Protein AF-A0A9W7YYK2-F1 (afdb_monomer_lite)

pLDDT: mean 75.69, std 19.12, range [23.38, 97.19]

Structure (mmCIF, N/CA/C/O backbone):
data_AF-A0A9W7YYK2-F1
#
_entry.id   AF-A0A9W7YYK2-F1
#
loop_
_atom_site.group_PDB
_atom_site.id
_atom_site.type_symbol
_atom_site.label_atom_id
_atom_site.label_alt_id
_atom_site.label_comp_id
_atom_site.label_asym_id
_atom_site.label_entity_id
_atom_site.label_seq_id
_atom_site.pdbx_PDB_ins_code
_atom_site.Cartn_x
_atom_site.Cartn_y
_atom_site.Cartn_z
_atom_site.occupancy
_atom_site.B_iso_or_equiv
_atom_site.auth_seq_id
_atom_site.auth_comp_id
_atom_site.auth_asym_id
_atom_site.auth_atom_id
_atom_site.pdbx_PDB_model_num
ATOM 1 N N . MET A 1 1 ? -4.556 28.611 -15.284 1.00 26.06 1 MET A N 1
ATOM 2 C CA . MET A 1 1 ? -5.716 28.517 -16.193 1.00 26.06 1 MET A CA 1
ATOM 3 C C . MET A 1 1 ? -5.735 27.100 -16.731 1.00 26.06 1 MET A C 1
ATOM 5 O O . MET A 1 1 ? -4.754 26.700 -17.336 1.00 26.06 1 MET A O 1
ATOM 9 N N . VAL A 1 2 ? -6.756 26.318 -16.380 1.00 27.44 2 VAL A N 1
ATOM 10 C CA . VAL A 1 2 ? -6.940 24.939 -16.853 1.00 27.44 2 VAL A CA 1
ATOM 11 C C . VAL A 1 2 ? -7.871 25.021 -18.054 1.00 27.44 2 VAL A C 1
ATOM 13 O O . VAL A 1 2 ? -8.975 25.545 -17.918 1.00 27.44 2 VAL A O 1
ATOM 16 N N . ASP A 1 3 ? -7.404 24.564 -19.211 1.00 25.59 3 ASP A N 1
ATOM 17 C CA . ASP A 1 3 ? -8.193 24.521 -20.437 1.00 25.59 3 ASP A CA 1
ATOM 18 C C . ASP A 1 3 ? -9.429 23.629 -20.240 1.00 25.59 3 ASP A C 1
ATOM 20 O O . ASP A 1 3 ? -9.333 22.432 -19.956 1.00 25.59 3 ASP A O 1
ATOM 24 N N . LEU A 1 4 ? -10.609 24.228 -20.374 1.00 34.25 4 LEU A N 1
ATOM 25 C CA . LEU A 1 4 ? -11.867 23.522 -20.575 1.00 34.25 4 LEU A CA 1
ATOM 26 C C . LEU A 1 4 ? -11.972 23.221 -22.073 1.00 34.25 4 LEU A C 1
ATOM 28 O O . LEU A 1 4 ? -12.137 24.163 -22.841 1.00 34.25 4 LEU A O 1
ATOM 32 N N . THR A 1 5 ? -11.895 21.948 -22.489 1.00 34.38 5 THR A N 1
ATOM 33 C CA . THR A 1 5 ? -12.736 21.327 -23.550 1.00 34.38 5 THR A CA 1
ATOM 34 C C . THR A 1 5 ? -12.230 19.943 -24.004 1.00 34.38 5 THR A C 1
ATOM 36 O O . THR A 1 5 ? -11.817 19.769 -25.138 1.00 34.38 5 THR A O 1
ATOM 39 N N . GLU A 1 6 ? -12.380 18.908 -23.170 1.00 44.16 6 GLU A N 1
ATOM 40 C CA . GLU A 1 6 ? -12.727 17.559 -23.659 1.00 44.16 6 GLU A CA 1
ATOM 41 C C . GLU A 1 6 ? -13.695 16.916 -22.657 1.00 44.16 6 GLU A C 1
ATOM 43 O O . GLU A 1 6 ? -13.384 16.774 -21.472 1.00 44.16 6 GLU A O 1
ATOM 48 N N . ALA A 1 7 ? -14.901 16.558 -23.103 1.00 53.50 7 ALA A N 1
ATOM 49 C CA . ALA A 1 7 ? -15.838 15.808 -22.274 1.00 53.50 7 ALA A CA 1
ATOM 50 C C . ALA A 1 7 ? -15.224 14.433 -21.954 1.00 53.50 7 ALA A C 1
ATOM 52 O O . ALA A 1 7 ? -14.926 13.642 -22.856 1.00 53.50 7 ALA A O 1
ATOM 53 N N . ARG A 1 8 ? -14.996 14.163 -20.663 1.00 71.25 8 ARG A N 1
ATOM 54 C CA . ARG A 1 8 ? -14.459 12.879 -20.191 1.00 71.25 8 ARG A CA 1
ATOM 55 C C . ARG A 1 8 ? -15.369 11.740 -20.642 1.00 71.25 8 ARG A C 1
ATOM 57 O O . ARG A 1 8 ? -16.592 11.873 -20.575 1.00 71.25 8 ARG A O 1
ATOM 64 N N . LEU A 1 9 ? -14.777 10.625 -21.073 1.00 78.12 9 LEU A N 1
ATOM 65 C CA . LEU A 1 9 ? -15.552 9.422 -21.375 1.00 78.12 9 LEU A CA 1
ATOM 66 C C . LEU A 1 9 ? -16.292 8.964 -20.114 1.00 78.12 9 LEU A C 1
ATOM 68 O O . LEU A 1 9 ? -15.691 8.843 -19.045 1.00 78.12 9 LEU A O 1
ATOM 72 N N . ALA A 1 10 ? -17.593 8.704 -20.239 1.00 78.69 10 ALA A N 1
ATOM 73 C CA . ALA A 1 10 ? -18.362 8.111 -19.156 1.00 78.69 10 ALA A CA 1
ATOM 74 C C . ALA A 1 10 ? -17.862 6.683 -18.901 1.00 78.69 10 ALA A C 1
ATOM 76 O O . ALA A 1 10 ? -17.764 5.883 -19.836 1.00 78.69 10 ALA A O 1
ATOM 77 N N . THR A 1 11 ? -17.550 6.366 -17.643 1.00 81.81 11 THR A N 1
ATOM 78 C CA . THR A 1 11 ? -17.159 5.011 -17.246 1.00 81.81 11 THR A CA 1
ATOM 79 C C . THR A 1 11 ? -18.337 4.063 -17.482 1.00 81.81 11 THR A C 1
ATOM 81 O O . THR A 1 11 ? -19.414 4.300 -16.916 1.00 81.81 11 THR A O 1
ATOM 84 N N . PRO A 1 12 ? -18.167 2.991 -18.277 1.00 83.50 12 PRO A N 1
ATOM 85 C CA . PRO A 1 12 ? -19.224 2.006 -18.456 1.00 83.50 12 PRO A CA 1
ATOM 86 C C . PRO A 1 12 ? -19.611 1.357 -17.119 1.00 83.50 12 PRO A C 1
ATOM 88 O O . PRO A 1 12 ? -18.753 1.044 -16.290 1.00 83.50 12 PRO A O 1
ATOM 91 N N . GLN A 1 13 ? -20.913 1.193 -16.884 1.00 75.88 13 GLN A N 1
ATOM 92 C CA . GLN A 1 13 ? -21.444 0.789 -15.576 1.00 75.88 13 GLN A CA 1
ATOM 93 C C . GLN A 1 13 ? -21.675 -0.720 -15.470 1.00 75.88 13 GLN A C 1
ATOM 95 O O . GLN A 1 13 ? -21.677 -1.256 -14.363 1.00 75.88 13 GLN A O 1
ATOM 100 N N . THR A 1 14 ? -21.849 -1.424 -16.592 1.00 72.00 14 THR A N 1
ATOM 101 C CA . THR A 1 14 ? -22.200 -2.848 -16.581 1.00 72.00 14 THR A CA 1
ATOM 102 C C . THR A 1 14 ? -21.085 -3.727 -17.133 1.00 72.00 14 THR A C 1
ATOM 104 O O . THR A 1 14 ? -20.266 -3.317 -17.952 1.00 72.00 14 THR A O 1
ATOM 107 N N . ALA A 1 15 ? -21.066 -4.991 -16.708 1.00 67.62 15 ALA A N 1
ATOM 108 C CA . ALA A 1 15 ? -20.116 -5.979 -17.213 1.00 67.62 15 ALA A CA 1
ATOM 109 C C . ALA A 1 15 ? -20.260 -6.252 -18.723 1.00 67.62 15 ALA A C 1
ATOM 111 O O . ALA A 1 15 ? -19.276 -6.591 -19.381 1.00 67.62 15 ALA A O 1
ATOM 112 N N . ALA A 1 16 ? -21.473 -6.101 -19.268 1.00 70.00 16 ALA A N 1
ATOM 113 C CA . ALA A 1 16 ? -21.756 -6.310 -20.686 1.00 70.00 16 ALA A CA 1
ATOM 114 C C . ALA A 1 16 ? -20.995 -5.309 -21.572 1.00 70.00 16 ALA A C 1
ATOM 116 O O . ALA A 1 16 ? -20.537 -5.667 -22.658 1.00 70.00 16 ALA A O 1
ATOM 117 N N . ASP A 1 17 ? -20.770 -4.095 -21.066 1.00 76.00 17 ASP A N 1
ATOM 118 C CA . ASP A 1 17 ? -20.096 -3.024 -21.800 1.00 76.00 17 ASP A CA 1
ATOM 119 C C . ASP A 1 17 ? -18.599 -3.319 -22.022 1.00 76.00 17 ASP A C 1
ATOM 121 O O . ASP A 1 17 ? -18.019 -2.931 -23.035 1.00 76.00 17 ASP A O 1
ATOM 125 N N . PHE A 1 18 ? -17.973 -4.082 -21.119 1.00 80.00 18 PHE A N 1
ATOM 126 C CA . PHE A 1 18 ? -16.536 -4.388 -21.151 1.00 80.00 18 PHE A CA 1
ATOM 127 C C . PHE A 1 18 ? -16.170 -5.666 -21.914 1.00 80.00 18 PHE A C 1
ATOM 129 O O . PHE A 1 18 ? -14.996 -6.020 -22.002 1.00 80.00 18 PHE A O 1
ATOM 136 N N . SER A 1 19 ? -17.150 -6.339 -22.527 1.00 80.00 19 SER A N 1
ATOM 137 C CA . SER A 1 19 ? -16.910 -7.450 -23.468 1.00 80.00 19 SER A CA 1
ATOM 138 C C . SER A 1 19 ? -16.126 -8.628 -22.887 1.00 80.00 19 SER A C 1
ATOM 140 O O . SER A 1 19 ? -15.268 -9.216 -23.553 1.00 80.00 19 SER A O 1
ATOM 142 N N . PHE A 1 20 ? -16.440 -8.989 -21.643 1.00 84.31 20 PHE A N 1
ATOM 143 C CA . PHE A 1 20 ? -15.903 -10.195 -21.027 1.00 84.31 20 PHE A CA 1
ATOM 144 C C . PHE A 1 20 ? -16.305 -11.450 -21.833 1.00 84.31 20 PHE A C 1
ATOM 146 O O . PHE A 1 20 ? -17.466 -11.589 -22.214 1.00 84.31 20 PHE A O 1
ATOM 153 N N . PRO A 1 21 ? -15.391 -12.417 -22.042 1.00 79.25 21 PRO A N 1
ATOM 154 C CA . PRO A 1 21 ? -15.682 -13.688 -22.714 1.00 79.25 21 PRO A CA 1
ATOM 155 C C . PRO A 1 21 ? -16.445 -14.687 -21.823 1.00 79.25 21 PRO A C 1
ATOM 157 O O . PRO A 1 21 ? -16.658 -15.833 -22.212 1.00 79.25 21 PRO A O 1
ATOM 160 N N . ILE A 1 22 ? -16.814 -14.283 -20.604 1.00 77.12 22 ILE A N 1
ATOM 161 C CA . ILE A 1 22 ? -17.508 -15.097 -19.602 1.00 77.12 22 ILE A CA 1
ATOM 162 C C . ILE A 1 22 ? -18.890 -14.479 -19.384 1.00 77.12 22 ILE A C 1
ATOM 164 O O . ILE A 1 22 ? -18.989 -13.268 -19.208 1.00 77.12 22 ILE A O 1
ATOM 168 N N . ALA A 1 23 ? -19.940 -15.307 -19.348 1.00 67.44 23 ALA A N 1
ATOM 169 C CA . ALA A 1 23 ? -21.328 -14.849 -19.225 1.00 67.44 23 ALA A CA 1
ATOM 170 C C . ALA A 1 23 ? -21.598 -14.018 -17.953 1.00 67.44 23 ALA A C 1
ATOM 172 O O . ALA A 1 23 ? -22.390 -13.083 -17.983 1.00 67.44 23 ALA A O 1
ATOM 173 N N . THR A 1 24 ? -20.925 -14.341 -16.844 1.00 78.00 24 THR A N 1
ATOM 174 C CA . THR A 1 24 ? -21.038 -13.624 -15.565 1.00 78.00 24 THR A CA 1
ATOM 175 C C . THR A 1 24 ? -19.651 -13.441 -14.934 1.00 78.00 24 THR A C 1
ATOM 177 O O . THR A 1 24 ? -19.160 -14.377 -14.290 1.00 78.00 24 THR A O 1
ATOM 180 N N . PRO A 1 25 ? -18.985 -12.287 -15.121 1.00 83.75 25 PRO A N 1
ATOM 181 C CA . PRO A 1 25 ? -17.731 -11.984 -14.434 1.00 83.75 25 PRO A CA 1
ATOM 182 C C . PRO A 1 25 ? -17.961 -11.744 -12.935 1.00 83.75 25 PRO A C 1
ATOM 184 O O . PRO A 1 25 ? -19.073 -11.445 -12.497 1.00 83.75 25 PRO A O 1
ATOM 187 N N . TYR A 1 26 ? -16.907 -11.875 -12.130 1.00 83.62 26 TYR A N 1
ATOM 188 C CA . TYR A 1 26 ? -16.983 -11.605 -10.693 1.00 83.62 26 TYR A CA 1
ATOM 189 C C . TYR A 1 26 ? -17.202 -10.113 -10.420 1.00 83.62 26 TYR A C 1
ATOM 191 O O . TYR A 1 26 ? -16.677 -9.269 -11.144 1.00 83.62 26 TYR A O 1
ATOM 199 N N . ALA A 1 27 ? -17.886 -9.778 -9.322 1.00 81.56 27 ALA A N 1
ATOM 200 C CA . ALA A 1 27 ? -18.092 -8.386 -8.907 1.00 81.56 27 ALA A CA 1
ATOM 201 C C . ALA A 1 27 ? -16.766 -7.605 -8.814 1.00 81.56 27 ALA A C 1
ATOM 203 O O . ALA A 1 27 ? -16.656 -6.499 -9.337 1.00 81.56 27 ALA A O 1
ATOM 204 N N . ILE A 1 28 ? -15.719 -8.237 -8.270 1.00 83.50 28 ILE A N 1
ATOM 205 C CA . ILE A 1 28 ? -14.381 -7.636 -8.195 1.00 83.50 28 ILE A CA 1
ATOM 206 C C . ILE A 1 28 ? -13.750 -7.376 -9.573 1.00 83.50 28 ILE A C 1
ATOM 208 O O . ILE A 1 28 ? -12.941 -6.468 -9.709 1.00 83.50 28 ILE A O 1
ATOM 212 N N . GLN A 1 29 ? -14.092 -8.159 -10.606 1.00 86.25 29 GLN A N 1
ATOM 213 C CA . GLN A 1 29 ? -13.575 -7.948 -11.961 1.00 86.25 29 GLN A CA 1
ATOM 214 C C . GLN A 1 29 ? -14.244 -6.736 -12.602 1.00 86.25 29 GLN A C 1
ATOM 216 O O . GLN A 1 29 ? -13.574 -5.977 -13.295 1.00 86.25 29 GLN A O 1
ATOM 221 N N . VAL A 1 30 ? -15.541 -6.540 -12.348 1.00 86.69 30 VAL A N 1
ATOM 222 C CA . VAL A 1 30 ? -16.280 -5.357 -12.807 1.00 86.69 30 VAL A CA 1
ATOM 223 C C . VAL A 1 30 ? -15.704 -4.101 -12.162 1.00 86.69 30 VAL A C 1
ATOM 225 O O . VAL A 1 30 ? -15.347 -3.166 -12.875 1.00 86.69 30 VAL A O 1
ATOM 228 N N . GLU A 1 31 ? -15.510 -4.114 -10.841 1.00 85.38 31 GLU A N 1
ATOM 229 C CA . GLU A 1 31 ? -14.903 -2.986 -10.129 1.00 85.38 31 GLU A CA 1
ATOM 230 C C . GLU A 1 31 ? -13.470 -2.713 -10.614 1.00 85.38 31 GLU A C 1
ATOM 232 O O . GLU A 1 31 ? -13.129 -1.569 -10.916 1.00 85.38 31 GLU A O 1
ATOM 237 N N . PHE A 1 32 ? -12.641 -3.755 -10.768 1.00 89.00 32 PHE A N 1
ATOM 238 C CA . PHE A 1 32 ? -11.283 -3.629 -11.310 1.00 89.00 32 PHE A CA 1
ATOM 239 C C . PHE A 1 32 ? -11.280 -2.912 -12.657 1.00 89.00 32 PHE A C 1
ATOM 241 O O . PHE A 1 32 ? -10.492 -1.992 -12.881 1.00 89.00 32 PHE A O 1
ATOM 248 N N . VAL A 1 33 ? -12.161 -3.333 -13.563 1.00 91.00 33 VAL A N 1
ATOM 249 C CA . VAL A 1 33 ? -12.232 -2.794 -14.917 1.00 91.00 33 VAL A CA 1
ATOM 250 C C . VAL A 1 33 ? -12.726 -1.347 -14.938 1.00 91.00 33 VAL A C 1
ATOM 252 O O . VAL A 1 33 ? -12.162 -0.536 -15.673 1.00 91.00 33 VAL A O 1
ATOM 255 N N . GLN A 1 34 ? -13.701 -0.997 -14.101 1.00 89.31 34 GLN A N 1
ATOM 256 C CA . GLN A 1 34 ? -14.177 0.382 -13.954 1.00 89.31 34 GLN A CA 1
ATOM 257 C C . GLN A 1 34 ? -13.069 1.307 -13.445 1.00 89.31 34 GLN A C 1
ATOM 259 O O . GLN A 1 34 ? -12.807 2.347 -14.051 1.00 89.31 34 GLN A O 1
ATOM 264 N N . ARG A 1 35 ? -12.359 0.902 -12.383 1.00 90.69 35 ARG A N 1
ATOM 265 C CA . ARG A 1 35 ? -11.231 1.676 -11.842 1.00 90.69 35 ARG A CA 1
ATOM 266 C C . ARG A 1 35 ? -10.102 1.810 -12.853 1.00 90.69 35 ARG A C 1
ATOM 268 O O . ARG A 1 35 ? -9.553 2.897 -13.003 1.00 90.69 35 ARG A O 1
ATOM 275 N N . LEU A 1 36 ? -9.790 0.736 -13.581 1.00 92.88 36 LEU A N 1
ATOM 276 C CA . LEU A 1 36 ? -8.788 0.775 -14.641 1.00 92.88 36 LEU A CA 1
ATOM 277 C C . LEU A 1 36 ? -9.187 1.781 -15.722 1.00 92.88 36 LEU A C 1
ATOM 279 O O . LEU A 1 36 ? -8.383 2.645 -16.054 1.00 92.88 36 LEU A O 1
ATOM 283 N N . PHE A 1 37 ? -10.420 1.719 -16.226 1.00 93.19 37 PHE A N 1
ATOM 284 C CA . PHE A 1 37 ? -10.925 2.653 -17.234 1.00 93.19 37 PHE A CA 1
ATOM 285 C C . PHE A 1 37 ? -10.804 4.112 -16.768 1.00 93.19 37 PHE A C 1
ATOM 287 O O . PHE A 1 37 ? -10.329 4.958 -17.522 1.00 93.19 37 PHE A O 1
ATOM 294 N N . GLU A 1 38 ? -11.165 4.410 -15.518 1.00 89.88 38 GLU A N 1
ATOM 295 C CA . GLU A 1 38 ? -11.048 5.754 -14.937 1.00 89.88 38 GLU A CA 1
ATOM 296 C C . GLU A 1 38 ? -9.599 6.234 -14.825 1.00 89.88 38 GLU A C 1
ATOM 298 O O . GLU A 1 38 ? -9.300 7.371 -15.196 1.00 89.88 38 GLU A O 1
ATOM 303 N N . THR A 1 39 ? -8.691 5.383 -14.338 1.00 90.12 39 THR A N 1
ATOM 304 C CA . THR A 1 39 ? -7.256 5.697 -14.250 1.00 90.12 39 THR A CA 1
ATOM 305 C C . THR A 1 39 ? -6.675 5.965 -15.634 1.00 90.12 39 THR A C 1
ATOM 307 O O . THR A 1 39 ? -5.937 6.940 -15.820 1.00 90.12 39 THR A O 1
ATOM 310 N N . LEU A 1 40 ? -7.031 5.123 -16.611 1.00 92.75 40 LEU A N 1
ATOM 311 C CA . LEU A 1 40 ? -6.625 5.305 -17.995 1.00 92.75 40 LEU A CA 1
ATOM 312 C C . LEU A 1 40 ? -7.179 6.607 -18.543 1.00 92.75 40 LEU A C 1
ATOM 314 O O . LEU A 1 40 ? -6.397 7.378 -19.067 1.00 92.75 40 LEU A O 1
ATOM 318 N N . GLU A 1 41 ? -8.455 6.926 -18.353 1.00 90.56 41 GLU A N 1
ATOM 319 C CA . GLU A 1 41 ? -9.057 8.158 -18.864 1.00 90.56 41 GLU A CA 1
ATOM 320 C C . GLU A 1 41 ? -8.456 9.422 -18.239 1.00 90.56 41 GLU A C 1
ATOM 322 O O . GLU A 1 41 ? -8.232 10.409 -18.939 1.00 90.56 41 GLU A O 1
ATOM 327 N N . ARG A 1 42 ? -8.105 9.392 -16.952 1.00 86.31 42 ARG A N 1
ATOM 328 C CA . ARG A 1 42 ? -7.522 10.544 -16.245 1.00 86.31 42 ARG A CA 1
ATOM 329 C C . ARG A 1 42 ? -6.025 10.752 -16.485 1.00 86.31 42 ARG A C 1
ATOM 331 O O . ARG A 1 42 ? -5.512 11.805 -16.124 1.00 86.31 42 ARG A O 1
ATOM 338 N N . GLY A 1 43 ? -5.320 9.784 -17.076 1.00 86.94 43 GLY A N 1
ATOM 339 C CA . GLY A 1 43 ? -3.865 9.888 -17.267 1.00 86.94 43 GLY A CA 1
ATOM 340 C C . GLY A 1 43 ? -3.072 9.694 -15.967 1.00 86.94 43 GLY A C 1
ATOM 341 O O . GLY A 1 43 ? -1.966 10.211 -15.788 1.00 86.94 43 GLY A O 1
ATOM 342 N N . GLU A 1 44 ? -3.649 8.972 -15.010 1.00 87.62 44 GLU A N 1
ATOM 343 C CA . GLU A 1 44 ? -3.085 8.821 -13.669 1.00 87.62 44 GLU A CA 1
ATOM 344 C C . GLU A 1 44 ? -1.969 7.760 -13.626 1.00 87.62 44 GLU A C 1
ATOM 346 O O . GLU A 1 44 ? -1.673 7.070 -14.612 1.00 87.62 44 GLU A O 1
ATOM 351 N N . PHE A 1 45 ? -1.285 7.682 -12.483 1.00 90.62 45 PHE A N 1
ATOM 352 C CA . PHE A 1 45 ? -0.415 6.565 -12.134 1.00 90.62 45 PHE A CA 1
ATOM 353 C C . PHE A 1 45 ? -1.188 5.646 -11.190 1.00 90.62 45 PHE A C 1
ATOM 355 O O . PHE A 1 45 ? -1.545 6.055 -10.087 1.00 90.62 45 PHE A O 1
ATOM 362 N N . GLY A 1 46 ? -1.498 4.431 -11.635 1.00 89.12 46 GLY A N 1
ATOM 363 C CA . GLY A 1 46 ? -2.330 3.498 -10.879 1.00 89.12 46 GLY A CA 1
ATOM 364 C C . GLY A 1 46 ? -1.587 2.226 -10.501 1.00 89.12 46 GLY A C 1
ATOM 365 O O . GLY A 1 46 ? -0.889 1.643 -11.328 1.00 89.12 46 GLY A O 1
ATOM 366 N N . ILE A 1 47 ? -1.773 1.761 -9.272 1.00 90.06 47 ILE A N 1
ATOM 367 C CA . ILE A 1 47 ? -1.246 0.493 -8.771 1.00 90.06 47 ILE A CA 1
ATOM 368 C C . ILE A 1 47 ? -2.429 -0.403 -8.426 1.00 90.06 47 ILE A C 1
ATOM 370 O O . ILE A 1 47 ? -3.238 -0.072 -7.566 1.00 90.06 47 ILE A O 1
ATOM 374 N N . PHE A 1 48 ? -2.525 -1.526 -9.124 1.00 90.00 48 PHE A N 1
ATOM 375 C CA . PHE A 1 48 ? -3.644 -2.453 -9.092 1.00 90.00 48 PHE A CA 1
ATOM 376 C C . PHE A 1 48 ? -3.180 -3.782 -8.500 1.00 90.00 48 PHE A C 1
ATOM 378 O O . PHE A 1 48 ? -2.501 -4.583 -9.150 1.00 90.00 48 PHE A O 1
ATOM 385 N N . GLU A 1 49 ? -3.567 -4.026 -7.256 1.00 84.94 49 GLU A N 1
ATOM 386 C CA . GLU A 1 49 ? -3.334 -5.281 -6.561 1.00 84.94 49 GLU A CA 1
ATOM 387 C C . GLU A 1 49 ? -4.577 -6.169 -6.657 1.00 84.94 49 GLU A C 1
ATOM 389 O O . GLU A 1 49 ? -5.609 -5.887 -6.056 1.00 84.94 49 GLU A O 1
ATOM 394 N N . SER A 1 50 ? -4.482 -7.273 -7.394 1.00 83.50 50 SER A N 1
ATOM 395 C CA . SER A 1 50 ? -5.565 -8.256 -7.475 1.00 83.50 50 SER A CA 1
ATOM 396 C C . SER A 1 50 ? -5.013 -9.657 -7.238 1.00 83.50 50 SER A C 1
ATOM 398 O O . SER A 1 50 ? -4.125 -10.052 -8.000 1.00 83.50 50 SER A O 1
ATOM 400 N N . PRO A 1 51 ? -5.521 -10.411 -6.240 1.00 76.56 51 PRO A N 1
ATOM 401 C CA . PRO A 1 51 ? -5.028 -11.745 -5.912 1.00 76.56 51 PRO A CA 1
ATOM 402 C C . PRO A 1 51 ? -4.957 -12.684 -7.120 1.00 76.56 51 PRO A C 1
ATOM 404 O O . PRO A 1 51 ? -5.589 -12.488 -8.159 1.00 76.56 51 PRO A O 1
ATOM 407 N N . THR A 1 52 ? -4.173 -13.745 -7.002 1.00 76.00 52 THR A N 1
ATOM 408 C CA . THR A 1 52 ? -4.118 -14.783 -8.034 1.00 76.00 52 THR A CA 1
ATOM 409 C C . THR A 1 52 ? -5.483 -15.470 -8.186 1.00 76.00 52 THR A C 1
ATOM 411 O O . THR A 1 52 ? -6.274 -15.566 -7.256 1.00 76.00 52 THR A O 1
ATOM 414 N N . GLY A 1 53 ? -5.817 -15.900 -9.407 1.00 71.38 53 GLY A N 1
ATOM 415 C CA . GLY A 1 53 ? -7.076 -16.614 -9.669 1.00 71.38 53 GLY A CA 1
ATOM 416 C C . GLY A 1 53 ? -8.345 -15.755 -9.784 1.00 71.38 53 GLY A C 1
ATOM 417 O O . GLY A 1 53 ? -9.417 -16.285 -10.067 1.00 71.38 53 GLY A O 1
ATOM 418 N N . THR A 1 54 ? -8.245 -14.431 -9.639 1.00 74.19 54 THR A N 1
ATOM 419 C CA . THR A 1 54 ? -9.369 -13.480 -9.786 1.00 74.19 54 THR A CA 1
ATOM 420 C C . THR A 1 54 ? -9.689 -13.099 -11.235 1.00 74.19 54 THR A C 1
ATOM 422 O O . THR A 1 54 ? -10.681 -12.421 -11.494 1.00 74.19 54 THR A O 1
ATOM 425 N N . GLY A 1 55 ? -8.848 -13.514 -12.188 1.00 79.56 55 GLY A N 1
ATOM 426 C CA . GLY A 1 55 ? -8.951 -13.128 -13.597 1.00 79.56 55 GLY A CA 1
ATOM 427 C C . GLY A 1 55 ? -8.335 -11.763 -13.928 1.00 79.56 55 GLY A C 1
ATOM 428 O O . GLY A 1 55 ? -8.766 -11.133 -14.888 1.00 79.56 55 GLY A O 1
ATOM 429 N N . LYS A 1 56 ? -7.319 -11.321 -13.168 1.00 87.50 56 LYS A N 1
ATOM 430 C CA . LYS A 1 56 ? -6.568 -10.062 -13.362 1.00 87.50 56 LYS A CA 1
ATOM 431 C C . LYS A 1 56 ? -6.217 -9.755 -14.822 1.00 87.50 56 LYS A C 1
ATOM 433 O O . LYS A 1 56 ? -6.575 -8.691 -15.312 1.00 87.50 56 LYS A O 1
ATOM 438 N N . SER A 1 57 ? -5.552 -10.672 -15.529 1.00 88.12 57 SER A N 1
ATOM 439 C CA . SER A 1 57 ? -5.124 -10.436 -16.917 1.00 88.12 57 SER A CA 1
ATOM 440 C C . SER A 1 57 ? -6.316 -10.183 -17.844 1.00 88.12 57 SER A C 1
ATOM 442 O O . SER A 1 57 ? -6.267 -9.283 -18.675 1.00 88.12 57 SER A O 1
ATOM 444 N N . LEU A 1 58 ? -7.423 -10.906 -17.644 1.00 89.00 58 LEU A N 1
ATOM 445 C CA . LEU A 1 58 ? -8.647 -10.706 -18.413 1.00 89.00 58 LEU A CA 1
ATOM 446 C C . LEU A 1 58 ? -9.302 -9.354 -18.104 1.00 89.00 58 LEU A C 1
ATOM 448 O O . LEU A 1 58 ? -9.739 -8.670 -19.025 1.00 89.00 58 LEU A O 1
ATOM 452 N N . SER A 1 59 ? -9.324 -8.944 -16.833 1.00 91.50 59 SER A N 1
ATOM 453 C CA . SER A 1 59 ? -9.796 -7.617 -16.429 1.00 91.50 59 SER A CA 1
ATOM 454 C C . SER A 1 59 ? -8.942 -6.506 -17.053 1.00 91.50 59 SER A C 1
ATOM 456 O O . SER A 1 59 ? -9.479 -5.560 -17.621 1.00 91.50 59 SER A O 1
ATOM 458 N N . ILE A 1 60 ? -7.612 -6.642 -17.042 1.00 92.88 60 ILE A N 1
ATOM 459 C CA . ILE A 1 60 ? -6.706 -5.687 -17.699 1.00 92.88 60 ILE A CA 1
ATOM 460 C C . ILE A 1 60 ? -7.028 -5.570 -19.192 1.00 92.88 60 ILE A C 1
ATOM 462 O O . ILE A 1 60 ? -7.175 -4.457 -19.695 1.00 92.88 60 ILE A O 1
ATOM 466 N N . ILE A 1 61 ? -7.179 -6.699 -19.891 1.00 92.44 61 ILE A N 1
ATOM 467 C CA . ILE A 1 61 ? -7.514 -6.736 -21.322 1.00 92.44 61 ILE A CA 1
ATOM 468 C C . ILE A 1 61 ? -8.854 -6.042 -21.577 1.00 92.44 61 ILE A C 1
ATOM 470 O O . ILE A 1 61 ? -8.918 -5.102 -22.366 1.00 92.44 61 ILE A O 1
ATOM 474 N N . CYS A 1 62 ? -9.915 -6.463 -20.887 1.00 91.62 62 CYS A N 1
ATOM 475 C CA . CYS A 1 62 ? -11.266 -5.955 -21.117 1.00 91.62 62 CYS A CA 1
ATOM 476 C C . CYS A 1 62 ? -11.364 -4.454 -20.819 1.00 91.62 62 CYS A C 1
ATOM 478 O O . CYS A 1 62 ? -11.894 -3.701 -21.635 1.00 91.62 62 CYS A O 1
ATOM 480 N N . GLY A 1 63 ? -10.803 -3.989 -19.700 1.00 91.38 63 GLY A N 1
ATOM 481 C CA . GLY A 1 63 ? -10.848 -2.573 -19.335 1.00 91.38 63 GLY A CA 1
ATOM 482 C C . GLY A 1 63 ? -10.005 -1.682 -20.236 1.00 91.38 63 GLY A C 1
ATOM 483 O O . GLY A 1 63 ? -10.492 -0.656 -20.711 1.00 91.38 63 GLY A O 1
ATOM 484 N N . SER A 1 64 ? -8.767 -2.087 -20.526 1.00 93.88 64 SER A N 1
ATOM 485 C CA . SER A 1 64 ? -7.858 -1.274 -21.338 1.00 93.88 64 SER A CA 1
ATOM 486 C C . SER A 1 64 ? -8.271 -1.211 -22.810 1.00 93.88 64 SER A C 1
ATOM 488 O O . SER A 1 64 ? -8.269 -0.128 -23.392 1.00 93.88 64 SER A O 1
ATOM 490 N N . LEU A 1 65 ? -8.711 -2.324 -23.407 1.00 92.56 65 LEU A N 1
ATOM 491 C CA . LEU A 1 65 ? -9.149 -2.350 -24.807 1.00 92.56 65 LEU A CA 1
ATOM 492 C C . LEU A 1 65 ? -10.509 -1.679 -25.016 1.00 92.56 65 LEU A C 1
ATOM 494 O O . LEU A 1 65 ? -10.716 -1.042 -26.050 1.00 92.56 65 LEU A O 1
ATOM 498 N N . THR A 1 66 ? -11.417 -1.761 -24.037 1.00 91.50 66 THR A N 1
ATOM 499 C CA . THR A 1 66 ? -12.677 -0.999 -24.074 1.00 91.50 66 THR A CA 1
ATOM 500 C C . THR A 1 66 ? -12.395 0.499 -24.012 1.00 91.50 66 THR A C 1
ATOM 502 O O . THR A 1 66 ? -12.917 1.246 -24.839 1.00 91.50 66 THR A O 1
ATOM 505 N N . TRP A 1 67 ? -11.509 0.934 -23.106 1.00 92.50 67 TRP A N 1
ATOM 506 C CA . TRP A 1 67 ? -11.052 2.326 -23.064 1.00 92.50 67 TRP A CA 1
ATOM 507 C C . TRP A 1 67 ? -10.434 2.757 -24.392 1.00 92.50 67 TRP A C 1
ATOM 509 O O . TRP A 1 67 ? -10.841 3.778 -24.934 1.00 92.50 67 TRP A O 1
ATOM 519 N N . LEU A 1 68 ? -9.524 1.960 -24.962 1.00 90.62 68 LEU A N 1
ATOM 520 C CA . LEU A 1 68 ? -8.874 2.295 -26.229 1.00 90.62 68 LEU A CA 1
ATOM 521 C C . LEU A 1 68 ? -9.890 2.455 -27.365 1.00 90.62 68 LEU A C 1
ATOM 523 O O . LEU A 1 68 ? -9.825 3.423 -28.117 1.00 90.62 68 LEU A O 1
ATOM 527 N N . THR A 1 69 ? -10.864 1.546 -27.442 1.00 88.06 69 THR A N 1
ATOM 528 C CA . THR A 1 69 ? -11.938 1.590 -28.444 1.00 88.06 69 THR A CA 1
ATOM 529 C C . THR A 1 69 ? -12.785 2.854 -28.288 1.00 88.06 69 THR A C 1
ATOM 531 O O . THR A 1 69 ? -13.039 3.547 -29.270 1.00 88.06 69 THR A O 1
ATOM 534 N N . HIS A 1 70 ? -13.187 3.199 -27.059 1.00 87.56 70 HIS A N 1
ATOM 535 C CA . HIS A 1 70 ? -13.968 4.412 -26.786 1.00 87.56 70 HIS A CA 1
ATOM 536 C C . HIS A 1 70 ? -13.155 5.688 -27.041 1.00 87.56 70 HIS A C 1
ATOM 538 O O . HIS A 1 70 ? -13.678 6.662 -27.574 1.00 87.56 70 HIS A O 1
ATOM 544 N N . HIS A 1 71 ? -11.869 5.682 -26.694 1.00 85.50 71 HIS A N 1
ATOM 545 C CA . HIS A 1 71 ? -10.961 6.805 -26.896 1.00 85.50 71 HIS A CA 1
ATOM 546 C C . HIS A 1 71 ? -10.726 7.072 -28.387 1.00 85.50 71 HIS A C 1
ATOM 548 O O . HIS A 1 71 ? -10.815 8.216 -28.833 1.00 85.50 71 HIS A O 1
ATOM 554 N N . HIS A 1 72 ? -10.508 6.022 -29.184 1.00 84.00 72 HIS A N 1
ATOM 555 C CA . HIS A 1 72 ? -10.428 6.128 -30.645 1.00 84.00 72 HIS A CA 1
ATOM 556 C C . HIS A 1 72 ? -11.766 6.561 -31.262 1.00 84.00 72 HIS A C 1
ATOM 558 O O . HIS A 1 72 ? -11.763 7.365 -32.188 1.00 84.00 72 HIS A O 1
ATOM 564 N N . ALA A 1 73 ? -12.902 6.107 -30.719 1.00 78.06 73 ALA A N 1
ATOM 565 C CA . ALA A 1 73 ? -14.236 6.526 -31.160 1.00 78.06 73 ALA A CA 1
ATOM 566 C C . ALA A 1 73 ? -14.605 7.971 -30.767 1.00 78.06 73 ALA A C 1
ATOM 568 O O . ALA A 1 73 ? -15.470 8.562 -31.409 1.00 78.06 73 ALA A O 1
ATOM 569 N N . ARG A 1 74 ? -13.954 8.566 -29.751 1.00 70.81 74 ARG A N 1
ATOM 570 C CA . ARG A 1 74 ? -14.133 9.979 -29.349 1.00 70.81 74 ARG A CA 1
ATOM 571 C C . ARG A 1 74 ? -13.325 10.957 -30.201 1.00 70.81 74 ARG A C 1
ATOM 573 O O . ARG A 1 74 ? -13.817 12.038 -30.519 1.00 70.81 74 ARG A O 1
ATOM 580 N N . ALA A 1 75 ? -12.106 10.577 -30.576 1.00 53.31 75 ALA A N 1
ATOM 581 C CA . ALA A 1 75 ? -11.218 11.377 -31.419 1.00 53.31 75 ALA A CA 1
ATOM 582 C C . ALA A 1 75 ? -11.838 11.957 -32.724 1.00 53.31 75 ALA A C 1
ATOM 584 O O . ALA A 1 75 ? -11.362 13.006 -33.156 1.00 53.31 75 ALA A O 1
ATOM 585 N N . PRO A 1 76 ? -12.890 11.389 -33.358 1.00 44.31 76 PRO A N 1
ATOM 586 C CA . PRO A 1 76 ? -13.534 12.016 -34.519 1.00 44.31 76 PRO A CA 1
ATOM 587 C C . PRO A 1 76 ? -14.366 13.288 -34.248 1.00 44.31 76 PRO A C 1
ATOM 589 O O . PRO A 1 76 ? -14.737 13.943 -35.218 1.00 44.31 76 PRO A O 1
ATOM 592 N N . ALA A 1 77 ? -14.676 13.668 -32.999 1.00 39.91 77 ALA A N 1
ATOM 593 C CA . ALA A 1 77 ? -15.641 14.748 -32.715 1.00 39.91 77 ALA A CA 1
ATOM 594 C C . ALA A 1 77 ? -15.042 16.156 -32.482 1.00 39.91 77 ALA A C 1
ATOM 596 O O . ALA A 1 77 ? -15.788 17.132 -32.427 1.00 39.91 77 ALA A O 1
ATOM 597 N N . THR A 1 78 ? -13.722 16.301 -32.326 1.00 39.75 78 THR A N 1
ATOM 598 C CA . THR A 1 78 ? -13.088 17.567 -31.889 1.00 39.75 78 THR A CA 1
ATOM 599 C C . THR A 1 78 ? -12.498 18.436 -33.011 1.00 39.75 78 THR A C 1
ATOM 601 O O . THR A 1 78 ? -12.053 19.546 -32.728 1.00 39.75 78 THR A O 1
ATOM 604 N N . ILE A 1 79 ? -12.544 18.005 -34.280 1.00 42.41 79 ILE A N 1
ATOM 605 C CA . ILE A 1 79 ? -11.924 18.708 -35.434 1.00 42.41 79 ILE A CA 1
ATOM 606 C C . ILE A 1 79 ? -12.964 19.435 -36.318 1.00 42.41 79 ILE A C 1
ATOM 608 O O . ILE A 1 79 ? -12.708 19.722 -37.479 1.00 42.41 79 ILE A O 1
ATOM 612 N N . ASP A 1 80 ? -14.157 19.739 -35.799 1.00 39.72 80 ASP A N 1
ATOM 613 C CA . ASP A 1 80 ? -15.164 20.535 -36.533 1.00 39.72 80 ASP A CA 1
ATOM 614 C C . ASP A 1 80 ? -15.221 22.004 -36.071 1.00 39.72 80 ASP A C 1
ATOM 616 O O . ASP A 1 80 ? -16.193 22.719 -36.312 1.00 39.72 80 ASP A O 1
ATOM 620 N N . LYS A 1 81 ? -14.161 22.483 -35.405 1.00 43.62 81 LYS A N 1
ATOM 621 C CA . LYS A 1 81 ? -13.938 23.920 -35.204 1.00 43.62 81 LYS A CA 1
ATOM 622 C C . LYS A 1 81 ? -13.247 24.485 -36.442 1.00 43.62 81 LYS A C 1
ATOM 624 O O . LYS A 1 81 ? -12.242 23.946 -36.886 1.00 43.62 81 LYS A O 1
ATOM 629 N N . ASP A 1 82 ? -13.822 25.551 -36.986 1.00 44.00 82 ASP A N 1
ATOM 630 C CA . ASP A 1 82 ? -13.365 26.225 -38.199 1.00 44.00 82 ASP A CA 1
ATOM 631 C C . ASP A 1 82 ? -11.931 26.754 -38.025 1.00 44.00 82 ASP A C 1
ATOM 633 O O . ASP A 1 82 ? -11.688 27.714 -37.297 1.00 44.00 82 ASP A O 1
ATOM 637 N N . ASP A 1 83 ? -10.970 26.078 -38.649 1.00 49.81 83 ASP A N 1
ATOM 638 C CA . ASP A 1 83 ? -9.526 26.291 -38.515 1.00 49.81 83 ASP A CA 1
ATOM 639 C C . ASP A 1 83 ? -8.908 26.969 -39.755 1.00 49.81 83 ASP A C 1
ATOM 641 O O . ASP A 1 83 ? -7.696 26.939 -39.964 1.00 49.81 83 ASP A O 1
ATOM 645 N N . GLY A 1 84 ? -9.744 27.599 -40.590 1.00 48.09 84 GLY A N 1
ATOM 646 C CA . GLY A 1 84 ? -9.319 28.405 -41.740 1.00 48.09 84 GLY A CA 1
ATOM 647 C C . GLY A 1 84 ? -8.842 27.608 -42.960 1.00 48.09 84 GLY A C 1
ATOM 648 O O . GLY A 1 84 ? -8.368 28.205 -43.929 1.00 48.09 84 GLY A O 1
ATOM 649 N N . ARG A 1 85 ? -8.960 26.272 -42.956 1.00 55.00 85 ARG A N 1
ATOM 650 C CA . ARG A 1 85 ? -8.538 25.418 -44.080 1.00 55.00 85 ARG A CA 1
ATOM 651 C C . ARG A 1 85 ? -9.601 25.319 -45.195 1.00 55.00 85 ARG A C 1
ATOM 653 O O . ARG A 1 85 ? -10.797 25.325 -44.899 1.00 55.00 85 ARG A O 1
ATOM 660 N N . PRO A 1 86 ? -9.203 25.182 -46.483 1.00 56.62 86 PRO A N 1
ATOM 661 C CA . PRO A 1 86 ? -10.138 25.134 -47.613 1.00 56.62 86 PRO A CA 1
ATOM 662 C C . PRO A 1 86 ? -11.132 23.963 -47.549 1.00 56.62 86 PRO A C 1
ATOM 664 O O . PRO A 1 86 ? -10.759 22.827 -47.254 1.00 56.62 86 PRO A O 1
ATOM 667 N N . VAL A 1 87 ? -12.389 24.228 -47.924 1.00 46.50 87 VAL A N 1
ATOM 668 C CA . VAL A 1 87 ? -13.528 23.288 -47.841 1.00 46.50 87 VAL A CA 1
ATOM 669 C C . VAL A 1 87 ? -13.256 21.943 -48.529 1.00 46.50 87 VAL A C 1
ATOM 671 O O . VAL A 1 87 ? -13.629 20.899 -48.005 1.00 46.50 87 VAL A O 1
ATOM 674 N N . TRP A 1 88 ? -12.523 21.929 -49.646 1.00 48.47 88 TRP A N 1
ATOM 675 C CA . TRP A 1 88 ? -12.222 20.694 -50.380 1.00 48.47 88 TRP A CA 1
ATOM 676 C C . TRP A 1 88 ? -11.268 19.741 -49.632 1.00 48.47 88 TRP A C 1
ATOM 678 O O . TRP A 1 88 ? -11.367 18.528 -49.812 1.00 48.47 88 TRP A O 1
ATOM 688 N N . VAL A 1 89 ? -10.384 20.260 -48.768 1.00 52.16 89 VAL A N 1
ATOM 689 C CA . VAL A 1 89 ? -9.493 19.450 -47.913 1.00 52.16 89 VAL A CA 1
ATOM 690 C C . VAL A 1 89 ? -10.308 18.799 -46.797 1.00 52.16 89 VAL A C 1
ATOM 692 O O . VAL A 1 89 ? -10.188 17.600 -46.554 1.00 52.16 89 VAL A O 1
ATOM 695 N N . ARG A 1 90 ? -11.222 19.569 -46.195 1.00 51.16 90 ARG A N 1
ATOM 696 C CA . ARG A 1 90 ? -12.163 19.076 -45.178 1.00 51.16 90 ARG A CA 1
ATOM 697 C C . ARG A 1 90 ? -13.107 18.026 -45.756 1.00 51.16 90 ARG A C 1
ATOM 699 O O . ARG A 1 90 ? -13.363 17.024 -45.100 1.00 51.16 90 ARG A O 1
ATOM 706 N N . ASP A 1 91 ? -13.566 18.199 -46.993 1.00 44.72 91 ASP A N 1
ATOM 707 C CA . ASP A 1 91 ? -14.438 17.234 -47.672 1.00 44.72 91 ASP A CA 1
ATOM 708 C C . ASP A 1 91 ? -13.705 15.967 -48.132 1.00 44.72 91 ASP A C 1
ATOM 710 O O . ASP A 1 91 ? -14.291 14.881 -48.130 1.00 44.72 91 ASP A O 1
ATOM 714 N N . TYR A 1 92 ? -12.420 16.065 -48.484 1.00 50.41 92 TYR A N 1
ATOM 715 C CA . TYR A 1 92 ? -11.581 14.902 -48.781 1.00 50.41 92 TYR A CA 1
ATOM 716 C C . TYR A 1 92 ? -11.299 14.071 -47.516 1.00 50.41 92 TYR A C 1
ATOM 718 O O . TYR A 1 92 ? -11.460 12.847 -47.531 1.00 50.41 92 TYR A O 1
ATOM 726 N N . GLU A 1 93 ? -10.976 14.724 -46.395 1.00 46.59 93 GLU A N 1
ATOM 727 C CA . GLU A 1 93 ? -10.804 14.064 -45.093 1.00 46.59 93 GLU A CA 1
ATOM 728 C C . GLU A 1 93 ? -12.124 13.504 -44.543 1.00 46.59 93 GLU A C 1
ATOM 730 O O . GLU A 1 93 ? -12.143 12.397 -44.002 1.00 46.59 93 GLU A O 1
ATOM 735 N N . ARG A 1 94 ? -13.245 14.213 -44.739 1.00 45.22 94 ARG A N 1
ATOM 736 C CA . ARG A 1 94 ? -14.602 13.746 -44.407 1.00 45.22 94 ARG A CA 1
ATOM 737 C C . ARG A 1 94 ? -14.953 12.476 -45.184 1.00 45.22 94 ARG A C 1
ATOM 739 O O . ARG A 1 94 ? -15.385 11.507 -44.569 1.00 45.22 94 ARG A O 1
ATOM 746 N N . LYS A 1 95 ? -14.682 12.422 -46.495 1.00 44.50 95 LYS A N 1
ATOM 747 C CA . LYS A 1 95 ? -14.918 11.228 -47.333 1.00 44.50 95 LYS A CA 1
ATOM 748 C C . LYS A 1 95 ? -14.037 10.034 -46.957 1.00 44.50 95 LYS A C 1
ATOM 750 O O . LYS A 1 95 ? -14.499 8.897 -47.030 1.00 44.50 95 LYS A O 1
ATOM 755 N N . GLN A 1 96 ? -12.795 10.259 -46.525 1.00 46.19 96 GLN A N 1
ATOM 756 C CA . GLN A 1 96 ? -11.972 9.183 -45.959 1.00 46.19 96 GLN A CA 1
ATOM 757 C C . GLN A 1 96 ? -12.492 8.724 -44.585 1.00 46.19 96 GLN A C 1
ATOM 759 O O . GLN A 1 96 ? -12.521 7.522 -44.317 1.00 46.19 96 GLN A O 1
ATOM 764 N N . ARG A 1 97 ? -12.980 9.642 -43.741 1.00 43.31 97 ARG A N 1
ATOM 765 C CA . ARG A 1 97 ? -13.509 9.348 -42.395 1.00 43.31 97 ARG A CA 1
ATOM 766 C C . ARG A 1 97 ? -14.892 8.688 -42.402 1.00 43.31 97 ARG A C 1
ATOM 768 O O . ARG A 1 97 ? -15.109 7.779 -41.606 1.00 43.31 97 ARG A O 1
ATOM 775 N N . GLU A 1 98 ? -15.792 9.023 -43.324 1.00 37.94 98 GLU A N 1
ATOM 776 C CA . GLU A 1 98 ? -17.100 8.353 -43.482 1.00 37.94 98 GLU A CA 1
ATOM 777 C C . GLU A 1 98 ? -16.954 6.848 -43.774 1.00 37.94 98 GLU A C 1
ATOM 779 O O . GLU A 1 98 ? -17.780 6.044 -43.345 1.00 37.94 98 GLU A O 1
ATOM 784 N N . SER A 1 99 ? -15.838 6.432 -44.382 1.00 38.88 99 SER A N 1
ATOM 785 C CA . SER A 1 99 ? -15.509 5.016 -44.594 1.00 38.88 99 SER A CA 1
ATOM 786 C C . SER A 1 99 ? -15.037 4.261 -43.331 1.00 38.88 99 SER A C 1
ATOM 788 O O . SER A 1 99 ? -14.838 3.047 -43.386 1.00 38.88 99 SER A O 1
ATOM 790 N N . SER A 1 100 ? -14.878 4.950 -42.190 1.00 39.47 100 SER A N 1
ATOM 791 C CA . SER A 1 100 ? -14.350 4.406 -40.922 1.00 39.47 100 SER A CA 1
ATOM 792 C C . SER A 1 100 ? -15.360 4.346 -39.761 1.00 39.47 100 SER A C 1
ATOM 794 O O . SER A 1 100 ? -15.083 3.705 -38.750 1.00 39.47 100 SER A O 1
ATOM 796 N N . VAL A 1 101 ? -16.554 4.940 -39.907 1.00 38.53 101 VAL A N 1
ATOM 797 C CA . VAL A 1 101 ? -17.553 5.097 -38.820 1.00 38.53 101 VAL A CA 1
ATOM 798 C C . VAL A 1 101 ? -18.482 3.876 -38.646 1.00 38.53 101 VAL A C 1
ATOM 800 O O . VAL A 1 101 ? -19.181 3.770 -37.643 1.00 38.53 101 VAL A O 1
ATOM 803 N N . ASN A 1 102 ? -18.451 2.890 -39.551 1.00 38.28 102 ASN A N 1
ATOM 804 C CA . ASN A 1 102 ? -19.163 1.618 -39.367 1.00 38.28 102 ASN A CA 1
ATOM 805 C C . ASN A 1 102 ? -18.284 0.414 -39.771 1.00 38.28 102 ASN A C 1
ATOM 807 O O . ASN A 1 102 ? -18.364 -0.049 -40.916 1.00 38.28 102 ASN A O 1
ATOM 811 N N . PRO A 1 103 ? -17.426 -0.094 -38.859 1.00 44.00 103 PRO A N 1
ATOM 812 C CA . PRO A 1 103 ? -16.486 -1.166 -39.172 1.00 44.00 103 PRO A CA 1
ATOM 813 C C . PRO A 1 103 ? -17.190 -2.446 -39.623 1.00 44.00 103 PRO A C 1
ATOM 815 O O . PRO A 1 103 ? -16.687 -3.107 -40.516 1.00 44.00 103 PRO A O 1
ATOM 818 N N . ASP A 1 104 ? -18.371 -2.775 -39.093 1.00 39.38 104 ASP A N 1
ATOM 819 C CA . ASP A 1 104 ? -19.043 -4.048 -39.393 1.00 39.38 104 ASP A CA 1
ATOM 820 C C . ASP A 1 104 ? -19.725 -4.073 -40.769 1.00 39.38 104 ASP A C 1
ATOM 822 O O . ASP A 1 104 ? -19.770 -5.121 -41.420 1.00 39.38 104 ASP A O 1
ATOM 826 N N . ALA A 1 105 ? -20.225 -2.929 -41.248 1.00 38.38 105 ALA A N 1
ATOM 827 C CA . ALA A 1 105 ? -20.803 -2.809 -42.588 1.00 38.38 105 ALA A CA 1
ATOM 828 C C . ALA A 1 105 ? -19.708 -2.674 -43.659 1.00 38.38 105 ALA A C 1
ATOM 830 O O . ALA A 1 105 ? -19.737 -3.381 -44.668 1.00 38.38 105 ALA A O 1
ATOM 831 N N . VAL A 1 106 ? -18.690 -1.844 -43.401 1.00 43.50 106 VAL A N 1
ATOM 832 C CA . VAL A 1 106 ? -17.574 -1.616 -44.331 1.00 43.50 106 VAL A CA 1
ATOM 833 C C . VAL A 1 106 ? -16.603 -2.798 -44.349 1.00 43.50 106 VAL A C 1
ATOM 835 O O . VAL A 1 106 ? -16.065 -3.102 -45.407 1.00 43.50 106 VAL A O 1
ATOM 838 N N . ALA A 1 107 ? -16.387 -3.518 -43.242 1.00 42.66 107 ALA A N 1
ATOM 839 C CA . ALA A 1 107 ? -15.595 -4.751 -43.246 1.00 42.66 107 ALA A CA 1
ATOM 840 C C . ALA A 1 107 ? -16.339 -5.902 -43.924 1.00 42.66 107 ALA A C 1
ATOM 842 O O . ALA A 1 107 ? -15.687 -6.668 -44.624 1.00 42.66 107 ALA A O 1
ATOM 843 N N . ARG A 1 108 ? -17.675 -6.011 -43.812 1.00 44.00 108 ARG A N 1
ATOM 844 C CA . ARG A 1 108 ? -18.459 -6.958 -44.631 1.00 44.00 108 ARG A CA 1
ATOM 845 C C . ARG A 1 108 ? -18.354 -6.632 -46.115 1.00 44.00 108 ARG A C 1
ATOM 847 O O . ARG A 1 108 ? -18.080 -7.526 -46.907 1.00 44.00 108 ARG A O 1
ATOM 854 N N . GLU A 1 109 ? -18.493 -5.364 -46.486 1.00 42.41 109 GLU A N 1
ATOM 855 C CA . GLU A 1 109 ? -18.399 -4.930 -47.880 1.00 42.41 109 GLU A CA 1
ATOM 856 C C . GLU A 1 109 ? -16.966 -5.054 -48.429 1.00 42.41 109 GLU A C 1
ATOM 858 O O . GLU A 1 109 ? -16.765 -5.562 -49.531 1.00 42.41 109 GLU A O 1
ATOM 863 N N . LYS A 1 110 ? -15.940 -4.689 -47.646 1.00 45.78 110 LYS A N 1
ATOM 864 C CA . LYS A 1 110 ? -14.522 -4.906 -47.983 1.00 45.78 110 LYS A CA 1
ATOM 865 C C . LYS A 1 110 ? -14.174 -6.390 -48.021 1.00 45.78 110 LYS A C 1
ATOM 867 O O . LYS A 1 110 ? -13.426 -6.773 -48.909 1.00 45.78 110 LYS A O 1
ATOM 872 N N . TYR A 1 111 ? -14.721 -7.227 -47.138 1.00 43.12 111 TYR A N 1
ATOM 873 C CA . TYR A 1 111 ? -14.532 -8.681 -47.153 1.00 43.12 111 TYR A CA 1
ATOM 874 C C . TYR A 1 111 ? -15.209 -9.318 -48.367 1.00 43.12 111 TYR A C 1
ATOM 876 O O . TYR A 1 111 ? -14.600 -10.151 -49.028 1.00 43.12 111 TYR A O 1
ATOM 884 N N . GLU A 1 112 ? -16.420 -8.898 -48.732 1.00 47.78 112 GLU A N 1
ATOM 885 C CA . GLU A 1 112 ? -17.096 -9.366 -49.944 1.00 47.78 112 GLU A CA 1
ATOM 886 C C . GLU A 1 112 ? -16.399 -8.883 -51.218 1.00 47.78 112 GLU A C 1
ATOM 888 O O . GLU A 1 112 ? -16.243 -9.656 -52.165 1.00 47.78 112 GLU A O 1
ATOM 893 N N . ASN A 1 113 ? -15.934 -7.634 -51.252 1.00 50.22 113 ASN A N 1
ATOM 894 C CA . ASN A 1 113 ? -15.205 -7.075 -52.389 1.00 50.22 113 ASN A CA 1
ATOM 895 C C . ASN A 1 113 ? -13.790 -7.658 -52.503 1.00 50.22 113 ASN A C 1
ATOM 897 O O . ASN A 1 113 ? -13.338 -7.948 -53.612 1.00 50.22 113 ASN A O 1
ATOM 901 N N . TRP A 1 114 ? -13.118 -7.926 -51.381 1.00 47.53 114 TRP A N 1
ATOM 902 C CA . TRP A 1 114 ? -11.855 -8.660 -51.325 1.00 47.53 114 TRP A CA 1
ATOM 903 C C . TRP A 1 114 ? -12.051 -10.124 -51.720 1.00 47.53 114 TRP A C 1
ATOM 905 O O . TRP A 1 114 ? -11.336 -10.593 -52.594 1.00 47.53 114 TRP A O 1
ATOM 915 N N . ALA A 1 115 ? -13.073 -10.826 -51.222 1.00 47.28 115 ALA A N 1
ATOM 916 C CA . ALA A 1 115 ? -13.390 -12.198 -51.627 1.00 47.28 115 ALA A CA 1
ATOM 917 C C . ALA A 1 115 ? -13.743 -12.289 -53.123 1.00 47.28 115 ALA A C 1
ATOM 919 O O . ALA A 1 115 ? -13.327 -13.228 -53.803 1.00 47.28 115 ALA A O 1
ATOM 920 N N . LYS A 1 116 ? -14.452 -11.294 -53.675 1.00 53.66 116 LYS A N 1
ATOM 921 C CA . LYS A 1 116 ? -14.701 -11.168 -55.123 1.00 53.66 116 LYS A CA 1
ATOM 922 C C . LYS A 1 116 ? -13.408 -10.886 -55.896 1.00 53.66 116 LYS A C 1
ATOM 924 O O . LYS A 1 116 ? -13.209 -11.489 -56.947 1.00 53.66 116 LYS A O 1
ATOM 929 N N . SER A 1 117 ? -12.524 -10.027 -55.383 1.00 53.47 117 SER A N 1
ATOM 930 C CA . SER A 1 117 ? -11.220 -9.686 -55.978 1.00 53.47 117 SER A CA 1
ATOM 931 C C . SER A 1 117 ? -10.235 -10.859 -55.956 1.00 53.47 117 SER A C 1
ATOM 933 O O . SER A 1 117 ? -9.617 -11.151 -56.977 1.00 53.47 117 SER A O 1
ATOM 935 N N . VAL A 1 118 ? -10.159 -11.598 -54.846 1.00 52.72 118 VAL A N 1
ATOM 936 C CA . VAL A 1 118 ? -9.362 -12.820 -54.676 1.00 52.72 118 VAL A CA 1
ATOM 937 C C . VAL A 1 118 ? -9.876 -13.914 -55.603 1.00 52.72 118 VAL A C 1
ATOM 939 O O . VAL A 1 118 ? -9.085 -14.448 -56.367 1.00 52.72 118 VAL A O 1
ATOM 942 N N . ARG A 1 119 ? -11.193 -14.159 -55.684 1.00 57.69 119 ARG A N 1
ATOM 943 C CA . ARG A 1 119 ? -11.759 -15.096 -56.678 1.00 57.69 119 ARG A CA 1
ATOM 944 C C . ARG A 1 119 ? -11.458 -14.669 -58.118 1.00 57.69 119 ARG A C 1
ATOM 946 O O . ARG A 1 119 ? -11.249 -15.523 -58.979 1.00 57.69 119 ARG A O 1
ATOM 953 N N . ARG A 1 120 ? -11.411 -13.359 -58.399 1.00 59.19 120 ARG A N 1
ATOM 954 C CA . ARG A 1 120 ? -11.030 -12.805 -59.711 1.00 59.19 120 ARG A CA 1
ATOM 955 C C . ARG A 1 120 ? -9.544 -13.007 -60.007 1.00 59.19 120 ARG A C 1
ATOM 957 O O . ARG A 1 120 ? -9.229 -13.402 -61.126 1.00 59.19 120 ARG A O 1
ATOM 964 N N . LYS A 1 121 ? -8.663 -12.780 -59.026 1.00 56.84 121 LYS A N 1
ATOM 965 C CA . LYS A 1 121 ? -7.215 -13.020 -59.114 1.00 56.84 121 LYS A CA 1
ATOM 966 C C . LYS A 1 121 ? -6.901 -14.506 -59.230 1.00 56.84 121 LYS A C 1
ATOM 968 O O . LYS A 1 121 ? -6.187 -14.865 -60.147 1.00 56.84 121 LYS A O 1
ATOM 973 N N . GLU A 1 122 ? -7.520 -15.376 -58.438 1.00 51.12 122 GLU A N 1
ATOM 974 C CA . GLU A 1 122 ? -7.370 -16.833 -58.554 1.00 51.12 122 GLU A CA 1
ATOM 975 C C . GLU A 1 122 ? -7.881 -17.350 -59.906 1.00 51.12 122 GLU A C 1
ATOM 977 O O . GLU A 1 122 ? -7.241 -18.188 -60.537 1.00 51.12 122 GLU A O 1
ATOM 982 N N . SER A 1 123 ? -8.999 -16.816 -60.412 1.00 54.81 123 SER A N 1
ATOM 983 C CA . SER A 1 123 ? -9.512 -17.163 -61.747 1.00 54.81 123 SER A CA 1
ATOM 984 C C . SER A 1 123 ? -8.623 -16.626 -62.876 1.00 54.81 123 SER A C 1
ATOM 986 O O . SER A 1 123 ? -8.485 -17.280 -63.914 1.00 54.81 123 SER A O 1
ATOM 988 N N . ALA A 1 124 ? -8.018 -15.447 -62.697 1.00 59.09 124 ALA A N 1
ATOM 989 C CA . ALA A 1 124 ? -7.067 -14.854 -63.634 1.00 59.09 124 ALA A CA 1
ATOM 990 C C . ALA A 1 124 ? -5.732 -15.608 -63.622 1.00 59.09 124 ALA A C 1
ATOM 992 O O . ALA A 1 124 ? -5.270 -15.997 -64.686 1.00 59.09 124 ALA A O 1
ATOM 993 N N . GLU A 1 125 ? -5.189 -15.941 -62.453 1.00 56.97 125 GLU A N 1
ATOM 994 C CA . GLU A 1 125 ? -3.983 -16.753 -62.271 1.00 56.97 125 GLU A CA 1
ATOM 995 C C . GLU A 1 125 ? -4.190 -18.197 -62.737 1.00 56.97 125 GLU A C 1
ATOM 997 O O . GLU A 1 125 ? -3.276 -18.791 -63.301 1.00 56.97 125 GLU A O 1
ATOM 1002 N N . GLN A 1 126 ? -5.387 -18.782 -62.597 1.00 55.12 126 GLN A N 1
ATOM 1003 C CA . GLN A 1 126 ? -5.705 -20.080 -63.208 1.00 55.12 126 GLN A CA 1
ATOM 1004 C C . GLN A 1 126 ? -5.787 -19.993 -64.738 1.00 55.12 126 GLN A C 1
ATOM 1006 O O . GLN A 1 126 ? -5.360 -20.923 -65.429 1.00 55.12 126 GLN A O 1
ATOM 1011 N N . ARG A 1 127 ? -6.314 -18.894 -65.295 1.00 56.91 127 ARG A N 1
ATOM 1012 C CA . ARG A 1 127 ? -6.318 -18.640 -66.749 1.00 56.91 127 ARG A CA 1
ATOM 1013 C C . ARG A 1 127 ? -4.907 -18.382 -67.276 1.00 56.91 127 ARG A C 1
ATOM 1015 O O . ARG A 1 127 ? -4.559 -18.903 -68.335 1.00 56.91 127 ARG A O 1
ATOM 1022 N N . GLU A 1 128 ? -4.086 -17.675 -66.515 1.00 56.12 128 GLU A N 1
ATOM 1023 C CA . GLU A 1 128 ? -2.703 -17.348 -66.843 1.00 56.12 128 GLU A CA 1
ATOM 1024 C C . GLU A 1 128 ? -1.786 -18.564 -66.668 1.00 56.12 128 GLU A C 1
ATOM 1026 O O . GLU A 1 128 ? -0.966 -18.826 -67.539 1.00 56.12 128 GLU A O 1
ATOM 1031 N N . ARG A 1 129 ? -2.004 -19.421 -65.659 1.00 56.53 129 ARG A N 1
ATOM 1032 C CA . ARG A 1 129 ? -1.365 -20.747 -65.542 1.00 56.53 129 ARG A CA 1
ATOM 1033 C C . ARG A 1 129 ? -1.760 -21.672 -66.691 1.00 56.53 129 ARG A C 1
ATOM 1035 O O . ARG A 1 129 ? -0.898 -22.371 -67.213 1.00 56.53 129 ARG A O 1
ATOM 1042 N N . LYS A 1 130 ? -3.018 -21.647 -67.153 1.00 56.81 130 LYS A N 1
ATOM 1043 C CA . LYS A 1 130 ? -3.453 -22.395 -68.353 1.00 56.81 130 LYS A CA 1
ATOM 1044 C C . LYS A 1 130 ? -2.842 -21.832 -69.645 1.00 56.81 130 LYS A C 1
ATOM 1046 O O . LYS A 1 130 ? -2.490 -22.611 -70.531 1.00 56.81 130 LYS A O 1
ATOM 1051 N N . GLN A 1 131 ? -2.666 -20.513 -69.762 1.00 54.38 131 GLN A N 1
ATOM 1052 C CA . GLN A 1 131 ? -1.984 -19.880 -70.902 1.00 54.38 131 GLN A CA 1
ATOM 1053 C C . GLN A 1 131 ? -0.463 -20.085 -70.875 1.00 54.38 131 GLN A C 1
ATOM 1055 O O . GLN A 1 131 ? 0.120 -20.381 -71.918 1.00 54.38 131 GLN A O 1
ATOM 1060 N N . ASN A 1 132 ? 0.178 -20.015 -69.708 1.00 52.22 132 ASN A N 1
ATOM 1061 C CA . ASN A 1 132 ? 1.603 -20.288 -69.542 1.00 52.22 132 ASN A CA 1
ATOM 1062 C C . ASN A 1 132 ? 1.918 -21.776 -69.701 1.00 52.22 132 ASN A C 1
ATOM 1064 O O . ASN A 1 132 ? 2.916 -22.094 -70.334 1.00 52.22 132 ASN A O 1
ATOM 1068 N N . ALA A 1 133 ? 1.047 -22.698 -69.277 1.00 52.09 133 ALA A N 1
ATOM 1069 C CA . ALA A 1 133 ? 1.195 -24.123 -69.594 1.00 52.09 133 ALA A CA 1
ATOM 1070 C C . ALA A 1 133 ? 1.136 -24.388 -71.113 1.00 52.09 133 ALA A C 1
ATOM 1072 O O . ALA A 1 133 ? 1.908 -25.194 -71.634 1.00 52.09 133 ALA A O 1
ATOM 1073 N N . ARG A 1 134 ? 0.290 -23.650 -71.853 1.00 52.81 134 ARG A N 1
ATOM 1074 C CA . ARG A 1 134 ? 0.238 -23.697 -73.328 1.00 52.81 134 ARG A CA 1
ATOM 1075 C C . ARG A 1 134 ? 1.462 -23.044 -73.990 1.00 52.81 134 ARG A C 1
ATOM 1077 O O . ARG A 1 134 ? 1.961 -23.573 -74.980 1.00 52.81 134 ARG A O 1
ATOM 1084 N N . ARG A 1 135 ? 1.994 -21.944 -73.436 1.00 52.22 135 ARG A N 1
ATOM 1085 C CA . ARG A 1 135 ? 3.224 -21.280 -73.922 1.00 52.22 135 ARG A CA 1
ATOM 1086 C C . ARG A 1 135 ? 4.487 -22.098 -73.645 1.00 52.22 135 ARG A C 1
ATOM 1088 O O . ARG A 1 135 ? 5.322 -22.224 -74.532 1.00 52.22 135 ARG A O 1
ATOM 1095 N N . VAL A 1 136 ? 4.608 -22.711 -72.470 1.00 51.81 136 VAL A N 1
ATOM 1096 C CA . VAL A 1 136 ? 5.745 -23.575 -72.107 1.00 51.81 136 VAL A CA 1
ATOM 1097 C C . VAL A 1 136 ? 5.747 -24.856 -72.951 1.00 51.81 136 VAL A C 1
ATOM 1099 O O . VAL A 1 136 ? 6.814 -25.288 -73.383 1.00 51.81 136 VAL A O 1
ATOM 1102 N N . GLY A 1 137 ? 4.572 -25.397 -73.306 1.00 49.53 137 GLY A N 1
ATOM 1103 C CA . GLY A 1 137 ? 4.448 -26.482 -74.291 1.00 49.53 137 GLY A CA 1
ATOM 1104 C C . GLY A 1 137 ? 4.940 -26.104 -75.698 1.00 49.53 137 GLY A C 1
ATOM 1105 O O . GLY A 1 137 ? 5.598 -26.908 -76.353 1.00 49.53 137 GLY A O 1
ATOM 1106 N N . ALA A 1 138 ? 4.707 -24.863 -76.139 1.00 44.88 138 ALA A N 1
ATOM 1107 C CA . ALA A 1 138 ? 5.159 -24.364 -77.444 1.00 44.88 138 ALA A CA 1
ATOM 1108 C C . ALA A 1 138 ? 6.656 -23.983 -77.482 1.00 44.88 138 ALA A C 1
ATOM 1110 O O . ALA A 1 138 ? 7.293 -24.081 -78.531 1.00 44.88 138 ALA A O 1
ATOM 1111 N N . VAL A 1 139 ? 7.239 -23.576 -76.347 1.00 48.38 139 VAL A N 1
ATOM 1112 C CA . VAL A 1 139 ? 8.669 -23.218 -76.231 1.00 48.38 139 VAL A CA 1
ATOM 1113 C C . VAL A 1 139 ? 9.555 -24.464 -76.107 1.00 48.38 139 VAL A C 1
ATOM 1115 O O . VAL A 1 139 ? 10.642 -24.502 -76.685 1.00 48.38 139 VAL A O 1
ATOM 1118 N N . ARG A 1 140 ? 9.069 -25.540 -75.470 1.00 43.16 140 ARG A N 1
ATOM 1119 C CA . ARG A 1 140 ? 9.805 -26.816 -75.365 1.00 43.16 140 ARG A CA 1
ATOM 1120 C C . ARG A 1 140 ? 9.970 -27.530 -76.717 1.00 43.16 140 ARG A C 1
ATOM 1122 O O . ARG A 1 140 ? 10.948 -28.243 -76.901 1.00 43.16 140 ARG A O 1
ATOM 1129 N N . ALA A 1 141 ? 9.093 -27.258 -77.689 1.00 42.19 141 ALA A N 1
ATOM 1130 C CA . ALA A 1 141 ? 9.219 -27.738 -79.070 1.00 42.19 141 ALA A CA 1
ATOM 1131 C C . ALA A 1 141 ? 10.262 -26.965 -79.913 1.00 42.19 141 ALA A C 1
ATOM 1133 O O . ALA A 1 141 ? 10.682 -27.450 -80.961 1.00 42.19 141 ALA A O 1
ATOM 1134 N N . LYS A 1 142 ? 10.714 -25.779 -79.466 1.00 41.97 142 LYS A N 1
ATOM 1135 C CA . LYS A 1 142 ? 11.682 -24.928 -80.192 1.00 41.97 142 LYS A CA 1
ATOM 1136 C C . LYS A 1 142 ? 13.107 -24.943 -79.621 1.00 41.97 142 LYS A C 1
ATOM 1138 O O . LYS A 1 142 ? 14.018 -24.489 -80.303 1.00 41.97 142 LYS A O 1
ATOM 1143 N N . ALA A 1 143 ? 13.328 -25.514 -78.435 1.00 37.81 143 ALA A N 1
ATOM 1144 C CA . ALA A 1 143 ? 14.641 -25.567 -77.775 1.00 37.81 143 ALA A CA 1
ATOM 1145 C C . ALA A 1 143 ? 15.509 -26.799 -78.136 1.00 37.81 143 ALA A C 1
ATOM 1147 O O . ALA A 1 143 ? 16.623 -26.927 -77.646 1.00 37.81 143 ALA A O 1
ATOM 1148 N N . SER A 1 144 ? 15.047 -27.690 -79.024 1.00 36.84 144 SER A N 1
ATOM 1149 C CA . SER A 1 144 ? 15.803 -28.881 -79.469 1.00 36.84 144 SER A CA 1
ATOM 1150 C C . SER A 1 144 ? 16.827 -28.610 -80.592 1.00 36.84 144 SER A C 1
ATOM 1152 O O . SER A 1 144 ? 17.423 -29.549 -81.118 1.00 36.84 144 SER A O 1
ATOM 1154 N N . LYS A 1 145 ? 17.046 -27.356 -81.007 1.00 39.09 145 LYS A N 1
ATOM 1155 C CA . LYS A 1 145 ? 17.996 -27.008 -82.079 1.00 39.09 145 LYS A CA 1
ATOM 1156 C C . LYS A 1 145 ? 18.885 -25.835 -81.666 1.00 39.09 145 LYS A C 1
ATOM 1158 O O . LYS A 1 145 ? 18.531 -24.694 -81.942 1.00 39.09 145 LYS A O 1
ATOM 1163 N N . ARG A 1 146 ? 20.027 -26.157 -81.044 1.00 32.88 146 ARG A N 1
ATOM 1164 C CA . ARG A 1 146 ? 21.373 -25.545 -81.194 1.00 32.88 146 ARG A CA 1
ATOM 1165 C C . ARG A 1 146 ? 22.183 -25.704 -79.893 1.00 32.88 146 ARG A C 1
ATOM 1167 O O . ARG A 1 146 ? 21.949 -24.984 -78.931 1.00 32.88 146 ARG A O 1
ATOM 1174 N N . GLY A 1 147 ? 23.125 -26.657 -79.893 1.00 27.88 147 GLY A N 1
ATOM 1175 C CA . GLY A 1 147 ? 24.383 -26.547 -79.130 1.00 27.88 147 GLY A CA 1
ATOM 1176 C C . GLY A 1 147 ? 25.296 -25.514 -79.808 1.00 27.88 147 GLY A C 1
ATOM 1177 O O . GLY A 1 147 ? 24.895 -24.938 -80.816 1.00 27.88 147 GLY A O 1
ATOM 1178 N N . SER A 1 148 ? 26.514 -25.203 -79.388 1.00 27.28 148 SER A N 1
ATOM 1179 C CA . SER A 1 148 ? 27.470 -25.652 -78.364 1.00 27.28 148 SER A CA 1
ATOM 1180 C C . SER A 1 148 ? 28.635 -24.645 -78.454 1.00 27.28 148 SER A C 1
ATOM 1182 O O . SER A 1 148 ? 28.894 -24.237 -79.580 1.00 27.28 148 SER A O 1
ATOM 1184 N N . GLU A 1 149 ? 29.327 -24.271 -77.364 1.00 27.58 149 GLU A N 1
ATOM 1185 C CA . GLU A 1 149 ? 30.800 -24.029 -77.300 1.00 27.58 149 GLU A CA 1
ATOM 1186 C C . GLU A 1 149 ? 31.267 -23.357 -75.984 1.00 27.58 149 GLU A C 1
ATOM 1188 O O . GLU A 1 149 ? 30.477 -22.782 -75.239 1.00 27.58 149 GLU A O 1
ATOM 1193 N N . GLN A 1 150 ? 32.558 -23.552 -75.682 1.00 26.66 150 GLN A N 1
ATOM 1194 C CA . GLN A 1 150 ? 33.274 -23.569 -74.389 1.00 26.66 150 GLN A CA 1
ATOM 1195 C C . GLN A 1 150 ? 34.009 -22.237 -74.045 1.00 26.66 150 GLN A C 1
ATOM 1197 O O . GLN A 1 150 ? 34.536 -21.624 -74.959 1.00 26.66 150 GLN A O 1
ATOM 1202 N N . SER A 1 151 ? 34.035 -21.804 -72.758 1.00 24.62 151 SER A N 1
ATOM 1203 C CA . SER A 1 151 ? 35.188 -21.592 -71.803 1.00 24.62 151 SER A CA 1
ATOM 1204 C C . SER A 1 151 ? 36.209 -20.450 -72.116 1.00 24.62 151 SER A C 1
ATOM 1206 O O . SER A 1 151 ? 36.266 -20.087 -73.284 1.00 24.62 151 SER A O 1
ATOM 1208 N N . PRO A 1 152 ? 37.063 -19.877 -71.202 1.00 38.78 152 PRO A N 1
ATOM 1209 C CA . PRO A 1 152 ? 37.382 -20.185 -69.784 1.00 38.78 152 PRO A CA 1
ATOM 1210 C C . PRO A 1 152 ? 37.561 -18.984 -68.786 1.00 38.78 152 PRO A C 1
ATOM 1212 O O . PRO A 1 152 ? 37.450 -17.812 -69.127 1.00 38.78 152 PRO A O 1
ATOM 1215 N N . HIS A 1 153 ? 37.861 -19.359 -67.530 1.00 25.56 153 HIS A N 1
ATOM 1216 C CA . HIS A 1 153 ? 38.343 -18.638 -66.328 1.00 25.56 153 HIS A CA 1
ATOM 1217 C C . HIS A 1 153 ? 39.207 -17.358 -66.465 1.00 25.56 153 HIS A C 1
ATOM 1219 O O . HIS A 1 153 ? 40.145 -17.342 -67.255 1.00 25.56 153 HIS A O 1
ATOM 1225 N N . ASN A 1 154 ? 39.046 -16.407 -65.518 1.00 25.47 154 ASN A N 1
ATOM 1226 C CA . ASN A 1 154 ? 40.137 -15.989 -64.609 1.00 25.47 154 ASN A CA 1
ATOM 1227 C C . ASN A 1 154 ? 39.670 -15.211 -63.351 1.00 25.47 154 ASN A C 1
ATOM 1229 O O . ASN A 1 154 ? 38.522 -14.787 -63.257 1.00 25.47 154 ASN A O 1
ATOM 1233 N N . SER A 1 155 ? 40.594 -15.136 -62.393 1.00 25.25 155 SER A N 1
ATOM 1234 C CA . SER A 1 155 ? 40.539 -14.899 -60.942 1.00 25.25 155 SER A CA 1
ATOM 1235 C C . SER A 1 155 ? 40.309 -13.469 -60.423 1.00 25.25 155 SER A C 1
ATOM 1237 O O . SER A 1 155 ? 40.693 -12.502 -61.070 1.00 25.25 155 SER A O 1
ATOM 1239 N N . ASP A 1 156 ? 39.753 -13.420 -59.204 1.00 26.91 156 ASP A N 1
ATOM 1240 C CA . ASP A 1 156 ? 39.968 -12.518 -58.056 1.00 26.91 156 ASP A CA 1
ATOM 1241 C C . ASP A 1 156 ? 40.613 -11.136 -58.269 1.00 26.91 156 ASP A C 1
ATOM 1243 O O . ASP A 1 156 ? 41.799 -11.042 -58.558 1.00 26.91 156 ASP A O 1
ATOM 1247 N N . ASP A 1 157 ? 39.840 -10.084 -57.962 1.00 27.27 157 ASP A N 1
ATOM 1248 C CA . ASP A 1 157 ? 40.304 -8.854 -57.297 1.00 27.27 157 ASP A CA 1
ATOM 1249 C C . ASP A 1 157 ? 39.084 -8.060 -56.771 1.00 27.27 157 ASP A C 1
ATOM 1251 O O . ASP A 1 157 ? 38.369 -7.391 -57.519 1.00 27.27 157 ASP A O 1
ATOM 1255 N N . GLU A 1 158 ? 38.801 -8.154 -55.464 1.00 28.94 158 GLU A N 1
ATOM 1256 C CA . GLU A 1 158 ? 37.735 -7.395 -54.787 1.00 28.94 158 GLU A CA 1
ATOM 1257 C C . GLU A 1 158 ? 38.327 -6.141 -54.114 1.00 28.94 158 GLU A C 1
ATOM 1259 O O . GLU A 1 158 ? 38.918 -6.190 -53.033 1.00 28.94 158 GLU A O 1
ATOM 1264 N N . VAL A 1 159 ? 38.168 -4.990 -54.774 1.00 27.98 159 VAL A N 1
ATOM 1265 C CA . VAL A 1 159 ? 38.553 -3.664 -54.268 1.00 27.98 159 VAL A CA 1
ATOM 1266 C C . VAL A 1 159 ? 37.450 -3.117 -53.355 1.00 27.98 159 VAL A C 1
ATOM 1268 O O . VAL A 1 159 ? 36.321 -2.879 -53.782 1.00 27.98 159 VAL A O 1
ATOM 1271 N N . VAL A 1 160 ? 37.790 -2.889 -52.085 1.00 26.95 160 VAL A N 1
ATOM 1272 C CA . VAL A 1 160 ? 36.943 -2.231 -51.077 1.00 26.95 160 VAL A CA 1
ATOM 1273 C C . VAL A 1 160 ? 37.110 -0.712 -51.201 1.00 26.95 160 VAL A C 1
ATOM 1275 O O . VAL A 1 160 ? 38.197 -0.198 -50.953 1.00 26.95 160 VAL A O 1
ATOM 1278 N N . ALA A 1 161 ? 36.045 0.005 -51.572 1.00 28.16 161 ALA A N 1
ATOM 1279 C CA . ALA A 1 161 ? 36.040 1.464 -51.699 1.00 28.16 161 ALA A CA 1
ATOM 1280 C C . ALA A 1 161 ? 35.613 2.161 -50.388 1.00 28.16 161 ALA A C 1
ATOM 1282 O O . ALA A 1 161 ? 34.538 1.893 -49.850 1.00 28.16 161 ALA A O 1
ATOM 1283 N N . GLU A 1 162 ? 36.470 3.060 -49.892 1.00 25.41 162 GLU A N 1
ATOM 1284 C CA . GLU A 1 162 ? 36.228 4.015 -48.800 1.00 25.41 162 GLU A CA 1
ATOM 1285 C C . GLU A 1 162 ? 35.428 5.232 -49.311 1.00 25.41 162 GLU A C 1
ATOM 1287 O O . GLU A 1 162 ? 35.753 5.804 -50.348 1.00 25.41 162 GLU A O 1
ATOM 1292 N N . TYR A 1 163 ? 34.397 5.647 -48.565 1.00 27.16 163 TYR A N 1
ATOM 1293 C CA . TYR A 1 163 ? 33.647 6.889 -48.790 1.00 27.16 163 TYR A CA 1
ATOM 1294 C C . TYR A 1 163 ? 34.245 8.025 -47.942 1.00 27.16 163 TYR A C 1
ATOM 1296 O O . TYR A 1 163 ? 34.261 7.947 -46.711 1.00 27.16 163 TYR A O 1
ATOM 1304 N N . HIS A 1 164 ? 34.692 9.094 -48.603 1.00 28.22 164 HIS A N 1
ATOM 1305 C CA . HIS A 1 164 ? 35.015 10.387 -47.999 1.00 28.22 164 HIS A CA 1
ATOM 1306 C C . HIS A 1 164 ? 33.937 11.414 -48.365 1.00 28.22 164 HIS A C 1
ATOM 1308 O O . HIS A 1 164 ? 33.541 11.526 -49.520 1.00 28.22 164 HIS A O 1
ATOM 1314 N N . SER A 1 165 ? 33.481 12.158 -47.356 1.00 23.38 165 SER A N 1
ATOM 1315 C CA . SER A 1 165 ? 32.618 13.334 -47.467 1.00 23.38 165 SER A CA 1
ATOM 1316 C C . SER A 1 165 ? 33.465 14.601 -47.604 1.00 23.38 165 SER A C 1
ATOM 1318 O O . SER A 1 165 ? 34.285 14.845 -46.716 1.00 23.38 165 SER A O 1
ATOM 1320 N N . SER A 1 166 ? 33.218 15.402 -48.639 1.00 26.38 166 SER A N 1
ATO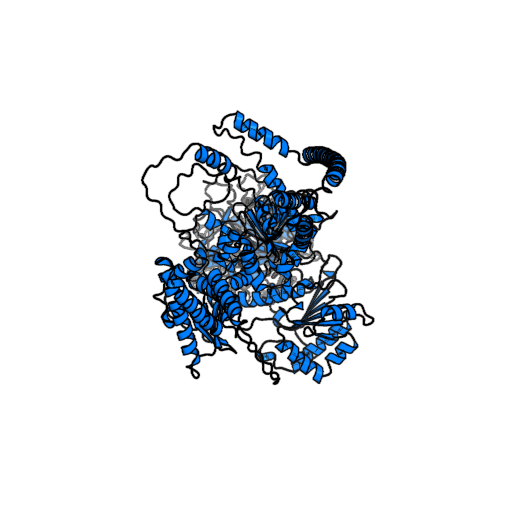M 1321 C CA . SER A 1 166 ? 33.254 16.878 -48.628 1.00 26.38 166 SER A CA 1
ATOM 1322 C C . SER A 1 166 ? 33.094 17.390 -50.061 1.00 26.38 166 SER A C 1
ATOM 1324 O O . SER A 1 166 ? 33.896 17.041 -50.927 1.00 26.38 166 SER A O 1
ATOM 1326 N N . GLU A 1 167 ? 32.067 18.203 -50.299 1.00 25.72 167 GLU A N 1
ATOM 1327 C CA . GLU A 1 167 ? 31.904 18.992 -51.520 1.00 25.72 167 GLU A CA 1
ATOM 1328 C C . GLU A 1 167 ? 32.818 20.221 -51.485 1.00 25.72 167 GLU A C 1
ATOM 1330 O O . GLU A 1 167 ? 32.880 20.911 -50.473 1.00 25.72 167 GLU A O 1
ATOM 1335 N N . GLU A 1 168 ? 33.466 20.520 -52.612 1.00 25.31 168 GLU A N 1
ATOM 1336 C CA . GLU A 1 168 ? 33.752 21.887 -53.051 1.00 25.31 168 GLU A CA 1
ATOM 1337 C C . GLU A 1 168 ? 33.812 21.930 -54.591 1.00 25.31 168 GLU A C 1
ATOM 1339 O O . GLU A 1 168 ? 34.240 20.996 -55.270 1.00 25.31 168 GLU A O 1
ATOM 1344 N N . THR A 1 169 ? 33.300 23.034 -55.125 1.00 28.11 169 THR A N 1
ATOM 1345 C CA . THR A 1 169 ? 32.963 23.363 -56.518 1.00 28.11 169 THR A CA 1
ATOM 1346 C C . THR A 1 169 ? 34.143 23.532 -57.489 1.00 28.11 169 THR A C 1
ATOM 1348 O O . THR A 1 169 ? 35.123 24.181 -57.125 1.00 28.11 169 THR A O 1
ATOM 1351 N N . LYS A 1 170 ? 33.963 23.125 -58.765 1.00 25.23 170 LYS A N 1
ATOM 1352 C CA . LYS A 1 170 ? 34.102 23.936 -60.015 1.00 25.23 170 LYS A CA 1
ATOM 1353 C C . LYS A 1 170 ? 34.297 23.065 -61.275 1.00 25.23 170 LYS A C 1
ATOM 1355 O O . LYS A 1 170 ? 35.135 22.174 -61.273 1.00 25.23 170 LYS A O 1
ATOM 1360 N N . GLY A 1 171 ? 33.655 23.464 -62.381 1.00 25.69 171 GLY A N 1
ATOM 1361 C CA . GLY A 1 171 ? 34.260 23.404 -63.724 1.00 25.69 171 GLY A CA 1
ATOM 1362 C C . GLY A 1 171 ? 33.613 22.478 -64.761 1.00 25.69 171 GLY A C 1
ATOM 1363 O O . GLY A 1 171 ? 33.642 21.263 -64.621 1.00 25.69 171 GLY A O 1
ATOM 1364 N N . ASP A 1 172 ? 33.096 23.104 -65.818 1.00 28.64 172 ASP A N 1
ATOM 1365 C CA . ASP A 1 172 ? 32.388 22.582 -66.994 1.00 28.64 172 ASP A CA 1
ATOM 1366 C C . ASP A 1 172 ? 33.087 21.491 -67.835 1.00 28.64 172 ASP A C 1
ATOM 1368 O O . ASP A 1 172 ? 34.304 21.488 -68.020 1.00 28.64 172 ASP A O 1
ATOM 1372 N N . GLY A 1 173 ? 32.264 20.639 -68.465 1.00 30.48 173 GLY A N 1
ATOM 1373 C CA . GLY A 1 173 ? 32.640 19.777 -69.591 1.00 30.48 173 GLY A CA 1
ATOM 1374 C C . GLY A 1 173 ? 31.440 19.019 -70.184 1.00 30.48 173 GLY A C 1
ATOM 1375 O O . GLY A 1 173 ? 30.840 18.173 -69.522 1.00 30.48 173 GLY A O 1
ATOM 1376 N N . GLU A 1 174 ? 31.072 19.331 -71.431 1.00 33.88 174 GLU A N 1
ATOM 1377 C CA . GLU A 1 174 ? 29.948 18.744 -72.179 1.00 33.88 174 GLU A CA 1
ATOM 1378 C C . GLU A 1 174 ? 30.150 17.256 -72.528 1.00 33.88 174 GLU A C 1
ATOM 1380 O O . GLU A 1 174 ? 31.136 16.871 -73.156 1.00 33.88 174 GLU A O 1
ATOM 1385 N N . TYR A 1 175 ? 29.156 16.418 -72.208 1.00 39.62 175 TYR A N 1
ATOM 1386 C CA . TYR A 1 175 ? 29.057 15.032 -72.683 1.00 39.62 175 TYR A CA 1
ATOM 1387 C C . TYR A 1 175 ? 28.125 14.903 -73.900 1.00 39.62 175 TYR A C 1
ATOM 1389 O O . TYR A 1 175 ? 27.086 15.564 -73.982 1.00 39.62 175 TYR A O 1
ATOM 1397 N N . SER A 1 176 ? 28.469 13.983 -74.811 1.00 42.66 176 SER A N 1
ATOM 1398 C CA . SER A 1 176 ? 27.760 13.723 -76.073 1.00 42.66 176 SER A CA 1
ATOM 1399 C C . SER A 1 176 ? 26.365 13.090 -75.914 1.00 42.66 176 SER A C 1
ATOM 1401 O O . SER A 1 176 ? 26.026 12.461 -74.907 1.00 42.66 176 SER A O 1
ATOM 1403 N N . GLU A 1 177 ? 25.534 13.215 -76.952 1.00 38.41 177 GLU A N 1
ATOM 1404 C CA . GLU A 1 177 ? 24.105 12.863 -76.937 1.00 38.41 177 GLU A CA 1
ATOM 1405 C C . GLU A 1 177 ? 23.802 11.359 -76.761 1.00 38.41 177 GLU A C 1
ATOM 1407 O O . GLU A 1 177 ? 22.781 10.973 -76.181 1.00 38.41 177 GLU A O 1
ATOM 1412 N N . SER A 1 178 ? 24.728 10.484 -77.152 1.00 40.00 178 SER A N 1
ATOM 1413 C CA . SER A 1 178 ? 24.666 9.044 -76.860 1.00 40.00 178 SER A CA 1
ATOM 1414 C C . SER A 1 178 ? 24.871 8.732 -75.371 1.00 40.00 178 SER A C 1
ATOM 1416 O O . SER A 1 178 ? 24.275 7.785 -74.854 1.00 40.00 178 SER A O 1
ATOM 1418 N N . VAL A 1 179 ? 25.642 9.558 -74.654 1.00 46.25 179 VAL A N 1
ATOM 1419 C CA . VAL A 1 179 ? 25.847 9.448 -73.200 1.00 46.25 179 VAL A CA 1
ATOM 1420 C C . VAL A 1 179 ? 24.639 10.021 -72.443 1.00 46.25 179 VAL A C 1
ATOM 1422 O O . VAL A 1 179 ? 24.203 9.428 -71.456 1.00 46.25 179 VAL A O 1
ATOM 1425 N N . ARG A 1 180 ? 23.990 11.076 -72.966 1.00 43.25 180 ARG A N 1
ATOM 1426 C CA . ARG A 1 180 ? 22.714 11.606 -72.434 1.00 43.25 180 ARG A CA 1
ATOM 1427 C C . ARG A 1 180 ? 21.570 10.590 -72.476 1.00 43.25 180 ARG A C 1
ATOM 1429 O O . ARG A 1 180 ? 20.832 10.478 -71.499 1.00 43.25 180 ARG A O 1
ATOM 1436 N N . LYS A 1 181 ? 21.431 9.808 -73.553 1.00 39.25 181 LYS A N 1
ATOM 1437 C CA . LYS A 1 181 ? 20.378 8.772 -73.644 1.00 39.25 181 LYS A CA 1
ATOM 1438 C C . LYS A 1 181 ? 20.605 7.601 -72.682 1.00 39.25 181 LYS A C 1
ATOM 1440 O O . LYS A 1 181 ? 19.639 7.074 -72.134 1.00 39.25 181 LYS A O 1
ATOM 1445 N N . LEU A 1 182 ? 21.862 7.237 -72.416 1.00 42.22 182 LEU A N 1
ATOM 1446 C CA . LEU A 1 182 ? 22.196 6.182 -71.452 1.00 42.22 182 LEU A CA 1
ATOM 1447 C C . LEU A 1 182 ? 22.025 6.650 -69.993 1.00 42.22 182 LEU A C 1
ATOM 1449 O O . LEU A 1 182 ? 21.618 5.864 -69.136 1.00 42.22 182 LEU A O 1
ATOM 1453 N N . LEU A 1 183 ? 22.264 7.940 -69.724 1.00 38.78 183 LEU A N 1
ATOM 1454 C CA . LEU A 1 183 ? 22.000 8.583 -68.431 1.00 38.78 183 LEU A CA 1
ATOM 1455 C C . LEU A 1 183 ? 20.495 8.738 -68.157 1.00 38.78 183 LEU A C 1
ATOM 1457 O O . LEU A 1 183 ? 20.057 8.454 -67.043 1.00 38.78 183 LEU A O 1
ATOM 1461 N N . HIS A 1 184 ? 19.679 9.065 -69.165 1.00 37.25 184 HIS A N 1
ATOM 1462 C CA . HIS A 1 184 ? 18.220 9.160 -69.007 1.00 37.25 184 HIS A CA 1
ATOM 1463 C C . HIS A 1 184 ? 17.554 7.805 -68.711 1.00 37.25 184 HIS A C 1
ATOM 1465 O O . HIS A 1 184 ? 16.623 7.739 -67.910 1.00 37.25 184 HIS A O 1
ATOM 1471 N N . ALA A 1 185 ? 18.057 6.713 -69.299 1.00 35.94 185 ALA A N 1
ATOM 1472 C CA . ALA A 1 185 ? 17.550 5.364 -69.034 1.00 35.94 185 ALA A CA 1
ATOM 1473 C C . ALA A 1 185 ? 17.960 4.827 -67.646 1.00 35.94 185 ALA A C 1
ATOM 1475 O O . ALA A 1 185 ? 17.267 3.985 -67.078 1.00 35.94 185 ALA A O 1
ATOM 1476 N N . ARG A 1 186 ? 19.070 5.319 -67.075 1.00 32.12 186 ARG A N 1
ATOM 1477 C CA . ARG A 1 186 ? 19.577 4.901 -65.755 1.00 32.12 186 ARG A CA 1
ATOM 1478 C C . ARG A 1 186 ? 19.055 5.773 -64.601 1.00 32.12 186 ARG A C 1
ATOM 1480 O O . ARG A 1 186 ? 19.023 5.299 -63.467 1.00 32.12 186 ARG A O 1
ATOM 1487 N N . ALA A 1 187 ? 18.589 6.991 -64.891 1.00 31.97 187 ALA A N 1
ATOM 1488 C CA . ALA A 1 187 ? 18.007 7.923 -63.920 1.00 31.97 187 ALA A CA 1
ATOM 1489 C C . ALA A 1 187 ? 16.588 7.541 -63.444 1.00 31.97 187 ALA A C 1
ATOM 1491 O O . ALA A 1 187 ? 16.185 7.937 -62.357 1.00 31.97 187 ALA A O 1
ATOM 1492 N N . GLN A 1 188 ? 15.841 6.716 -64.188 1.00 28.72 188 GLN A N 1
ATOM 1493 C CA . GLN A 1 188 ? 14.471 6.316 -63.816 1.00 28.72 188 GLN A CA 1
ATOM 1494 C C . GLN A 1 188 ? 14.383 5.076 -62.898 1.00 28.72 188 GLN A C 1
ATOM 1496 O O . GLN A 1 188 ? 13.288 4.609 -62.605 1.00 28.72 188 GLN A O 1
ATOM 1501 N N . SER A 1 189 ? 15.504 4.510 -62.431 1.00 28.33 189 SER A N 1
ATOM 1502 C CA . SER A 1 189 ? 15.511 3.295 -61.583 1.00 28.33 189 SER A CA 1
ATOM 1503 C C . SER A 1 189 ? 16.305 3.421 -60.273 1.00 28.33 189 SER A C 1
ATOM 1505 O O . SER A 1 189 ? 16.604 2.407 -59.645 1.00 28.33 189 SER A O 1
ATOM 1507 N N . ARG A 1 190 ? 16.667 4.639 -59.844 1.00 26.14 190 ARG A N 1
ATOM 1508 C CA . ARG A 1 190 ? 17.469 4.882 -58.625 1.00 26.14 190 ARG A CA 1
ATOM 1509 C C . ARG A 1 190 ? 17.011 6.101 -57.808 1.00 26.14 190 ARG A C 1
ATOM 1511 O O . ARG A 1 190 ? 17.829 6.908 -57.389 1.00 26.14 190 ARG A O 1
ATOM 1518 N N . VAL A 1 191 ? 15.714 6.218 -57.546 1.00 27.39 191 VAL A N 1
ATOM 1519 C CA . VAL A 1 191 ? 15.207 7.139 -56.514 1.00 27.39 191 VAL A CA 1
ATOM 1520 C C . VAL A 1 191 ? 14.477 6.303 -55.464 1.00 27.39 191 VAL A C 1
ATOM 1522 O O . VAL A 1 191 ? 13.713 5.416 -55.836 1.00 27.39 191 VAL A O 1
ATOM 1525 N N . TYR A 1 192 ? 14.758 6.598 -54.191 1.00 26.53 192 TYR A N 1
ATOM 1526 C CA . TYR A 1 192 ? 14.380 5.919 -52.938 1.00 26.53 192 TYR A CA 1
ATOM 1527 C C . TYR A 1 192 ? 15.347 4.843 -52.421 1.00 26.53 192 TYR A C 1
ATOM 1529 O O . TYR A 1 192 ? 15.069 3.653 -52.523 1.00 26.53 192 TYR A O 1
ATOM 1537 N N . GLU A 1 193 ? 16.471 5.290 -51.847 1.00 26.94 193 GLU A N 1
ATOM 1538 C CA . GLU A 1 193 ? 16.995 4.896 -50.516 1.00 26.94 193 GLU A CA 1
ATOM 1539 C C . GLU A 1 193 ? 18.413 5.492 -50.340 1.00 26.94 193 GLU A C 1
ATOM 1541 O O . GLU A 1 193 ? 19.353 4.969 -50.929 1.00 26.94 193 GLU A O 1
ATOM 1546 N N . ASP A 1 194 ? 18.518 6.630 -49.630 1.00 25.70 194 ASP A N 1
ATOM 1547 C CA . ASP A 1 194 ? 19.577 7.044 -48.670 1.00 25.70 194 ASP A CA 1
ATOM 1548 C C . ASP A 1 194 ? 19.709 8.579 -48.593 1.00 25.70 194 ASP A C 1
ATOM 1550 O O . ASP A 1 194 ? 20.219 9.216 -49.514 1.00 25.70 194 ASP A O 1
ATOM 1554 N N . SER A 1 195 ? 19.320 9.156 -47.453 1.00 24.73 195 SER A N 1
ATOM 1555 C CA . SER A 1 195 ? 19.947 10.364 -46.901 1.00 24.73 195 SER A CA 1
ATOM 1556 C C . SER A 1 195 ? 19.692 10.410 -45.392 1.00 24.73 195 SER A C 1
ATOM 1558 O O . SER A 1 195 ? 18.591 10.735 -44.948 1.00 24.73 195 SER A O 1
ATOM 1560 N N . ASP A 1 196 ? 20.718 10.028 -44.630 1.00 27.48 196 ASP A N 1
ATOM 1561 C CA . ASP A 1 196 ? 20.838 10.265 -43.192 1.00 27.48 196 ASP A CA 1
ATOM 1562 C C . ASP A 1 196 ? 20.974 11.774 -42.907 1.00 27.48 196 ASP A C 1
ATOM 1564 O O . ASP A 1 196 ? 21.642 12.504 -43.642 1.00 27.48 196 ASP A O 1
ATOM 1568 N N . ILE A 1 197 ? 20.347 12.205 -41.812 1.00 25.14 197 ILE A N 1
ATOM 1569 C CA . ILE A 1 197 ? 20.416 13.537 -41.203 1.00 25.14 197 ILE A CA 1
ATOM 1570 C C . ILE A 1 197 ? 21.610 13.576 -40.239 1.00 25.14 197 ILE A C 1
ATOM 1572 O O . ILE A 1 197 ? 21.726 12.690 -39.394 1.00 25.14 197 ILE A O 1
ATOM 1576 N N . ASP A 1 198 ? 22.451 14.611 -40.339 1.00 24.64 198 ASP A N 1
ATOM 1577 C CA . ASP A 1 198 ? 23.041 15.277 -39.166 1.00 24.64 198 ASP A CA 1
ATOM 1578 C C . ASP A 1 198 ? 23.581 16.674 -39.547 1.00 24.64 198 ASP A C 1
ATOM 1580 O O . ASP A 1 198 ? 24.655 16.788 -40.138 1.00 24.64 198 ASP A O 1
ATOM 1584 N N . SER A 1 199 ? 22.822 17.727 -39.213 1.00 23.59 199 SER A N 1
ATOM 1585 C CA . SER A 1 199 ? 23.314 19.021 -38.695 1.00 23.59 199 SER A CA 1
ATOM 1586 C C . SER A 1 199 ? 22.150 19.987 -38.440 1.00 23.59 199 SER A C 1
ATOM 1588 O O . SER A 1 199 ? 21.366 20.261 -39.347 1.00 23.59 199 SER A O 1
ATOM 1590 N N . ASP A 1 200 ? 22.093 20.503 -37.212 1.00 28.95 200 ASP A N 1
ATOM 1591 C CA . ASP A 1 200 ? 21.181 21.534 -36.710 1.00 28.95 200 ASP A CA 1
ATOM 1592 C C . ASP A 1 200 ? 21.151 22.804 -37.593 1.00 28.95 200 ASP A C 1
ATOM 1594 O O . ASP A 1 200 ? 22.191 23.422 -37.809 1.00 28.95 200 ASP A O 1
ATOM 1598 N N . GLU A 1 201 ? 19.960 23.170 -38.084 1.00 25.14 201 GLU A N 1
ATOM 1599 C CA . GLU A 1 201 ? 19.323 24.507 -38.094 1.00 25.14 201 GLU A CA 1
ATOM 1600 C C . GLU A 1 201 ? 18.096 24.466 -39.038 1.00 25.14 201 GLU A C 1
ATOM 1602 O O . GLU A 1 201 ? 18.201 24.379 -40.262 1.00 25.14 201 GLU A O 1
ATOM 1607 N N . ASP A 1 202 ? 16.911 24.459 -38.424 1.00 26.41 202 ASP A N 1
ATOM 1608 C CA . ASP A 1 202 ? 15.606 24.131 -39.005 1.00 26.41 202 ASP A CA 1
ATOM 1609 C C . ASP A 1 202 ? 15.042 25.184 -39.977 1.00 26.41 202 ASP A C 1
ATOM 1611 O O . ASP A 1 202 ? 14.678 26.269 -39.532 1.00 26.41 202 ASP A O 1
ATOM 1615 N N . ILE A 1 203 ? 14.821 24.810 -41.250 1.00 29.64 203 ILE A N 1
ATOM 1616 C CA . ILE A 1 203 ? 13.542 24.991 -41.982 1.00 29.64 203 ILE A CA 1
ATOM 1617 C C . ILE A 1 203 ? 13.416 23.837 -43.004 1.00 29.64 203 ILE A C 1
ATOM 1619 O O . ILE A 1 203 ? 13.845 23.957 -44.151 1.00 29.64 203 ILE A O 1
ATOM 1623 N N . ASP A 1 204 ? 12.833 22.707 -42.595 1.00 25.91 204 ASP A N 1
ATOM 1624 C CA . ASP A 1 204 ? 12.583 21.549 -43.469 1.00 25.91 204 ASP A CA 1
ATOM 1625 C C . ASP A 1 204 ? 11.265 21.713 -44.257 1.00 25.91 204 ASP A C 1
ATOM 1627 O O . ASP A 1 204 ? 10.176 21.770 -43.685 1.00 25.91 204 ASP A O 1
ATOM 1631 N N . GLN A 1 205 ? 11.363 21.803 -45.589 1.00 26.16 205 GLN A N 1
ATOM 1632 C CA . GLN A 1 205 ? 10.227 21.829 -46.525 1.00 26.16 205 GLN A CA 1
ATOM 1633 C C . GLN A 1 205 ? 9.938 20.458 -47.172 1.00 26.16 205 GLN A C 1
ATOM 1635 O O . GLN A 1 205 ? 9.159 20.402 -48.121 1.00 26.16 205 GLN A O 1
ATOM 1640 N N . ASN A 1 206 ? 10.509 19.352 -46.678 1.00 26.69 206 ASN A N 1
ATOM 1641 C CA . ASN A 1 206 ? 10.274 18.000 -47.205 1.00 26.69 206 ASN A CA 1
ATOM 1642 C C . ASN A 1 206 ? 10.034 16.932 -46.116 1.00 26.69 206 ASN A C 1
ATOM 1644 O O . ASN A 1 206 ? 10.343 15.757 -46.323 1.00 26.69 206 ASN A O 1
ATOM 1648 N N . ALA A 1 207 ? 9.411 17.296 -44.994 1.00 25.14 207 ALA A N 1
ATOM 1649 C CA . ALA A 1 207 ? 8.849 16.306 -44.081 1.00 25.14 207 ALA A CA 1
ATOM 1650 C C . ALA A 1 207 ? 7.695 15.553 -44.776 1.00 25.14 207 ALA A C 1
ATOM 1652 O O . ALA A 1 207 ? 6.685 16.158 -45.153 1.00 25.14 207 ALA A O 1
ATOM 1653 N N . GLU A 1 208 ? 7.811 14.225 -44.932 1.00 27.09 208 GLU A N 1
ATOM 1654 C CA . GLU A 1 208 ? 6.609 13.388 -45.046 1.00 27.09 208 GLU A CA 1
ATOM 1655 C C . GLU A 1 208 ? 5.695 13.782 -43.874 1.00 27.09 208 GLU A C 1
ATOM 1657 O O . GLU A 1 208 ? 6.193 13.882 -42.749 1.00 27.09 208 GLU A O 1
ATOM 1662 N N . PRO A 1 209 ? 4.403 14.077 -44.103 1.00 27.22 209 PRO A N 1
ATOM 1663 C CA . PRO A 1 209 ? 3.542 14.552 -43.030 1.00 27.22 209 PRO A CA 1
ATOM 1664 C C . PRO A 1 209 ? 3.569 13.516 -41.906 1.00 27.22 209 PRO A C 1
ATOM 1666 O O . PRO A 1 209 ? 3.198 12.367 -42.140 1.00 27.22 209 PRO A O 1
ATOM 1669 N N . GLU A 1 210 ? 4.046 13.905 -40.716 1.00 33.53 210 GLU A N 1
ATOM 1670 C CA . GLU A 1 210 ? 4.000 13.055 -39.526 1.00 33.53 210 GLU A CA 1
ATOM 1671 C C . GLU A 1 210 ? 2.555 12.570 -39.364 1.00 33.53 210 GLU A C 1
ATOM 1673 O O . GLU A 1 210 ? 1.661 13.342 -39.006 1.00 33.53 210 GLU A O 1
ATOM 1678 N N . GLU A 1 211 ? 2.295 11.297 -39.687 1.00 38.00 211 GLU A N 1
ATOM 1679 C CA . GLU A 1 211 ? 0.986 10.702 -39.444 1.00 38.00 211 GLU A CA 1
ATOM 1680 C C . GLU A 1 211 ? 0.688 10.862 -37.943 1.00 38.00 211 GLU A C 1
ATOM 1682 O O . GLU A 1 211 ? 1.526 10.494 -37.110 1.00 38.00 211 GLU A O 1
ATOM 1687 N N . PRO A 1 212 ? -0.471 11.428 -37.561 1.00 45.00 212 PRO A N 1
ATOM 1688 C CA . PRO A 1 212 ? -0.759 11.733 -36.167 1.00 45.00 212 PRO A CA 1
ATOM 1689 C C . PRO A 1 212 ? -0.650 10.461 -35.325 1.00 45.00 212 PRO A C 1
ATOM 1691 O O . PRO A 1 212 ? -1.334 9.469 -35.586 1.00 45.00 212 PRO A O 1
ATOM 1694 N N . SER A 1 213 ? 0.226 10.476 -34.312 1.00 55.31 213 SER A N 1
ATOM 1695 C CA . SER A 1 213 ? 0.490 9.301 -33.480 1.00 55.31 213 SER A CA 1
ATOM 1696 C C . SER A 1 213 ? -0.786 8.880 -32.745 1.00 55.31 213 SER A C 1
ATOM 1698 O O . SER A 1 213 ? -1.203 9.514 -31.772 1.00 55.31 213 SER A O 1
ATOM 1700 N N . ILE A 1 214 ? -1.419 7.808 -33.217 1.00 71.69 214 ILE A N 1
ATOM 1701 C CA . ILE A 1 214 ? -2.597 7.212 -32.584 1.00 71.69 214 ILE A CA 1
ATOM 1702 C C . ILE A 1 214 ? -2.198 6.730 -31.182 1.00 71.69 214 ILE A C 1
ATOM 1704 O O . ILE A 1 214 ? -1.144 6.116 -31.025 1.00 71.69 214 ILE A O 1
ATOM 1708 N N . SER A 1 215 ? -3.024 6.987 -30.162 1.00 84.06 215 SER A N 1
ATOM 1709 C CA . SER A 1 215 ? -2.791 6.480 -28.800 1.00 84.06 215 SER A CA 1
ATOM 1710 C C . SER A 1 215 ? -2.725 4.950 -28.784 1.00 84.06 215 SER A C 1
ATOM 1712 O O . SER A 1 215 ? -3.613 4.299 -29.340 1.00 84.06 215 SER A O 1
ATOM 1714 N N . LYS A 1 216 ? -1.710 4.382 -28.118 1.00 91.31 216 LYS A N 1
ATOM 1715 C CA . LYS A 1 216 ? -1.450 2.929 -28.050 1.00 91.31 216 LYS A CA 1
ATOM 1716 C C . LYS A 1 216 ? -1.451 2.414 -26.618 1.00 91.31 216 LYS A C 1
ATOM 1718 O O . LYS A 1 216 ? -1.252 3.181 -25.674 1.00 91.31 216 LYS A O 1
ATOM 1723 N N . ILE A 1 217 ? -1.613 1.102 -26.467 1.00 95.00 217 ILE A N 1
ATOM 1724 C CA . ILE A 1 217 ? -1.366 0.389 -25.209 1.00 95.00 217 ILE A CA 1
ATOM 1725 C C . ILE A 1 217 ? -0.077 -0.420 -25.336 1.00 95.00 217 ILE A C 1
ATOM 1727 O O . ILE A 1 217 ? 0.021 -1.336 -26.152 1.00 95.00 217 ILE A O 1
ATOM 1731 N N . PHE A 1 218 ? 0.894 -0.121 -24.483 1.00 95.50 218 PHE A N 1
ATOM 1732 C CA . PHE A 1 218 ? 2.082 -0.937 -24.272 1.00 95.50 218 PHE A CA 1
ATOM 1733 C C . PHE A 1 218 ? 1.834 -1.867 -23.091 1.00 95.50 218 PHE A C 1
ATOM 1735 O O . PHE A 1 218 ? 1.750 -1.413 -21.950 1.00 95.50 218 PHE A O 1
ATOM 1742 N N . TYR A 1 219 ? 1.703 -3.163 -23.360 1.00 95.69 219 TYR A N 1
ATOM 1743 C CA . TYR A 1 219 ? 1.569 -4.183 -22.328 1.00 95.69 219 TYR A CA 1
ATOM 1744 C C . TYR A 1 219 ? 2.917 -4.861 -22.112 1.00 95.69 219 TYR A C 1
ATOM 1746 O O . TYR A 1 219 ? 3.470 -5.486 -23.020 1.00 95.69 219 TYR A O 1
ATOM 1754 N N . ALA A 1 220 ? 3.449 -4.736 -20.903 1.00 94.19 220 ALA A N 1
ATOM 1755 C CA . ALA A 1 220 ? 4.725 -5.302 -20.532 1.00 94.19 220 ALA A CA 1
ATOM 1756 C C . ALA A 1 220 ? 4.561 -6.404 -19.490 1.00 94.19 220 ALA A C 1
ATOM 1758 O O . ALA A 1 220 ? 3.782 -6.273 -18.545 1.00 94.19 220 ALA A O 1
ATOM 1759 N N . SER A 1 221 ? 5.332 -7.481 -19.646 1.00 90.44 221 SER A N 1
ATOM 1760 C CA . SER A 1 221 ? 5.396 -8.581 -18.678 1.00 90.44 221 SER A CA 1
ATOM 1761 C C . SER A 1 221 ? 6.827 -9.094 -18.491 1.00 90.44 221 SER A C 1
ATOM 1763 O O . SER A 1 221 ? 7.717 -8.811 -19.302 1.00 90.44 221 SER A O 1
ATOM 1765 N N . ARG A 1 222 ? 7.067 -9.837 -17.404 1.00 82.56 222 ARG A N 1
ATOM 1766 C CA . ARG A 1 222 ? 8.403 -10.326 -17.024 1.00 82.56 222 ARG A CA 1
ATOM 1767 C C . ARG A 1 222 ? 8.888 -11.454 -17.934 1.00 82.56 222 ARG A C 1
ATOM 176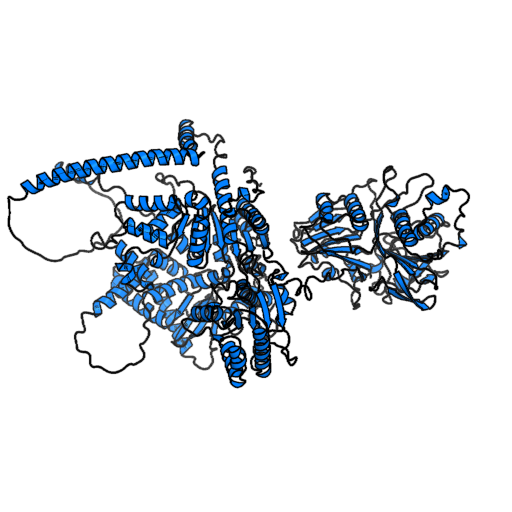9 O O . ARG A 1 222 ? 10.072 -11.504 -18.257 1.00 82.56 222 ARG A O 1
ATOM 1776 N N . THR A 1 223 ? 8.000 -12.368 -18.328 1.00 81.25 223 THR A N 1
ATOM 1777 C CA . THR A 1 223 ? 8.365 -13.588 -19.067 1.00 81.25 223 THR A CA 1
ATOM 1778 C C . THR A 1 223 ? 7.632 -13.717 -20.397 1.00 81.25 223 THR A C 1
ATOM 1780 O O . THR A 1 223 ? 6.502 -13.262 -20.563 1.00 81.25 223 THR A O 1
ATOM 1783 N N . HIS A 1 224 ? 8.265 -14.416 -21.341 1.00 79.25 224 HIS A N 1
ATOM 1784 C CA . HIS A 1 224 ? 7.666 -14.740 -22.635 1.00 79.25 224 HIS A CA 1
ATOM 1785 C C . HIS A 1 224 ? 6.355 -15.530 -22.495 1.00 79.25 224 HIS A C 1
ATOM 1787 O O . HIS A 1 224 ? 5.375 -15.232 -23.169 1.00 79.25 224 HIS A O 1
ATOM 1793 N N . SER A 1 225 ? 6.310 -16.496 -21.573 1.00 80.06 225 SER A N 1
ATOM 1794 C CA . SER A 1 225 ? 5.114 -17.300 -21.300 1.00 80.06 225 SER A CA 1
ATOM 1795 C C . SER A 1 225 ? 3.922 -16.456 -20.839 1.00 80.06 225 SER A C 1
ATOM 1797 O O . SER A 1 225 ? 2.789 -16.755 -21.198 1.00 80.06 225 SER A O 1
ATOM 1799 N N . GLN A 1 226 ? 4.159 -15.376 -20.087 1.00 84.50 226 GLN A N 1
ATOM 1800 C CA . GLN A 1 226 ? 3.093 -14.457 -19.672 1.00 84.50 226 GLN A CA 1
ATOM 1801 C C . GLN A 1 226 ? 2.575 -13.611 -20.838 1.00 84.50 226 GLN A C 1
ATOM 1803 O O . GLN A 1 226 ? 1.370 -13.401 -20.945 1.00 84.50 226 GLN A O 1
ATOM 1808 N N . LEU A 1 227 ? 3.456 -13.167 -21.741 1.00 87.94 227 LEU A N 1
ATOM 1809 C CA . LEU A 1 227 ? 3.037 -12.470 -22.963 1.00 87.94 227 LEU A CA 1
ATOM 1810 C C . LEU A 1 227 ? 2.211 -13.393 -23.866 1.00 87.94 227 LEU A C 1
ATOM 1812 O O . LEU A 1 227 ? 1.165 -12.989 -24.367 1.00 87.94 227 LEU A O 1
ATOM 1816 N N . GLN A 1 228 ? 2.626 -14.651 -24.016 1.00 87.25 228 GLN A N 1
ATOM 1817 C CA . GLN A 1 228 ? 1.858 -15.652 -24.753 1.00 87.25 228 GLN A CA 1
ATOM 1818 C C . GLN A 1 228 ? 0.477 -15.879 -24.117 1.00 87.25 228 GLN A C 1
ATOM 1820 O O . GLN A 1 228 ? -0.533 -15.895 -24.822 1.00 87.25 228 GLN A O 1
ATOM 1825 N N . GLN A 1 229 ? 0.413 -15.976 -22.783 1.00 86.81 229 GLN A N 1
ATOM 1826 C CA . GLN A 1 229 ? -0.851 -16.072 -22.055 1.00 86.81 229 GLN A CA 1
ATOM 1827 C C . GLN A 1 229 ? -1.742 -14.848 -22.319 1.00 86.81 229 GLN A C 1
ATOM 1829 O O . GLN A 1 229 ? -2.916 -15.012 -22.647 1.00 86.81 229 GLN A O 1
ATOM 1834 N N . PHE A 1 230 ? -1.195 -13.635 -22.256 1.00 90.06 230 PHE A N 1
ATOM 1835 C CA . PHE A 1 230 ? -1.922 -12.400 -22.553 1.00 90.06 230 PHE A CA 1
ATOM 1836 C C . PHE A 1 230 ? -2.523 -12.397 -23.967 1.00 90.06 230 PHE A C 1
ATOM 1838 O O . PHE A 1 230 ? -3.715 -12.136 -24.129 1.00 90.06 230 PHE A O 1
ATOM 1845 N N . ILE A 1 231 ? -1.741 -12.768 -24.985 1.00 90.56 231 ILE A N 1
ATOM 1846 C CA . ILE A 1 231 ? -2.230 -12.862 -26.368 1.00 90.56 231 ILE A CA 1
ATOM 1847 C C . ILE A 1 231 ? -3.315 -13.938 -26.506 1.00 90.56 231 ILE A C 1
ATOM 1849 O O . ILE A 1 231 ? -4.320 -13.718 -27.185 1.00 90.56 231 ILE A O 1
ATOM 1853 N N . SER A 1 232 ? -3.155 -15.085 -25.840 1.00 88.38 232 SER A N 1
ATOM 1854 C CA . SER A 1 232 ? -4.168 -16.146 -25.844 1.00 88.38 232 SER A CA 1
ATOM 1855 C C . SER A 1 232 ? -5.497 -15.692 -25.230 1.00 88.38 232 SER A C 1
ATOM 1857 O O . SER A 1 232 ? -6.558 -16.034 -25.748 1.00 88.38 232 SER A O 1
ATOM 1859 N N . GLU A 1 233 ? -5.456 -14.856 -24.189 1.00 89.12 233 GLU A N 1
ATOM 1860 C CA . GLU A 1 233 ? -6.652 -14.281 -23.572 1.00 89.12 233 GLU A CA 1
ATOM 1861 C C . GLU A 1 233 ? -7.290 -13.206 -24.463 1.00 89.12 233 GLU A C 1
ATOM 1863 O O . GLU A 1 233 ? -8.511 -13.194 -24.608 1.00 89.12 233 GLU A O 1
ATOM 1868 N N . ILE A 1 234 ? -6.502 -12.369 -25.153 1.00 90.19 234 ILE A N 1
ATOM 1869 C CA . ILE A 1 234 ? -7.031 -11.416 -26.149 1.00 90.19 234 ILE A CA 1
ATOM 1870 C C . ILE A 1 234 ? -7.817 -12.150 -27.238 1.00 90.19 234 ILE A C 1
ATOM 1872 O O . ILE A 1 234 ? -8.935 -11.742 -27.559 1.00 90.19 234 ILE A O 1
ATOM 1876 N N . LYS A 1 235 ? -7.269 -13.254 -27.768 1.00 89.00 235 LYS A N 1
ATOM 1877 C CA . LYS A 1 235 ? -7.912 -14.079 -28.809 1.00 89.00 235 LYS A CA 1
ATOM 1878 C C . LYS A 1 235 ? -9.288 -14.616 -28.385 1.00 89.00 235 LYS A C 1
ATOM 1880 O O . LYS A 1 235 ? -10.115 -14.885 -29.249 1.00 89.00 235 LYS A O 1
ATOM 1885 N N . ARG A 1 236 ? -9.553 -14.762 -27.081 1.00 87.12 236 ARG A N 1
ATOM 1886 C CA . ARG A 1 236 ? -10.852 -15.219 -26.546 1.00 87.12 236 ARG A CA 1
ATOM 1887 C C . ARG A 1 236 ? -11.909 -14.117 -26.492 1.00 87.12 236 ARG A C 1
ATOM 1889 O O . ARG A 1 236 ? -13.087 -14.422 -26.332 1.00 87.12 236 ARG A O 1
ATOM 1896 N N . THR A 1 237 ? -11.506 -12.853 -26.583 1.00 85.81 237 THR A N 1
ATOM 1897 C CA . THR A 1 237 ? -12.403 -11.690 -26.542 1.00 85.81 237 THR A CA 1
ATOM 1898 C C . THR A 1 237 ? -12.787 -11.227 -27.949 1.00 85.81 237 THR A C 1
ATOM 1900 O O . THR A 1 237 ? -12.131 -11.578 -28.931 1.00 85.81 237 THR A O 1
ATOM 1903 N N . LYS A 1 238 ? -13.789 -10.341 -28.061 1.00 82.94 238 LYS A N 1
ATOM 1904 C CA . LYS A 1 238 ? -14.139 -9.692 -29.342 1.00 82.94 238 LYS A CA 1
ATOM 1905 C C . LYS A 1 238 ? -12.976 -8.902 -29.966 1.00 82.94 238 LYS A C 1
ATOM 1907 O O . LYS A 1 238 ? -12.965 -8.657 -31.167 1.00 82.94 238 LYS A O 1
ATOM 1912 N N . PHE A 1 239 ? -11.988 -8.517 -29.155 1.00 84.25 239 PHE A N 1
ATOM 1913 C CA . PHE A 1 239 ? -10.845 -7.718 -29.583 1.00 84.25 239 PHE A CA 1
ATOM 1914 C C . PHE A 1 239 ? -9.807 -8.516 -30.383 1.00 84.25 239 PHE A C 1
ATOM 1916 O O . PHE A 1 239 ? -9.005 -7.911 -31.088 1.00 84.25 239 PHE A O 1
ATOM 1923 N N . GLY A 1 240 ? -9.838 -9.855 -30.341 1.00 77.19 240 GLY A N 1
ATOM 1924 C CA . GLY A 1 240 ? -8.855 -10.704 -31.028 1.00 77.19 240 GLY A CA 1
ATOM 1925 C C . GLY A 1 240 ? -8.772 -10.504 -32.547 1.00 77.19 240 GLY A C 1
ATOM 1926 O O . GLY A 1 240 ? -7.702 -10.701 -33.125 1.00 77.19 240 GLY A O 1
ATOM 1927 N N . HIS A 1 241 ? -9.876 -10.078 -33.169 1.00 75.44 241 HIS A N 1
ATOM 1928 C CA . HIS A 1 241 ? -9.976 -9.769 -34.603 1.00 75.44 241 HIS A CA 1
ATOM 1929 C C . HIS A 1 241 ? -10.229 -8.283 -34.901 1.00 75.44 241 HIS A C 1
ATOM 1931 O O . HIS A 1 241 ? -10.160 -7.875 -36.055 1.00 75.44 241 HIS A O 1
ATOM 1937 N N . ALA A 1 242 ? -10.539 -7.483 -33.876 1.00 71.25 242 ALA A N 1
ATOM 1938 C CA . ALA A 1 242 ? -10.887 -6.069 -34.024 1.00 71.25 242 ALA A CA 1
ATOM 1939 C C . ALA A 1 242 ? -9.721 -5.120 -33.701 1.00 71.25 242 ALA A C 1
ATOM 1941 O O . ALA A 1 242 ? -9.741 -3.967 -34.126 1.00 71.25 242 ALA A O 1
ATOM 1942 N N . THR A 1 243 ? -8.710 -5.588 -32.959 1.00 81.31 243 THR A N 1
ATOM 1943 C CA . THR A 1 243 ? -7.621 -4.742 -32.461 1.00 81.31 243 THR A CA 1
ATOM 1944 C C . THR A 1 243 ? -6.260 -5.226 -32.974 1.00 81.31 243 THR A C 1
ATOM 1946 O O . THR A 1 243 ? -5.810 -6.302 -32.570 1.00 81.31 243 THR A O 1
ATOM 1949 N N . PRO A 1 244 ? -5.553 -4.423 -33.793 1.00 87.31 244 PRO A N 1
ATOM 1950 C CA . PRO A 1 244 ? -4.183 -4.704 -34.209 1.00 87.31 244 PRO A CA 1
ATOM 1951 C C . PRO A 1 244 ? -3.233 -4.880 -33.023 1.00 87.31 244 PRO A C 1
ATOM 1953 O O . PRO A 1 244 ? -3.021 -3.951 -32.234 1.00 87.31 244 PRO A O 1
ATOM 1956 N N . CYS A 1 245 ? -2.636 -6.066 -32.906 1.00 90.25 245 CYS A N 1
ATOM 1957 C CA . CYS A 1 245 ? -1.767 -6.418 -31.790 1.00 90.25 245 CYS A CA 1
ATOM 1958 C C . CYS A 1 245 ? -0.445 -7.012 -32.281 1.00 90.25 245 CYS A C 1
ATOM 1960 O O . CYS A 1 245 ? -0.427 -7.950 -33.079 1.00 90.25 245 CYS A O 1
ATOM 1962 N N . VAL A 1 246 ? 0.667 -6.472 -31.779 1.00 90.88 246 VAL A N 1
ATOM 1963 C CA . VAL A 1 246 ? 2.025 -6.889 -32.140 1.00 90.88 246 VAL A CA 1
ATOM 1964 C C . VAL A 1 246 ? 2.779 -7.339 -30.899 1.00 90.88 246 VAL A C 1
ATOM 1966 O O . VAL A 1 246 ? 2.894 -6.590 -29.931 1.00 90.88 246 VAL A O 1
ATOM 1969 N N . THR A 1 247 ? 3.352 -8.540 -30.959 1.00 91.75 247 THR A N 1
ATOM 1970 C CA . THR A 1 247 ? 4.255 -9.047 -29.922 1.00 91.75 247 THR A CA 1
ATOM 1971 C C . THR A 1 247 ? 5.708 -8.815 -30.337 1.00 91.75 247 THR A C 1
ATOM 1973 O O . THR A 1 247 ? 6.132 -9.248 -31.410 1.00 91.75 247 THR A O 1
ATOM 1976 N N . LEU A 1 248 ? 6.478 -8.126 -29.494 1.00 90.81 248 LEU A N 1
ATOM 1977 C CA . LEU A 1 248 ? 7.908 -7.888 -29.680 1.00 90.81 248 LEU A CA 1
ATOM 1978 C C . LEU A 1 248 ? 8.729 -8.924 -28.911 1.00 90.81 248 LEU A C 1
ATOM 1980 O O . LEU A 1 248 ? 8.399 -9.310 -27.791 1.00 90.81 248 LEU A O 1
ATOM 1984 N N . GLY A 1 249 ? 9.833 -9.356 -29.514 1.00 86.56 249 GLY A N 1
ATOM 1985 C CA . GLY A 1 249 ? 10.720 -10.372 -28.961 1.00 86.56 249 GLY A CA 1
ATOM 1986 C C . GLY A 1 249 ? 12.162 -10.173 -29.408 1.00 86.56 249 GLY A C 1
ATOM 1987 O O . GLY A 1 249 ? 12.474 -9.342 -30.264 1.00 86.56 249 GLY A O 1
ATOM 1988 N N . SER A 1 250 ? 13.071 -10.940 -28.811 1.00 85.69 250 SER A N 1
ATOM 1989 C CA . SER A 1 250 ? 14.485 -10.909 -29.196 1.00 85.69 250 SER A CA 1
ATOM 1990 C C . SER A 1 250 ? 14.704 -11.559 -30.567 1.00 85.69 250 SER A C 1
ATOM 1992 O O . SER A 1 250 ? 13.904 -12.382 -31.021 1.00 85.69 250 SER A O 1
ATOM 1994 N N . ARG A 1 251 ? 15.839 -11.266 -31.219 1.00 84.12 251 ARG A N 1
ATOM 1995 C CA . ARG A 1 251 ? 16.223 -11.961 -32.462 1.00 84.12 251 ARG A CA 1
ATOM 1996 C C . ARG A 1 251 ? 16.345 -13.473 -32.268 1.00 84.12 251 ARG A C 1
ATOM 1998 O O . ARG A 1 251 ? 16.060 -14.215 -33.195 1.00 84.12 251 ARG A O 1
ATOM 2005 N N . VAL A 1 252 ? 16.715 -13.929 -31.070 1.00 82.75 252 VAL A N 1
ATOM 2006 C CA . VAL A 1 252 ? 16.810 -15.361 -30.741 1.00 82.75 252 VAL A CA 1
ATOM 2007 C C . VAL A 1 252 ? 15.450 -16.052 -30.876 1.00 82.75 252 VAL A C 1
ATOM 2009 O O . VAL A 1 252 ? 15.382 -17.183 -31.344 1.00 82.75 252 VAL A O 1
ATOM 2012 N N . GLN A 1 253 ? 14.369 -15.357 -30.517 1.00 85.06 253 GLN A N 1
ATOM 2013 C CA . GLN A 1 253 ? 13.005 -15.888 -30.566 1.00 85.06 253 GLN A CA 1
ATOM 2014 C C . GLN A 1 253 ? 12.354 -15.713 -31.945 1.00 85.06 253 GLN A C 1
ATOM 2016 O O . GLN A 1 253 ? 11.642 -16.598 -32.402 1.00 85.06 253 GLN A O 1
ATOM 2021 N N . LEU A 1 254 ? 12.611 -14.585 -32.617 1.00 88.12 254 LEU A N 1
ATOM 2022 C CA . LEU A 1 254 ? 11.943 -14.200 -33.868 1.00 88.12 254 LEU A CA 1
ATOM 2023 C C . LEU A 1 254 ? 12.742 -14.516 -35.147 1.00 88.12 254 LEU A C 1
ATOM 2025 O O . LEU A 1 254 ? 12.300 -14.176 -36.246 1.00 88.12 254 LEU A O 1
ATOM 2029 N N . CYS A 1 255 ? 13.929 -15.121 -35.057 1.00 89.06 255 CYS A N 1
ATOM 2030 C CA . CYS A 1 255 ? 14.697 -15.466 -36.254 1.00 89.06 255 CYS A CA 1
ATOM 2031 C C . CYS A 1 255 ? 14.016 -16.601 -37.032 1.00 89.06 255 CYS A C 1
ATOM 2033 O O . CYS A 1 255 ? 13.890 -17.723 -36.542 1.00 89.06 255 CYS A O 1
ATOM 2035 N N . THR A 1 256 ? 13.625 -16.319 -38.276 1.00 88.81 256 THR A N 1
ATOM 2036 C CA . THR A 1 256 ? 13.059 -17.310 -39.203 1.00 88.81 256 THR A CA 1
ATOM 2037 C C . THR A 1 256 ? 14.120 -18.046 -40.019 1.00 88.81 256 THR A C 1
ATOM 2039 O O . THR A 1 256 ? 13.818 -19.092 -40.584 1.00 88.81 256 THR A O 1
ATOM 2042 N N . ASN A 1 257 ? 15.360 -17.544 -40.044 1.00 86.62 257 ASN A N 1
ATOM 2043 C CA . ASN A 1 257 ? 16.470 -18.166 -40.755 1.00 86.62 257 ASN A CA 1
ATOM 2044 C C . ASN A 1 257 ? 17.119 -19.274 -39.904 1.00 86.62 257 ASN A C 1
ATOM 2046 O O . ASN A 1 257 ? 17.831 -18.994 -38.934 1.00 86.62 257 ASN A O 1
ATOM 2050 N N . ASP A 1 258 ? 16.894 -20.533 -40.286 1.00 81.62 258 ASP A N 1
ATOM 2051 C CA . ASP A 1 258 ? 17.408 -21.694 -39.555 1.00 81.62 258 ASP A CA 1
ATOM 2052 C C . ASP A 1 258 ? 18.940 -21.831 -39.608 1.00 81.62 258 ASP A C 1
ATOM 2054 O O . ASP A 1 258 ? 19.515 -22.319 -38.636 1.00 81.62 258 ASP A O 1
ATOM 2058 N N . GLU A 1 259 ? 19.623 -2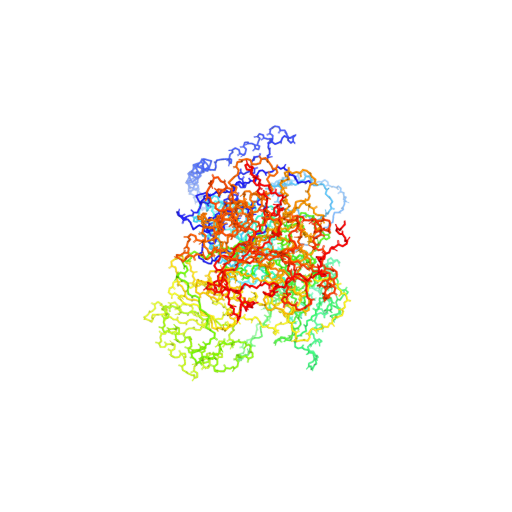1.325 -40.642 1.00 73.88 259 GLU A N 1
ATOM 2059 C CA . GLU A 1 259 ? 21.098 -21.318 -40.710 1.00 73.88 259 GLU A CA 1
ATOM 2060 C C . GLU A 1 259 ? 21.706 -20.444 -39.605 1.00 73.88 259 GLU A C 1
ATOM 2062 O O . GLU A 1 259 ? 22.677 -20.818 -38.950 1.00 73.88 259 GLU A O 1
ATOM 2067 N N . VAL A 1 260 ? 21.092 -19.286 -39.348 1.00 75.94 260 VAL A N 1
ATOM 2068 C CA . VAL A 1 260 ? 21.521 -18.353 -38.293 1.00 75.94 260 VAL A CA 1
ATOM 2069 C C . VAL A 1 260 ? 21.166 -18.889 -36.906 1.00 75.94 260 VAL A C 1
ATOM 2071 O O . VAL A 1 260 ? 21.909 -18.682 -35.949 1.00 75.94 260 VAL A O 1
ATOM 2074 N N . ARG A 1 261 ? 20.028 -19.581 -36.789 1.00 75.81 261 ARG A N 1
ATOM 2075 C CA . ARG A 1 261 ? 19.517 -20.113 -35.519 1.00 75.81 261 ARG A CA 1
ATOM 2076 C C . ARG A 1 261 ? 20.276 -21.354 -35.042 1.00 75.81 261 ARG A C 1
ATOM 2078 O O . ARG A 1 261 ? 20.441 -21.523 -33.840 1.00 75.81 261 ARG A O 1
ATOM 2085 N N . THR A 1 262 ? 20.706 -22.220 -35.960 1.00 69.12 262 THR A N 1
ATOM 2086 C CA . THR A 1 262 ? 21.402 -23.480 -35.637 1.00 69.12 262 THR A CA 1
ATOM 2087 C C . THR A 1 262 ? 22.927 -23.354 -35.657 1.00 69.12 262 THR A C 1
ATOM 2089 O O . THR A 1 262 ? 23.600 -24.116 -34.968 1.00 69.12 262 THR A O 1
ATOM 2092 N N . GLY A 1 263 ? 23.478 -22.385 -36.398 1.00 57.81 263 GLY A N 1
ATOM 2093 C CA . GLY A 1 263 ? 24.922 -22.223 -36.596 1.00 57.81 263 GLY A CA 1
ATOM 2094 C C . GLY A 1 263 ? 25.672 -21.369 -35.563 1.00 57.81 263 GLY A C 1
ATOM 2095 O O . GLY A 1 263 ? 26.897 -21.297 -35.640 1.00 57.81 263 GLY A O 1
ATOM 2096 N N . CYS A 1 264 ? 24.997 -20.710 -34.609 1.00 56.88 264 CYS A N 1
ATOM 2097 C CA . CYS A 1 264 ? 25.642 -19.809 -33.641 1.00 56.88 264 CYS A CA 1
ATOM 2098 C C . CYS A 1 264 ? 25.097 -19.956 -32.212 1.00 56.88 264 CYS A C 1
ATOM 2100 O O . CYS A 1 264 ? 23.907 -20.182 -32.001 1.00 56.88 264 CYS A O 1
ATOM 2102 N N . ALA A 1 265 ? 25.968 -19.737 -31.218 1.00 58.53 265 ALA A N 1
ATOM 2103 C CA . ALA A 1 265 ? 25.553 -19.542 -29.829 1.00 58.53 265 ALA A CA 1
ATOM 2104 C C . ALA A 1 265 ? 24.620 -18.320 -29.711 1.00 58.53 265 ALA A C 1
ATOM 2106 O O . ALA A 1 265 ? 24.790 -17.329 -30.426 1.00 58.53 265 ALA A O 1
ATOM 2107 N N . SER A 1 266 ? 23.658 -18.366 -28.784 1.00 59.22 266 SER A N 1
ATOM 2108 C CA . SER A 1 266 ? 22.605 -17.345 -28.620 1.00 59.22 266 SER A CA 1
ATOM 2109 C C . SER A 1 266 ? 23.134 -15.909 -28.484 1.00 59.22 266 SER A C 1
ATOM 2111 O O . SER A 1 266 ? 22.499 -14.980 -28.981 1.00 59.22 266 SER A O 1
ATOM 2113 N N . ALA A 1 267 ? 24.312 -15.728 -27.879 1.00 56.09 267 ALA A N 1
ATOM 2114 C CA . ALA A 1 267 ? 24.972 -14.430 -27.725 1.00 56.09 267 ALA A CA 1
ATOM 2115 C C . ALA A 1 267 ? 25.441 -13.812 -29.060 1.00 56.09 267 ALA A C 1
ATOM 2117 O O . ALA A 1 267 ? 25.403 -12.594 -29.211 1.00 56.09 267 ALA A O 1
ATOM 2118 N N . MET A 1 268 ? 25.815 -14.633 -30.049 1.00 61.41 268 MET A N 1
ATOM 2119 C CA . MET A 1 268 ? 26.381 -14.176 -31.333 1.00 61.41 268 MET A CA 1
ATOM 2120 C C . MET A 1 268 ? 25.331 -14.013 -32.442 1.00 61.41 268 MET A C 1
ATOM 2122 O O . MET A 1 268 ? 25.615 -13.497 -33.523 1.00 61.41 268 MET A O 1
ATOM 2126 N N . LEU A 1 269 ? 24.081 -14.407 -32.180 1.00 74.12 269 LEU A N 1
ATOM 2127 C CA . LEU A 1 269 ? 22.991 -14.333 -33.156 1.00 74.12 269 LEU A CA 1
ATOM 2128 C C . LEU A 1 269 ? 22.698 -12.888 -33.594 1.00 74.12 269 LEU A C 1
ATOM 2130 O O . LEU A 1 269 ? 22.415 -12.632 -34.765 1.00 74.12 269 LEU A O 1
ATOM 2134 N N . ASN A 1 270 ? 22.789 -11.931 -32.665 1.00 73.50 270 ASN A N 1
ATOM 2135 C CA . ASN A 1 270 ? 22.589 -10.512 -32.964 1.00 73.50 270 ASN A CA 1
ATOM 2136 C C . ASN A 1 270 ? 23.615 -9.984 -33.971 1.00 73.50 270 ASN A C 1
ATOM 2138 O O . ASN A 1 270 ? 23.246 -9.261 -34.895 1.00 73.50 270 ASN A O 1
ATOM 2142 N N . GLU A 1 271 ? 24.879 -10.358 -33.798 1.00 69.81 271 GLU A N 1
ATOM 2143 C CA . GLU A 1 271 ? 25.989 -9.902 -34.634 1.00 69.81 271 GLU A CA 1
ATOM 2144 C C . GLU A 1 271 ? 25.906 -10.536 -36.013 1.00 69.81 271 GLU A C 1
ATOM 2146 O O . GLU A 1 271 ? 25.860 -9.820 -37.012 1.00 69.81 271 GLU A O 1
ATOM 2151 N N . ARG A 1 272 ? 25.709 -11.857 -36.073 1.00 72.06 272 ARG A N 1
ATOM 2152 C CA . ARG A 1 272 ? 25.533 -12.573 -37.339 1.00 72.06 272 ARG A CA 1
ATOM 2153 C C . ARG A 1 272 ? 24.354 -12.046 -38.159 1.00 72.06 272 ARG A C 1
ATOM 2155 O O . ARG A 1 272 ? 24.443 -11.925 -39.381 1.00 72.06 272 ARG A O 1
ATOM 2162 N N . CYS A 1 273 ? 23.251 -11.694 -37.494 1.00 77.50 273 CYS A N 1
ATOM 2163 C CA . CYS A 1 273 ? 22.101 -11.076 -38.148 1.00 77.50 273 CYS A CA 1
ATOM 2164 C C . CYS A 1 273 ? 22.452 -9.714 -38.767 1.00 77.50 273 CYS A C 1
ATOM 2166 O O . CYS A 1 273 ? 21.961 -9.413 -39.853 1.00 77.50 273 CYS A O 1
ATOM 2168 N N . LEU A 1 274 ? 23.263 -8.892 -38.094 1.00 74.62 274 LEU A N 1
ATOM 2169 C CA . LEU A 1 274 ? 23.698 -7.586 -38.601 1.00 74.62 274 LEU A CA 1
ATOM 2170 C C . LEU A 1 274 ? 24.717 -7.732 -39.744 1.00 74.62 274 LEU A C 1
ATOM 2172 O O . LEU A 1 274 ? 24.633 -6.995 -40.724 1.00 74.62 274 LEU A O 1
ATOM 2176 N N . GLU A 1 275 ? 25.621 -8.712 -39.682 1.00 70.75 275 GLU A N 1
ATOM 2177 C CA . GLU A 1 275 ? 26.569 -9.013 -40.769 1.00 70.75 275 GLU A CA 1
ATOM 2178 C C . GLU A 1 275 ? 25.855 -9.356 -42.082 1.00 70.75 275 GLU A C 1
ATOM 2180 O O . GLU A 1 275 ? 26.202 -8.846 -43.150 1.00 70.75 275 GLU A O 1
ATOM 2185 N N . MET A 1 276 ? 24.811 -10.186 -42.005 1.00 75.44 276 MET A N 1
ATOM 2186 C CA . MET A 1 276 ? 23.981 -10.560 -43.156 1.00 75.44 276 MET A CA 1
ATOM 2187 C C . MET A 1 276 ? 23.146 -9.398 -43.719 1.00 75.44 276 MET A C 1
ATOM 2189 O O . MET A 1 276 ? 22.488 -9.566 -44.746 1.00 75.44 276 MET A O 1
ATOM 2193 N N . GLN A 1 277 ? 23.126 -8.233 -43.064 1.00 72.12 277 GLN A N 1
ATOM 2194 C CA . GLN A 1 277 ? 22.533 -7.012 -43.619 1.00 72.12 277 GLN A CA 1
ATOM 2195 C C . GLN A 1 277 ? 23.543 -6.154 -44.381 1.00 72.12 277 GLN A C 1
ATOM 2197 O O . GLN A 1 277 ? 23.135 -5.429 -45.282 1.00 72.12 277 GLN A O 1
ATOM 2202 N N . GLN A 1 278 ? 24.829 -6.228 -44.028 1.00 61.94 278 GLN A N 1
ATOM 2203 C CA . GLN A 1 278 ? 25.872 -5.344 -44.558 1.00 61.94 278 GLN A CA 1
ATOM 2204 C C . GLN A 1 278 ? 26.579 -5.905 -45.796 1.00 61.94 278 GLN A C 1
ATOM 2206 O O . GLN A 1 278 ? 27.054 -5.138 -46.629 1.00 61.94 278 GLN A O 1
ATOM 2211 N N . ASN A 1 279 ? 26.648 -7.230 -45.948 1.00 55.97 279 ASN A N 1
ATOM 2212 C CA . ASN A 1 279 ? 27.285 -7.831 -47.118 1.00 55.97 279 ASN A CA 1
ATOM 2213 C C . ASN A 1 279 ? 26.374 -7.707 -48.353 1.00 55.97 279 ASN A C 1
ATOM 2215 O O . ASN A 1 279 ? 25.189 -8.040 -48.296 1.00 55.97 279 ASN A O 1
ATOM 2219 N N . GLY A 1 280 ? 26.939 -7.237 -49.473 1.00 55.09 280 GLY A N 1
ATOM 2220 C CA . GLY A 1 280 ? 26.250 -7.085 -50.760 1.00 55.09 280 GLY A CA 1
ATOM 2221 C C . GLY A 1 280 ? 25.567 -8.369 -51.257 1.00 55.09 280 GLY A C 1
ATOM 2222 O O . GLY A 1 280 ? 25.724 -9.440 -50.676 1.00 55.09 280 GLY A O 1
ATOM 2223 N N . ARG A 1 281 ? 24.794 -8.246 -52.350 1.00 53.56 281 ARG A N 1
ATOM 2224 C CA . ARG A 1 281 ? 23.785 -9.194 -52.897 1.00 53.56 281 ARG A CA 1
ATOM 2225 C C . ARG A 1 281 ? 24.042 -10.717 -52.771 1.00 53.56 281 ARG A C 1
ATOM 2227 O O . ARG A 1 281 ? 23.063 -11.450 -52.827 1.00 53.56 281 ARG A O 1
ATOM 2234 N N . SER A 1 282 ? 25.273 -11.206 -52.600 1.00 53.31 282 SER A N 1
ATOM 2235 C CA . SER A 1 282 ? 25.607 -12.636 -52.471 1.00 53.31 282 SER A CA 1
ATOM 2236 C C . SER A 1 282 ? 25.483 -13.237 -51.056 1.00 53.31 282 SER A C 1
ATOM 2238 O O . SER A 1 282 ? 25.427 -14.458 -50.948 1.00 53.31 282 SER A O 1
ATOM 2240 N N . LYS A 1 283 ? 25.411 -12.437 -49.973 1.00 64.88 283 LYS A N 1
ATOM 2241 C CA . LYS A 1 283 ? 25.313 -12.936 -48.571 1.00 64.88 283 LYS A CA 1
ATOM 2242 C C . LYS A 1 283 ? 24.197 -12.284 -47.733 1.00 64.88 283 LYS A C 1
ATOM 2244 O O . LYS A 1 283 ? 24.262 -12.287 -46.501 1.00 64.88 283 LYS A O 1
ATOM 2249 N N . ARG A 1 284 ? 23.177 -11.706 -48.380 1.00 73.06 284 ARG A N 1
ATOM 2250 C CA . ARG A 1 284 ? 22.030 -11.097 -47.685 1.00 73.06 284 ARG A CA 1
ATOM 2251 C C . ARG A 1 284 ? 21.117 -12.180 -47.109 1.00 73.06 284 ARG A C 1
ATOM 2253 O O . ARG A 1 284 ? 20.912 -13.215 -47.737 1.00 73.06 284 ARG A O 1
ATOM 2260 N N . CYS A 1 285 ? 20.536 -11.938 -45.936 1.00 79.56 285 CYS A N 1
ATOM 2261 C CA . CYS A 1 285 ? 19.555 -12.861 -45.360 1.00 79.56 285 CYS A CA 1
ATOM 2262 C C . CYS A 1 285 ? 18.376 -13.074 -46.328 1.00 79.56 285 CYS A C 1
ATOM 2264 O O . CYS A 1 285 ? 17.649 -12.126 -46.624 1.00 79.56 285 CYS A O 1
ATOM 2266 N N . GLY A 1 286 ? 18.154 -14.317 -46.775 1.00 76.81 286 GLY A N 1
ATOM 2267 C CA . GLY A 1 286 ? 17.082 -14.660 -47.724 1.00 76.81 286 GLY A CA 1
ATOM 2268 C C . GLY A 1 286 ? 15.663 -14.390 -47.210 1.00 76.81 286 GLY A C 1
ATOM 2269 O O . GLY A 1 286 ? 14.739 -14.260 -48.000 1.00 76.81 286 GLY A O 1
ATOM 2270 N N . HIS A 1 287 ? 15.508 -14.234 -45.893 1.00 81.62 287 HIS A N 1
ATOM 2271 C CA . HIS A 1 287 ? 14.245 -13.883 -45.242 1.00 81.62 287 HIS A CA 1
ATOM 2272 C C . HIS A 1 287 ? 14.038 -12.363 -45.119 1.00 81.62 287 HIS A C 1
ATOM 2274 O O . HIS A 1 287 ? 13.012 -11.923 -44.617 1.00 81.62 287 HIS A O 1
ATOM 2280 N N . LEU A 1 288 ? 14.991 -11.524 -45.534 1.00 80.38 288 LEU A N 1
ATOM 2281 C CA . LEU A 1 288 ? 14.809 -10.072 -45.598 1.00 80.38 288 LEU A CA 1
ATOM 2282 C C . LEU A 1 288 ? 14.659 -9.665 -47.074 1.00 80.38 288 LEU A C 1
ATOM 2284 O O . LEU A 1 288 ? 15.666 -9.348 -47.716 1.00 80.38 288 LEU A O 1
ATOM 2288 N N . PRO A 1 289 ? 13.436 -9.725 -47.640 1.00 68.62 289 PRO A N 1
ATOM 2289 C CA . PRO A 1 289 ? 13.233 -9.525 -49.068 1.00 68.62 289 PRO A CA 1
ATOM 2290 C C . PRO A 1 289 ? 13.580 -8.092 -49.485 1.00 68.62 289 PRO A C 1
ATOM 2292 O O . PRO A 1 289 ? 13.366 -7.135 -48.744 1.00 68.62 289 PRO A O 1
ATOM 2295 N N . VAL A 1 290 ? 14.102 -7.948 -50.706 1.00 62.31 290 VAL A N 1
ATOM 2296 C CA . VAL A 1 290 ? 14.385 -6.637 -51.320 1.00 62.31 290 VAL A CA 1
ATOM 2297 C C . VAL A 1 290 ? 13.085 -5.928 -51.720 1.00 62.31 290 VAL A C 1
ATOM 2299 O O . VAL A 1 290 ? 13.002 -4.707 -51.677 1.00 62.31 290 VAL A O 1
ATOM 2302 N N . GLN A 1 291 ? 12.055 -6.693 -52.093 1.00 62.19 291 GLN A N 1
ATOM 2303 C CA . GLN A 1 291 ? 10.717 -6.176 -52.381 1.00 62.19 291 GLN A CA 1
ATOM 2304 C C . GLN A 1 291 ? 9.907 -6.071 -51.083 1.00 62.19 291 GLN A C 1
ATOM 2306 O O . GLN A 1 291 ? 9.874 -7.018 -50.299 1.00 62.19 291 GLN A O 1
ATOM 2311 N N . ARG A 1 292 ? 9.229 -4.936 -50.861 1.00 65.44 292 ARG A N 1
ATOM 2312 C CA . ARG A 1 292 ? 8.441 -4.682 -49.638 1.00 65.44 292 ARG A CA 1
ATOM 2313 C C . ARG A 1 292 ? 7.131 -5.487 -49.571 1.00 65.44 292 ARG A C 1
ATOM 2315 O O . ARG A 1 292 ? 6.608 -5.677 -48.481 1.00 65.44 292 ARG A O 1
ATOM 2322 N N . THR A 1 293 ? 6.632 -6.006 -50.694 1.00 68.88 293 THR A N 1
ATOM 2323 C CA . THR A 1 293 ? 5.320 -6.675 -50.815 1.00 68.88 293 THR A CA 1
ATOM 2324 C C . THR A 1 293 ? 5.110 -7.845 -49.839 1.00 68.88 293 THR A C 1
ATOM 2326 O O . THR A 1 293 ? 4.133 -7.807 -49.102 1.00 68.88 293 THR A O 1
ATOM 2329 N N . PRO A 1 294 ? 6.033 -8.820 -49.706 1.00 72.19 294 PRO A N 1
ATOM 2330 C CA . PRO A 1 294 ? 5.850 -9.937 -48.770 1.00 72.19 294 PRO A CA 1
ATOM 2331 C C . PRO A 1 294 ? 5.893 -9.508 -47.293 1.00 72.19 294 PRO A C 1
ATOM 2333 O O . PRO A 1 294 ? 5.324 -10.168 -46.425 1.00 72.19 294 PRO A O 1
ATOM 2336 N N . MET A 1 295 ? 6.576 -8.395 -46.983 1.00 77.44 295 MET A N 1
ATOM 2337 C CA . MET A 1 295 ? 6.560 -7.817 -45.633 1.00 77.44 295 MET A CA 1
ATOM 2338 C C . MET A 1 295 ? 5.247 -7.083 -45.340 1.00 77.44 295 MET A C 1
ATOM 2340 O O . MET A 1 295 ? 4.827 -7.060 -44.185 1.00 77.44 295 MET A O 1
ATOM 2344 N N . LEU A 1 296 ? 4.594 -6.518 -46.361 1.00 78.00 296 LEU A N 1
ATOM 2345 C CA . LEU A 1 296 ? 3.253 -5.945 -46.235 1.00 78.00 296 LEU A CA 1
ATOM 2346 C C . LEU A 1 296 ? 2.211 -7.040 -45.974 1.00 78.00 296 LEU A C 1
ATOM 2348 O O . LEU A 1 296 ? 1.395 -6.867 -45.080 1.00 78.00 296 LEU A O 1
ATOM 2352 N N . ASP A 1 297 ? 2.314 -8.202 -46.625 1.00 81.00 297 ASP A N 1
ATOM 2353 C CA . ASP A 1 297 ? 1.409 -9.334 -46.359 1.00 81.00 297 ASP A CA 1
ATOM 2354 C C . ASP A 1 297 ? 1.510 -9.821 -44.899 1.00 81.00 297 ASP A C 1
ATOM 2356 O O . ASP A 1 297 ? 0.502 -10.070 -44.232 1.00 81.00 297 ASP A O 1
ATOM 2360 N N . LEU A 1 298 ? 2.732 -9.918 -44.353 1.00 82.50 298 LEU A N 1
ATOM 2361 C CA . LEU A 1 298 ? 2.926 -10.258 -42.938 1.00 82.50 298 LEU A CA 1
ATOM 2362 C C . LEU A 1 298 ? 2.328 -9.185 -42.017 1.00 82.50 298 LEU A C 1
ATOM 2364 O O . LEU A 1 298 ? 1.712 -9.519 -41.004 1.00 82.50 298 LEU A O 1
ATOM 2368 N N . LYS A 1 299 ? 2.492 -7.909 -42.374 1.00 82.00 299 LYS A N 1
ATOM 2369 C CA . LYS A 1 299 ? 1.927 -6.775 -41.641 1.00 82.00 299 LYS A CA 1
ATOM 2370 C C . LYS A 1 299 ? 0.396 -6.822 -41.642 1.00 82.00 299 LYS A C 1
ATOM 2372 O O . LYS A 1 299 ? -0.198 -6.705 -40.574 1.00 82.00 299 LYS A O 1
ATOM 2377 N N . ASP A 1 300 ? -0.240 -7.105 -42.774 1.00 82.88 300 ASP A N 1
ATOM 2378 C CA . ASP A 1 300 ? -1.698 -7.254 -42.884 1.00 82.88 300 ASP A CA 1
ATOM 2379 C C . ASP A 1 300 ? -2.220 -8.404 -42.004 1.00 82.88 300 ASP A C 1
ATOM 2381 O O . ASP A 1 300 ? -3.249 -8.287 -41.329 1.00 82.88 300 ASP A O 1
ATOM 2385 N N . HIS A 1 301 ? -1.472 -9.507 -41.912 1.00 83.00 301 HIS A N 1
ATOM 2386 C CA . HIS A 1 301 ? -1.793 -10.589 -40.978 1.00 83.00 301 HIS A CA 1
ATOM 2387 C C . HIS A 1 301 ? -1.695 -10.174 -39.502 1.00 83.00 301 HIS A C 1
ATOM 2389 O O . HIS A 1 301 ? -2.467 -10.681 -38.690 1.00 83.00 301 HIS A O 1
ATOM 2395 N N . MET A 1 302 ? -0.776 -9.276 -39.139 1.00 81.69 302 MET A N 1
ATOM 2396 C CA . MET A 1 302 ? -0.643 -8.732 -37.774 1.00 81.69 302 MET A CA 1
ATOM 2397 C C . MET A 1 302 ? -1.721 -7.694 -37.444 1.00 81.69 302 MET A C 1
ATOM 2399 O O . MET A 1 302 ? -2.091 -7.529 -36.284 1.00 81.69 302 MET A O 1
ATOM 2403 N N . GLN A 1 303 ? -2.245 -7.010 -38.460 1.00 79.12 303 GLN A N 1
ATOM 2404 C CA . GLN A 1 303 ? -3.327 -6.035 -38.314 1.00 79.12 303 GLN A CA 1
ATOM 2405 C C . GLN A 1 303 ? -4.701 -6.703 -38.163 1.00 79.12 303 GLN A C 1
ATOM 2407 O O . GLN A 1 303 ? -5.572 -6.180 -37.477 1.00 79.12 303 GLN A O 1
ATOM 2412 N N . THR A 1 304 ? -4.894 -7.875 -38.772 1.00 79.88 304 THR A N 1
ATOM 2413 C CA . THR A 1 304 ? -6.187 -8.588 -38.788 1.00 79.88 304 THR A CA 1
ATOM 2414 C C . THR A 1 304 ? -6.398 -9.546 -37.617 1.00 79.88 304 THR A C 1
ATOM 2416 O O . THR A 1 304 ? -7.535 -9.911 -37.310 1.00 79.88 304 THR A O 1
ATOM 2419 N N . ARG A 1 305 ? -5.324 -10.004 -36.968 1.00 83.00 305 ARG A N 1
ATOM 2420 C CA . ARG A 1 305 ? -5.415 -10.905 -35.815 1.00 83.00 305 ARG A CA 1
ATOM 2421 C C . ARG A 1 305 ? -4.259 -10.713 -34.847 1.00 83.00 305 ARG A C 1
ATOM 2423 O O . ARG A 1 305 ? -3.112 -10.542 -35.255 1.00 83.00 305 ARG A O 1
ATOM 2430 N N . ALA A 1 306 ? -4.551 -10.860 -33.560 1.00 85.81 306 ALA A N 1
ATOM 2431 C CA . ALA A 1 306 ? -3.515 -10.935 -32.539 1.00 85.81 306 ALA A CA 1
ATOM 2432 C C . ALA A 1 306 ? -2.676 -12.219 -32.712 1.00 85.81 306 ALA A C 1
ATOM 2434 O O . ALA A 1 306 ? -3.218 -13.328 -32.706 1.00 85.81 306 ALA A O 1
ATOM 2435 N N . MET A 1 307 ? -1.356 -12.071 -32.857 1.00 85.31 307 MET A N 1
ATOM 2436 C CA . MET A 1 307 ? -0.400 -13.181 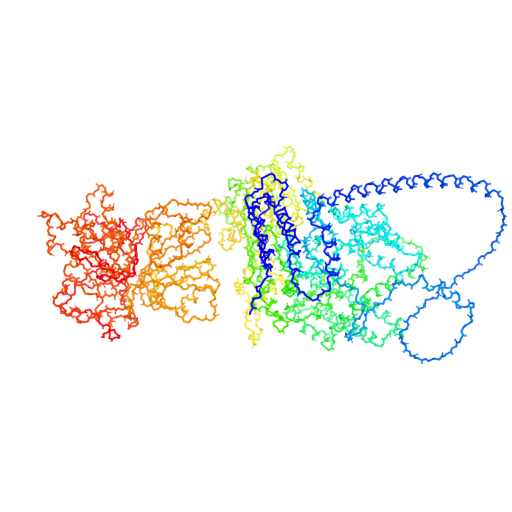-32.980 1.00 85.31 307 MET A CA 1
ATOM 2437 C C . MET A 1 307 ? 0.634 -13.127 -31.856 1.00 85.31 307 MET A C 1
ATOM 2439 O O . MET A 1 307 ? 1.178 -12.064 -31.540 1.00 85.31 307 MET A O 1
ATOM 2443 N N . ASP A 1 308 ? 0.903 -14.285 -31.259 1.00 88.62 308 ASP A N 1
ATOM 2444 C CA . ASP A 1 308 ? 2.043 -14.465 -30.361 1.00 88.62 308 ASP A CA 1
ATOM 2445 C C . ASP A 1 308 ? 3.329 -14.670 -31.182 1.00 88.62 308 ASP A C 1
ATOM 2447 O O . ASP A 1 308 ? 3.331 -14.593 -32.416 1.00 88.62 308 ASP A O 1
ATOM 2451 N N . ILE A 1 309 ? 4.455 -14.851 -30.494 1.00 87.62 309 ILE A N 1
ATOM 2452 C CA . ILE A 1 309 ? 5.769 -14.978 -31.134 1.00 87.62 309 ILE A CA 1
ATOM 2453 C C . ILE A 1 309 ? 5.836 -16.246 -31.990 1.00 87.62 309 ILE A C 1
ATOM 2455 O O . ILE A 1 309 ? 6.336 -16.198 -33.116 1.00 87.62 309 ILE A O 1
ATOM 2459 N N . GLU A 1 310 ? 5.299 -17.361 -31.502 1.00 89.31 310 GLU A N 1
ATOM 2460 C CA . GLU A 1 310 ? 5.253 -18.636 -32.212 1.00 89.31 310 GLU A CA 1
ATOM 2461 C C . GLU A 1 310 ? 4.405 -18.545 -33.484 1.00 89.31 310 GLU A C 1
ATOM 2463 O O . GLU A 1 310 ? 4.875 -18.918 -34.566 1.00 89.31 310 GLU A O 1
ATOM 2468 N N . ASP A 1 311 ? 3.195 -17.995 -33.387 1.00 88.69 311 ASP A N 1
ATOM 2469 C CA . ASP A 1 311 ? 2.314 -17.758 -34.528 1.00 88.69 311 ASP A CA 1
ATOM 2470 C C . ASP A 1 311 ? 2.994 -16.873 -35.569 1.00 88.69 311 ASP A C 1
ATOM 2472 O O . ASP A 1 311 ? 2.967 -17.178 -36.767 1.00 88.69 311 ASP A O 1
ATOM 2476 N N . LEU A 1 312 ? 3.636 -15.792 -35.120 1.00 89.31 312 LEU A N 1
ATOM 2477 C CA . LEU A 1 312 ? 4.312 -14.849 -35.997 1.00 89.31 312 LEU A CA 1
ATOM 2478 C C . LEU A 1 312 ? 5.464 -15.515 -36.758 1.00 89.31 312 LEU A C 1
ATOM 2480 O O . LEU A 1 312 ? 5.583 -15.334 -37.971 1.00 89.31 312 LEU A O 1
ATOM 2484 N N . VAL A 1 313 ? 6.285 -16.325 -36.083 1.00 90.38 313 VAL A N 1
ATOM 2485 C CA . VAL A 1 313 ? 7.377 -17.081 -36.719 1.00 90.38 313 VAL A CA 1
ATOM 2486 C C . VAL A 1 313 ? 6.828 -18.094 -37.723 1.00 90.38 313 VAL A C 1
ATOM 2488 O O . VAL A 1 313 ? 7.366 -18.213 -38.826 1.00 90.38 313 VAL A O 1
ATOM 2491 N N . VAL A 1 314 ? 5.741 -18.799 -37.393 1.00 91.19 314 VAL A N 1
ATOM 2492 C CA . VAL A 1 314 ? 5.097 -19.757 -38.307 1.00 91.19 314 VAL A CA 1
ATOM 2493 C C . VAL A 1 314 ? 4.590 -19.061 -39.571 1.00 91.19 314 VAL A C 1
ATOM 2495 O O . VAL A 1 314 ? 4.792 -19.576 -40.672 1.00 91.19 314 VAL A O 1
ATOM 2498 N N . GLN A 1 315 ? 3.962 -17.890 -39.452 1.00 88.81 315 GLN A N 1
ATOM 2499 C CA . GLN A 1 315 ? 3.495 -17.138 -40.623 1.00 88.81 315 GLN A CA 1
ATOM 2500 C C . GLN A 1 315 ? 4.630 -16.549 -41.441 1.00 88.81 315 GLN A C 1
ATOM 2502 O O . GLN A 1 315 ? 4.630 -16.660 -42.665 1.00 88.81 315 GLN A O 1
ATOM 2507 N N . ALA A 1 316 ? 5.627 -15.973 -40.779 1.00 88.94 316 ALA A N 1
ATOM 2508 C CA . ALA A 1 316 ? 6.784 -15.420 -41.458 1.00 88.94 316 ALA A CA 1
ATOM 2509 C C . ALA A 1 316 ? 7.558 -16.504 -42.227 1.00 88.94 316 ALA A C 1
ATOM 2511 O O . ALA A 1 316 ? 8.020 -16.245 -43.334 1.00 88.94 316 ALA A O 1
ATOM 2512 N N . ARG A 1 317 ? 7.616 -17.744 -41.716 1.00 89.38 317 ARG A N 1
ATOM 2513 C CA . ARG A 1 317 ? 8.145 -18.900 -42.462 1.00 89.38 317 ARG A CA 1
ATOM 2514 C C . ARG A 1 317 ? 7.315 -19.236 -43.699 1.00 89.38 317 ARG A C 1
ATOM 2516 O O . ARG A 1 317 ? 7.889 -19.463 -44.758 1.00 89.38 317 ARG A O 1
ATOM 2523 N N . LYS A 1 318 ? 5.980 -19.228 -43.601 1.00 88.38 318 LYS A N 1
ATOM 2524 C CA . LYS A 1 318 ? 5.092 -19.466 -44.758 1.00 88.38 318 LYS A CA 1
ATOM 2525 C C . LYS A 1 318 ? 5.288 -18.424 -45.859 1.00 88.38 318 LYS A C 1
ATOM 2527 O O . LYS A 1 318 ? 5.285 -18.776 -47.032 1.00 88.38 318 LYS A O 1
ATOM 2532 N N . LEU A 1 319 ? 5.490 -17.167 -45.471 1.00 86.62 319 LEU A N 1
ATOM 2533 C CA . LEU A 1 319 ? 5.723 -16.047 -46.384 1.00 86.62 319 LEU A CA 1
ATOM 2534 C C . LEU A 1 319 ? 7.203 -15.873 -46.774 1.00 86.62 319 LEU A C 1
ATOM 2536 O O . LEU A 1 319 ? 7.516 -15.010 -47.586 1.00 86.62 319 LEU A O 1
ATOM 2540 N N . SER A 1 320 ? 8.115 -16.688 -46.225 1.00 86.19 320 SER A N 1
ATOM 2541 C CA . SER A 1 320 ? 9.572 -16.577 -46.420 1.00 86.19 320 SER A CA 1
ATOM 2542 C C . SER A 1 320 ? 10.141 -15.188 -46.085 1.00 86.19 320 SER A C 1
ATOM 2544 O O . SER A 1 320 ? 11.008 -14.664 -46.782 1.00 86.19 320 SER A O 1
ATOM 2546 N N . VAL A 1 321 ? 9.662 -14.585 -44.995 1.00 90.31 321 VAL A N 1
ATOM 2547 C CA . VAL A 1 321 ? 10.076 -13.257 -44.512 1.00 90.31 321 VAL A CA 1
ATOM 2548 C C . VAL A 1 321 ? 10.641 -13.300 -43.086 1.00 90.31 321 VAL A C 1
ATOM 2550 O O . VAL A 1 321 ? 10.605 -14.319 -42.392 1.00 90.31 321 VAL A O 1
ATOM 2553 N N . CYS A 1 322 ? 11.193 -12.176 -42.629 1.00 89.44 322 CYS A N 1
ATOM 2554 C CA . CYS A 1 322 ? 11.808 -12.021 -41.319 1.00 89.44 322 CYS A CA 1
ATOM 2555 C C . CYS A 1 322 ? 10.771 -11.545 -40.300 1.00 89.44 322 CYS A C 1
ATOM 2557 O O . CYS A 1 322 ? 10.334 -10.393 -40.354 1.00 89.44 322 CYS A O 1
ATOM 2559 N N . ALA A 1 323 ? 10.426 -12.402 -39.334 1.00 90.50 323 ALA A N 1
ATOM 2560 C CA . ALA A 1 323 ? 9.462 -12.056 -38.288 1.00 90.50 323 ALA A CA 1
ATOM 2561 C C . ALA A 1 323 ? 9.935 -10.876 -37.420 1.00 90.50 323 ALA A C 1
ATOM 2563 O O . ALA A 1 323 ? 9.130 -10.021 -37.070 1.00 90.50 323 ALA A O 1
ATOM 2564 N N . TYR A 1 324 ? 11.238 -10.776 -37.124 1.00 89.31 324 TYR A N 1
ATOM 2565 C CA . TYR A 1 324 ? 11.793 -9.687 -36.308 1.00 89.31 324 TYR A CA 1
ATOM 2566 C C . TYR A 1 324 ? 11.582 -8.301 -36.940 1.00 89.31 324 TYR A C 1
ATOM 2568 O O . TYR A 1 324 ? 11.056 -7.390 -36.301 1.00 89.31 324 TYR A O 1
ATOM 2576 N N . TYR A 1 325 ? 11.969 -8.134 -38.208 1.00 86.38 325 TYR A N 1
ATOM 2577 C CA . TYR A 1 325 ? 11.796 -6.856 -38.905 1.00 86.38 325 TYR A CA 1
ATOM 2578 C C . TYR A 1 325 ? 10.337 -6.602 -39.299 1.00 86.38 325 TYR A C 1
ATOM 2580 O O . TYR A 1 325 ? 9.908 -5.450 -39.266 1.00 86.38 325 TYR A O 1
ATOM 2588 N N . GLY A 1 326 ? 9.559 -7.656 -39.573 1.00 86.75 326 GLY A N 1
ATOM 2589 C CA . GLY A 1 326 ? 8.111 -7.557 -39.767 1.00 86.75 326 GLY A CA 1
ATOM 2590 C C . GLY A 1 326 ? 7.383 -7.030 -38.527 1.00 86.75 326 GLY A C 1
ATOM 2591 O O . GLY A 1 326 ? 6.582 -6.101 -38.634 1.00 86.75 326 GLY A O 1
ATOM 2592 N N . ALA A 1 327 ? 7.722 -7.540 -37.337 1.00 88.31 327 ALA A N 1
ATOM 2593 C CA . ALA A 1 327 ? 7.176 -7.049 -36.073 1.00 88.31 327 ALA A CA 1
ATOM 2594 C C . ALA A 1 327 ? 7.523 -5.576 -35.839 1.00 88.31 327 ALA A C 1
ATOM 2596 O O . ALA A 1 327 ? 6.634 -4.771 -35.573 1.00 88.31 327 ALA A O 1
ATOM 2597 N N . ARG A 1 328 ? 8.799 -5.206 -36.016 1.00 87.12 328 ARG A N 1
ATOM 2598 C CA . ARG A 1 328 ? 9.277 -3.825 -35.844 1.00 87.12 328 ARG A CA 1
ATOM 2599 C C . ARG A 1 328 ? 8.575 -2.842 -36.786 1.00 87.12 328 ARG A C 1
ATOM 2601 O O . ARG A 1 328 ? 8.141 -1.785 -36.344 1.00 87.12 328 ARG A O 1
ATOM 2608 N N . ALA A 1 329 ? 8.414 -3.195 -38.061 1.00 83.88 329 ALA A N 1
ATOM 2609 C CA . ALA A 1 329 ? 7.704 -2.358 -39.032 1.00 83.88 329 ALA A CA 1
ATOM 2610 C C . ALA A 1 329 ? 6.201 -2.207 -38.715 1.00 83.88 329 ALA A C 1
ATOM 2612 O O . ALA A 1 329 ? 5.565 -1.244 -39.144 1.00 83.88 329 ALA A O 1
ATOM 2613 N N . SER A 1 330 ? 5.631 -3.143 -37.953 1.00 85.44 330 SER A N 1
ATOM 2614 C CA . SER A 1 330 ? 4.211 -3.156 -37.590 1.00 85.44 330 SER A CA 1
ATOM 2615 C C . SER A 1 330 ? 3.894 -2.356 -36.319 1.00 85.44 330 SER A C 1
ATOM 2617 O O . SER A 1 330 ? 2.730 -2.039 -36.094 1.00 85.44 330 SER A O 1
ATOM 2619 N N . VAL A 1 331 ? 4.901 -1.968 -35.521 1.00 86.81 331 VAL A N 1
ATOM 2620 C CA . VAL A 1 331 ? 4.727 -1.193 -34.269 1.00 86.81 331 VAL A CA 1
ATOM 2621 C C . VAL A 1 331 ? 3.997 0.130 -34.508 1.00 86.81 331 VAL A C 1
ATOM 2623 O O . VAL A 1 331 ? 3.187 0.550 -33.678 1.00 86.81 331 VAL A O 1
ATOM 2626 N N . GLN A 1 332 ? 4.238 0.788 -35.646 1.00 82.19 332 GLN A N 1
ATOM 2627 C CA . GLN A 1 332 ? 3.630 2.092 -35.919 1.00 82.19 332 GLN A CA 1
ATOM 2628 C C . GLN A 1 332 ? 2.110 2.029 -36.091 1.00 82.19 332 GLN A C 1
ATOM 2630 O O . GLN A 1 332 ? 1.419 2.920 -35.610 1.00 82.19 332 GLN A O 1
ATOM 2635 N N . GLN A 1 333 ? 1.589 0.941 -36.656 1.00 80.69 333 GLN A N 1
ATOM 2636 C CA . GLN A 1 333 ? 0.153 0.749 -36.889 1.00 80.69 333 GLN A CA 1
ATOM 2637 C C . GLN A 1 333 ? -0.506 -0.156 -35.838 1.00 80.69 333 GLN A C 1
ATOM 2639 O O . GLN A 1 333 ? -1.676 -0.496 -35.951 1.00 80.69 333 GLN A O 1
ATOM 2644 N N . ALA A 1 334 ? 0.238 -0.606 -34.827 1.00 87.75 334 ALA A N 1
ATOM 2645 C CA . ALA A 1 334 ? -0.314 -1.425 -33.758 1.00 87.75 334 ALA A CA 1
ATOM 2646 C C . ALA A 1 334 ? -1.113 -0.567 -32.769 1.00 87.75 334 ALA A C 1
ATOM 2648 O O . ALA A 1 334 ? -0.667 0.507 -32.363 1.00 87.75 334 ALA A O 1
ATOM 2649 N N . HIS A 1 335 ? -2.261 -1.079 -32.332 1.00 90.06 335 HIS A N 1
ATOM 2650 C CA . HIS A 1 335 ? -3.039 -0.505 -31.232 1.00 90.06 335 HIS A CA 1
ATOM 2651 C C . HIS A 1 335 ? -2.522 -1.012 -29.884 1.00 90.06 335 HIS A C 1
ATOM 2653 O O . HIS A 1 335 ? -2.456 -0.259 -28.910 1.00 90.06 335 HIS A O 1
ATOM 2659 N N . VAL A 1 336 ? -2.113 -2.285 -29.843 1.00 92.94 336 VAL A N 1
ATOM 2660 C CA . VAL A 1 336 ? -1.489 -2.913 -28.676 1.00 92.94 336 VAL A CA 1
ATOM 2661 C C . VAL A 1 336 ? -0.122 -3.471 -29.035 1.00 92.94 336 VAL A C 1
ATOM 2663 O O . VAL A 1 336 ? 0.018 -4.238 -29.988 1.00 92.94 336 VAL A O 1
ATOM 2666 N N . VAL A 1 337 ? 0.879 -3.128 -28.232 1.00 93.62 337 VAL A N 1
ATOM 2667 C CA . VAL A 1 337 ? 2.239 -3.655 -28.343 1.00 93.62 337 VAL A CA 1
ATOM 2668 C C . VAL A 1 337 ? 2.560 -4.432 -27.071 1.00 93.62 337 VAL A C 1
ATOM 2670 O O . VAL A 1 337 ? 2.642 -3.852 -25.989 1.00 93.62 337 VAL A O 1
ATOM 2673 N N . ALA A 1 338 ? 2.731 -5.745 -27.199 1.00 94.00 338 ALA A N 1
ATOM 2674 C CA . ALA A 1 338 ? 3.133 -6.627 -26.111 1.00 94.00 338 ALA A CA 1
ATOM 2675 C C . ALA A 1 338 ? 4.659 -6.804 -26.127 1.00 94.00 338 ALA A C 1
ATOM 2677 O O . ALA A 1 338 ? 5.214 -7.216 -27.147 1.00 94.00 338 ALA A O 1
ATOM 2678 N N . LEU A 1 339 ? 5.354 -6.493 -25.028 1.00 93.25 339 LEU A N 1
ATOM 2679 C CA . LEU A 1 339 ? 6.820 -6.551 -24.968 1.00 93.25 339 LEU A CA 1
ATOM 2680 C C . LEU A 1 339 ? 7.377 -6.964 -23.591 1.00 93.25 339 LEU A C 1
ATOM 2682 O O . LEU A 1 339 ? 6.724 -6.782 -22.568 1.00 93.25 339 LEU A O 1
ATOM 2686 N N . PRO A 1 340 ? 8.604 -7.502 -23.518 1.00 90.50 340 PRO A N 1
ATOM 2687 C CA . PRO A 1 340 ? 9.278 -7.752 -22.245 1.00 90.50 340 PRO A CA 1
ATOM 2688 C C . PRO A 1 340 ? 9.644 -6.465 -21.478 1.00 90.50 340 PRO A C 1
ATOM 2690 O O . PRO A 1 340 ? 9.967 -5.441 -22.084 1.00 90.50 340 PRO A O 1
ATOM 2693 N N . TYR A 1 341 ? 9.685 -6.537 -20.141 1.00 85.50 341 TYR A N 1
ATOM 2694 C CA . TYR A 1 341 ? 10.056 -5.413 -19.258 1.00 85.50 341 TYR A CA 1
ATOM 2695 C C . TYR A 1 341 ? 11.362 -4.718 -19.645 1.00 85.50 341 TYR A C 1
ATOM 2697 O O . TYR A 1 341 ? 11.420 -3.496 -19.710 1.00 85.50 341 TYR A O 1
ATOM 2705 N N . ASN A 1 342 ? 12.416 -5.487 -19.906 1.00 84.19 342 ASN A N 1
ATOM 2706 C CA . ASN A 1 342 ? 13.740 -4.946 -20.215 1.00 84.19 342 ASN A CA 1
ATOM 2707 C C . ASN A 1 342 ? 13.750 -4.094 -21.497 1.00 84.19 342 ASN A C 1
ATOM 2709 O O . ASN A 1 342 ? 14.477 -3.107 -21.564 1.00 84.19 342 ASN A O 1
ATOM 2713 N N . MET A 1 343 ? 12.914 -4.433 -22.484 1.00 88.19 343 MET A N 1
ATOM 2714 C CA . MET A 1 343 ? 12.760 -3.650 -23.714 1.00 88.19 343 MET A CA 1
ATOM 2715 C C . MET A 1 343 ? 11.971 -2.358 -23.488 1.00 88.19 343 MET A C 1
ATOM 2717 O O . MET A 1 343 ? 12.213 -1.375 -24.180 1.00 88.19 343 MET A O 1
ATOM 2721 N N . LEU A 1 344 ? 11.047 -2.354 -22.521 1.00 90.00 344 LEU A N 1
ATOM 2722 C CA . LEU A 1 344 ? 10.299 -1.160 -22.135 1.00 90.00 344 LEU A CA 1
ATOM 2723 C C . LEU A 1 344 ? 11.140 -0.222 -21.266 1.00 90.00 344 LEU A C 1
ATOM 2725 O O . LEU A 1 344 ? 11.034 0.983 -21.428 1.00 90.00 344 LEU A O 1
ATOM 2729 N N . LEU A 1 345 ? 11.940 -0.744 -20.334 1.00 87.31 345 LEU A N 1
ATOM 2730 C CA . LEU A 1 345 ? 12.663 0.063 -19.343 1.00 87.31 345 LEU A CA 1
ATOM 2731 C C . LEU A 1 345 ? 13.936 0.701 -19.905 1.00 87.31 345 LEU A C 1
ATOM 2733 O O . LEU A 1 345 ? 14.302 1.796 -19.491 1.00 87.31 345 LEU A O 1
ATOM 2737 N N . SER A 1 346 ? 14.584 0.056 -20.876 1.00 85.00 346 SER A N 1
ATOM 2738 C CA . SER A 1 346 ? 15.777 0.594 -21.529 1.00 85.00 346 SER A CA 1
ATOM 2739 C C . SER A 1 346 ? 15.411 1.548 -22.670 1.00 85.00 346 SER A C 1
ATOM 2741 O O . SER A 1 346 ? 14.789 1.143 -23.653 1.00 85.00 346 SER A O 1
ATOM 2743 N N . ARG A 1 347 ? 15.847 2.810 -22.575 1.00 82.62 347 ARG A N 1
ATOM 2744 C CA . ARG A 1 347 ? 15.620 3.830 -23.614 1.00 82.62 347 ARG A CA 1
ATOM 2745 C C . ARG A 1 347 ? 16.185 3.423 -24.976 1.00 82.62 347 ARG A C 1
ATOM 2747 O O . ARG A 1 347 ? 15.473 3.472 -25.975 1.00 82.62 347 ARG A O 1
ATOM 2754 N N . SER A 1 348 ? 17.427 2.943 -25.006 1.00 80.06 348 SER A N 1
ATOM 2755 C CA . SER A 1 348 ? 18.086 2.513 -26.245 1.00 80.06 348 SER A CA 1
ATOM 2756 C C . SER A 1 348 ? 17.353 1.349 -26.921 1.00 80.06 348 SER A C 1
ATOM 2758 O O . SER A 1 348 ? 17.300 1.275 -28.150 1.00 80.06 348 SER A O 1
ATOM 2760 N N . ALA A 1 349 ? 16.736 0.457 -26.137 1.00 83.38 349 ALA A N 1
ATOM 2761 C CA . ALA A 1 349 ? 15.898 -0.613 -26.667 1.00 83.38 349 ALA A CA 1
ATOM 2762 C C . ALA A 1 349 ? 14.590 -0.076 -27.272 1.00 83.38 349 ALA A C 1
ATOM 2764 O O . ALA A 1 349 ? 14.219 -0.507 -28.367 1.00 83.38 349 ALA A O 1
ATOM 2765 N N . ARG A 1 350 ? 13.920 0.883 -26.611 1.00 87.56 350 ARG A N 1
ATOM 2766 C CA . ARG A 1 350 ? 12.705 1.535 -27.138 1.00 87.56 350 ARG A CA 1
ATOM 2767 C C . ARG A 1 350 ? 12.975 2.230 -28.472 1.00 87.56 350 ARG A C 1
ATOM 2769 O O . ARG A 1 350 ? 12.271 1.970 -29.448 1.00 87.56 350 ARG A O 1
ATOM 2776 N N . GLU A 1 351 ? 14.038 3.029 -28.539 1.00 84.56 351 GLU A N 1
ATOM 2777 C CA . GLU A 1 351 ? 14.463 3.744 -29.750 1.00 84.56 351 GLU A CA 1
ATOM 2778 C C . GLU A 1 351 ? 14.785 2.764 -30.891 1.00 84.56 351 GLU A C 1
ATOM 2780 O O . GLU A 1 351 ? 14.292 2.911 -32.011 1.00 84.56 351 GLU A O 1
ATOM 2785 N N . ALA A 1 352 ? 15.523 1.685 -30.602 1.00 80.62 352 ALA A N 1
ATOM 2786 C CA . ALA A 1 352 ? 15.853 0.663 -31.596 1.00 80.62 352 ALA A CA 1
ATOM 2787 C C . ALA A 1 352 ? 14.623 -0.086 -32.146 1.00 80.62 352 ALA A C 1
ATOM 2789 O O . ALA A 1 352 ? 14.659 -0.579 -33.280 1.00 80.62 352 ALA A O 1
ATOM 2790 N N . LEU A 1 353 ? 13.549 -0.191 -31.360 1.00 84.25 353 LEU A N 1
ATOM 2791 C CA . LEU A 1 353 ? 12.288 -0.835 -31.739 1.00 84.25 353 LEU A CA 1
ATOM 2792 C C . LEU A 1 353 ? 11.274 0.142 -32.357 1.00 84.25 353 LEU A C 1
ATOM 2794 O O . LEU A 1 353 ? 10.254 -0.315 -32.870 1.00 84.25 353 LEU A O 1
ATOM 2798 N N . GLY A 1 354 ? 11.552 1.450 -32.360 1.00 81.19 354 GLY A N 1
ATOM 2799 C CA . GLY A 1 354 ? 10.609 2.477 -32.819 1.00 81.19 354 GLY A CA 1
ATOM 2800 C C . GLY A 1 354 ? 9.420 2.669 -31.871 1.00 81.19 354 GLY A C 1
ATOM 2801 O O . GLY A 1 354 ? 8.318 2.987 -32.314 1.00 81.19 354 GLY A O 1
ATOM 2802 N N . VAL A 1 355 ? 9.619 2.421 -30.575 1.00 86.81 355 VAL A N 1
ATOM 2803 C CA . VAL A 1 355 ? 8.592 2.558 -29.537 1.00 86.81 355 VAL A CA 1
ATOM 2804 C C . VAL A 1 355 ? 8.607 3.986 -28.989 1.00 86.81 355 VAL A C 1
ATOM 2806 O O . VAL A 1 355 ? 9.553 4.378 -28.315 1.00 86.81 355 VAL A O 1
ATOM 2809 N N . SER A 1 356 ? 7.535 4.740 -29.247 1.00 87.50 356 SER A N 1
ATOM 2810 C CA . SER A 1 356 ? 7.274 6.055 -28.646 1.00 87.50 356 SER A CA 1
ATOM 2811 C C . SER A 1 356 ? 6.156 5.941 -27.613 1.00 87.50 356 SER A C 1
ATOM 2813 O O . SER A 1 356 ? 5.096 5.392 -27.916 1.00 87.50 356 SER A O 1
ATOM 2815 N N . LEU A 1 357 ? 6.384 6.452 -26.400 1.00 88.75 357 LEU A N 1
ATOM 2816 C CA . LEU A 1 357 ? 5.405 6.409 -25.306 1.00 88.75 357 LEU A CA 1
ATOM 2817 C C . LEU A 1 357 ? 4.500 7.652 -25.251 1.00 88.75 357 LEU A C 1
ATOM 2819 O O . LEU A 1 357 ? 3.548 7.677 -24.465 1.00 88.75 357 LEU A O 1
ATOM 2823 N N . LYS A 1 358 ? 4.751 8.662 -26.099 1.00 86.56 358 LYS A N 1
ATOM 2824 C CA . LYS A 1 358 ? 3.957 9.899 -26.156 1.00 86.56 358 LYS A CA 1
ATOM 2825 C C . LYS A 1 358 ? 2.474 9.578 -26.362 1.00 86.56 358 LYS A C 1
ATOM 2827 O O . LYS A 1 358 ? 2.112 8.771 -27.217 1.00 86.56 358 LYS A O 1
ATOM 2832 N N . ASN A 1 359 ? 1.620 10.187 -25.538 1.00 84.19 359 ASN A N 1
ATOM 2833 C CA . ASN A 1 359 ? 0.163 9.995 -25.537 1.00 84.19 359 ASN A CA 1
ATOM 2834 C C . ASN A 1 359 ? -0.301 8.516 -25.501 1.00 84.19 359 ASN A C 1
ATOM 2836 O O . ASN A 1 359 ? -1.390 8.176 -25.973 1.00 84.19 359 ASN A O 1
ATOM 2840 N N . SER A 1 360 ? 0.525 7.625 -24.944 1.00 91.25 360 SER A N 1
ATOM 2841 C CA . SER A 1 360 ? 0.262 6.186 -24.881 1.00 91.25 360 SER A CA 1
ATOM 2842 C C . SER A 1 360 ? 0.097 5.698 -23.444 1.00 91.25 360 SER A C 1
ATOM 2844 O O . SER A 1 360 ? 0.569 6.317 -22.489 1.00 91.25 360 SER A O 1
ATOM 2846 N N . VAL A 1 361 ? -0.601 4.581 -23.281 1.00 94.94 361 VAL A N 1
ATOM 2847 C CA . VAL A 1 361 ? -0.818 3.915 -21.995 1.00 94.94 361 VAL A CA 1
ATOM 2848 C C . VAL A 1 361 ? 0.220 2.817 -21.818 1.00 94.94 361 VAL A C 1
ATOM 2850 O O . VAL A 1 361 ? 0.420 2.006 -22.719 1.00 94.94 361 VAL A O 1
ATOM 2853 N N . VAL A 1 362 ? 0.842 2.751 -20.644 1.00 96.00 362 VAL A N 1
ATOM 2854 C CA . VAL A 1 362 ? 1.791 1.693 -20.284 1.00 96.00 362 VAL A CA 1
ATOM 2855 C C . VAL A 1 362 ? 1.203 0.845 -19.162 1.00 96.00 362 VAL A C 1
ATOM 2857 O O . VAL A 1 362 ? 0.890 1.362 -18.093 1.00 96.00 362 VAL A O 1
ATOM 2860 N N . ILE A 1 363 ? 1.068 -0.459 -19.389 1.00 96.06 363 ILE A N 1
ATOM 2861 C CA . ILE A 1 363 ? 0.585 -1.430 -18.405 1.00 96.06 363 ILE A CA 1
ATOM 2862 C C . ILE A 1 363 ? 1.701 -2.432 -18.131 1.00 96.06 363 ILE A C 1
ATOM 2864 O O . ILE A 1 363 ? 2.141 -3.136 -19.033 1.00 96.06 363 ILE A O 1
ATOM 2868 N N . ILE A 1 364 ? 2.150 -2.503 -16.883 1.00 94.31 364 ILE A N 1
ATOM 2869 C CA . ILE A 1 364 ? 3.206 -3.404 -16.419 1.00 94.31 364 ILE A CA 1
ATOM 2870 C C . ILE A 1 364 ? 2.546 -4.466 -15.536 1.00 94.31 364 ILE A C 1
ATOM 2872 O O . ILE A 1 364 ? 2.142 -4.166 -14.413 1.00 94.31 364 ILE A O 1
ATOM 2876 N N . ASP A 1 365 ? 2.417 -5.694 -16.039 1.00 91.50 365 ASP A N 1
ATOM 2877 C CA . ASP A 1 365 ? 1.789 -6.809 -15.316 1.00 91.50 365 ASP A CA 1
ATOM 2878 C C . ASP A 1 365 ? 2.832 -7.708 -14.648 1.00 91.50 365 ASP A C 1
ATOM 2880 O O . ASP A 1 365 ? 3.820 -8.067 -15.286 1.00 91.50 365 ASP A O 1
ATOM 2884 N N . GLU A 1 366 ? 2.598 -8.091 -13.393 1.00 86.31 366 GLU A N 1
ATOM 2885 C CA . GLU A 1 366 ? 3.553 -8.674 -12.435 1.00 86.31 366 GLU A CA 1
ATOM 2886 C C . GLU A 1 366 ? 4.643 -7.706 -11.942 1.00 86.31 366 GLU A C 1
ATOM 2888 O O . GLU A 1 366 ? 5.798 -8.083 -11.714 1.00 86.31 366 GLU A O 1
ATOM 2893 N N . ALA A 1 367 ? 4.251 -6.449 -11.701 1.00 88.25 367 ALA A N 1
ATOM 2894 C CA . ALA A 1 367 ? 5.144 -5.343 -11.337 1.00 88.25 367 ALA A CA 1
ATOM 2895 C C . ALA A 1 367 ? 5.875 -5.499 -9.984 1.00 88.25 367 ALA A C 1
ATOM 2897 O O . ALA A 1 367 ? 6.694 -4.657 -9.614 1.00 88.25 367 ALA A O 1
ATOM 2898 N N . HIS A 1 368 ? 5.657 -6.594 -9.253 1.00 83.12 368 HIS A N 1
ATOM 2899 C CA . HIS A 1 368 ? 6.319 -6.879 -7.981 1.00 83.12 368 HIS A CA 1
ATOM 2900 C C . HIS A 1 368 ? 7.823 -7.171 -8.120 1.00 83.12 368 HIS A C 1
ATOM 2902 O O . HIS A 1 368 ? 8.460 -7.385 -7.102 1.00 83.12 368 HIS A O 1
ATOM 2908 N N . ASN A 1 369 ? 8.409 -7.185 -9.321 1.00 82.06 369 ASN A N 1
ATOM 2909 C CA . ASN A 1 369 ? 9.872 -7.217 -9.518 1.00 82.06 369 ASN A CA 1
ATOM 2910 C C . ASN A 1 369 ? 10.389 -5.981 -10.262 1.00 82.06 369 ASN A C 1
ATOM 2912 O O . ASN A 1 369 ? 11.544 -5.956 -10.681 1.00 82.06 369 ASN A O 1
ATOM 2916 N N . LEU A 1 370 ? 9.537 -4.976 -10.487 1.00 89.69 370 LEU A N 1
ATOM 2917 C CA . LEU A 1 370 ? 9.857 -3.838 -11.344 1.00 89.69 370 LEU A CA 1
ATOM 2918 C C . LEU A 1 370 ? 11.097 -3.090 -10.847 1.00 89.69 370 LEU A C 1
ATOM 2920 O O . LEU A 1 370 ? 12.025 -2.875 -11.620 1.00 89.69 370 LEU A O 1
ATOM 2924 N N . VAL A 1 371 ? 11.135 -2.762 -9.553 1.00 89.50 371 VAL A N 1
ATOM 2925 C CA . VAL A 1 371 ? 12.270 -2.063 -8.934 1.00 89.50 371 VAL A CA 1
ATOM 2926 C C . VAL A 1 371 ? 13.562 -2.854 -9.123 1.00 89.50 371 VAL A C 1
ATOM 2928 O O . VAL A 1 371 ? 14.527 -2.325 -9.661 1.00 89.50 371 VAL A O 1
ATOM 2931 N N . ASP A 1 372 ? 13.573 -4.137 -8.758 1.00 87.19 372 ASP A N 1
ATOM 2932 C CA . ASP A 1 372 ? 14.782 -4.959 -8.852 1.00 87.19 372 ASP A CA 1
ATOM 2933 C C . ASP A 1 372 ? 15.217 -5.167 -10.314 1.00 87.19 372 ASP A C 1
ATOM 2935 O O . ASP A 1 372 ? 16.409 -5.197 -10.607 1.00 87.19 372 ASP A O 1
ATOM 2939 N N . THR A 1 373 ? 14.265 -5.204 -11.254 1.00 88.94 373 THR A N 1
ATOM 2940 C CA . THR A 1 373 ? 14.549 -5.252 -12.698 1.00 88.94 373 THR A CA 1
ATOM 2941 C C . THR A 1 373 ? 15.202 -3.958 -13.187 1.00 88.94 373 THR A C 1
ATOM 2943 O O . THR A 1 373 ? 16.151 -4.023 -13.967 1.00 88.94 373 THR A O 1
ATOM 2946 N N . ILE A 1 374 ? 14.736 -2.787 -12.737 1.00 89.06 374 ILE A N 1
ATOM 2947 C CA . ILE A 1 374 ? 15.336 -1.488 -13.090 1.00 89.06 374 ILE A CA 1
ATOM 2948 C C . ILE A 1 374 ? 16.769 -1.416 -12.568 1.00 89.06 374 ILE A C 1
ATOM 2950 O O . ILE A 1 374 ? 17.674 -1.098 -13.343 1.00 89.06 374 ILE A O 1
ATOM 2954 N N . LEU A 1 375 ? 16.973 -1.758 -11.290 1.00 88.56 375 LEU A N 1
ATOM 2955 C CA . LEU A 1 375 ? 18.292 -1.745 -10.655 1.00 88.56 375 LEU A CA 1
ATOM 2956 C C . LEU A 1 375 ? 19.256 -2.701 -11.368 1.00 88.56 375 LEU A C 1
ATOM 2958 O O . LEU A 1 375 ? 20.372 -2.308 -11.695 1.00 88.56 375 LEU A O 1
ATOM 2962 N N . ALA A 1 376 ? 18.818 -3.923 -11.686 1.00 86.88 376 ALA A N 1
ATOM 2963 C CA . ALA A 1 376 ? 19.635 -4.905 -12.398 1.00 86.88 376 ALA A CA 1
ATOM 2964 C C . ALA A 1 376 ? 19.945 -4.501 -13.850 1.00 86.88 376 ALA A C 1
ATOM 2966 O O . ALA A 1 376 ? 21.051 -4.743 -14.318 1.00 86.88 376 ALA A O 1
ATOM 2967 N N . THR A 1 377 ? 18.999 -3.872 -14.559 1.00 84.69 377 THR A N 1
ATOM 2968 C CA . THR A 1 377 ? 19.182 -3.457 -15.968 1.00 84.69 377 THR A CA 1
ATOM 2969 C C . THR A 1 377 ? 20.243 -2.367 -16.118 1.00 84.69 377 THR A C 1
ATOM 2971 O O . THR A 1 377 ? 20.926 -2.317 -17.137 1.00 84.69 377 THR A O 1
ATOM 2974 N N . HIS A 1 378 ? 20.381 -1.505 -15.109 1.00 85.25 378 HIS A N 1
ATOM 2975 C CA . HIS A 1 378 ? 21.321 -0.381 -15.112 1.00 85.25 378 HIS A CA 1
ATOM 2976 C C . HIS A 1 378 ? 22.562 -0.633 -14.239 1.00 85.25 378 HIS A C 1
ATOM 2978 O O . HIS A 1 378 ? 23.397 0.254 -14.101 1.00 85.25 378 HIS A O 1
ATOM 2984 N N . SER A 1 379 ? 22.700 -1.827 -13.654 1.00 89.56 379 SER A N 1
ATOM 2985 C CA . SER A 1 379 ? 23.915 -2.252 -12.950 1.00 89.56 379 SER A CA 1
ATOM 2986 C C . SER A 1 379 ? 24.839 -3.018 -13.897 1.00 89.56 379 SER A C 1
ATOM 2988 O O . SER A 1 379 ? 24.378 -3.686 -14.821 1.00 89.56 379 SER A O 1
ATOM 2990 N N . ALA A 1 380 ? 26.150 -2.948 -13.673 1.00 90.19 380 ALA A N 1
ATOM 2991 C CA . ALA A 1 380 ? 27.143 -3.569 -14.550 1.00 90.19 380 ALA A CA 1
ATOM 2992 C C . ALA A 1 380 ? 28.279 -4.212 -13.750 1.00 90.19 380 ALA A C 1
ATOM 2994 O O . ALA A 1 380 ? 28.696 -3.680 -12.724 1.00 90.19 380 ALA A O 1
ATOM 2995 N N . LEU A 1 381 ? 28.808 -5.337 -14.236 1.00 89.88 381 LEU A N 1
ATOM 2996 C CA . LEU A 1 381 ? 29.941 -6.043 -13.632 1.00 89.88 381 LEU A CA 1
ATOM 2997 C C . LEU A 1 381 ? 31.087 -6.158 -14.637 1.00 89.88 381 LEU A C 1
ATOM 2999 O O . LEU A 1 381 ? 30.876 -6.535 -15.790 1.00 89.88 381 LEU A O 1
ATOM 3003 N N . LEU A 1 382 ? 32.303 -5.867 -14.178 1.00 90.06 382 LEU A N 1
ATOM 3004 C CA . LEU A 1 382 ? 33.526 -5.906 -14.965 1.00 90.06 382 LEU A CA 1
ATOM 3005 C C . LEU A 1 382 ? 34.622 -6.690 -14.221 1.00 90.06 382 LEU A C 1
ATOM 3007 O O . LEU A 1 382 ? 35.122 -6.271 -13.179 1.00 90.06 382 LEU A O 1
ATOM 3011 N N . ASP A 1 383 ? 34.989 -7.846 -14.774 1.00 88.50 383 ASP A N 1
ATOM 3012 C CA . ASP A 1 383 ? 36.049 -8.736 -14.273 1.00 88.50 383 ASP A CA 1
ATOM 3013 C C . ASP A 1 383 ? 37.429 -8.289 -14.796 1.00 88.50 383 ASP A C 1
ATOM 3015 O O . ASP A 1 383 ? 37.548 -7.823 -15.936 1.00 88.50 383 ASP A O 1
ATOM 3019 N N . ALA A 1 384 ? 38.491 -8.467 -14.002 1.00 88.12 384 ALA A N 1
ATOM 3020 C CA . ALA A 1 384 ? 39.873 -8.159 -14.392 1.00 88.12 384 ALA A CA 1
ATOM 3021 C C . ALA A 1 384 ? 40.275 -8.806 -15.730 1.00 88.12 384 ALA A C 1
ATOM 3023 O O . ALA A 1 384 ? 40.933 -8.176 -16.560 1.00 88.12 384 ALA A O 1
ATOM 3024 N N . ARG A 1 385 ? 39.836 -10.045 -15.980 1.00 88.69 385 ARG A N 1
ATOM 3025 C CA . ARG A 1 385 ? 40.072 -10.772 -17.237 1.00 88.69 385 ARG A CA 1
ATOM 3026 C C . ARG A 1 385 ? 39.440 -10.054 -18.426 1.00 88.69 385 ARG A C 1
ATOM 3028 O O . ARG A 1 385 ? 40.069 -9.967 -19.480 1.00 88.69 385 ARG A O 1
ATOM 3035 N N . CYS A 1 386 ? 38.231 -9.512 -18.250 1.00 88.62 386 CYS A N 1
ATOM 3036 C CA . CYS A 1 386 ? 37.561 -8.711 -19.273 1.00 88.62 386 CYS A CA 1
ATOM 3037 C C . CYS A 1 386 ? 38.367 -7.446 -19.569 1.00 88.62 386 CYS A C 1
ATOM 3039 O O . CYS A 1 386 ? 38.619 -7.160 -20.736 1.00 88.62 386 CYS A O 1
ATOM 3041 N N . VAL A 1 387 ? 38.823 -6.724 -18.540 1.00 90.12 387 VAL A N 1
ATOM 3042 C CA . VAL A 1 387 ? 39.612 -5.491 -18.717 1.00 90.12 387 VAL A CA 1
ATOM 3043 C C . VAL A 1 387 ? 40.909 -5.766 -19.472 1.00 90.12 387 VAL A C 1
ATOM 3045 O O . VAL A 1 387 ? 41.206 -5.064 -20.439 1.00 90.12 387 VAL A O 1
ATOM 3048 N N . THR A 1 388 ? 41.659 -6.805 -19.092 1.00 90.25 388 THR A N 1
ATOM 3049 C CA . THR A 1 388 ? 42.906 -7.168 -19.780 1.00 90.25 388 THR A CA 1
ATOM 3050 C C . THR A 1 388 ? 42.650 -7.575 -21.238 1.00 90.25 388 THR A C 1
ATOM 3052 O O . THR A 1 388 ? 43.364 -7.113 -22.131 1.00 90.25 388 THR A O 1
ATOM 3055 N N . LEU A 1 389 ? 41.613 -8.383 -21.501 1.00 90.00 389 LEU A N 1
ATOM 3056 C CA . LEU A 1 389 ? 41.221 -8.782 -22.859 1.00 90.00 389 LEU A CA 1
ATOM 3057 C C . LEU A 1 389 ? 40.840 -7.568 -23.719 1.00 90.00 389 LEU A C 1
ATOM 3059 O O . LEU A 1 389 ? 41.299 -7.436 -24.852 1.00 90.00 389 LEU A O 1
ATOM 3063 N N . LEU A 1 390 ? 40.025 -6.663 -23.176 1.00 90.12 390 LEU A N 1
ATOM 3064 C CA . LEU A 1 390 ? 39.584 -5.446 -23.857 1.00 90.12 390 LEU A CA 1
ATOM 3065 C C . LEU A 1 390 ? 40.742 -4.496 -24.131 1.00 90.12 390 LEU A C 1
ATOM 3067 O O . LEU A 1 390 ? 40.811 -3.906 -25.208 1.00 90.12 390 LEU A O 1
ATOM 3071 N N . LEU A 1 391 ? 41.659 -4.352 -23.176 1.00 91.44 391 LEU A N 1
ATOM 3072 C CA . LEU A 1 391 ? 42.830 -3.503 -23.330 1.00 91.44 391 LEU A CA 1
ATOM 3073 C C . LEU A 1 391 ? 43.700 -3.976 -24.500 1.00 91.44 391 LEU A C 1
ATOM 3075 O O . LEU A 1 391 ? 44.093 -3.154 -25.328 1.00 91.44 391 LEU A O 1
ATOM 3079 N N . ASP A 1 392 ? 43.954 -5.281 -24.600 1.00 89.88 392 ASP A N 1
ATOM 3080 C CA . ASP A 1 392 ? 44.689 -5.876 -25.721 1.00 89.88 392 ASP A CA 1
ATOM 3081 C C . ASP A 1 392 ? 43.912 -5.735 -27.044 1.00 89.88 392 ASP A C 1
ATOM 3083 O O . ASP A 1 392 ? 44.457 -5.255 -28.042 1.00 89.88 392 ASP A O 1
ATOM 3087 N N . LEU A 1 393 ? 42.610 -6.043 -27.047 1.00 89.50 393 LEU A N 1
ATOM 3088 C CA . LEU A 1 393 ? 41.759 -5.957 -28.237 1.00 89.50 393 LEU A CA 1
ATOM 3089 C C . LEU A 1 393 ? 41.706 -4.534 -28.816 1.00 89.50 393 LEU A C 1
ATOM 3091 O O . LEU A 1 393 ? 41.942 -4.335 -30.013 1.00 89.50 393 LEU A O 1
ATOM 3095 N N . VAL A 1 394 ? 41.440 -3.531 -27.975 1.00 90.25 394 VAL A N 1
ATOM 3096 C CA . VAL A 1 394 ? 41.351 -2.122 -28.390 1.00 90.25 394 VAL A CA 1
ATOM 3097 C C . VAL A 1 394 ? 42.721 -1.597 -28.831 1.00 90.25 394 VAL A C 1
ATOM 3099 O O . VAL A 1 394 ? 42.799 -0.849 -29.807 1.00 90.25 394 VAL A O 1
ATOM 3102 N N . GLN A 1 395 ? 43.817 -2.014 -28.186 1.00 91.38 395 GLN A N 1
ATOM 3103 C CA . GLN A 1 395 ? 45.174 -1.637 -28.602 1.00 91.38 395 GLN A CA 1
ATOM 3104 C C . GLN A 1 395 ? 45.560 -2.231 -29.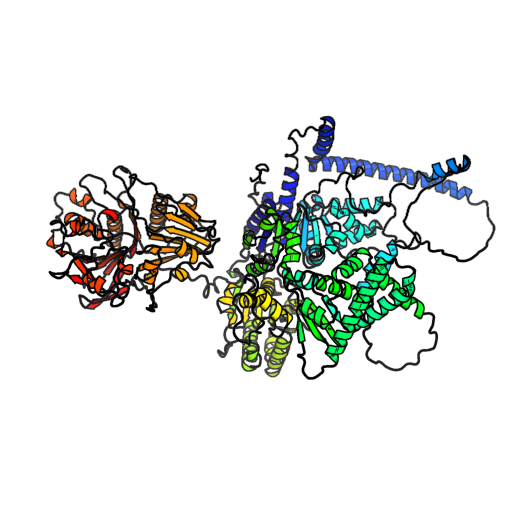958 1.00 91.38 395 GLN A C 1
ATOM 3106 O O . GLN A 1 395 ? 46.116 -1.516 -30.797 1.00 91.38 395 GLN A O 1
ATOM 3111 N N . ARG A 1 396 ? 45.251 -3.508 -30.209 1.00 89.38 396 ARG A N 1
ATOM 3112 C CA . ARG A 1 396 ? 45.485 -4.150 -31.513 1.00 89.38 396 ARG A CA 1
ATOM 3113 C C . ARG A 1 396 ? 44.663 -3.490 -32.613 1.00 89.38 396 ARG A C 1
ATOM 3115 O O . ARG A 1 396 ? 45.205 -3.198 -33.681 1.00 89.38 396 ARG A O 1
ATOM 3122 N N . TYR A 1 397 ? 43.390 -3.208 -32.337 1.00 88.94 397 TYR A N 1
ATOM 3123 C CA . TYR A 1 397 ? 42.519 -2.484 -33.259 1.00 88.94 397 TYR A CA 1
ATOM 3124 C C . TYR A 1 397 ? 43.087 -1.097 -33.578 1.00 88.94 397 TYR A C 1
ATOM 3126 O O . TYR A 1 397 ? 43.231 -0.737 -34.748 1.00 88.94 397 TYR A O 1
ATOM 3134 N N . PHE A 1 398 ? 43.486 -0.346 -32.547 1.00 89.94 398 PHE A N 1
ATOM 3135 C CA . PHE A 1 398 ? 44.101 0.966 -32.709 1.00 89.94 398 PHE A CA 1
ATOM 3136 C C . PHE A 1 398 ? 45.378 0.871 -33.548 1.00 89.94 398 PHE A C 1
ATOM 3138 O O . PHE A 1 398 ? 45.478 1.544 -34.565 1.00 89.94 398 PHE A O 1
ATOM 3145 N N . LYS A 1 399 ? 46.318 -0.022 -33.218 1.00 88.69 399 LYS A N 1
ATOM 3146 C CA . LYS A 1 399 ? 47.577 -0.184 -33.966 1.00 88.69 399 LYS A CA 1
ATOM 3147 C C . LYS A 1 399 ? 47.351 -0.491 -35.449 1.00 88.69 399 LYS A C 1
ATOM 3149 O O . LYS A 1 399 ? 48.082 0.033 -36.285 1.00 88.69 399 LYS A O 1
ATOM 3154 N N . LYS A 1 400 ? 46.350 -1.313 -35.777 1.00 86.38 400 LYS A N 1
ATOM 3155 C CA . LYS A 1 400 ? 46.044 -1.695 -37.163 1.00 86.38 400 LYS A CA 1
ATOM 3156 C C . LYS A 1 400 ? 45.380 -0.573 -37.963 1.00 86.38 400 LYS A C 1
ATOM 3158 O O . LYS A 1 400 ? 45.678 -0.426 -39.143 1.00 86.38 400 LYS A O 1
ATOM 3163 N N . TYR A 1 401 ? 44.484 0.198 -37.344 1.00 85.38 401 TYR A N 1
ATOM 3164 C CA . TYR A 1 401 ? 43.627 1.146 -38.063 1.00 85.38 401 TYR A CA 1
ATOM 3165 C C . TYR A 1 401 ? 43.892 2.624 -37.745 1.00 85.38 401 TYR A C 1
ATOM 3167 O O . TYR A 1 401 ? 43.204 3.470 -38.305 1.00 85.38 401 TYR A O 1
ATOM 3175 N N . TRP A 1 402 ? 44.874 2.977 -36.902 1.00 81.56 402 TRP A N 1
ATOM 3176 C CA . TRP A 1 402 ? 45.048 4.365 -36.439 1.00 81.56 402 TRP A CA 1
ATOM 3177 C C . TRP A 1 402 ? 45.223 5.392 -37.567 1.00 81.56 402 TRP A C 1
ATOM 3179 O O . TRP A 1 402 ? 44.689 6.488 -37.446 1.00 81.56 402 TRP A O 1
ATOM 3189 N N . GLN A 1 403 ? 45.904 5.037 -38.666 1.00 83.25 403 GLN A N 1
ATOM 3190 C CA . GLN A 1 403 ? 46.100 5.923 -39.828 1.00 83.25 403 GLN A CA 1
ATOM 3191 C C . GLN A 1 403 ? 44.818 6.150 -40.641 1.00 83.25 403 GLN A C 1
ATOM 3193 O O . GLN A 1 403 ? 44.736 7.118 -41.386 1.00 83.25 403 GLN A O 1
ATOM 3198 N N . ARG A 1 404 ? 43.821 5.267 -40.501 1.00 82.44 404 ARG A N 1
ATOM 3199 C CA . ARG A 1 404 ? 42.532 5.328 -41.212 1.00 82.44 404 ARG A CA 1
ATOM 3200 C C . ARG A 1 404 ? 41.415 5.958 -40.377 1.00 82.44 404 ARG A C 1
ATOM 3202 O O . ARG A 1 404 ? 40.294 6.118 -40.848 1.00 82.44 404 ARG A O 1
ATOM 3209 N N . LEU A 1 405 ? 41.679 6.272 -39.109 1.00 82.38 405 LEU A N 1
ATOM 3210 C CA . LEU A 1 405 ? 40.692 6.864 -38.212 1.00 82.38 405 LEU A CA 1
ATOM 3211 C C . LEU A 1 405 ? 40.740 8.393 -38.299 1.00 82.38 405 LEU A C 1
ATOM 3213 O O . LEU A 1 405 ? 41.812 8.990 -38.252 1.00 82.38 405 LEU A O 1
ATOM 3217 N N . ARG A 1 406 ? 39.564 9.036 -38.339 1.00 83.31 406 ARG A N 1
ATOM 3218 C CA . ARG A 1 406 ? 39.446 10.495 -38.176 1.00 83.31 406 ARG A CA 1
ATOM 3219 C C . ARG A 1 406 ? 40.114 10.938 -36.866 1.00 83.31 406 ARG A C 1
ATOM 3221 O O . ARG A 1 406 ? 40.030 10.230 -35.860 1.00 83.31 406 ARG A O 1
ATOM 3228 N N . GLY A 1 407 ? 40.719 12.129 -36.859 1.00 80.06 407 GLY A N 1
ATOM 3229 C CA . GLY A 1 407 ? 41.444 12.664 -35.697 1.00 80.06 407 GLY A CA 1
ATOM 3230 C C . GLY A 1 407 ? 40.621 12.678 -34.400 1.00 80.06 407 GLY A C 1
ATOM 3231 O O . GLY A 1 407 ? 41.147 12.342 -33.341 1.00 80.06 407 GLY A O 1
ATOM 3232 N N . SER A 1 408 ? 39.314 12.951 -34.480 1.00 82.00 408 SER A N 1
ATOM 3233 C CA . SER A 1 408 ? 38.382 12.862 -33.344 1.00 82.00 408 SER A CA 1
ATOM 3234 C C . SER A 1 408 ? 38.268 11.438 -32.780 1.00 82.00 408 SER A C 1
ATOM 3236 O O . SER A 1 408 ? 38.458 11.222 -31.583 1.00 82.00 408 SER A O 1
ATOM 3238 N N . ASN A 1 409 ? 38.049 10.437 -33.637 1.00 84.62 409 ASN A N 1
ATOM 3239 C CA . ASN A 1 409 ? 37.947 9.025 -33.243 1.00 84.62 409 ASN A CA 1
ATOM 3240 C C . ASN A 1 409 ? 39.248 8.519 -32.602 1.00 84.62 409 ASN A C 1
ATOM 3242 O O . ASN A 1 409 ? 39.211 7.761 -31.633 1.00 84.62 409 ASN A O 1
ATOM 3246 N N . VAL A 1 410 ? 40.405 8.971 -33.101 1.00 86.62 410 VAL A N 1
ATOM 3247 C CA . VAL A 1 410 ? 41.718 8.663 -32.509 1.00 86.62 410 VAL A CA 1
ATOM 3248 C C . VAL A 1 410 ? 41.793 9.146 -31.059 1.00 86.62 410 VAL A C 1
ATOM 3250 O O . VAL A 1 410 ? 42.259 8.402 -30.193 1.00 86.62 410 VAL A O 1
ATOM 3253 N N . VAL A 1 411 ? 41.306 10.357 -30.771 1.00 88.69 411 VAL A N 1
ATOM 3254 C CA . VAL A 1 411 ? 41.275 10.909 -29.408 1.00 88.69 411 VAL A CA 1
ATOM 3255 C C . VAL A 1 411 ? 40.365 10.076 -28.501 1.00 88.69 411 VAL A C 1
ATOM 3257 O O . VAL A 1 411 ? 40.792 9.697 -27.409 1.00 88.69 411 VAL A O 1
ATOM 3260 N N . HIS A 1 412 ? 39.156 9.724 -28.946 1.00 88.69 412 HIS A N 1
ATOM 3261 C CA . HIS A 1 412 ? 38.219 8.929 -28.141 1.00 88.69 412 HIS A CA 1
ATOM 3262 C C . HIS A 1 412 ? 38.728 7.506 -27.857 1.00 88.69 412 HIS A C 1
ATOM 3264 O O . HIS A 1 412 ? 38.644 7.040 -26.717 1.00 88.69 412 HIS A O 1
ATOM 3270 N N . ILE A 1 413 ? 39.337 6.830 -28.839 1.00 88.62 413 ILE A N 1
ATOM 3271 C CA . ILE A 1 413 ? 39.941 5.504 -28.621 1.00 88.62 413 ILE A CA 1
ATOM 3272 C C . ILE A 1 413 ? 41.145 5.600 -27.676 1.00 88.62 413 ILE A C 1
ATOM 3274 O O . ILE A 1 413 ? 41.277 4.770 -26.779 1.00 88.62 413 ILE A O 1
ATOM 3278 N N . ARG A 1 414 ? 41.995 6.630 -27.800 1.00 89.88 414 ARG A N 1
ATOM 3279 C CA . ARG A 1 414 ? 43.105 6.855 -26.854 1.00 89.88 414 ARG A CA 1
ATOM 3280 C C . ARG A 1 414 ? 42.609 7.080 -25.425 1.00 89.88 414 ARG A C 1
ATOM 3282 O O . ARG A 1 414 ? 43.183 6.502 -24.506 1.00 89.88 414 ARG A O 1
ATOM 3289 N N . ARG A 1 415 ? 41.535 7.855 -25.238 1.00 91.19 415 ARG A N 1
ATOM 3290 C CA . ARG A 1 415 ? 40.882 8.045 -23.929 1.00 91.19 415 ARG A CA 1
ATOM 3291 C C . ARG A 1 415 ? 40.318 6.733 -23.377 1.00 91.19 415 ARG A C 1
ATOM 3293 O O . ARG A 1 415 ? 40.519 6.439 -22.206 1.00 91.19 415 ARG A O 1
ATOM 3300 N N . THR A 1 416 ? 39.701 5.912 -24.228 1.00 90.38 416 THR A N 1
ATOM 3301 C CA . THR A 1 416 ? 39.196 4.578 -23.849 1.00 90.38 416 THR A CA 1
ATOM 3302 C C . THR A 1 416 ? 40.334 3.655 -23.398 1.00 90.38 416 THR A C 1
ATOM 3304 O O . THR A 1 416 ? 40.229 2.998 -22.367 1.00 90.38 416 THR A O 1
ATOM 3307 N N . ILE A 1 417 ? 41.463 3.647 -24.119 1.00 92.12 417 ILE A N 1
ATOM 3308 C CA . ILE A 1 417 ? 42.667 2.896 -23.726 1.00 92.12 417 ILE A CA 1
ATOM 3309 C C . ILE A 1 417 ? 43.225 3.419 -22.395 1.00 92.12 417 ILE A C 1
ATOM 3311 O O . ILE A 1 417 ? 43.628 2.616 -21.557 1.00 92.12 417 ILE A O 1
ATOM 3315 N N . ALA A 1 418 ? 43.270 4.739 -22.193 1.00 92.19 418 ALA A N 1
ATOM 3316 C CA . ALA A 1 418 ? 43.736 5.335 -20.942 1.00 92.19 418 ALA A CA 1
ATOM 3317 C C . ALA A 1 418 ? 42.866 4.902 -19.750 1.00 92.19 418 ALA A C 1
ATOM 3319 O O . ALA A 1 418 ? 43.413 4.470 -18.738 1.00 92.19 418 ALA A O 1
ATOM 3320 N N . LEU A 1 419 ? 41.538 4.913 -19.910 1.00 92.25 419 LEU A N 1
ATOM 3321 C CA . LEU A 1 419 ? 40.597 4.433 -18.896 1.00 92.25 419 LEU A CA 1
ATOM 3322 C C . LEU A 1 419 ? 40.806 2.943 -18.591 1.00 92.25 419 LEU A C 1
ATOM 3324 O O . LEU A 1 419 ? 40.966 2.574 -17.434 1.00 92.25 419 LEU A O 1
ATOM 3328 N N . LEU A 1 420 ? 40.890 2.085 -19.614 1.00 92.38 420 LEU A N 1
ATOM 3329 C CA . LEU A 1 420 ? 41.139 0.648 -19.425 1.00 92.38 420 LEU A CA 1
ATOM 3330 C C . LEU A 1 420 ? 42.476 0.371 -18.714 1.00 92.38 420 LEU A C 1
ATOM 3332 O O . LEU A 1 420 ? 42.552 -0.545 -17.901 1.00 92.38 420 LEU A O 1
ATOM 3336 N N . ARG A 1 421 ? 43.523 1.167 -18.975 1.00 93.50 421 ARG A N 1
ATOM 3337 C CA . ARG A 1 421 ? 44.807 1.067 -18.253 1.00 93.50 421 ARG A CA 1
ATOM 3338 C C . ARG A 1 421 ? 44.691 1.492 -16.795 1.00 93.50 421 ARG A C 1
ATOM 3340 O O . ARG A 1 421 ? 45.290 0.844 -15.943 1.00 93.50 421 ARG A O 1
ATOM 3347 N N . ALA A 1 422 ? 43.962 2.572 -16.520 1.00 91.69 422 ALA A N 1
ATOM 3348 C CA . ALA A 1 422 ? 43.709 3.035 -15.160 1.00 91.69 422 ALA A CA 1
ATOM 3349 C C . ALA A 1 422 ? 42.970 1.956 -14.349 1.00 91.69 422 ALA A C 1
ATOM 3351 O O . ALA A 1 422 ? 43.414 1.594 -13.259 1.00 91.69 422 ALA A O 1
ATOM 3352 N N . LEU A 1 423 ? 41.931 1.352 -14.938 1.00 91.31 423 LEU A N 1
ATOM 3353 C CA . LEU A 1 423 ? 41.183 0.242 -14.341 1.00 91.31 423 LEU A CA 1
ATOM 3354 C C . LEU A 1 423 ? 42.059 -1.004 -14.120 1.00 91.31 423 LEU A C 1
ATOM 3356 O O . LEU A 1 423 ? 42.079 -1.535 -13.014 1.00 91.31 423 LEU A O 1
ATOM 3360 N N . ASP A 1 424 ? 42.831 -1.444 -15.122 1.00 91.25 424 ASP A N 1
ATOM 3361 C CA . ASP A 1 424 ? 43.734 -2.604 -14.991 1.00 91.25 424 ASP A CA 1
ATOM 3362 C C . ASP A 1 424 ? 44.793 -2.379 -13.895 1.00 91.25 424 ASP A C 1
ATOM 3364 O O . ASP A 1 424 ? 45.029 -3.260 -13.065 1.00 91.25 424 ASP A O 1
ATOM 3368 N N . LYS A 1 425 ? 45.381 -1.174 -13.824 1.00 90.25 425 LYS A N 1
ATOM 3369 C CA . LYS A 1 425 ? 46.344 -0.799 -12.775 1.00 90.25 425 LYS A CA 1
ATOM 3370 C C . LYS A 1 425 ? 45.703 -0.825 -11.387 1.00 90.25 425 LYS A C 1
ATOM 3372 O O . LYS A 1 425 ? 46.294 -1.388 -10.467 1.00 90.25 425 LYS A O 1
ATOM 3377 N N . TYR A 1 426 ? 44.511 -0.249 -11.244 1.00 89.38 426 TYR A N 1
ATOM 3378 C CA . TYR A 1 426 ? 43.769 -0.235 -9.984 1.00 89.38 426 TYR A CA 1
ATOM 3379 C C . TYR A 1 426 ? 43.448 -1.658 -9.504 1.00 89.38 426 TYR A C 1
ATOM 3381 O O . TYR A 1 426 ? 43.764 -2.022 -8.373 1.00 89.38 426 TYR A O 1
ATOM 3389 N N . MET A 1 427 ? 42.913 -2.508 -10.385 1.00 88.62 427 MET A N 1
ATOM 3390 C CA . MET A 1 427 ? 42.561 -3.895 -10.056 1.00 88.62 427 MET A CA 1
ATOM 3391 C C . MET A 1 427 ? 43.787 -4.741 -9.682 1.00 88.62 427 MET A C 1
ATOM 3393 O O . MET A 1 427 ? 43.700 -5.603 -8.810 1.00 88.62 427 MET A O 1
ATOM 3397 N N . ARG A 1 428 ? 44.953 -4.488 -10.290 1.00 86.62 428 ARG A N 1
ATOM 3398 C CA . ARG A 1 428 ? 46.213 -5.140 -9.889 1.00 86.62 428 ARG A CA 1
ATOM 3399 C C . ARG A 1 428 ? 46.706 -4.676 -8.521 1.00 86.62 428 ARG A C 1
ATOM 3401 O O . ARG A 1 428 ? 47.174 -5.516 -7.761 1.00 86.62 428 ARG A O 1
ATOM 3408 N N . ALA A 1 429 ? 46.592 -3.383 -8.213 1.00 83.88 429 ALA A N 1
ATOM 3409 C CA . ALA A 1 429 ? 47.018 -2.823 -6.930 1.00 83.88 429 ALA A CA 1
ATOM 3410 C C . ALA A 1 429 ? 46.198 -3.389 -5.757 1.00 83.88 429 ALA A C 1
ATOM 3412 O O . ALA A 1 429 ? 46.771 -3.808 -4.753 1.00 83.88 429 ALA A O 1
ATOM 3413 N N . VAL A 1 430 ? 44.875 -3.503 -5.929 1.00 81.12 430 VAL A N 1
ATOM 3414 C CA . VAL A 1 430 ? 43.973 -4.110 -4.930 1.00 81.12 430 VAL A CA 1
ATOM 3415 C C . VAL A 1 430 ? 44.326 -5.579 -4.669 1.00 81.12 430 VAL A C 1
ATOM 3417 O O . VAL A 1 430 ? 44.270 -6.029 -3.531 1.00 81.12 430 VAL A O 1
ATOM 3420 N N . LYS A 1 431 ? 44.764 -6.318 -5.698 1.00 72.94 431 LYS A N 1
ATOM 3421 C CA . LYS A 1 431 ? 45.179 -7.723 -5.568 1.00 72.94 431 LYS A CA 1
ATOM 3422 C C . LYS A 1 431 ? 46.488 -7.911 -4.782 1.00 72.94 431 LYS A C 1
ATOM 3424 O O . LYS A 1 431 ? 46.724 -8.992 -4.263 1.00 72.94 431 LYS A O 1
ATOM 3429 N N . THR A 1 432 ? 47.372 -6.911 -4.743 1.00 64.12 432 THR A N 1
ATOM 3430 C CA . THR A 1 432 ? 48.695 -7.026 -4.093 1.00 64.12 432 THR A CA 1
ATOM 3431 C C . THR A 1 432 ? 48.705 -6.684 -2.599 1.00 64.12 432 THR A C 1
ATOM 3433 O O . THR A 1 432 ? 49.639 -7.076 -1.904 1.00 64.12 432 THR A O 1
ATOM 3436 N N . GLU A 1 433 ? 47.691 -5.986 -2.079 1.00 61.28 433 GLU A N 1
ATOM 3437 C CA . GLU A 1 433 ? 47.590 -5.604 -0.657 1.00 61.28 433 GLU A CA 1
ATOM 3438 C C . GLU A 1 433 ? 46.947 -6.714 0.205 1.00 61.28 433 GLU A C 1
ATOM 3440 O O . GLU A 1 433 ? 45.951 -6.510 0.894 1.00 61.28 433 GLU A O 1
ATOM 3445 N N . ASP A 1 434 ? 47.533 -7.909 0.179 1.00 50.84 434 ASP A N 1
ATOM 3446 C CA . ASP A 1 434 ? 46.925 -9.179 0.618 1.00 50.84 434 ASP A CA 1
ATOM 3447 C C . ASP A 1 434 ? 46.920 -9.422 2.153 1.00 50.84 434 ASP A C 1
ATOM 3449 O O . ASP A 1 434 ? 47.050 -10.552 2.623 1.00 50.84 434 ASP A O 1
ATOM 3453 N N . SER A 1 435 ? 46.839 -8.387 3.005 1.00 49.84 435 SER A N 1
ATOM 3454 C CA . SER A 1 435 ? 46.849 -8.605 4.478 1.00 49.84 435 SER A CA 1
ATOM 3455 C C . SER A 1 435 ? 46.133 -7.574 5.360 1.00 49.84 435 SER A C 1
ATOM 3457 O O . SER A 1 435 ? 46.063 -7.780 6.573 1.00 49.84 435 SER A O 1
ATOM 3459 N N . ARG A 1 436 ? 45.629 -6.451 4.826 1.00 51.31 436 ARG A N 1
ATOM 3460 C CA . ARG A 1 436 ? 44.992 -5.396 5.654 1.00 51.31 436 ARG A CA 1
ATOM 3461 C C . ARG A 1 436 ? 43.724 -4.774 5.065 1.00 51.31 436 ARG A C 1
ATOM 3463 O O . ARG A 1 436 ? 43.058 -4.021 5.773 1.00 51.31 436 ARG A O 1
ATOM 3470 N N . THR A 1 437 ? 43.383 -5.054 3.811 1.00 52.66 437 THR A N 1
ATOM 3471 C CA . THR A 1 437 ? 42.195 -4.497 3.156 1.00 52.66 437 THR A CA 1
ATOM 3472 C C . THR A 1 437 ? 40.992 -5.435 3.341 1.00 52.66 437 THR A C 1
ATOM 3474 O O . THR A 1 437 ? 41.159 -6.652 3.333 1.00 52.66 437 THR A O 1
ATOM 3477 N N . PRO A 1 438 ? 39.780 -4.907 3.589 1.00 59.41 438 PRO A N 1
ATOM 3478 C CA . PRO A 1 438 ? 38.581 -5.733 3.731 1.00 59.41 438 PRO A CA 1
ATOM 3479 C C . PRO A 1 438 ? 38.236 -6.445 2.410 1.00 59.41 438 PRO A C 1
ATOM 3481 O O . PRO A 1 438 ? 38.358 -5.841 1.346 1.00 59.41 438 PRO A O 1
ATOM 3484 N N . ASP A 1 439 ? 37.731 -7.686 2.491 1.00 68.50 439 ASP A N 1
ATOM 3485 C CA . ASP A 1 439 ? 37.359 -8.547 1.343 1.00 68.50 439 ASP A CA 1
ATOM 3486 C C . ASP A 1 439 ? 36.402 -7.884 0.334 1.00 68.50 439 ASP A C 1
ATOM 3488 O O . ASP A 1 439 ? 36.333 -8.276 -0.837 1.00 68.50 439 ASP A O 1
ATOM 3492 N N . VAL A 1 440 ? 35.651 -6.875 0.786 1.00 81.06 440 VAL A N 1
ATOM 3493 C CA . VAL A 1 440 ? 34.774 -6.056 -0.048 1.00 81.06 440 VAL A CA 1
ATOM 3494 C C . VAL A 1 440 ? 34.982 -4.576 0.264 1.00 81.06 440 VAL A C 1
ATOM 3496 O O . VAL A 1 440 ? 34.834 -4.139 1.408 1.00 81.06 440 VAL A O 1
ATOM 3499 N N . LEU A 1 441 ? 35.273 -3.790 -0.773 1.00 85.06 441 LEU A N 1
ATOM 3500 C CA . LEU A 1 441 ? 35.363 -2.333 -0.711 1.00 85.06 441 LEU A CA 1
ATOM 3501 C C . LEU A 1 441 ? 34.165 -1.720 -1.435 1.00 85.06 441 LEU A C 1
ATOM 3503 O O . LEU A 1 441 ? 33.826 -2.125 -2.543 1.00 85.06 441 LEU A O 1
ATOM 3507 N N . VAL A 1 442 ? 33.546 -0.714 -0.827 1.00 85.31 442 VAL A N 1
ATOM 3508 C CA . VAL A 1 442 ? 32.433 0.037 -1.414 1.00 85.31 442 VAL A CA 1
ATOM 3509 C C . VAL A 1 442 ? 32.829 1.503 -1.470 1.00 85.31 442 VAL A C 1
ATOM 3511 O O . VAL A 1 442 ? 33.246 2.051 -0.449 1.00 85.31 442 VAL A O 1
ATOM 3514 N N . LYS A 1 443 ? 32.714 2.121 -2.648 1.00 86.06 443 LYS A N 1
ATOM 3515 C CA . LYS A 1 443 ? 33.115 3.514 -2.893 1.00 86.06 443 LYS A CA 1
ATOM 3516 C C . LYS A 1 443 ? 32.060 4.278 -3.686 1.00 86.06 443 LYS A C 1
ATOM 3518 O O . LYS A 1 443 ? 31.295 3.684 -4.455 1.00 86.06 443 LYS A O 1
ATOM 3523 N N . GLY A 1 444 ? 32.027 5.600 -3.523 1.00 85.62 444 GLY A N 1
ATOM 3524 C CA . GLY A 1 444 ? 31.306 6.474 -4.456 1.00 85.62 444 GLY A CA 1
ATOM 3525 C C . GLY A 1 444 ? 31.953 6.456 -5.848 1.00 85.62 444 GLY A C 1
ATOM 3526 O O . GLY A 1 444 ? 33.134 6.143 -5.973 1.00 85.62 444 GLY A O 1
ATOM 3527 N N . VAL A 1 445 ? 31.209 6.808 -6.903 1.00 86.81 445 VAL A N 1
ATOM 3528 C CA . VAL A 1 445 ? 31.741 6.801 -8.284 1.00 86.81 445 VAL A CA 1
ATOM 3529 C C . VAL A 1 445 ? 32.925 7.767 -8.431 1.00 86.81 445 VAL A C 1
ATOM 3531 O O . VAL A 1 445 ? 33.986 7.359 -8.895 1.00 86.81 445 VAL A O 1
ATOM 3534 N N . ASN A 1 446 ? 32.796 9.009 -7.953 1.00 86.38 446 ASN A N 1
ATOM 3535 C CA . ASN A 1 446 ? 33.892 9.989 -7.995 1.00 86.38 446 ASN A CA 1
ATOM 3536 C C . ASN A 1 446 ? 35.097 9.605 -7.131 1.00 86.38 446 ASN A C 1
ATOM 3538 O O . ASN A 1 446 ? 36.235 9.802 -7.544 1.00 86.38 446 ASN A O 1
ATOM 3542 N N . GLU A 1 447 ? 34.851 9.047 -5.943 1.00 86.00 447 GLU A N 1
ATOM 3543 C CA . GLU A 1 447 ? 35.905 8.543 -5.055 1.00 86.00 447 GLU A CA 1
ATOM 3544 C C . GLU A 1 447 ? 36.692 7.420 -5.745 1.00 86.00 447 GLU A C 1
ATOM 3546 O O . GLU A 1 447 ? 37.919 7.437 -5.779 1.00 86.00 447 GLU A O 1
ATOM 3551 N N . PHE A 1 448 ? 35.987 6.487 -6.389 1.00 89.19 448 PHE A N 1
ATOM 3552 C CA . PHE A 1 448 ? 36.600 5.431 -7.184 1.00 89.19 448 PHE A CA 1
ATOM 3553 C C . PHE A 1 448 ? 37.408 5.978 -8.370 1.00 89.19 448 PHE A C 1
ATOM 3555 O O . PHE A 1 448 ? 38.529 5.527 -8.592 1.00 89.19 448 PHE A O 1
ATOM 3562 N N . LEU A 1 449 ? 36.875 6.944 -9.127 1.00 87.50 449 LEU A N 1
ATOM 3563 C CA . LEU A 1 449 ? 37.589 7.541 -10.262 1.00 87.50 449 LEU A CA 1
ATOM 3564 C C . LEU A 1 449 ? 38.854 8.285 -9.819 1.00 87.50 449 LEU A C 1
ATOM 3566 O O . LEU A 1 449 ? 39.873 8.202 -10.505 1.00 87.50 449 LEU A O 1
ATOM 3570 N N . HIS A 1 450 ? 38.815 8.959 -8.670 1.00 87.44 450 HIS A N 1
ATOM 3571 C CA . HIS A 1 450 ? 39.986 9.590 -8.068 1.00 87.44 450 HIS A CA 1
ATOM 3572 C C . HIS A 1 450 ? 41.048 8.547 -7.678 1.00 87.44 450 HIS A C 1
ATOM 3574 O O . HIS A 1 450 ? 42.208 8.669 -8.074 1.00 87.44 450 HIS A O 1
ATOM 3580 N N . ASP A 1 451 ? 40.649 7.472 -6.994 1.00 86.06 451 ASP A N 1
ATOM 3581 C CA . ASP A 1 451 ? 41.558 6.400 -6.564 1.00 86.06 451 ASP A CA 1
ATOM 3582 C C . ASP A 1 451 ? 42.128 5.582 -7.730 1.00 86.06 451 ASP A C 1
ATOM 3584 O O . ASP A 1 451 ? 43.260 5.100 -7.676 1.00 86.06 451 ASP A O 1
ATOM 3588 N N . ALA A 1 452 ? 41.361 5.433 -8.810 1.00 86.81 452 ALA A N 1
ATOM 3589 C CA . ALA A 1 452 ? 41.823 4.821 -10.050 1.00 86.81 452 ALA A CA 1
ATOM 3590 C C . ALA A 1 452 ? 42.719 5.761 -10.881 1.00 86.81 452 ALA A C 1
ATOM 3592 O O . ALA A 1 452 ? 43.260 5.329 -11.900 1.00 86.81 452 ALA A O 1
ATOM 3593 N N . HIS A 1 453 ? 42.890 7.025 -10.472 1.00 87.12 453 HIS A N 1
ATOM 3594 C CA . HIS A 1 453 ? 43.550 8.084 -11.244 1.00 87.12 453 HIS A CA 1
ATOM 3595 C C . HIS A 1 453 ? 42.934 8.273 -12.642 1.00 87.12 453 HIS A C 1
ATOM 3597 O O . HIS A 1 453 ? 43.646 8.402 -13.639 1.00 87.12 453 HIS A O 1
ATOM 3603 N N . ALA A 1 454 ? 41.604 8.239 -12.723 1.00 86.62 454 ALA A N 1
ATOM 3604 C CA . ALA A 1 454 ? 40.810 8.387 -13.945 1.00 86.62 454 ALA A CA 1
ATOM 3605 C C . ALA A 1 454 ? 39.884 9.624 -13.921 1.00 86.62 454 ALA A C 1
ATOM 3607 O O . ALA A 1 454 ? 39.082 9.810 -14.831 1.00 86.62 454 ALA A O 1
ATOM 3608 N N . ASP A 1 455 ? 40.011 10.480 -12.910 1.00 84.50 455 ASP A N 1
ATOM 3609 C CA . ASP A 1 455 ? 39.260 11.725 -12.685 1.00 84.50 455 ASP A CA 1
ATOM 3610 C C . ASP A 1 455 ? 39.353 12.745 -13.837 1.00 84.50 455 ASP A C 1
ATOM 3612 O O . ASP A 1 455 ? 38.372 13.386 -14.208 1.00 84.50 455 ASP A O 1
ATOM 3616 N N . HIS A 1 456 ? 40.523 12.859 -14.460 1.00 84.12 456 HIS A N 1
ATOM 3617 C CA . HIS A 1 456 ? 40.778 13.741 -15.602 1.00 84.12 456 HIS A CA 1
ATOM 3618 C C . HIS A 1 456 ? 40.225 13.202 -16.938 1.00 84.12 456 HIS A C 1
ATOM 3620 O O . HIS A 1 456 ? 40.309 13.879 -17.970 1.00 84.12 456 HIS A O 1
ATOM 3626 N N . ILE A 1 457 ? 39.681 11.979 -16.963 1.00 87.00 457 ILE A N 1
ATOM 3627 C CA . ILE A 1 457 ? 39.123 11.357 -18.166 1.00 87.00 457 ILE A CA 1
ATOM 3628 C C . ILE A 1 457 ? 37.629 11.675 -18.247 1.00 87.00 457 ILE A C 1
ATOM 3630 O O . ILE A 1 457 ? 36.830 11.212 -17.443 1.00 87.00 457 ILE A O 1
ATOM 3634 N N . ASN A 1 458 ? 37.218 12.414 -19.280 1.00 85.69 458 ASN A N 1
ATOM 3635 C CA . ASN A 1 458 ? 35.802 12.699 -19.511 1.00 85.69 458 ASN A CA 1
ATOM 3636 C C . ASN A 1 458 ? 35.060 11.448 -20.024 1.00 85.69 458 ASN A C 1
ATOM 3638 O O . ASN A 1 458 ? 35.010 11.194 -21.235 1.00 85.69 458 ASN A O 1
ATOM 3642 N N . VAL A 1 459 ? 34.474 10.683 -19.100 1.00 86.31 459 VAL A N 1
ATOM 3643 C CA . VAL A 1 459 ? 33.777 9.426 -19.404 1.00 86.31 459 VAL A CA 1
ATOM 3644 C C . VAL A 1 459 ? 32.498 9.637 -20.218 1.00 86.31 459 VAL A C 1
ATOM 3646 O O . VAL A 1 459 ? 32.214 8.835 -21.103 1.00 86.31 459 VAL A O 1
ATOM 3649 N N . PHE A 1 460 ? 31.794 10.759 -20.037 1.00 84.44 460 PHE A N 1
ATOM 3650 C CA . PHE A 1 460 ? 30.611 11.107 -20.836 1.00 84.44 460 PHE A CA 1
ATOM 3651 C C . PHE A 1 460 ? 30.931 11.183 -22.338 1.00 84.44 460 PHE A C 1
ATOM 3653 O O . PHE A 1 460 ? 30.193 10.670 -23.178 1.00 84.44 460 PHE A O 1
ATOM 3660 N N . THR A 1 461 ? 32.087 11.757 -22.698 1.00 85.69 461 THR A N 1
ATOM 3661 C CA . THR A 1 461 ? 32.524 11.791 -24.105 1.00 85.69 461 THR A CA 1
ATOM 3662 C C . THR A 1 461 ? 32.898 10.419 -24.659 1.00 85.69 461 THR A C 1
ATOM 3664 O O . THR A 1 461 ? 32.816 10.222 -25.871 1.00 85.69 461 THR A O 1
ATOM 3667 N N . ILE A 1 462 ? 33.328 9.486 -23.803 1.00 87.56 462 ILE A N 1
ATOM 3668 C CA . ILE A 1 462 ? 33.619 8.104 -24.201 1.00 87.56 462 ILE A CA 1
ATOM 3669 C C . ILE A 1 462 ? 32.304 7.364 -24.428 1.00 87.56 462 ILE A C 1
ATOM 3671 O O . ILE A 1 462 ? 32.133 6.797 -25.500 1.00 87.56 462 ILE A O 1
ATOM 3675 N N . ASP A 1 463 ? 31.369 7.424 -23.479 1.00 85.19 463 ASP A N 1
ATOM 3676 C CA . ASP A 1 463 ? 30.047 6.801 -23.598 1.00 85.19 463 ASP A CA 1
ATOM 3677 C C . ASP A 1 463 ? 29.318 7.243 -24.879 1.00 85.19 463 ASP A C 1
ATOM 3679 O O . ASP A 1 463 ? 28.922 6.409 -25.698 1.00 85.19 463 ASP A O 1
ATOM 3683 N N . ARG A 1 464 ? 29.237 8.560 -25.120 1.00 84.81 464 ARG A N 1
ATOM 3684 C CA . ARG A 1 464 ? 28.643 9.110 -26.347 1.00 84.81 464 ARG A CA 1
ATOM 3685 C C . ARG A 1 464 ? 29.315 8.556 -27.608 1.00 84.81 464 ARG A C 1
ATOM 3687 O O . ARG A 1 464 ? 28.635 8.084 -28.516 1.00 84.81 464 ARG A O 1
ATOM 3694 N N . TYR A 1 465 ? 30.650 8.531 -27.633 1.00 87.12 465 TYR A N 1
ATOM 3695 C CA . TYR A 1 465 ? 31.404 7.965 -28.752 1.00 87.12 465 TYR A CA 1
ATOM 3696 C C . TYR A 1 465 ? 31.131 6.468 -28.949 1.00 87.12 465 TYR A C 1
ATOM 3698 O O . TYR A 1 465 ? 30.968 6.037 -30.092 1.00 87.12 465 TYR A O 1
ATOM 3706 N N . LEU A 1 466 ? 31.077 5.662 -27.881 1.00 83.38 466 LEU A N 1
ATOM 3707 C CA . LEU A 1 466 ? 30.783 4.227 -27.977 1.00 83.38 466 LEU A CA 1
ATOM 3708 C C . LEU A 1 466 ? 29.413 3.994 -28.635 1.00 83.38 466 LEU A C 1
ATOM 3710 O O . LEU A 1 466 ? 29.311 3.169 -29.550 1.00 83.38 466 LEU A O 1
ATOM 3714 N N . ARG A 1 467 ? 28.404 4.785 -28.241 1.00 77.38 467 ARG A N 1
ATOM 3715 C CA . ARG A 1 467 ? 27.037 4.736 -28.786 1.00 77.38 467 ARG A CA 1
ATOM 3716 C C . ARG A 1 467 ? 26.962 5.166 -30.256 1.00 77.38 467 ARG A C 1
ATOM 3718 O O . ARG A 1 467 ? 26.441 4.413 -31.081 1.00 77.38 467 ARG A O 1
ATOM 3725 N N . GLU A 1 468 ? 27.511 6.328 -30.603 1.00 81.94 468 GLU A N 1
ATOM 3726 C CA . GLU A 1 468 ? 27.409 6.919 -31.952 1.00 81.94 468 GLU A CA 1
ATOM 3727 C C . GLU A 1 468 ? 28.283 6.188 -32.982 1.00 81.94 468 GLU A C 1
ATOM 3729 O O . GLU A 1 468 ? 27.829 5.806 -34.062 1.00 81.94 468 GLU A O 1
ATOM 3734 N N . SER A 1 469 ? 29.548 5.920 -32.641 1.00 80.50 469 SER A N 1
ATOM 3735 C CA . SER A 1 469 ? 30.520 5.334 -33.577 1.00 80.50 469 SER A CA 1
ATOM 3736 C C . SER A 1 469 ? 30.309 3.839 -33.838 1.00 80.50 469 SER A C 1
ATOM 3738 O O . SER A 1 469 ? 30.922 3.278 -34.766 1.00 80.50 469 SER A O 1
ATOM 3740 N N . LYS A 1 470 ? 29.482 3.193 -32.996 1.00 77.44 470 LYS A N 1
ATOM 3741 C CA . LYS A 1 470 ? 29.222 1.745 -32.956 1.00 77.44 470 LYS A CA 1
ATOM 3742 C C . LYS A 1 470 ? 30.525 0.933 -32.906 1.00 77.44 470 LYS A C 1
ATOM 3744 O O . LYS A 1 470 ? 30.632 -0.128 -33.527 1.00 77.44 470 LYS A O 1
ATOM 3749 N N . ILE A 1 471 ? 31.544 1.451 -32.211 1.00 81.50 471 ILE A N 1
ATOM 3750 C CA . ILE A 1 471 ? 32.893 0.864 -32.156 1.00 81.50 471 ILE A CA 1
ATOM 3751 C C . ILE A 1 471 ? 32.906 -0.524 -31.513 1.00 81.50 471 ILE A C 1
ATOM 3753 O O . ILE A 1 471 ? 33.680 -1.361 -31.968 1.00 81.50 471 ILE A O 1
ATOM 3757 N N . GLY A 1 472 ? 32.017 -0.813 -30.554 1.00 77.75 472 GLY A N 1
ATOM 3758 C CA . GLY A 1 472 ? 31.890 -2.149 -29.964 1.00 77.75 472 GLY A CA 1
ATOM 3759 C C . GLY A 1 472 ? 31.668 -3.234 -31.022 1.00 77.75 472 GLY A C 1
ATOM 3760 O O . GLY A 1 472 ? 32.376 -4.238 -31.048 1.00 77.75 472 GLY A O 1
ATOM 3761 N N . ARG A 1 473 ? 30.804 -2.965 -32.012 1.00 72.62 473 ARG A N 1
ATOM 3762 C CA . ARG A 1 473 ? 30.579 -3.874 -33.154 1.00 72.62 473 ARG A CA 1
ATOM 3763 C C . ARG A 1 473 ? 31.839 -4.069 -33.998 1.00 72.62 473 ARG A C 1
ATOM 3765 O O . ARG A 1 473 ? 32.148 -5.184 -34.400 1.00 72.62 473 ARG A O 1
ATOM 3772 N N . LYS A 1 474 ? 32.582 -2.989 -34.262 1.00 80.19 474 LYS A N 1
ATOM 3773 C CA . LYS A 1 474 ? 33.831 -3.035 -35.046 1.00 80.19 474 LYS A CA 1
ATOM 3774 C C . LYS A 1 474 ? 34.924 -3.825 -34.319 1.00 80.19 474 LYS A C 1
ATOM 3776 O O . LYS A 1 474 ? 35.696 -4.521 -34.975 1.00 80.19 474 LYS A O 1
ATOM 3781 N N . LEU A 1 475 ? 34.979 -3.733 -32.988 1.00 81.25 475 LEU A N 1
ATOM 3782 C CA . LEU A 1 475 ? 35.902 -4.497 -32.145 1.00 81.25 475 LEU A CA 1
ATOM 3783 C C . LEU A 1 475 ? 35.568 -5.992 -32.158 1.00 81.25 475 LEU A C 1
ATOM 3785 O O . LEU A 1 475 ? 36.481 -6.795 -32.333 1.00 81.25 475 LEU A O 1
ATOM 3789 N N . ASN A 1 476 ? 34.286 -6.355 -32.069 1.00 75.94 476 ASN A N 1
ATOM 3790 C CA . ASN A 1 476 ? 33.850 -7.754 -32.146 1.00 75.94 476 ASN A CA 1
ATOM 3791 C C . ASN A 1 476 ? 34.167 -8.361 -33.521 1.00 75.94 476 ASN A C 1
ATOM 3793 O O . ASN A 1 476 ? 34.868 -9.365 -33.603 1.00 75.94 476 ASN A O 1
ATOM 3797 N N . MET A 1 477 ? 33.819 -7.663 -34.610 1.00 71.50 477 MET A N 1
ATOM 3798 C CA . MET A 1 477 ? 34.183 -8.089 -35.972 1.00 71.50 477 MET A CA 1
ATOM 3799 C C . MET A 1 477 ? 35.700 -8.225 -36.173 1.00 71.50 477 MET A C 1
ATOM 3801 O O . MET A 1 477 ? 36.172 -9.063 -36.944 1.00 71.50 477 MET A O 1
ATOM 3805 N N . PHE A 1 478 ? 36.488 -7.363 -35.530 1.00 80.44 478 PHE A N 1
ATOM 3806 C CA . PHE A 1 478 ? 37.941 -7.447 -35.580 1.00 80.44 478 PHE A CA 1
ATOM 3807 C C . PHE A 1 478 ? 38.468 -8.669 -34.816 1.00 80.44 478 PHE A C 1
ATOM 3809 O O . PHE A 1 478 ? 39.361 -9.341 -35.334 1.00 80.44 478 PHE A O 1
ATOM 3816 N N . ALA A 1 479 ? 37.904 -8.973 -33.642 1.00 77.81 479 ALA A N 1
ATOM 3817 C CA . ALA A 1 479 ? 38.245 -10.155 -32.854 1.00 77.81 479 ALA A CA 1
ATOM 3818 C C . ALA A 1 479 ? 37.965 -11.451 -33.635 1.00 77.81 479 ALA A C 1
ATOM 3820 O O . ALA A 1 479 ? 38.860 -12.287 -33.767 1.00 77.81 479 ALA A O 1
ATOM 3821 N N . ASP A 1 480 ? 36.787 -11.571 -34.252 1.00 69.19 480 ASP A N 1
ATOM 3822 C CA . ASP A 1 480 ? 36.385 -12.767 -35.007 1.00 69.19 480 ASP A CA 1
ATOM 3823 C C . ASP A 1 480 ? 37.287 -13.032 -36.219 1.00 69.19 480 ASP A C 1
ATOM 3825 O O . ASP A 1 480 ? 37.681 -14.168 -36.494 1.00 69.19 480 ASP A O 1
ATOM 3829 N N . ARG A 1 481 ? 37.702 -11.969 -36.922 1.00 69.88 481 ARG A N 1
ATOM 3830 C CA . ARG A 1 481 ? 38.654 -12.074 -38.040 1.00 69.88 481 ARG A CA 1
ATOM 3831 C C . ARG A 1 481 ? 40.045 -12.530 -37.596 1.00 69.88 481 ARG A C 1
ATOM 3833 O O . ARG A 1 481 ? 40.749 -13.143 -38.393 1.00 69.88 481 ARG A O 1
ATOM 3840 N N . GLN A 1 482 ? 40.458 -12.242 -36.359 1.00 66.50 482 GLN A N 1
ATOM 3841 C CA . GLN A 1 482 ? 41.730 -12.744 -35.827 1.00 66.50 482 GLN A CA 1
ATOM 3842 C C . GLN A 1 482 ? 41.654 -14.224 -35.442 1.00 66.50 482 GLN A C 1
ATOM 3844 O O . GLN A 1 482 ? 42.619 -14.948 -35.673 1.00 66.50 482 GLN A O 1
ATOM 3849 N N . VAL A 1 483 ? 40.511 -14.690 -34.928 1.00 58.81 483 VAL A N 1
ATOM 3850 C CA . VAL A 1 483 ? 40.292 -16.114 -34.621 1.00 58.81 483 VAL A CA 1
ATOM 3851 C C . VAL A 1 483 ? 40.229 -16.948 -35.908 1.00 58.81 483 VAL A C 1
ATOM 3853 O O . VAL A 1 483 ? 40.847 -18.007 -35.984 1.00 58.81 483 VAL A O 1
ATOM 3856 N N . GLY A 1 484 ? 39.569 -16.442 -36.957 1.00 50.19 484 GLY A N 1
ATOM 3857 C CA . GLY A 1 484 ? 39.493 -17.117 -38.259 1.00 50.19 484 GLY A CA 1
ATOM 3858 C C . GLY A 1 484 ? 40.836 -17.244 -38.991 1.00 50.19 484 GLY A C 1
ATOM 3859 O O . GLY A 1 484 ? 41.044 -18.218 -39.702 1.00 50.19 484 GLY A O 1
ATOM 3860 N N . SER A 1 485 ? 41.768 -16.308 -38.783 1.00 45.88 485 SER A N 1
ATOM 3861 C CA . SER A 1 485 ? 43.070 -16.297 -39.471 1.00 45.88 485 SER A CA 1
ATOM 3862 C C . SER A 1 485 ? 44.125 -17.220 -38.840 1.00 45.88 485 SER A C 1
ATOM 3864 O O . SER A 1 485 ? 45.156 -17.457 -39.466 1.00 45.88 485 SER A O 1
ATOM 3866 N N . ASN A 1 486 ? 43.891 -17.737 -37.626 1.00 42.81 486 ASN A N 1
ATOM 3867 C CA . ASN A 1 486 ? 44.820 -18.635 -36.924 1.00 42.81 486 ASN A CA 1
ATOM 3868 C C . ASN A 1 486 ? 44.551 -20.132 -37.174 1.00 42.81 486 ASN A C 1
ATOM 3870 O O . ASN A 1 486 ? 45.407 -20.954 -36.859 1.00 42.81 486 ASN A O 1
ATOM 3874 N N . ASN A 1 487 ? 43.408 -20.503 -37.764 1.00 38.72 487 ASN A N 1
ATOM 3875 C CA . ASN A 1 487 ? 43.068 -21.910 -38.022 1.00 38.72 487 ASN A CA 1
ATOM 3876 C C . ASN A 1 487 ? 43.740 -22.514 -39.270 1.00 38.72 487 ASN A C 1
ATOM 3878 O O . ASN A 1 487 ? 43.701 -23.731 -39.439 1.00 38.72 487 ASN A O 1
ATOM 3882 N N . ASP A 1 488 ? 44.412 -21.713 -40.102 1.00 39.19 488 ASP A N 1
ATOM 3883 C CA . ASP A 1 488 ? 45.135 -22.209 -41.285 1.00 39.19 488 ASP A CA 1
ATOM 3884 C C . ASP A 1 488 ? 46.609 -22.583 -41.005 1.00 39.19 488 ASP A C 1
ATOM 3886 O O . ASP A 1 488 ? 47.306 -23.055 -41.904 1.00 39.19 488 ASP A O 1
ATOM 3890 N N . ALA A 1 489 ? 47.097 -22.430 -39.763 1.00 38.88 489 ALA A N 1
ATOM 3891 C CA . ALA A 1 489 ? 48.520 -22.589 -39.433 1.00 38.88 489 ALA A CA 1
ATOM 3892 C C . ALA A 1 489 ? 48.913 -23.850 -38.626 1.00 38.88 489 ALA A C 1
ATOM 3894 O O . ALA A 1 489 ? 50.106 -24.057 -38.409 1.00 38.88 489 ALA A O 1
ATOM 3895 N N . GLU A 1 490 ? 47.996 -24.743 -38.228 1.00 36.28 490 GLU A N 1
ATOM 3896 C CA . GLU A 1 490 ? 48.363 -25.952 -37.458 1.00 36.28 490 GLU A CA 1
ATOM 3897 C C . GLU A 1 490 ? 47.792 -27.260 -38.032 1.00 36.28 490 GLU A C 1
ATOM 3899 O O . GLU A 1 490 ? 46.823 -27.840 -37.549 1.00 36.28 490 GLU A O 1
ATOM 3904 N N . LYS A 1 491 ? 48.480 -27.800 -39.046 1.00 35.03 491 LYS A N 1
ATOM 3905 C CA . LYS A 1 491 ? 48.487 -29.240 -39.355 1.00 35.03 491 LYS A CA 1
ATOM 3906 C C . LYS A 1 491 ? 49.741 -29.891 -38.757 1.00 35.03 491 LYS A C 1
ATOM 3908 O O . LYS A 1 491 ? 50.727 -30.054 -39.471 1.00 35.03 491 LYS A O 1
ATOM 3913 N N . ARG A 1 492 ? 49.710 -30.312 -37.485 1.00 29.91 492 ARG A N 1
ATOM 3914 C CA . ARG A 1 492 ? 50.599 -31.360 -36.918 1.00 29.91 492 ARG A CA 1
ATOM 3915 C C . ARG A 1 492 ? 49.861 -32.180 -35.840 1.00 29.91 492 ARG A C 1
ATOM 3917 O O . ARG A 1 492 ? 48.907 -31.678 -35.255 1.00 29.91 492 ARG A O 1
ATOM 3924 N N . PRO A 1 493 ? 50.201 -33.472 -35.656 1.00 35.97 493 PRO A N 1
ATOM 3925 C CA . PRO A 1 493 ? 49.249 -34.478 -35.192 1.00 35.97 493 PRO A CA 1
ATOM 3926 C C . PRO A 1 493 ? 49.055 -34.487 -33.671 1.00 35.97 493 PRO A C 1
ATOM 3928 O O . PRO A 1 493 ? 49.989 -34.279 -32.901 1.00 35.97 493 PRO A O 1
ATOM 3931 N N . ARG A 1 494 ? 47.820 -34.800 -33.257 1.00 30.09 494 ARG A N 1
ATOM 3932 C CA . ARG A 1 494 ? 47.406 -35.040 -31.868 1.00 30.09 494 ARG A CA 1
ATOM 3933 C C . ARG A 1 494 ? 48.191 -36.202 -31.253 1.00 30.09 494 ARG A C 1
ATOM 3935 O O . ARG A 1 494 ? 47.933 -37.356 -31.587 1.00 30.09 494 ARG A O 1
ATOM 3942 N N . ALA A 1 495 ? 49.056 -35.898 -30.290 1.00 27.36 495 ALA A N 1
ATOM 3943 C CA . ALA A 1 495 ? 49.412 -36.838 -29.234 1.00 27.36 495 ALA A CA 1
ATOM 3944 C C . ALA A 1 495 ? 48.394 -36.697 -28.093 1.00 27.36 495 ALA A C 1
ATOM 3946 O O . ALA A 1 495 ? 48.096 -35.596 -27.634 1.00 27.36 495 ALA A O 1
ATOM 3947 N N . GLN A 1 496 ? 47.816 -37.825 -27.693 1.00 37.59 496 GLN A N 1
ATOM 3948 C CA . GLN A 1 496 ? 46.863 -37.950 -26.599 1.00 37.59 496 GLN A CA 1
ATOM 3949 C C . GLN A 1 496 ? 47.586 -37.784 -25.257 1.00 37.59 496 GLN A C 1
ATOM 3951 O O . GLN A 1 496 ? 48.424 -38.613 -24.918 1.00 37.59 496 GLN A O 1
ATOM 3956 N N . THR A 1 497 ? 47.208 -36.785 -24.463 1.00 28.92 497 THR A N 1
ATOM 3957 C CA . THR A 1 497 ? 47.359 -36.821 -23.002 1.00 28.92 497 THR A CA 1
ATOM 3958 C C . THR A 1 497 ? 46.164 -36.155 -22.325 1.00 28.92 497 THR A C 1
ATOM 3960 O O . THR A 1 497 ? 45.468 -35.317 -22.894 1.00 28.92 497 THR A O 1
ATOM 3963 N N . ALA A 1 498 ? 45.879 -36.666 -21.132 1.00 28.69 498 ALA A N 1
ATOM 3964 C CA . ALA A 1 498 ? 44.604 -36.651 -20.442 1.00 28.69 498 ALA A CA 1
ATOM 3965 C C . ALA A 1 498 ? 44.116 -35.278 -19.945 1.00 28.69 498 ALA A C 1
ATOM 3967 O O . ALA A 1 498 ? 44.888 -34.372 -19.649 1.00 28.69 498 ALA A O 1
ATOM 3968 N N . ALA A 1 499 ? 42.788 -35.220 -19.813 1.00 34.12 499 ALA A N 1
ATOM 3969 C CA . ALA A 1 499 ? 41.952 -34.258 -19.105 1.00 34.12 499 ALA A CA 1
ATOM 3970 C C . ALA A 1 499 ? 42.647 -33.436 -17.995 1.00 34.12 499 ALA A C 1
ATOM 3972 O O . ALA A 1 499 ? 42.872 -33.919 -16.887 1.00 34.12 499 ALA A O 1
ATOM 3973 N N . GLY A 1 500 ? 42.880 -32.155 -18.287 1.00 27.09 500 GLY A N 1
ATOM 3974 C CA . GLY A 1 500 ? 43.014 -31.076 -17.305 1.00 27.09 500 GLY A CA 1
ATOM 3975 C C . GLY A 1 500 ? 41.835 -30.096 -17.439 1.00 27.09 500 GLY A C 1
ATOM 3976 O O . GLY A 1 500 ? 41.203 -30.058 -18.499 1.00 27.09 500 GLY A O 1
ATOM 3977 N N . PRO A 1 501 ? 41.499 -29.320 -16.393 1.00 30.36 501 PRO A N 1
ATOM 3978 C CA . PRO A 1 501 ? 40.302 -28.483 -16.371 1.00 30.36 501 PRO A CA 1
ATOM 3979 C C . PRO A 1 501 ? 40.380 -27.404 -17.460 1.00 30.36 501 PRO A C 1
ATOM 3981 O O . PRO A 1 501 ? 41.320 -26.609 -17.500 1.00 30.36 501 PRO A O 1
ATOM 3984 N N . GLN A 1 502 ? 39.392 -27.389 -18.358 1.00 33.03 502 GLN A N 1
ATOM 3985 C CA . GLN A 1 502 ? 39.248 -26.373 -19.400 1.00 33.03 502 GLN A CA 1
ATOM 3986 C C . GLN A 1 502 ? 39.166 -24.981 -18.754 1.00 33.03 502 GLN A C 1
ATOM 3988 O O . GLN A 1 502 ? 38.233 -24.692 -18.006 1.00 33.03 502 GLN A O 1
ATOM 3993 N N . LYS A 1 503 ? 40.138 -24.106 -19.041 1.00 37.12 503 LYS A N 1
ATOM 3994 C CA . LYS A 1 503 ? 40.031 -22.671 -18.747 1.00 37.12 503 LYS A CA 1
ATOM 3995 C C . LYS A 1 503 ? 38.841 -22.124 -19.538 1.00 37.12 503 LYS A C 1
ATOM 3997 O O . LYS A 1 503 ? 38.839 -22.197 -20.761 1.00 37.12 503 LYS A O 1
ATOM 4002 N N . SER A 1 504 ? 37.831 -21.601 -18.852 1.00 41.31 504 SER A N 1
ATOM 4003 C CA . SER A 1 504 ? 36.700 -20.922 -19.481 1.00 41.31 504 SER A CA 1
ATOM 4004 C C . SER A 1 504 ? 37.167 -19.596 -20.097 1.00 41.31 504 SER A C 1
ATOM 4006 O O . SER A 1 504 ? 37.392 -18.611 -19.393 1.00 41.31 504 SER A O 1
ATOM 4008 N N . GLU A 1 505 ? 37.373 -19.568 -21.415 1.00 61.91 505 GLU A N 1
ATOM 4009 C CA . GLU A 1 505 ? 37.675 -18.332 -22.146 1.00 61.91 505 GLU A CA 1
ATOM 4010 C C . GLU A 1 505 ? 36.419 -17.449 -22.246 1.00 61.91 505 GLU A C 1
ATOM 4012 O O . GLU A 1 505 ? 35.339 -17.914 -22.612 1.00 61.91 505 GLU A O 1
ATOM 4017 N N . ILE A 1 506 ? 36.549 -16.166 -21.891 1.00 69.94 506 ILE A N 1
ATOM 4018 C CA . ILE A 1 506 ? 35.468 -15.176 -22.001 1.00 69.94 506 ILE A CA 1
ATOM 4019 C C . ILE A 1 506 ? 35.385 -14.713 -23.458 1.00 69.94 506 ILE A C 1
ATOM 4021 O O . ILE A 1 506 ? 36.380 -14.258 -24.021 1.00 69.94 506 ILE A O 1
ATOM 4025 N N . ALA A 1 507 ? 34.197 -14.781 -24.061 1.00 77.62 507 ALA A N 1
ATOM 4026 C CA . ALA A 1 507 ? 33.989 -14.317 -25.430 1.00 77.62 507 ALA A CA 1
ATOM 4027 C C . ALA A 1 507 ? 34.204 -12.786 -25.547 1.00 77.62 507 ALA A C 1
ATOM 4029 O O . ALA A 1 507 ? 33.631 -12.039 -24.743 1.00 77.62 507 ALA A O 1
ATOM 4030 N N . PRO A 1 508 ? 34.940 -12.288 -26.566 1.00 78.62 508 PRO A N 1
ATOM 4031 C CA . PRO A 1 508 ? 35.188 -10.855 -26.769 1.00 78.62 508 PRO A CA 1
ATOM 4032 C C . PRO A 1 508 ? 33.916 -9.997 -26.781 1.00 78.62 508 PRO A C 1
ATOM 4034 O O . PRO A 1 508 ? 33.880 -8.950 -26.138 1.00 78.62 508 PRO A O 1
ATOM 4037 N N . ALA A 1 509 ? 32.840 -10.485 -27.406 1.00 73.62 509 ALA A N 1
ATOM 4038 C CA . ALA A 1 509 ? 31.554 -9.790 -27.447 1.00 73.62 509 ALA A CA 1
ATOM 4039 C C . ALA A 1 509 ? 30.934 -9.570 -26.055 1.00 73.62 509 ALA A C 1
ATOM 4041 O O . ALA A 1 509 ? 30.358 -8.516 -25.788 1.00 73.62 509 ALA A O 1
ATOM 4042 N N . THR A 1 510 ? 31.092 -10.534 -25.140 1.00 78.62 510 THR A N 1
ATOM 4043 C CA . THR A 1 510 ? 30.610 -10.405 -23.752 1.00 78.62 510 THR A CA 1
ATOM 4044 C C . THR A 1 510 ? 31.426 -9.369 -22.984 1.00 78.62 510 THR A C 1
ATOM 4046 O O . THR A 1 510 ? 30.861 -8.568 -22.244 1.00 78.62 510 THR A O 1
ATOM 4049 N N . ALA A 1 511 ? 32.744 -9.337 -23.202 1.00 84.94 511 ALA A N 1
ATOM 4050 C CA . ALA A 1 511 ? 33.613 -8.341 -22.587 1.00 84.94 511 ALA A CA 1
ATOM 4051 C C . ALA A 1 511 ? 33.285 -6.921 -23.084 1.00 84.94 511 ALA A C 1
ATOM 4053 O O . ALA A 1 511 ? 33.197 -5.999 -22.277 1.00 84.94 511 ALA A O 1
ATOM 4054 N N . VAL A 1 512 ? 33.042 -6.738 -24.387 1.00 84.94 512 VAL A N 1
ATOM 4055 C CA . VAL A 1 512 ? 32.685 -5.427 -24.961 1.00 84.94 512 VAL A CA 1
ATOM 4056 C C . VAL A 1 512 ? 31.347 -4.926 -24.414 1.00 84.94 512 VAL A C 1
ATOM 4058 O O . VAL A 1 512 ? 31.267 -3.774 -23.994 1.00 84.94 512 VAL A O 1
ATOM 4061 N N . ALA A 1 513 ? 30.329 -5.787 -24.332 1.00 82.81 513 ALA A N 1
ATOM 4062 C CA . ALA A 1 513 ? 29.038 -5.417 -23.749 1.00 82.81 513 ALA A CA 1
ATOM 4063 C C . ALA A 1 513 ? 29.152 -5.044 -22.258 1.00 82.81 513 ALA A C 1
ATOM 4065 O O . ALA A 1 513 ? 28.536 -4.075 -21.816 1.00 82.81 513 ALA A O 1
ATOM 4066 N N . ALA A 1 514 ? 29.971 -5.775 -21.490 1.00 86.19 514 ALA A N 1
ATOM 4067 C CA . ALA A 1 514 ? 30.242 -5.454 -20.089 1.00 86.19 514 ALA A CA 1
ATOM 4068 C C . ALA A 1 514 ? 30.932 -4.087 -19.932 1.00 86.19 514 ALA A C 1
ATOM 4070 O O . ALA A 1 514 ? 30.598 -3.329 -19.023 1.00 86.19 514 ALA A O 1
ATOM 4071 N N . LEU A 1 515 ? 31.854 -3.743 -20.840 1.00 88.56 515 LEU A N 1
ATOM 4072 C CA . LEU A 1 515 ? 32.516 -2.439 -20.858 1.00 88.56 515 LEU A CA 1
ATOM 4073 C C . LEU A 1 515 ? 31.550 -1.301 -21.190 1.00 88.56 515 LEU A C 1
ATOM 4075 O O . LEU A 1 515 ? 31.569 -0.283 -20.504 1.00 88.56 515 LEU A O 1
ATOM 4079 N N . GLU A 1 516 ? 30.727 -1.461 -22.228 1.00 86.81 516 GLU A N 1
ATOM 4080 C CA . GLU A 1 516 ? 29.732 -0.458 -22.625 1.00 86.81 516 GLU A CA 1
ATOM 4081 C C . GLU A 1 516 ? 28.749 -0.184 -21.479 1.00 86.81 516 GLU A C 1
ATOM 4083 O O . GLU A 1 516 ? 28.524 0.973 -21.132 1.00 86.81 516 GLU A O 1
ATOM 4088 N N . ALA A 1 517 ? 28.242 -1.236 -20.827 1.00 86.38 517 ALA A N 1
ATOM 4089 C CA . ALA A 1 517 ? 27.366 -1.106 -19.665 1.00 86.38 517 ALA A CA 1
ATOM 4090 C C . ALA A 1 517 ? 28.062 -0.424 -18.472 1.00 86.38 517 ALA A C 1
ATOM 4092 O O . ALA A 1 517 ? 27.477 0.453 -17.837 1.00 86.38 517 ALA A O 1
ATOM 4093 N N . PHE A 1 518 ? 29.317 -0.783 -18.181 1.00 90.44 518 PHE A N 1
ATOM 4094 C CA . PHE A 1 518 ? 30.069 -0.182 -17.077 1.00 90.44 518 PHE A CA 1
ATOM 4095 C C . PHE A 1 518 ? 30.375 1.301 -17.328 1.00 90.44 518 PHE A C 1
ATOM 4097 O O . PHE A 1 518 ? 30.175 2.115 -16.430 1.00 90.44 518 PHE A O 1
ATOM 4104 N N . ILE A 1 519 ? 30.802 1.664 -18.546 1.00 89.00 519 ILE A N 1
ATOM 4105 C CA . ILE A 1 519 ? 31.087 3.052 -18.952 1.00 89.00 519 ILE A CA 1
ATOM 4106 C C . ILE A 1 519 ? 29.817 3.911 -18.929 1.00 89.00 519 ILE A C 1
ATOM 4108 O O . ILE A 1 519 ? 29.863 5.034 -18.426 1.00 89.00 519 ILE A O 1
ATOM 4112 N N . ALA A 1 520 ? 28.690 3.383 -19.412 1.00 85.75 520 ALA A N 1
ATOM 4113 C CA . ALA A 1 520 ? 27.401 4.068 -19.335 1.00 85.75 520 ALA A CA 1
ATOM 4114 C C . ALA A 1 520 ? 26.973 4.315 -17.875 1.00 85.75 520 ALA A C 1
ATOM 4116 O O . ALA A 1 520 ? 26.498 5.402 -17.539 1.00 85.75 520 ALA A O 1
ATOM 4117 N N . GLY A 1 521 ? 27.207 3.342 -16.985 1.00 85.44 521 GLY A N 1
ATOM 4118 C CA . GLY A 1 521 ? 26.937 3.470 -15.551 1.00 85.44 521 GLY A CA 1
ATOM 4119 C C . GLY A 1 521 ? 27.758 4.578 -14.885 1.00 85.44 521 GLY A C 1
ATOM 4120 O O . GLY A 1 521 ? 27.195 5.494 -14.289 1.00 85.44 521 GLY A O 1
ATOM 4121 N N . ILE A 1 522 ? 29.088 4.558 -15.025 1.00 86.62 522 ILE A N 1
ATOM 4122 C CA . ILE A 1 522 ? 29.963 5.584 -14.417 1.00 86.62 522 ILE A CA 1
ATOM 4123 C C . ILE A 1 522 ? 29.839 6.964 -15.086 1.00 86.62 522 ILE A C 1
ATOM 4125 O O . ILE A 1 522 ? 30.211 7.966 -14.485 1.00 86.62 522 ILE A O 1
ATOM 4129 N N . GLY A 1 523 ? 29.345 7.023 -16.327 1.00 79.38 523 GLY A N 1
ATOM 4130 C CA . GLY A 1 523 ? 29.043 8.267 -17.037 1.00 79.38 523 GLY A CA 1
ATOM 4131 C C . GLY A 1 523 ? 27.693 8.886 -16.658 1.00 79.38 523 GLY A C 1
ATOM 4132 O O . GLY A 1 523 ? 27.400 10.001 -17.091 1.00 79.38 523 GLY A O 1
ATOM 4133 N N . SER A 1 524 ? 26.876 8.178 -15.872 1.00 74.75 524 SER A N 1
ATOM 4134 C CA . SER A 1 524 ? 25.587 8.671 -15.383 1.00 74.75 524 SER A CA 1
ATOM 4135 C C . SER A 1 524 ? 25.775 9.675 -14.232 1.00 74.75 524 SER A C 1
ATOM 4137 O O . SER A 1 524 ? 26.761 9.590 -13.499 1.00 74.75 524 SER A O 1
ATOM 4139 N N . PRO A 1 525 ? 24.850 10.631 -14.024 1.00 65.88 525 PRO A N 1
ATOM 4140 C CA . PRO A 1 525 ? 24.985 11.636 -12.970 1.00 65.88 525 PRO A CA 1
ATOM 4141 C C . PRO A 1 525 ? 25.071 11.015 -11.561 1.00 65.88 525 PRO A C 1
ATOM 4143 O O . PRO A 1 525 ? 24.284 10.130 -11.217 1.00 65.88 525 PRO A O 1
ATOM 4146 N N . ASP A 1 526 ? 25.916 11.569 -10.680 1.00 62.03 526 ASP A N 1
ATOM 4147 C CA . ASP A 1 526 ? 26.049 11.151 -9.262 1.00 62.03 526 ASP A CA 1
ATOM 4148 C C . ASP A 1 526 ? 24.756 11.267 -8.434 1.00 62.03 526 ASP A C 1
ATOM 4150 O O . ASP A 1 526 ? 24.676 10.818 -7.287 1.00 62.03 526 ASP A O 1
ATOM 4154 N N . ARG A 1 527 ? 23.719 11.902 -8.990 1.00 61.97 527 ARG A N 1
ATOM 4155 C CA . ARG A 1 527 ? 22.408 12.065 -8.350 1.00 61.97 527 ARG A CA 1
ATOM 4156 C C . ARG A 1 527 ? 21.700 10.724 -8.116 1.00 61.97 527 ARG A C 1
ATOM 4158 O O . ARG A 1 527 ? 20.907 10.643 -7.184 1.00 61.97 527 ARG A O 1
ATOM 4165 N N . THR A 1 528 ? 22.057 9.689 -8.876 1.00 62.88 528 THR A N 1
ATOM 4166 C CA . THR A 1 528 ? 21.543 8.310 -8.771 1.00 62.88 528 THR A CA 1
ATOM 4167 C C . THR A 1 528 ? 21.999 7.559 -7.513 1.00 62.88 528 THR A C 1
ATOM 4169 O O . THR A 1 528 ? 21.538 6.449 -7.242 1.00 62.88 528 THR A O 1
ATOM 4172 N N . GLY A 1 529 ? 22.933 8.127 -6.737 1.00 72.44 529 GLY A N 1
ATOM 4173 C CA . GLY A 1 529 ? 23.448 7.498 -5.520 1.00 72.44 529 GLY A CA 1
ATOM 4174 C C . GLY A 1 529 ? 24.229 6.204 -5.767 1.00 72.44 529 GLY A C 1
ATOM 4175 O O . GLY A 1 529 ? 24.469 5.472 -4.812 1.00 72.44 529 GLY A O 1
ATOM 4176 N N . ALA A 1 530 ? 24.630 5.923 -7.010 1.00 84.19 530 ALA A N 1
ATOM 4177 C CA . ALA A 1 530 ? 25.315 4.693 -7.388 1.00 84.19 530 ALA A CA 1
ATOM 4178 C C . ALA A 1 530 ? 26.609 4.444 -6.587 1.00 84.19 530 ALA A C 1
ATOM 4180 O O . ALA A 1 530 ? 27.243 5.364 -6.048 1.00 84.19 530 ALA A O 1
ATOM 4181 N N . ARG A 1 531 ? 26.998 3.170 -6.496 1.00 88.25 531 ARG A N 1
ATOM 4182 C CA . ARG A 1 531 ? 28.200 2.708 -5.787 1.00 88.25 531 ARG A CA 1
ATOM 4183 C C . ARG A 1 531 ? 29.035 1.798 -6.668 1.00 88.25 531 ARG A C 1
ATOM 4185 O O . ARG A 1 531 ? 28.497 1.036 -7.469 1.00 88.25 531 ARG A O 1
ATOM 4192 N N . ILE A 1 532 ? 30.348 1.849 -6.468 1.00 89.12 532 ILE A N 1
ATOM 4193 C CA . ILE A 1 532 ? 31.284 0.865 -7.002 1.00 89.12 532 ILE A CA 1
ATOM 4194 C C . ILE A 1 532 ? 31.630 -0.109 -5.882 1.00 89.12 532 ILE A C 1
ATOM 4196 O O . ILE A 1 532 ? 32.192 0.287 -4.860 1.00 89.12 532 ILE A O 1
ATOM 4200 N N . VAL A 1 533 ? 31.288 -1.379 -6.078 1.00 88.88 533 VAL A N 1
ATOM 4201 C CA . VAL A 1 533 ? 31.658 -2.478 -5.184 1.00 88.88 533 VAL A CA 1
ATOM 4202 C C . VAL A 1 533 ? 32.834 -3.224 -5.805 1.00 88.88 533 VAL A C 1
ATOM 4204 O O . VAL A 1 533 ? 32.723 -3.761 -6.907 1.00 88.88 533 VAL A O 1
ATOM 4207 N N . VAL A 1 534 ? 33.958 -3.254 -5.097 1.00 88.62 534 VAL A N 1
ATOM 4208 C CA . VAL A 1 534 ? 35.176 -3.975 -5.476 1.00 88.62 534 VAL A CA 1
ATOM 4209 C C . VAL A 1 534 ? 35.272 -5.225 -4.613 1.00 88.62 534 VAL A C 1
ATOM 4211 O O . VAL A 1 534 ? 35.236 -5.128 -3.385 1.00 88.62 534 VAL A O 1
ATOM 4214 N N . ARG A 1 535 ? 35.380 -6.396 -5.243 1.00 88.00 535 ARG A N 1
ATOM 4215 C CA . ARG A 1 535 ? 35.487 -7.685 -4.542 1.00 88.00 535 ARG A CA 1
ATOM 4216 C C . ARG A 1 535 ? 36.639 -8.513 -5.073 1.00 88.00 535 ARG A C 1
ATOM 4218 O O . ARG A 1 535 ? 36.924 -8.480 -6.269 1.00 88.00 535 ARG A O 1
ATOM 4225 N N . ASN A 1 536 ? 37.232 -9.315 -4.197 1.00 82.50 536 ASN A N 1
ATOM 4226 C CA . ASN A 1 536 ? 38.110 -10.406 -4.604 1.00 82.50 536 ASN A CA 1
ATOM 4227 C C . ASN A 1 536 ? 37.256 -11.635 -4.950 1.00 82.50 536 ASN A C 1
ATOM 4229 O O . ASN A 1 536 ? 36.776 -12.346 -4.070 1.00 82.50 536 ASN A O 1
ATOM 4233 N N . GLY A 1 537 ? 37.025 -11.856 -6.244 1.00 72.56 537 GLY A N 1
ATOM 4234 C CA . GLY A 1 537 ? 36.343 -13.039 -6.764 1.00 72.56 537 GLY A CA 1
ATOM 4235 C C . GLY A 1 537 ? 37.287 -14.233 -6.931 1.00 72.56 537 GLY A C 1
ATOM 4236 O O . GLY A 1 537 ? 38.512 -14.114 -6.857 1.00 72.56 537 GLY A O 1
ATOM 4237 N N . ALA A 1 538 ? 36.725 -15.408 -7.237 1.00 66.44 538 ALA A N 1
ATOM 4238 C CA . ALA A 1 538 ? 37.487 -16.651 -7.425 1.00 66.44 538 ALA A CA 1
ATOM 4239 C C . ALA A 1 538 ? 38.528 -16.582 -8.566 1.00 66.44 538 ALA A C 1
ATOM 4241 O O . ALA A 1 538 ? 39.451 -17.397 -8.627 1.00 66.44 538 ALA A O 1
ATOM 4242 N N . HIS A 1 539 ? 38.382 -15.622 -9.484 1.00 68.25 539 HIS A N 1
ATOM 4243 C CA . HIS A 1 539 ? 39.211 -15.480 -10.683 1.00 68.25 539 HIS A CA 1
ATOM 4244 C C . HIS A 1 539 ? 39.949 -14.134 -10.785 1.00 68.25 539 HIS A C 1
ATOM 4246 O O . HIS A 1 539 ? 40.588 -13.869 -11.805 1.00 68.25 539 HIS A O 1
ATOM 4252 N N . GLY A 1 540 ? 39.928 -13.311 -9.734 1.00 79.81 540 GLY A N 1
ATOM 4253 C CA . GLY A 1 540 ? 40.559 -11.990 -9.704 1.00 79.81 540 GLY A CA 1
ATOM 4254 C C . GLY A 1 540 ? 39.666 -10.931 -9.065 1.00 79.81 540 GLY A C 1
ATOM 4255 O O . GLY A 1 540 ? 38.627 -11.245 -8.496 1.00 79.81 540 GLY A O 1
ATOM 4256 N N . VAL A 1 541 ? 40.087 -9.670 -9.157 1.00 86.94 541 VAL A N 1
ATOM 4257 C CA . VAL A 1 541 ? 39.286 -8.535 -8.683 1.00 86.94 541 VAL A CA 1
ATOM 4258 C C . VAL A 1 541 ? 38.103 -8.321 -9.628 1.00 86.94 541 VAL A C 1
ATOM 4260 O O . VAL A 1 541 ? 38.257 -8.399 -10.848 1.00 86.94 541 VAL A O 1
ATOM 4263 N N . GLU A 1 542 ? 36.935 -8.029 -9.074 1.00 90.00 542 GLU A N 1
ATOM 4264 C CA . GLU A 1 542 ? 35.705 -7.712 -9.800 1.00 90.00 542 GLU A CA 1
ATOM 4265 C C . GLU A 1 542 ? 35.231 -6.308 -9.415 1.00 90.00 542 GLU A C 1
ATOM 4267 O O . GLU A 1 542 ? 35.183 -5.962 -8.232 1.00 90.00 542 GLU A O 1
ATOM 4272 N N . LEU A 1 543 ? 34.867 -5.500 -10.413 1.00 90.75 543 LEU A N 1
ATOM 4273 C CA . LEU A 1 543 ? 34.273 -4.175 -10.238 1.00 90.75 543 LEU A CA 1
ATOM 4274 C C . LEU A 1 543 ? 32.785 -4.247 -10.575 1.00 90.75 543 LEU A C 1
ATOM 4276 O O . LEU A 1 543 ? 32.418 -4.570 -11.701 1.00 90.75 543 LEU A O 1
ATOM 4280 N N . SER A 1 544 ? 31.919 -3.935 -9.617 1.00 90.69 544 SER A N 1
ATOM 4281 C CA . SER A 1 544 ? 30.468 -3.880 -9.821 1.00 90.69 544 SER A CA 1
ATOM 4282 C C . SER A 1 544 ? 29.967 -2.447 -9.668 1.00 90.69 544 SER A C 1
ATOM 4284 O O . SER A 1 544 ? 30.058 -1.877 -8.584 1.00 90.69 544 SER A O 1
ATOM 4286 N N . TYR A 1 545 ? 29.420 -1.875 -10.737 1.00 91.50 545 TYR A N 1
ATOM 4287 C CA . TYR A 1 545 ? 28.603 -0.667 -10.676 1.00 91.50 545 TYR A CA 1
ATOM 4288 C C . TYR A 1 545 ? 27.186 -1.053 -10.252 1.00 91.50 545 TYR A C 1
ATOM 4290 O O . TYR A 1 545 ? 26.520 -1.828 -10.943 1.00 91.50 545 TYR A O 1
ATOM 4298 N N . VAL A 1 546 ? 26.737 -0.524 -9.116 1.00 90.12 546 VAL A N 1
ATOM 4299 C CA . VAL A 1 546 ? 25.433 -0.825 -8.521 1.00 90.12 546 VAL A CA 1
ATOM 4300 C C . VAL A 1 546 ? 24.602 0.451 -8.470 1.00 90.12 546 VAL A C 1
ATOM 4302 O O . VAL A 1 546 ? 24.934 1.391 -7.741 1.00 90.12 546 VAL A O 1
ATOM 4305 N N . LEU A 1 547 ? 23.508 0.470 -9.232 1.00 88.50 547 LEU A N 1
ATOM 4306 C CA . LEU A 1 547 ? 22.500 1.522 -9.138 1.00 88.50 547 LEU A CA 1
ATOM 4307 C C . LEU A 1 547 ? 21.702 1.339 -7.838 1.00 88.50 547 LEU A C 1
ATOM 4309 O O . LEU A 1 547 ? 21.283 0.224 -7.528 1.00 88.50 547 LEU A O 1
ATOM 4313 N N . LEU A 1 548 ? 21.480 2.424 -7.088 1.00 87.25 548 LEU A N 1
ATOM 4314 C CA . LEU A 1 548 ? 20.664 2.406 -5.864 1.00 87.25 548 LEU A CA 1
ATOM 4315 C C . LEU A 1 548 ? 19.299 3.084 -6.047 1.00 87.25 548 LEU A C 1
ATOM 4317 O O . LEU A 1 548 ? 18.332 2.677 -5.404 1.00 87.25 548 LEU A O 1
ATOM 4321 N N . ASP A 1 549 ? 19.212 4.081 -6.932 1.00 85.56 549 ASP A N 1
ATOM 4322 C CA . ASP A 1 549 ? 17.998 4.854 -7.199 1.00 85.56 549 ASP A CA 1
ATOM 4323 C C . ASP A 1 549 ? 17.329 4.442 -8.527 1.00 85.56 549 ASP A C 1
ATOM 4325 O O . ASP A 1 549 ? 17.885 4.702 -9.597 1.00 85.56 549 ASP A O 1
ATOM 4329 N N . PRO A 1 550 ? 16.135 3.822 -8.509 1.00 87.25 550 PRO A N 1
ATOM 4330 C CA . PRO A 1 550 ? 15.405 3.470 -9.725 1.00 87.25 550 PRO A CA 1
ATOM 4331 C C . PRO A 1 550 ? 14.549 4.627 -10.282 1.00 87.25 550 PRO A C 1
ATOM 4333 O O . PRO A 1 550 ? 13.949 4.474 -11.352 1.00 87.25 550 PRO A O 1
ATOM 4336 N N . SER A 1 551 ? 14.437 5.753 -9.568 1.00 84.62 551 SER A N 1
ATOM 4337 C CA . SER A 1 551 ? 13.439 6.792 -9.846 1.00 84.62 551 SER A CA 1
ATOM 4338 C C . SER A 1 551 ? 13.674 7.553 -11.148 1.00 84.62 551 SER A C 1
ATOM 4340 O O . SER A 1 551 ? 12.712 7.904 -11.825 1.00 84.62 551 SER A O 1
ATOM 4342 N N . GLU A 1 552 ? 14.926 7.769 -11.554 1.00 80.06 552 GLU A N 1
ATOM 4343 C CA . GLU A 1 552 ? 15.248 8.486 -12.795 1.00 80.06 552 GLU A CA 1
ATOM 4344 C C . GLU A 1 552 ? 14.823 7.684 -14.035 1.00 80.06 552 GLU A C 1
ATOM 4346 O O . GLU A 1 552 ? 14.098 8.194 -14.895 1.00 80.06 552 GLU A O 1
ATOM 4351 N N . ALA A 1 553 ? 15.183 6.397 -14.075 1.00 83.25 553 ALA A N 1
ATOM 4352 C CA . ALA A 1 553 ? 14.826 5.495 -15.168 1.00 83.25 553 ALA A CA 1
ATOM 4353 C C . ALA A 1 553 ? 13.303 5.302 -15.286 1.00 83.25 553 ALA A C 1
ATOM 4355 O O . ALA A 1 553 ? 12.755 5.276 -16.390 1.00 83.25 553 ALA A O 1
ATOM 4356 N N . PHE A 1 554 ? 12.593 5.197 -14.156 1.00 88.81 554 PHE A N 1
ATOM 4357 C CA . PHE A 1 554 ? 11.130 5.111 -14.159 1.00 88.81 554 PHE A CA 1
ATOM 4358 C C . PHE A 1 554 ? 10.455 6.460 -14.458 1.00 88.81 554 PHE A C 1
ATOM 4360 O O . PHE A 1 554 ? 9.435 6.512 -15.149 1.00 88.81 554 PHE A O 1
ATOM 4367 N N . GLY A 1 555 ? 11.028 7.562 -13.976 1.00 85.38 555 GLY A N 1
ATOM 4368 C CA . GLY A 1 555 ? 10.525 8.918 -14.174 1.00 85.38 555 GLY A CA 1
ATOM 4369 C C . GLY A 1 555 ? 10.535 9.350 -15.640 1.00 85.38 555 GLY A C 1
ATOM 4370 O O . GLY A 1 555 ? 9.630 10.061 -16.073 1.00 85.38 555 GLY A O 1
ATOM 4371 N N . GLU A 1 556 ? 11.501 8.889 -16.439 1.00 83.94 556 GLU A N 1
ATOM 4372 C CA . GLU A 1 556 ? 11.482 9.056 -17.901 1.00 83.94 556 GLU A CA 1
ATOM 4373 C C . GLU A 1 556 ? 10.229 8.418 -18.525 1.00 83.94 556 GLU A C 1
ATOM 4375 O O . GLU A 1 556 ? 9.474 9.086 -19.232 1.00 83.94 556 GLU A O 1
ATOM 4380 N N . LEU A 1 557 ? 9.934 7.164 -18.168 1.00 88.19 557 LEU A N 1
ATOM 4381 C CA . LEU A 1 557 ? 8.752 6.443 -18.647 1.00 88.19 557 LEU A CA 1
ATOM 4382 C C . LEU A 1 557 ? 7.449 7.140 -18.223 1.00 88.19 557 LEU A C 1
ATOM 4384 O O . LEU A 1 557 ? 6.530 7.286 -19.033 1.00 88.19 557 LEU A O 1
ATOM 4388 N N . ARG A 1 558 ? 7.362 7.603 -16.968 1.00 88.56 558 ARG A N 1
ATOM 4389 C CA . ARG A 1 558 ? 6.169 8.289 -16.444 1.00 88.56 558 ARG A CA 1
ATOM 4390 C C . ARG A 1 558 ? 5.918 9.645 -17.111 1.00 88.56 558 ARG A C 1
ATOM 4392 O O . ARG A 1 558 ? 4.754 10.018 -17.268 1.00 88.56 558 ARG A O 1
ATOM 4399 N N . ARG A 1 559 ? 6.969 10.376 -17.496 1.00 85.19 559 ARG A N 1
ATOM 4400 C CA . ARG A 1 559 ? 6.838 11.673 -18.183 1.00 85.19 559 ARG A CA 1
ATOM 4401 C C . ARG A 1 559 ? 6.261 11.515 -19.586 1.00 85.19 559 ARG A C 1
ATOM 4403 O O . ARG A 1 559 ? 5.290 12.203 -19.915 1.00 85.19 559 ARG A O 1
ATOM 4410 N N . GLU A 1 560 ? 6.814 10.587 -20.367 1.00 85.81 560 GLU A N 1
ATOM 4411 C CA . GLU A 1 560 ? 6.403 10.358 -21.758 1.00 85.81 560 GLU A CA 1
ATOM 4412 C C . GLU A 1 560 ? 4.996 9.757 -21.869 1.00 85.81 560 GLU A C 1
ATOM 4414 O O . GLU A 1 560 ? 4.214 10.159 -22.734 1.00 85.81 560 GLU A O 1
ATOM 4419 N N . ALA A 1 561 ? 4.652 8.821 -20.979 1.00 90.06 561 ALA A N 1
ATOM 4420 C CA . ALA A 1 561 ? 3.369 8.135 -21.013 1.00 90.06 561 ALA A CA 1
ATOM 4421 C C . ALA A 1 561 ? 2.188 9.041 -20.611 1.00 90.06 561 ALA A C 1
ATOM 4423 O O . ALA A 1 561 ? 2.286 9.959 -19.785 1.00 90.06 561 ALA A O 1
ATOM 4424 N N . ARG A 1 562 ? 1.015 8.732 -21.171 1.00 89.19 562 ARG A N 1
ATOM 4425 C CA . ARG A 1 562 ? -0.274 9.314 -20.776 1.00 89.19 562 ARG A CA 1
ATOM 4426 C C . ARG A 1 562 ? -0.716 8.772 -19.419 1.00 89.19 562 ARG A C 1
ATOM 4428 O O . ARG A 1 562 ? -1.046 9.550 -18.538 1.00 89.19 562 ARG A O 1
ATOM 4435 N N . ALA A 1 563 ? -0.723 7.450 -19.265 1.00 92.31 563 ALA A N 1
ATOM 4436 C CA . ALA A 1 563 ? -1.049 6.749 -18.024 1.00 92.31 563 ALA A CA 1
ATOM 4437 C C . ALA A 1 563 ? -0.074 5.586 -17.826 1.00 92.31 563 ALA A C 1
ATOM 4439 O O . ALA A 1 563 ? 0.354 4.965 -18.801 1.00 92.31 563 ALA A O 1
ATOM 4440 N N . VAL A 1 564 ? 0.253 5.281 -16.571 1.00 94.62 564 VAL A N 1
ATOM 4441 C CA . VAL A 1 564 ? 1.091 4.128 -16.216 1.00 94.62 564 VAL A CA 1
ATOM 4442 C C . VAL A 1 564 ? 0.339 3.306 -15.180 1.00 94.62 564 VAL A C 1
ATOM 4444 O O . VAL A 1 564 ? -0.089 3.842 -14.160 1.00 94.62 564 VAL A O 1
ATOM 4447 N N . VAL A 1 565 ? 0.166 2.016 -15.448 1.00 95.12 565 VAL A N 1
ATOM 4448 C CA . VAL A 1 565 ? -0.545 1.078 -14.580 1.00 95.12 565 VAL A CA 1
ATOM 4449 C C . VAL A 1 565 ? 0.405 -0.037 -14.170 1.00 95.12 565 VAL A C 1
ATOM 4451 O O . VAL A 1 565 ? 0.920 -0.759 -15.022 1.00 95.12 565 VAL A O 1
ATOM 4454 N N . LEU A 1 566 ? 0.623 -0.194 -12.867 1.00 94.12 566 LEU A N 1
ATOM 4455 C CA . LEU A 1 566 ? 1.330 -1.337 -12.295 1.00 94.12 566 LEU A CA 1
ATOM 4456 C C . LEU A 1 566 ? 0.300 -2.339 -11.796 1.00 94.12 566 LEU A C 1
ATOM 4458 O O . LEU A 1 566 ? -0.429 -2.045 -10.854 1.00 94.12 566 LEU A O 1
ATOM 4462 N N . ALA A 1 567 ? 0.242 -3.520 -12.396 1.00 90.81 567 ALA A N 1
ATOM 4463 C CA . ALA A 1 567 ? -0.640 -4.590 -11.958 1.00 90.81 567 ALA A CA 1
ATOM 4464 C C . ALA A 1 567 ? 0.169 -5.746 -11.362 1.00 90.81 567 ALA A C 1
ATOM 4466 O O . ALA A 1 567 ? 1.221 -6.127 -11.878 1.00 90.81 567 ALA A O 1
ATOM 4467 N N . GLY A 1 568 ? -0.311 -6.334 -10.267 1.00 86.56 568 GLY A N 1
ATOM 4468 C CA . GLY A 1 568 ? 0.365 -7.467 -9.640 1.00 86.56 568 GLY A CA 1
ATOM 4469 C C . GLY A 1 568 ? -0.519 -8.220 -8.655 1.00 86.56 568 GLY A C 1
ATOM 4470 O O . GLY A 1 568 ? -1.474 -7.671 -8.116 1.00 86.56 568 GLY A O 1
ATOM 4471 N N . GLY A 1 569 ? -0.211 -9.504 -8.445 1.00 77.94 569 GLY A N 1
ATOM 4472 C CA . GLY A 1 569 ? -0.934 -10.332 -7.470 1.00 77.94 569 GLY A CA 1
ATOM 4473 C C . GLY A 1 569 ? -0.478 -10.169 -6.024 1.00 77.94 569 GLY A C 1
ATOM 4474 O O . GLY A 1 569 ? -1.180 -10.581 -5.109 1.00 77.94 569 GLY A O 1
ATOM 4475 N N . THR A 1 570 ? 0.714 -9.603 -5.834 1.00 75.44 570 THR A N 1
ATOM 4476 C CA . THR A 1 570 ? 1.448 -9.612 -4.563 1.00 75.44 570 THR A CA 1
ATOM 4477 C C . THR A 1 570 ? 2.228 -8.310 -4.389 1.00 75.44 570 THR A C 1
ATOM 4479 O O . THR A 1 570 ? 3.429 -8.315 -4.123 1.00 75.44 570 THR A O 1
ATOM 4482 N N . MET A 1 571 ? 1.556 -7.181 -4.632 1.00 74.31 571 MET A N 1
ATOM 4483 C CA . MET A 1 571 ? 2.166 -5.849 -4.538 1.00 74.31 571 MET A CA 1
ATOM 4484 C C . MET A 1 571 ? 2.299 -5.353 -3.091 1.00 74.31 571 MET A C 1
ATOM 4486 O O . MET A 1 571 ? 2.992 -4.369 -2.871 1.00 74.31 571 MET A O 1
ATOM 4490 N N . THR A 1 572 ? 1.673 -6.010 -2.109 1.00 73.31 572 THR A N 1
ATOM 4491 C CA . THR A 1 572 ? 1.717 -5.611 -0.695 1.00 73.31 572 THR A CA 1
ATOM 4492 C C . THR A 1 572 ? 3.094 -5.863 -0.062 1.00 73.31 572 THR A C 1
ATOM 4494 O O . THR A 1 572 ? 3.586 -6.997 -0.143 1.00 73.31 572 THR A O 1
ATOM 4497 N N . PRO A 1 573 ? 3.685 -4.877 0.646 1.00 71.19 573 PRO A N 1
ATOM 4498 C CA . PRO A 1 573 ? 3.263 -3.471 0.774 1.00 71.19 573 PRO A CA 1
ATOM 4499 C C . PRO A 1 573 ? 3.593 -2.632 -0.476 1.00 71.19 573 PRO A C 1
ATOM 4501 O O . PRO A 1 573 ? 4.749 -2.553 -0.889 1.00 71.19 573 PRO A O 1
ATOM 4504 N N . ALA A 1 574 ? 2.585 -1.975 -1.064 1.00 74.38 574 ALA A N 1
ATOM 4505 C CA . ALA A 1 574 ? 2.747 -1.218 -2.313 1.00 74.38 574 ALA A CA 1
ATOM 4506 C C . ALA A 1 574 ? 3.337 0.190 -2.107 1.00 74.38 574 ALA A C 1
ATOM 4508 O O . ALA A 1 574 ? 3.855 0.788 -3.050 1.00 74.38 574 ALA A O 1
ATOM 4509 N N . THR A 1 575 ? 3.291 0.703 -0.875 1.00 78.50 575 THR A N 1
ATOM 4510 C CA . THR A 1 575 ? 3.817 2.019 -0.478 1.00 78.50 575 THR A CA 1
ATOM 4511 C C . THR A 1 575 ? 5.307 2.148 -0.770 1.00 78.50 575 THR A C 1
ATOM 4513 O O . THR A 1 575 ? 5.731 3.113 -1.397 1.00 78.50 575 THR A O 1
ATOM 4516 N N . ASP A 1 576 ? 6.088 1.127 -0.424 1.00 80.25 576 ASP A N 1
ATOM 4517 C CA . ASP A 1 576 ? 7.544 1.136 -0.590 1.00 80.25 576 ASP A CA 1
ATOM 4518 C C . ASP A 1 576 ? 7.942 1.114 -2.073 1.00 80.25 576 ASP A C 1
ATOM 4520 O O . ASP A 1 576 ? 9.015 1.585 -2.446 1.00 80.25 576 ASP A O 1
ATOM 4524 N N . VAL A 1 577 ? 7.091 0.555 -2.942 1.00 84.44 577 VAL A N 1
ATOM 4525 C CA . VAL A 1 577 ? 7.302 0.587 -4.396 1.00 84.44 577 VAL A CA 1
ATOM 4526 C C . VAL A 1 577 ? 7.089 2.005 -4.924 1.00 84.44 577 VAL A C 1
ATOM 4528 O O . VAL A 1 577 ? 7.887 2.471 -5.733 1.00 84.44 577 VAL A O 1
ATOM 4531 N N . VAL A 1 578 ? 6.059 2.709 -4.444 1.00 85.12 578 VAL A N 1
ATOM 4532 C CA . VAL A 1 578 ? 5.787 4.106 -4.825 1.00 85.12 578 VAL A CA 1
ATOM 4533 C C . VAL A 1 578 ? 6.918 5.012 -4.353 1.00 85.12 578 VAL A C 1
ATOM 4535 O O . VAL A 1 578 ? 7.437 5.783 -5.151 1.00 85.12 578 VAL A O 1
ATOM 4538 N N . GLU A 1 579 ? 7.346 4.886 -3.095 1.00 82.50 579 GLU A N 1
ATOM 4539 C CA . GLU A 1 579 ? 8.427 5.703 -2.530 1.00 82.50 579 GLU A CA 1
ATOM 4540 C C . GLU A 1 579 ? 9.764 5.504 -3.258 1.00 82.50 579 GLU A C 1
ATOM 4542 O O . GLU A 1 579 ? 10.505 6.469 -3.437 1.00 82.50 579 GLU A O 1
ATOM 4547 N N . GLN A 1 580 ? 10.068 4.279 -3.708 1.00 85.94 580 GLN A N 1
ATOM 4548 C CA . GLN A 1 580 ? 11.276 3.996 -4.493 1.00 85.94 580 GLN A CA 1
ATOM 4549 C C . GLN A 1 580 ? 11.191 4.543 -5.923 1.00 85.94 580 GLN A C 1
ATOM 4551 O O . GLN A 1 580 ? 12.183 5.048 -6.438 1.00 85.94 580 GLN A O 1
ATOM 4556 N N . LEU A 1 581 ? 10.036 4.426 -6.586 1.00 87.00 581 LEU A N 1
ATOM 4557 C CA . LEU A 1 581 ? 9.879 4.839 -7.986 1.00 87.00 581 LEU A CA 1
ATOM 4558 C C . LEU A 1 581 ? 9.631 6.347 -8.145 1.00 87.00 581 LEU A C 1
ATOM 4560 O O . LEU A 1 581 ? 10.068 6.925 -9.137 1.00 87.00 581 LEU A O 1
ATOM 4564 N N . LEU A 1 582 ? 8.936 6.975 -7.193 1.00 82.69 582 LEU A N 1
ATOM 4565 C CA . LEU A 1 582 ? 8.550 8.391 -7.182 1.00 82.69 582 LEU A CA 1
ATOM 4566 C C . LEU A 1 582 ? 8.875 9.038 -5.816 1.00 82.69 582 LEU A C 1
ATOM 4568 O O . LEU A 1 582 ? 7.975 9.415 -5.063 1.00 82.69 582 LEU A O 1
ATOM 4572 N N . PRO A 1 583 ? 10.157 9.170 -5.438 1.00 72.00 583 PRO A N 1
ATOM 4573 C CA . PRO A 1 583 ? 10.536 9.753 -4.155 1.00 72.00 583 PRO A CA 1
ATOM 4574 C C . PRO A 1 583 ? 10.142 11.241 -4.059 1.00 72.00 583 PRO A C 1
ATOM 4576 O O . PRO A 1 583 ? 10.619 12.068 -4.838 1.00 72.00 583 PRO A O 1
ATOM 4579 N N . ARG A 1 584 ? 9.349 11.615 -3.033 1.00 61.09 584 ARG A N 1
ATOM 4580 C CA . ARG A 1 584 ? 8.862 13.001 -2.772 1.00 61.09 584 ARG A CA 1
ATOM 4581 C C . ARG A 1 584 ? 9.958 14.073 -2.813 1.00 61.09 584 ARG A C 1
ATOM 4583 O O . ARG A 1 584 ? 9.738 15.193 -3.270 1.00 61.09 584 ARG A O 1
ATOM 4590 N N . PHE A 1 585 ? 11.138 13.725 -2.309 1.00 53.31 585 PHE A N 1
ATOM 4591 C CA . PHE A 1 585 ? 12.308 14.598 -2.190 1.00 53.31 585 PHE A CA 1
ATOM 4592 C C . PHE A 1 585 ? 13.516 14.048 -2.962 1.00 53.31 585 PHE A C 1
ATOM 4594 O O . PHE A 1 585 ? 14.660 14.332 -2.607 1.00 53.31 585 PHE A O 1
ATOM 4601 N N . GLY A 1 586 ? 13.273 13.215 -3.979 1.00 51.81 586 GLY A N 1
ATOM 4602 C CA . GLY A 1 586 ? 14.337 12.668 -4.815 1.00 51.81 586 GLY A CA 1
ATOM 4603 C C . GLY A 1 586 ? 15.124 13.761 -5.534 1.00 51.81 586 GLY A C 1
ATOM 4604 O O . GLY A 1 586 ? 14.615 14.853 -5.792 1.00 51.81 586 GLY A O 1
ATOM 4605 N N . ARG A 1 587 ? 16.365 13.446 -5.918 1.00 54.03 587 ARG A N 1
ATOM 4606 C CA . ARG A 1 587 ? 17.248 14.324 -6.711 1.00 54.03 587 ARG A CA 1
ATOM 4607 C C . ARG A 1 587 ? 16.843 14.397 -8.193 1.00 54.03 587 ARG A C 1
ATOM 4609 O O . ARG A 1 587 ? 17.679 14.705 -9.042 1.00 54.03 587 ARG A O 1
ATOM 4616 N N . LEU A 1 588 ? 15.576 14.103 -8.496 1.00 54.25 588 LEU A N 1
ATOM 4617 C CA . LEU A 1 588 ? 14.970 14.288 -9.810 1.00 54.25 588 LEU A CA 1
ATOM 4618 C C . LEU A 1 588 ? 15.175 15.744 -10.234 1.00 54.25 588 LEU A C 1
ATOM 4620 O O . LEU A 1 588 ? 15.084 16.653 -9.404 1.00 54.25 588 LEU A O 1
ATOM 4624 N N . SER A 1 589 ? 15.497 15.968 -11.507 1.00 50.12 589 SER A N 1
ATOM 4625 C CA . SER A 1 589 ? 15.808 17.288 -12.055 1.00 50.12 589 SER A CA 1
ATOM 4626 C C . SER A 1 589 ? 14.576 18.202 -12.057 1.00 50.12 589 SER A C 1
ATOM 4628 O O . SER A 1 589 ? 13.938 18.446 -13.081 1.00 50.12 589 SER A O 1
ATOM 4630 N N . ARG A 1 590 ? 14.249 18.758 -10.886 1.00 51.91 590 ARG A N 1
ATOM 4631 C CA . ARG A 1 590 ? 13.270 19.843 -10.743 1.00 51.91 590 ARG A CA 1
ATOM 4632 C C . ARG A 1 590 ? 13.661 21.069 -11.573 1.00 51.91 590 ARG A C 1
ATOM 4634 O O . ARG A 1 590 ? 12.788 21.838 -11.943 1.00 51.91 590 ARG A O 1
ATOM 4641 N N . ASP A 1 591 ? 14.941 21.180 -11.925 1.00 48.88 591 ASP A N 1
ATOM 4642 C CA . ASP A 1 591 ? 15.500 22.272 -12.722 1.00 48.88 591 ASP A CA 1
ATOM 4643 C C . ASP A 1 591 ? 15.202 22.152 -14.233 1.00 48.88 591 ASP A C 1
ATOM 4645 O O . ASP A 1 591 ? 15.357 23.134 -14.951 1.00 48.88 591 ASP A O 1
ATOM 4649 N N . THR A 1 592 ? 14.782 20.979 -14.737 1.00 56.03 592 THR A N 1
ATOM 4650 C CA . THR A 1 592 ? 14.542 20.749 -16.183 1.00 56.03 592 THR A CA 1
ATOM 4651 C C . THR A 1 592 ? 13.139 20.247 -16.530 1.00 56.03 592 THR A C 1
ATOM 4653 O O . THR A 1 592 ? 12.844 20.058 -17.708 1.00 56.03 592 THR A O 1
ATOM 4656 N N . CYS A 1 593 ? 12.269 20.020 -15.541 1.00 63.56 593 CYS A N 1
ATOM 4657 C CA . CYS A 1 593 ? 10.905 19.537 -15.768 1.00 63.56 593 CYS A CA 1
ATOM 4658 C C . CYS A 1 593 ? 9.896 20.690 -15.754 1.00 63.56 593 CYS A C 1
ATOM 4660 O O . CYS A 1 593 ? 9.944 21.569 -14.892 1.00 63.56 593 CYS A O 1
ATOM 4662 N N . SER A 1 594 ? 8.927 20.651 -16.664 1.00 68.88 594 SER A N 1
ATOM 4663 C CA . SER A 1 594 ? 7.776 21.555 -16.634 1.00 68.88 594 SER A CA 1
ATOM 4664 C C . SER A 1 594 ? 6.887 21.300 -15.399 1.00 68.88 594 SER A C 1
ATOM 4666 O O . SER A 1 594 ? 6.868 20.187 -14.862 1.00 68.88 594 SER A O 1
ATOM 4668 N N . PRO A 1 595 ? 6.075 22.281 -14.953 1.00 69.50 595 PRO A N 1
ATOM 4669 C CA . PRO A 1 595 ? 5.139 22.088 -13.838 1.00 69.50 595 PRO A CA 1
ATOM 4670 C C . PRO A 1 595 ? 4.173 20.903 -14.024 1.00 69.50 595 PRO A C 1
ATOM 4672 O O . PRO A 1 595 ? 3.833 20.222 -13.059 1.00 69.50 595 PRO A O 1
ATOM 4675 N N . ALA A 1 596 ? 3.764 20.616 -15.266 1.00 67.94 596 ALA A N 1
ATOM 4676 C CA . ALA A 1 596 ? 2.897 19.482 -15.588 1.00 67.94 596 ALA A CA 1
ATOM 4677 C C . ALA A 1 596 ? 3.616 18.127 -15.438 1.00 67.94 596 ALA A C 1
ATOM 4679 O O . ALA A 1 596 ? 3.027 17.158 -14.958 1.00 67.94 596 ALA A O 1
ATOM 4680 N N . GLU A 1 597 ? 4.897 18.051 -15.808 1.00 70.56 597 GLU A N 1
ATOM 4681 C CA . GLU A 1 597 ? 5.719 16.852 -15.607 1.00 70.56 597 GLU A CA 1
ATOM 4682 C C . GLU A 1 597 ? 6.022 16.617 -14.128 1.00 70.56 597 GLU A C 1
ATOM 4684 O O . GLU A 1 597 ? 5.960 15.478 -13.670 1.00 70.56 597 GLU A O 1
ATOM 4689 N N . LEU A 1 598 ? 6.275 17.682 -13.364 1.00 70.19 598 LEU A N 1
ATOM 4690 C CA . LEU A 1 598 ? 6.462 17.591 -11.915 1.00 70.19 598 LEU A CA 1
ATOM 4691 C C . LEU A 1 598 ? 5.210 17.061 -11.214 1.00 70.19 598 LEU A C 1
ATOM 4693 O O . LEU A 1 598 ? 5.324 16.197 -10.350 1.00 70.19 598 LEU A O 1
ATOM 4697 N N . MET A 1 599 ? 4.021 17.493 -11.641 1.00 72.38 599 MET A N 1
ATOM 4698 C CA . MET A 1 599 ? 2.761 16.950 -11.133 1.00 72.38 599 MET A CA 1
ATOM 4699 C C . MET A 1 599 ? 2.622 15.451 -11.453 1.00 72.38 599 MET A C 1
ATOM 4701 O O . MET A 1 599 ? 2.227 14.673 -10.590 1.00 72.38 599 MET A O 1
ATOM 4705 N N . LYS A 1 600 ? 3.003 14.992 -12.655 1.00 73.06 600 LYS A N 1
ATOM 4706 C CA . LYS A 1 600 ? 2.973 13.553 -12.998 1.00 73.06 600 LYS A CA 1
ATOM 4707 C C . LYS A 1 600 ? 3.927 12.690 -12.164 1.00 73.06 600 LYS A C 1
ATOM 4709 O O . LYS A 1 600 ? 3.689 11.481 -12.084 1.00 73.06 600 LYS A O 1
ATOM 4714 N N . LEU A 1 601 ? 4.999 13.284 -11.642 1.00 72.69 601 LEU A N 1
ATOM 4715 C CA . LEU A 1 601 ? 6.047 12.626 -10.856 1.00 72.69 601 LEU A CA 1
ATOM 4716 C C . LEU A 1 601 ? 5.808 12.714 -9.340 1.00 72.69 601 LEU A C 1
ATOM 4718 O O . LEU A 1 601 ? 6.580 12.140 -8.574 1.00 72.69 601 LEU A O 1
ATOM 4722 N N . ASP A 1 602 ? 4.755 13.406 -8.905 1.00 73.88 602 ASP A N 1
ATOM 4723 C CA . ASP A 1 602 ? 4.376 13.478 -7.497 1.00 73.88 602 ASP A CA 1
ATOM 4724 C C . ASP A 1 602 ? 3.793 12.128 -7.029 1.00 73.88 602 ASP A C 1
ATOM 4726 O O . ASP A 1 602 ? 2.813 11.650 -7.616 1.00 73.88 602 ASP A O 1
ATOM 4730 N N . PRO A 1 603 ? 4.354 11.490 -5.985 1.00 72.94 603 PRO A N 1
ATOM 4731 C CA . PRO A 1 603 ? 3.808 10.247 -5.446 1.00 72.94 603 PRO A CA 1
ATOM 4732 C C . PRO A 1 603 ? 2.386 10.384 -4.894 1.00 72.94 603 PRO A C 1
ATOM 4734 O O . PRO A 1 603 ? 1.681 9.378 -4.852 1.00 72.94 603 PRO A O 1
ATOM 4737 N N . ASP A 1 604 ? 1.917 11.583 -4.533 1.00 75.00 604 ASP A N 1
ATOM 4738 C CA . ASP A 1 604 ? 0.537 11.789 -4.058 1.00 75.00 604 ASP A CA 1
ATOM 4739 C C . ASP A 1 604 ? -0.498 11.616 -5.182 1.00 75.00 604 ASP A C 1
ATOM 4741 O O . ASP A 1 604 ? -1.683 11.381 -4.930 1.00 75.00 604 ASP A O 1
ATOM 4745 N N . ASN A 1 605 ? -0.038 11.642 -6.436 1.00 74.81 605 ASN A N 1
ATOM 4746 C CA . ASN A 1 605 ? -0.846 11.329 -7.610 1.00 74.81 605 ASN A CA 1
ATOM 4747 C C . ASN A 1 605 ? -0.871 9.825 -7.944 1.00 74.81 605 ASN A C 1
ATOM 4749 O O . ASN A 1 605 ? -1.518 9.428 -8.919 1.00 74.81 605 ASN A O 1
ATOM 4753 N N . ALA A 1 606 ? -0.207 8.977 -7.149 1.00 80.38 606 ALA A N 1
ATOM 4754 C CA . ALA A 1 606 ? -0.320 7.528 -7.251 1.00 80.38 606 ALA A CA 1
ATOM 4755 C C . ALA A 1 606 ? -1.638 7.039 -6.624 1.00 80.38 606 ALA A C 1
ATOM 4757 O O . ALA A 1 606 ? -1.921 7.275 -5.449 1.00 80.38 606 ALA A O 1
ATOM 4758 N N . ARG A 1 607 ? -2.454 6.312 -7.390 1.00 83.50 607 ARG A N 1
ATOM 4759 C CA . ARG A 1 607 ? -3.693 5.686 -6.902 1.00 83.50 607 ARG A CA 1
ATOM 4760 C C . ARG A 1 607 ? -3.461 4.208 -6.626 1.00 83.50 607 ARG A C 1
ATOM 4762 O O . ARG A 1 607 ? -3.150 3.460 -7.548 1.00 83.50 607 ARG A O 1
ATOM 4769 N N . LEU A 1 608 ? -3.631 3.784 -5.376 1.00 84.44 608 LEU A N 1
ATOM 4770 C CA . LEU A 1 608 ? -3.545 2.379 -4.982 1.00 84.44 608 LEU A CA 1
ATOM 4771 C C . LEU A 1 608 ? -4.944 1.758 -4.907 1.00 84.44 608 LEU A C 1
ATOM 4773 O O . LEU A 1 608 ? -5.806 2.248 -4.180 1.00 84.44 608 LEU A O 1
ATOM 4777 N N . PHE A 1 609 ? -5.141 0.654 -5.620 1.00 83.19 609 PHE A N 1
ATOM 4778 C CA . PHE A 1 609 ? -6.350 -0.159 -5.587 1.00 83.19 609 PHE A CA 1
ATOM 4779 C C . PHE A 1 609 ? -5.987 -1.591 -5.196 1.00 83.19 609 PHE A C 1
ATOM 4781 O O . PHE A 1 609 ? -5.066 -2.170 -5.772 1.00 83.19 609 PHE A O 1
ATOM 4788 N N . SER A 1 610 ? -6.703 -2.163 -4.228 1.00 80.75 610 SER A N 1
ATOM 4789 C CA . SER A 1 610 ? -6.500 -3.538 -3.762 1.00 80.75 610 SER A CA 1
ATOM 4790 C C . SER A 1 610 ? -7.846 -4.232 -3.581 1.00 80.75 610 SER A C 1
ATOM 4792 O O . SER A 1 610 ? -8.771 -3.647 -3.016 1.00 80.75 610 SER A O 1
ATOM 4794 N N . TRP A 1 611 ? -7.963 -5.468 -4.074 1.00 79.81 611 TRP A N 1
ATOM 4795 C CA . TRP A 1 611 ? -9.192 -6.266 -4.006 1.00 79.81 611 TRP A CA 1
ATOM 4796 C C . TRP A 1 611 ? -9.023 -7.515 -3.144 1.00 79.81 611 TRP A C 1
ATOM 4798 O O . TRP A 1 611 ? -7.967 -8.145 -3.113 1.00 79.81 611 TRP A O 1
ATOM 4808 N N . SER A 1 612 ? -10.108 -7.924 -2.483 1.00 71.94 612 SER A N 1
ATOM 4809 C CA . SER A 1 612 ? -10.166 -9.212 -1.782 1.00 71.94 612 SER A CA 1
ATOM 4810 C C . SER A 1 612 ? -10.189 -10.400 -2.752 1.00 71.94 612 SER A C 1
ATOM 4812 O O . SER A 1 612 ? -10.484 -10.268 -3.941 1.00 71.94 612 SER A O 1
ATOM 4814 N N . HIS A 1 613 ? -9.871 -11.589 -2.238 1.00 74.75 613 HIS A N 1
ATOM 4815 C CA . HIS A 1 613 ? -9.876 -12.818 -3.029 1.00 74.75 613 HIS A CA 1
ATOM 4816 C C . HIS A 1 613 ? -11.313 -13.263 -3.361 1.00 74.75 613 HIS A C 1
ATOM 4818 O O . HIS A 1 613 ? -12.223 -13.090 -2.559 1.00 74.75 613 HIS A O 1
ATOM 4824 N N . VAL A 1 614 ? -11.519 -13.904 -4.520 1.00 74.94 614 VAL A N 1
ATOM 4825 C CA . VAL A 1 614 ? -12.831 -14.469 -4.945 1.00 74.94 614 VAL A CA 1
ATOM 4826 C C . VAL A 1 614 ? -13.237 -15.705 -4.130 1.00 74.94 614 VAL A C 1
ATOM 4828 O O . VAL A 1 614 ? -14.360 -16.190 -4.227 1.00 74.94 614 VAL A O 1
ATOM 4831 N N . VAL A 1 615 ? -12.308 -16.267 -3.362 1.00 76.94 615 VAL A N 1
ATOM 4832 C CA . VAL A 1 615 ? -12.509 -17.548 -2.686 1.00 76.94 615 VAL A CA 1
ATOM 4833 C C . VAL A 1 615 ? -13.202 -17.298 -1.358 1.00 76.94 615 VAL A C 1
ATOM 4835 O O . VAL A 1 615 ? -12.897 -16.327 -0.669 1.00 76.94 615 VAL A O 1
ATOM 4838 N N . SER A 1 616 ? -14.153 -18.170 -1.017 1.00 76.50 616 SER A N 1
ATOM 4839 C CA . SER A 1 616 ? -14.867 -18.088 0.255 1.00 76.50 616 SER A CA 1
ATOM 4840 C C . SER A 1 616 ? -13.871 -18.139 1.418 1.00 76.50 616 SER A C 1
ATOM 4842 O O . SER A 1 616 ? -12.985 -18.995 1.398 1.00 76.50 616 SER A O 1
ATOM 4844 N N . PRO A 1 617 ? -14.032 -17.318 2.471 1.00 75.00 617 PRO A N 1
ATOM 4845 C CA . PRO A 1 617 ? -13.177 -17.392 3.656 1.00 75.00 617 PRO A CA 1
ATOM 4846 C C . PRO A 1 617 ? -13.111 -18.792 4.292 1.00 75.00 617 PRO A C 1
ATOM 4848 O O . PRO A 1 617 ? -12.129 -19.124 4.942 1.00 75.00 617 PRO A O 1
ATOM 4851 N N . SER A 1 618 ? -14.127 -19.635 4.069 1.00 79.75 618 SER A N 1
ATOM 4852 C CA . SER A 1 618 ? -14.163 -21.035 4.525 1.00 79.75 618 SER A CA 1
ATOM 4853 C C . SER A 1 618 ? -13.177 -21.971 3.810 1.00 79.75 618 SER A C 1
ATOM 4855 O O . SER A 1 618 ? -12.846 -23.029 4.338 1.00 79.75 618 SER A O 1
ATOM 4857 N N . HIS A 1 619 ? -12.691 -21.599 2.625 1.00 83.50 619 HIS A N 1
ATOM 4858 C CA . HIS A 1 619 ? -11.752 -22.391 1.825 1.00 83.50 619 HIS A CA 1
ATOM 4859 C C . HIS A 1 619 ? -10.279 -22.048 2.113 1.00 83.50 619 HIS A C 1
ATOM 4861 O O . HIS A 1 619 ? -9.376 -22.645 1.526 1.00 83.50 619 HIS A O 1
ATOM 4867 N N . ILE A 1 620 ? -10.018 -21.078 2.994 1.00 85.19 620 ILE A N 1
ATOM 4868 C CA . ILE A 1 620 ? -8.667 -20.618 3.323 1.00 85.19 620 ILE A CA 1
ATOM 4869 C C . ILE A 1 620 ? -8.440 -20.802 4.816 1.00 85.19 620 ILE A C 1
ATOM 4871 O O . ILE A 1 620 ? -9.090 -20.167 5.642 1.00 85.19 620 ILE A O 1
ATOM 4875 N N . CYS A 1 621 ? -7.484 -21.656 5.168 1.00 87.19 621 CYS A N 1
ATOM 4876 C CA . CYS A 1 621 ? -7.082 -21.866 6.555 1.00 87.19 621 CYS A CA 1
ATOM 4877 C C . CYS A 1 621 ? -5.667 -21.328 6.764 1.00 87.19 621 CYS A C 1
ATOM 4879 O O . CYS A 1 621 ? -4.705 -21.973 6.360 1.00 87.19 621 CYS A O 1
ATOM 4881 N N . SER A 1 622 ? -5.530 -20.164 7.400 1.00 87.94 622 SER A N 1
ATOM 4882 C CA . SER A 1 622 ? -4.228 -19.570 7.725 1.00 87.94 622 SER A CA 1
ATOM 4883 C C . SER A 1 622 ? -3.865 -19.828 9.189 1.00 87.94 622 SER A C 1
ATOM 4885 O O . SER A 1 622 ? -4.649 -19.511 10.083 1.00 87.94 622 SER A O 1
ATOM 4887 N N . LEU A 1 623 ? -2.691 -20.406 9.453 1.00 89.75 623 LEU A N 1
ATOM 4888 C CA . LEU A 1 623 ? -2.236 -20.789 10.795 1.00 89.75 623 LEU A CA 1
ATOM 4889 C C . LEU A 1 623 ? -0.810 -20.293 11.039 1.00 89.75 623 LEU A C 1
ATOM 4891 O O . LEU A 1 623 ? 0.073 -20.553 10.227 1.00 89.75 623 LEU A O 1
ATOM 4895 N N . VAL A 1 624 ? -0.569 -19.632 12.174 1.00 91.12 624 VAL A N 1
ATOM 4896 C CA . VAL A 1 624 ? 0.790 -19.357 12.669 1.00 91.12 624 VAL A CA 1
ATOM 4897 C C . VAL A 1 624 ? 1.088 -20.331 13.801 1.00 91.12 624 VAL A C 1
ATOM 4899 O O . VAL A 1 624 ? 0.357 -20.381 14.786 1.00 91.12 624 VAL A O 1
ATOM 4902 N N . ILE A 1 625 ? 2.145 -21.125 13.651 1.00 90.75 625 ILE A N 1
ATOM 4903 C CA . ILE A 1 625 ? 2.611 -22.068 14.667 1.00 90.75 625 ILE A CA 1
ATOM 4904 C C . ILE A 1 625 ? 3.836 -21.454 15.341 1.00 90.75 625 ILE A C 1
ATOM 4906 O O . ILE A 1 625 ? 4.947 -21.486 14.810 1.00 90.75 625 ILE A O 1
ATOM 4910 N N . GLU A 1 626 ? 3.612 -20.873 16.518 1.00 90.56 626 GLU A N 1
ATOM 4911 C CA . GLU A 1 626 ? 4.645 -20.171 17.287 1.00 90.56 626 GLU A CA 1
ATOM 4912 C C . GLU A 1 626 ? 5.584 -21.127 18.034 1.00 90.56 626 GLU A C 1
ATOM 4914 O O . GLU A 1 626 ? 6.748 -20.798 18.255 1.00 90.56 626 GLU A O 1
ATOM 4919 N N . SER A 1 627 ? 5.097 -22.317 18.402 1.00 89.75 627 SER A N 1
ATOM 4920 C CA . SER A 1 627 ? 5.839 -23.310 19.187 1.00 89.75 627 SER A CA 1
ATOM 4921 C C . SER A 1 627 ? 5.641 -24.731 18.657 1.00 89.75 627 SER A C 1
ATOM 4923 O O . SER A 1 627 ? 4.594 -25.063 18.103 1.00 89.75 627 SER A O 1
ATOM 4925 N N . GLY A 1 628 ? 6.666 -25.571 18.812 1.00 85.88 628 GLY A N 1
ATOM 4926 C CA . GLY A 1 628 ? 6.632 -26.984 18.437 1.00 85.88 628 GLY A CA 1
ATOM 4927 C C . GLY A 1 628 ? 5.822 -27.852 19.409 1.00 85.88 628 GLY A C 1
ATOM 4928 O O . GLY A 1 628 ? 5.367 -27.358 20.443 1.00 85.88 628 GLY A O 1
ATOM 4929 N N . PRO A 1 629 ? 5.658 -29.156 19.118 1.00 86.25 629 PRO A N 1
ATOM 4930 C CA . PRO A 1 629 ? 4.905 -30.089 19.960 1.00 86.25 629 PRO A CA 1
ATOM 4931 C C . PRO A 1 629 ? 5.342 -30.149 21.431 1.00 86.25 629 PRO A C 1
ATOM 4933 O O . PRO A 1 629 ? 4.514 -30.440 22.290 1.00 86.25 629 PRO A O 1
ATOM 4936 N N . THR A 1 630 ? 6.610 -29.860 21.745 1.00 86.31 630 THR A N 1
ATOM 4937 C CA . THR A 1 630 ? 7.106 -29.800 23.136 1.00 86.31 630 THR A CA 1
ATOM 4938 C C . THR A 1 630 ? 7.050 -28.397 23.751 1.00 86.31 630 THR A C 1
ATOM 4940 O O . THR A 1 630 ? 7.698 -28.136 24.761 1.00 86.31 630 THR A O 1
ATOM 4943 N N . ASN A 1 631 ? 6.282 -27.481 23.152 1.00 85.94 631 ASN A N 1
ATOM 4944 C CA . ASN A 1 631 ? 6.163 -26.073 23.545 1.00 85.94 631 ASN A CA 1
ATOM 4945 C C . ASN A 1 631 ? 7.481 -25.273 23.435 1.00 85.94 631 ASN A C 1
ATOM 4947 O O . ASN A 1 631 ? 7.684 -24.267 24.112 1.00 85.94 631 ASN A O 1
ATOM 4951 N N . THR A 1 632 ? 8.398 -25.724 22.572 1.00 86.94 632 THR A N 1
ATOM 4952 C CA . THR A 1 632 ? 9.630 -24.992 22.248 1.00 86.94 632 THR A CA 1
ATOM 4953 C C . THR A 1 632 ? 9.324 -23.907 21.208 1.00 86.94 632 THR A C 1
ATOM 4955 O O . THR A 1 632 ? 8.815 -24.255 20.139 1.00 86.94 632 THR A O 1
ATOM 4958 N N . PRO A 1 633 ? 9.679 -22.628 21.436 1.00 87.44 633 PRO A N 1
ATOM 4959 C CA . PRO A 1 633 ? 9.392 -21.554 20.489 1.00 87.44 633 PRO A CA 1
ATOM 4960 C C . PRO A 1 633 ? 10.141 -21.756 19.166 1.00 87.44 633 PRO A C 1
ATOM 4962 O O . PRO A 1 633 ? 11.367 -21.924 19.127 1.00 87.44 633 PRO A O 1
ATOM 4965 N N . LEU A 1 634 ? 9.398 -21.717 18.062 1.00 88.62 634 LEU A N 1
ATOM 4966 C CA . LEU A 1 634 ? 9.916 -21.846 16.706 1.00 88.62 634 LEU A CA 1
ATOM 4967 C C . LEU A 1 634 ? 10.343 -20.468 16.204 1.00 88.62 634 LEU A C 1
ATOM 4969 O O . LEU A 1 634 ? 9.550 -19.703 15.667 1.00 88.62 634 LEU A O 1
ATOM 4973 N N . LYS A 1 635 ? 11.623 -20.143 16.381 1.00 89.12 635 LYS A N 1
ATOM 4974 C CA . LYS A 1 635 ? 12.231 -18.920 15.846 1.00 89.12 635 LYS A CA 1
ATOM 4975 C C . LYS A 1 635 ? 13.508 -19.267 15.097 1.00 89.12 635 LYS A C 1
ATOM 4977 O O . LYS A 1 635 ? 14.458 -19.769 15.704 1.00 89.12 635 LYS A O 1
ATOM 4982 N N . PHE A 1 636 ? 13.525 -18.985 13.794 1.00 85.94 636 PHE A N 1
ATOM 4983 C CA . PHE A 1 636 ? 14.637 -19.292 12.884 1.00 85.94 636 PHE A CA 1
ATOM 4984 C C . PHE A 1 636 ? 15.444 -18.041 12.503 1.00 85.94 636 PHE A C 1
ATOM 4986 O O . PHE A 1 636 ? 15.734 -17.799 11.327 1.00 85.94 636 PHE A O 1
ATOM 4993 N N . ALA A 1 637 ? 15.792 -17.206 13.489 1.00 81.56 637 ALA A N 1
ATOM 4994 C CA . ALA A 1 637 ? 16.758 -16.123 13.290 1.00 81.56 637 ALA A CA 1
ATOM 4995 C C . ALA A 1 637 ? 18.168 -16.697 13.051 1.00 81.56 637 ALA A C 1
ATOM 4997 O O . ALA A 1 637 ? 18.450 -17.807 13.484 1.00 81.56 637 ALA A O 1
ATOM 4998 N N . PHE A 1 638 ? 19.067 -15.960 12.389 1.00 77.12 638 PHE A N 1
ATOM 4999 C CA . PHE A 1 638 ? 20.398 -16.469 12.010 1.00 77.12 638 PHE A CA 1
ATOM 5000 C C . PHE A 1 638 ? 21.177 -17.092 13.187 1.00 77.12 638 PHE A C 1
ATOM 5002 O O . PHE A 1 638 ? 21.694 -18.200 13.071 1.00 77.12 638 PHE A O 1
ATOM 5009 N N . GLN A 1 639 ? 21.168 -16.432 14.349 1.00 74.25 639 GLN A N 1
ATOM 5010 C CA . GLN A 1 639 ? 21.802 -16.918 15.584 1.00 74.25 639 GLN A CA 1
ATOM 5011 C C . GLN A 1 639 ? 21.169 -18.224 16.101 1.00 74.25 639 GLN A C 1
ATOM 5013 O O . GLN A 1 639 ? 21.842 -19.090 16.650 1.00 74.25 639 GLN A O 1
ATOM 5018 N N . ASP A 1 640 ? 19.869 -18.385 15.873 1.00 76.44 640 ASP A N 1
ATOM 5019 C CA . ASP A 1 640 ? 19.063 -19.499 16.357 1.00 76.44 640 ASP A CA 1
ATOM 5020 C C . ASP A 1 640 ? 19.048 -20.705 15.403 1.00 76.44 640 ASP A C 1
ATOM 5022 O O . ASP A 1 640 ? 18.699 -21.814 15.810 1.00 76.44 640 ASP A O 1
ATOM 5026 N N . GLN A 1 641 ? 19.451 -20.525 14.140 1.00 79.06 641 GLN A N 1
ATOM 5027 C CA . GLN A 1 641 ? 19.508 -21.587 13.123 1.00 79.06 641 GLN A CA 1
ATOM 5028 C C . GLN A 1 641 ? 20.536 -22.683 13.454 1.00 79.06 641 GLN A C 1
ATOM 5030 O O . GLN A 1 641 ? 20.590 -23.714 12.781 1.00 79.06 641 GLN A O 1
ATOM 5035 N N . GLN A 1 642 ? 21.374 -22.485 14.475 1.00 80.31 642 GLN A N 1
ATOM 5036 C CA . GLN A 1 642 ? 22.288 -23.496 15.017 1.00 80.31 642 GLN A CA 1
ATOM 5037 C C . GLN A 1 642 ? 21.624 -24.446 16.021 1.00 80.31 642 GLN A C 1
ATOM 5039 O O . GLN A 1 642 ? 22.155 -25.522 16.282 1.00 80.31 642 GLN A O 1
ATOM 5044 N N . ASN A 1 643 ? 20.446 -24.101 16.542 1.00 85.88 643 ASN A N 1
ATOM 5045 C CA . ASN A 1 643 ? 19.781 -24.889 17.568 1.00 85.88 643 ASN A CA 1
ATOM 5046 C C . ASN A 1 643 ? 19.078 -26.126 16.972 1.00 85.88 643 ASN A C 1
ATOM 5048 O O . ASN A 1 643 ? 17.991 -26.038 16.392 1.00 85.88 643 ASN A O 1
ATOM 5052 N N . THR A 1 644 ? 19.685 -27.299 17.156 1.00 86.94 644 THR A N 1
ATOM 5053 C CA . THR A 1 644 ? 19.176 -28.594 16.674 1.00 86.94 644 THR A CA 1
ATOM 5054 C C . THR A 1 644 ? 17.837 -28.995 17.297 1.00 86.94 644 THR A C 1
ATOM 5056 O O . THR A 1 644 ? 17.039 -29.648 16.621 1.00 86.94 644 THR A O 1
ATOM 5059 N N . LEU A 1 645 ? 17.528 -28.559 18.527 1.00 88.12 645 LEU A N 1
ATOM 5060 C CA . LEU A 1 645 ? 16.237 -28.828 19.170 1.00 88.12 645 LEU A CA 1
ATOM 5061 C C . LEU A 1 645 ? 15.090 -28.177 18.387 1.00 88.12 645 LEU A C 1
ATOM 5063 O O . LEU A 1 645 ? 14.120 -28.851 18.050 1.00 88.12 645 LEU A O 1
ATOM 5067 N N . ARG A 1 646 ? 15.226 -26.896 18.018 1.00 89.69 646 ARG A N 1
ATOM 5068 C CA . ARG A 1 646 ? 14.200 -26.172 17.241 1.00 89.69 646 ARG A CA 1
ATOM 5069 C C . ARG A 1 646 ? 13.998 -26.773 15.850 1.00 89.69 646 ARG A C 1
ATOM 5071 O O . ARG A 1 646 ? 12.869 -26.874 15.374 1.00 89.69 646 ARG A O 1
ATOM 5078 N N . ILE A 1 647 ? 15.084 -27.214 15.210 1.00 91.00 647 ILE A N 1
ATOM 5079 C CA . ILE A 1 647 ? 15.027 -27.915 13.918 1.00 91.00 647 ILE A CA 1
ATOM 5080 C C . ILE A 1 647 ? 14.242 -29.227 14.051 1.00 91.00 647 ILE A C 1
ATOM 5082 O O . ILE A 1 647 ? 13.394 -29.526 13.206 1.00 91.00 647 ILE A O 1
ATOM 5086 N N . ARG A 1 648 ? 14.485 -29.993 15.121 1.00 91.25 648 ARG A N 1
ATOM 5087 C CA . ARG A 1 648 ? 13.772 -31.244 15.406 1.00 91.25 648 ARG A CA 1
ATOM 5088 C C . ARG A 1 648 ? 12.278 -31.004 15.628 1.00 91.25 648 ARG A C 1
ATOM 5090 O O . ARG A 1 648 ? 11.463 -31.694 15.024 1.00 91.25 648 ARG A O 1
ATOM 5097 N N . GLU A 1 649 ? 11.928 -30.010 16.438 1.00 91.62 649 GLU A N 1
ATOM 5098 C CA . GLU A 1 649 ? 10.540 -29.618 16.726 1.00 91.62 649 GLU A CA 1
ATOM 5099 C C . GLU A 1 649 ? 9.775 -29.198 15.466 1.00 91.62 649 GLU A C 1
ATOM 5101 O O . GLU A 1 649 ? 8.644 -29.629 15.253 1.00 91.62 649 GLU A O 1
ATOM 5106 N N . CYS A 1 650 ? 10.416 -28.438 14.575 1.00 93.19 650 CYS A N 1
ATOM 5107 C CA . CYS A 1 650 ? 9.839 -28.080 13.279 1.00 93.19 650 CYS A CA 1
ATOM 5108 C C . CYS A 1 650 ? 9.569 -29.307 12.401 1.00 93.19 650 CYS A C 1
ATOM 5110 O O . CYS A 1 650 ? 8.476 -29.446 11.853 1.00 93.19 650 CYS A O 1
ATOM 5112 N N . GLY A 1 651 ? 10.512 -30.251 12.333 1.00 92.12 651 GLY A N 1
ATOM 5113 C CA . GLY A 1 651 ? 10.302 -31.511 11.618 1.00 92.12 651 GLY A CA 1
ATOM 5114 C C . GLY A 1 651 ? 9.166 -32.353 12.216 1.00 92.12 651 GLY A C 1
ATOM 5115 O O . GLY A 1 651 ? 8.416 -33.009 11.489 1.00 92.12 651 GLY A O 1
ATOM 5116 N N . GLN A 1 652 ? 8.987 -32.315 13.540 1.00 91.81 652 GLN A N 1
ATOM 5117 C CA . GLN A 1 652 ? 7.868 -32.981 14.206 1.00 91.81 652 GLN A CA 1
ATOM 5118 C C . GLN A 1 652 ? 6.523 -32.313 13.902 1.00 91.81 652 GLN A C 1
ATOM 5120 O O . GLN A 1 652 ? 5.568 -33.030 13.594 1.00 91.81 652 GLN A O 1
ATOM 5125 N N . ALA A 1 653 ? 6.458 -30.980 13.923 1.00 92.06 653 ALA A N 1
ATOM 5126 C CA . ALA A 1 653 ? 5.274 -30.222 13.521 1.00 92.06 653 ALA A CA 1
ATOM 5127 C C . ALA A 1 653 ? 4.901 -30.510 12.057 1.00 92.06 653 ALA A C 1
ATOM 5129 O O . ALA A 1 653 ? 3.751 -30.836 11.763 1.00 92.06 653 ALA A O 1
ATOM 5130 N N . LEU A 1 654 ? 5.881 -30.503 11.146 1.00 93.19 654 LEU A N 1
ATOM 5131 C CA . LEU A 1 654 ? 5.665 -30.821 9.733 1.00 93.19 654 LEU A CA 1
ATOM 5132 C C . LEU A 1 654 ? 5.141 -32.252 9.534 1.00 93.19 654 LEU A C 1
ATOM 5134 O O . LEU A 1 654 ? 4.220 -32.469 8.746 1.00 93.19 654 LEU A O 1
ATOM 5138 N N . ALA A 1 655 ? 5.673 -33.227 10.274 1.00 91.88 655 ALA A N 1
ATOM 5139 C CA . ALA A 1 655 ? 5.176 -34.600 10.232 1.00 91.88 655 ALA A CA 1
ATOM 5140 C C . ALA A 1 655 ? 3.721 -34.717 10.717 1.00 91.88 655 ALA A C 1
ATOM 5142 O O . ALA A 1 655 ? 2.945 -35.469 10.128 1.00 91.88 655 ALA A O 1
ATOM 5143 N N . ALA A 1 656 ? 3.336 -33.965 11.753 1.00 90.81 656 ALA A N 1
ATOM 5144 C CA . ALA A 1 656 ? 1.954 -33.920 12.227 1.00 90.81 656 ALA A CA 1
ATOM 5145 C C . ALA A 1 656 ? 1.011 -33.322 11.168 1.00 90.81 656 ALA A C 1
ATOM 5147 O O . ALA A 1 656 ? -0.038 -33.901 10.886 1.00 90.81 656 ALA A O 1
ATOM 5148 N N . LEU A 1 657 ? 1.422 -32.231 10.513 1.00 91.56 657 LEU A N 1
ATOM 5149 C CA . LEU A 1 657 ? 0.671 -31.610 9.416 1.00 91.56 657 LEU A CA 1
ATOM 5150 C C . LEU A 1 657 ? 0.476 -32.578 8.237 1.00 91.56 657 LEU A C 1
ATOM 5152 O O . LEU A 1 657 ? -0.640 -32.739 7.742 1.00 91.56 657 LEU A O 1
ATOM 5156 N N . CYS A 1 658 ? 1.530 -33.294 7.833 1.00 91.38 658 CYS A N 1
ATOM 5157 C CA . CYS A 1 658 ? 1.473 -34.260 6.729 1.00 91.38 658 CYS A CA 1
ATOM 5158 C C . CYS A 1 658 ? 0.528 -35.448 6.991 1.00 91.38 658 CYS A C 1
ATOM 5160 O O . CYS A 1 658 ? 0.083 -36.090 6.037 1.00 91.38 658 CYS A O 1
ATOM 5162 N N . ASN A 1 659 ? 0.205 -35.751 8.253 1.00 89.06 659 ASN A N 1
ATOM 5163 C CA . ASN A 1 659 ? -0.759 -36.801 8.589 1.00 89.06 659 ASN A CA 1
ATOM 5164 C C . ASN A 1 659 ? -2.208 -36.384 8.317 1.00 89.06 659 ASN A C 1
ATOM 5166 O O . ASN A 1 659 ? -3.019 -37.240 7.955 1.00 89.06 659 ASN A O 1
ATOM 5170 N N . VAL A 1 660 ? -2.513 -35.094 8.480 1.00 90.12 660 VAL A N 1
ATOM 5171 C CA . VAL A 1 660 ? -3.869 -34.535 8.385 1.00 90.12 660 VAL A CA 1
ATOM 5172 C C . VAL A 1 660 ? -4.166 -34.017 6.979 1.00 90.12 660 VAL A C 1
ATOM 5174 O O . VAL A 1 660 ? -5.264 -34.218 6.466 1.00 90.12 660 VAL A O 1
ATOM 5177 N N . ILE A 1 661 ? -3.193 -33.365 6.342 1.00 90.69 661 ILE A N 1
ATOM 5178 C CA . ILE A 1 661 ? -3.416 -32.639 5.089 1.00 90.69 661 ILE A CA 1
ATOM 5179 C C . ILE A 1 661 ? -3.527 -33.625 3.907 1.00 90.69 661 ILE A C 1
ATOM 5181 O O . ILE A 1 661 ? -2.609 -34.424 3.681 1.00 90.69 661 ILE A O 1
ATOM 5185 N N . PRO A 1 662 ? -4.622 -33.597 3.122 1.00 87.94 662 PRO A N 1
ATOM 5186 C CA . PRO A 1 662 ? -4.757 -34.408 1.912 1.00 87.94 662 PRO A CA 1
ATOM 5187 C C . PRO A 1 662 ? -3.887 -33.856 0.772 1.00 87.94 662 PRO A C 1
ATOM 5189 O O . PRO A 1 662 ? -3.473 -32.706 0.811 1.00 87.94 662 PRO A O 1
ATOM 5192 N N . GLY A 1 663 ? -3.582 -34.674 -0.239 1.00 90.31 663 GLY A N 1
ATOM 5193 C CA . GLY A 1 663 ? -2.905 -34.196 -1.453 1.00 90.31 663 GLY A CA 1
ATOM 5194 C C . GLY A 1 663 ? -1.490 -33.642 -1.226 1.00 90.31 663 GLY A C 1
ATOM 5195 O O . GLY A 1 663 ? -0.754 -34.101 -0.345 1.00 90.31 663 GLY A O 1
ATOM 5196 N N . GLY A 1 664 ? -1.082 -32.703 -2.070 1.00 92.25 664 GLY A N 1
ATOM 5197 C CA . GLY A 1 664 ? 0.247 -32.101 -2.101 1.00 92.25 664 GLY A CA 1
ATOM 5198 C C . GLY A 1 664 ? 0.487 -31.065 -1.001 1.00 92.25 664 GLY A C 1
ATOM 5199 O O . GLY A 1 664 ? -0.334 -30.175 -0.778 1.00 92.25 664 GLY A O 1
ATOM 5200 N N . VAL A 1 665 ? 1.642 -31.163 -0.338 1.00 93.56 665 VAL A N 1
ATOM 5201 C CA . VAL A 1 665 ? 2.157 -30.163 0.612 1.00 93.56 665 VAL A CA 1
ATOM 5202 C C . VAL A 1 665 ? 3.415 -29.534 0.022 1.00 93.56 665 VAL A C 1
ATOM 5204 O O . VAL A 1 665 ? 4.345 -30.254 -0.338 1.00 93.56 665 VAL A O 1
ATOM 5207 N N . VAL A 1 666 ? 3.464 -28.209 -0.064 1.00 92.88 666 VAL A N 1
ATOM 5208 C CA . VAL A 1 666 ? 4.637 -27.461 -0.539 1.00 92.88 666 VAL A CA 1
ATOM 5209 C C . VAL A 1 666 ? 5.250 -26.717 0.638 1.00 92.88 666 VAL A C 1
ATOM 5211 O O . VAL A 1 666 ? 4.571 -25.937 1.300 1.00 92.88 666 VAL A O 1
ATOM 5214 N N . VAL A 1 667 ? 6.524 -26.965 0.922 1.00 94.25 667 VAL A N 1
ATOM 5215 C CA . VAL A 1 667 ? 7.247 -26.396 2.063 1.00 94.25 667 VAL A CA 1
ATOM 5216 C C . VAL A 1 667 ? 8.353 -25.488 1.548 1.00 94.25 667 VAL A C 1
ATOM 5218 O O . VAL A 1 667 ? 9.262 -25.946 0.857 1.00 94.25 667 VAL A O 1
ATOM 5221 N N . PHE A 1 668 ? 8.285 -24.212 1.909 1.00 93.75 668 PHE A N 1
ATOM 5222 C CA . PHE A 1 668 ? 9.250 -23.196 1.518 1.00 93.75 668 PHE A CA 1
ATOM 5223 C C . PHE A 1 668 ? 10.229 -22.879 2.648 1.00 93.75 668 PHE A C 1
ATOM 5225 O O . PHE A 1 668 ? 9.822 -22.582 3.774 1.00 93.75 668 PHE A O 1
ATOM 5232 N N . PHE A 1 669 ? 11.520 -22.885 2.321 1.00 92.75 669 PHE A N 1
ATOM 5233 C CA . PHE A 1 669 ? 12.618 -22.540 3.225 1.00 92.75 669 PHE A CA 1
ATOM 5234 C C . PHE A 1 669 ? 13.315 -21.232 2.793 1.00 92.75 669 PHE A C 1
ATOM 5236 O O . PHE A 1 669 ? 13.410 -20.959 1.599 1.00 92.75 669 PHE A O 1
ATOM 5243 N N . PRO A 1 670 ? 13.853 -20.434 3.734 1.00 90.44 670 PRO A N 1
ATOM 5244 C CA . PRO A 1 670 ? 14.572 -19.190 3.469 1.00 90.44 670 PRO A CA 1
ATOM 5245 C C . PRO A 1 670 ? 15.808 -19.318 2.584 1.00 90.44 670 PRO A C 1
ATOM 5247 O O . PRO A 1 670 ? 16.153 -18.374 1.884 1.00 90.44 670 PRO A O 1
ATOM 5250 N N . SER A 1 671 ? 16.523 -20.442 2.660 1.00 88.69 671 SER A N 1
ATOM 5251 C CA . SER A 1 671 ? 17.763 -20.647 1.913 1.00 88.69 671 SER A CA 1
ATOM 5252 C C . SER A 1 671 ? 18.077 -22.131 1.737 1.00 88.69 671 SER A C 1
ATOM 5254 O O . SER A 1 671 ? 17.707 -22.960 2.574 1.00 88.69 671 SER A O 1
ATOM 5256 N N . TYR A 1 672 ? 18.836 -22.455 0.686 1.00 87.94 672 TYR A N 1
ATOM 5257 C CA . TYR A 1 672 ? 19.365 -23.805 0.460 1.00 87.94 672 TYR A CA 1
ATOM 5258 C C . TYR A 1 672 ? 20.247 -24.281 1.624 1.00 87.94 672 TYR A C 1
ATOM 5260 O O . TYR A 1 672 ? 20.178 -25.439 2.020 1.00 87.94 672 TYR A O 1
ATOM 5268 N N . ALA A 1 673 ? 21.022 -23.378 2.237 1.00 87.94 673 ALA A N 1
ATOM 5269 C CA . ALA A 1 673 ? 21.859 -23.705 3.391 1.00 87.94 673 ALA A CA 1
ATOM 5270 C C . ALA A 1 673 ? 21.027 -24.174 4.598 1.00 87.94 673 ALA A C 1
ATOM 5272 O O . ALA A 1 673 ? 21.376 -25.162 5.249 1.00 87.94 673 ALA A O 1
ATOM 5273 N N . LEU A 1 674 ? 19.905 -23.499 4.881 1.00 88.94 674 LEU A N 1
ATOM 5274 C CA . LEU A 1 674 ? 19.002 -23.902 5.957 1.00 88.94 674 LEU A CA 1
ATOM 5275 C C . LEU A 1 674 ? 18.297 -25.223 5.625 1.00 88.94 674 LEU A C 1
ATOM 5277 O O . LEU A 1 674 ? 18.236 -26.097 6.487 1.00 88.94 674 LEU A O 1
ATOM 5281 N N . LEU A 1 675 ? 17.824 -25.392 4.385 1.00 91.19 675 LEU A N 1
ATOM 5282 C CA . LEU A 1 675 ? 17.194 -26.631 3.919 1.00 91.19 675 LEU A CA 1
ATOM 5283 C C . LEU A 1 675 ? 18.123 -27.841 4.100 1.00 91.19 675 LEU A C 1
ATOM 5285 O O . LEU A 1 675 ? 17.745 -28.806 4.766 1.00 91.19 675 LEU A O 1
ATOM 5289 N N . SER A 1 676 ? 19.351 -27.779 3.578 1.00 91.06 676 SER A N 1
ATOM 5290 C CA . SER A 1 676 ? 20.325 -28.876 3.674 1.00 91.06 676 SER A CA 1
ATOM 5291 C C . SER A 1 676 ? 20.650 -29.232 5.123 1.00 91.06 676 SER A C 1
ATOM 5293 O O . SER A 1 676 ? 20.737 -30.409 5.480 1.00 91.06 676 SER A O 1
ATOM 5295 N N . LYS A 1 677 ? 20.760 -28.222 5.991 1.00 90.69 677 LYS A N 1
ATOM 5296 C CA . LYS A 1 677 ? 20.997 -28.426 7.420 1.00 90.69 677 LYS A CA 1
ATOM 5297 C C . LYS A 1 677 ? 19.815 -29.089 8.122 1.00 90.69 677 LYS A C 1
ATOM 5299 O O . LYS A 1 677 ? 20.009 -30.045 8.872 1.00 90.69 677 LYS A O 1
ATOM 5304 N N . MET A 1 678 ? 18.600 -28.595 7.886 1.00 92.19 678 MET A N 1
ATOM 5305 C CA . MET A 1 678 ? 17.388 -29.182 8.461 1.00 92.19 678 MET A CA 1
ATOM 5306 C C . MET A 1 678 ? 17.213 -30.628 7.996 1.00 92.19 678 MET A C 1
ATOM 5308 O O . MET A 1 678 ? 16.938 -31.496 8.820 1.00 92.19 678 MET A O 1
ATOM 5312 N N . LEU A 1 679 ? 17.479 -30.912 6.718 1.00 91.81 679 LEU A N 1
ATOM 5313 C CA . LEU A 1 679 ? 17.461 -32.266 6.169 1.00 91.81 679 LEU A CA 1
ATOM 5314 C C . LEU A 1 679 ? 18.484 -33.198 6.829 1.00 91.81 679 LEU A C 1
ATOM 5316 O O . LEU A 1 679 ? 18.132 -34.343 7.107 1.00 91.81 679 LEU A O 1
ATOM 5320 N N . SER A 1 680 ? 19.708 -32.736 7.114 1.00 92.12 680 SER A N 1
ATOM 5321 C CA . SER A 1 680 ? 20.709 -33.540 7.842 1.00 92.12 680 SER A CA 1
ATOM 5322 C C . SER A 1 680 ? 20.179 -33.969 9.209 1.00 92.12 680 SER A C 1
ATOM 5324 O O . SER A 1 680 ? 20.094 -35.161 9.503 1.00 92.12 680 SER A O 1
ATOM 5326 N N . VAL A 1 681 ? 19.701 -33.004 10.002 1.00 91.94 681 VAL A N 1
ATOM 5327 C CA . VAL A 1 681 ? 19.161 -33.261 11.346 1.00 91.94 681 VAL A CA 1
ATOM 5328 C C . VAL A 1 681 ? 17.919 -34.156 11.282 1.00 91.94 681 VAL A C 1
ATOM 5330 O O . VAL A 1 681 ? 17.745 -35.047 12.117 1.00 91.94 681 VAL A O 1
ATOM 5333 N N . TRP A 1 682 ? 17.039 -33.954 10.298 1.00 94.06 682 TRP A N 1
ATOM 5334 C CA . TRP A 1 682 ? 15.832 -34.766 10.132 1.00 94.06 682 TRP A CA 1
ATOM 5335 C C . TRP A 1 682 ? 16.133 -36.209 9.720 1.00 94.06 682 TRP A C 1
ATOM 5337 O O . TRP A 1 682 ? 15.411 -37.098 10.172 1.00 94.06 682 TRP A O 1
ATOM 5347 N N . ARG A 1 683 ? 17.184 -36.456 8.927 1.00 92.56 683 ARG A N 1
ATOM 5348 C CA . ARG A 1 683 ? 17.665 -37.809 8.585 1.00 92.56 683 ARG A CA 1
ATOM 5349 C C . ARG A 1 683 ? 18.283 -38.506 9.795 1.00 92.56 683 ARG A C 1
ATOM 5351 O O . ARG A 1 683 ? 17.900 -39.625 10.119 1.00 92.56 683 ARG A O 1
ATOM 5358 N N . GLU A 1 684 ? 19.161 -37.821 10.528 1.00 92.06 684 GLU A N 1
ATOM 5359 C CA . GLU A 1 684 ? 19.781 -38.360 11.752 1.00 92.06 684 GLU A CA 1
ATOM 5360 C C . GLU A 1 684 ? 18.734 -38.791 12.794 1.00 92.06 684 GLU A C 1
ATOM 5362 O O . GLU A 1 684 ? 18.883 -39.817 13.454 1.00 92.06 684 GLU A O 1
ATOM 5367 N N . ASN A 1 685 ? 17.632 -38.041 12.904 1.00 90.25 685 ASN A N 1
ATOM 5368 C CA . ASN A 1 685 ? 16.554 -38.293 13.867 1.00 90.25 685 ASN A CA 1
ATOM 5369 C C . ASN A 1 685 ? 15.381 -39.116 13.299 1.00 90.25 685 ASN A C 1
ATOM 5371 O O . ASN A 1 685 ? 14.334 -39.218 13.942 1.00 90.25 685 ASN A O 1
ATOM 5375 N N . ARG A 1 686 ? 15.525 -39.693 12.101 1.00 91.31 686 ARG A N 1
ATOM 5376 C CA . ARG A 1 686 ? 14.504 -40.498 11.407 1.00 91.31 686 ARG A CA 1
ATOM 5377 C C . ARG A 1 686 ? 13.146 -39.804 11.172 1.00 91.31 686 ARG A C 1
ATOM 5379 O O . ARG A 1 686 ? 12.095 -40.451 11.097 1.00 91.31 686 ARG A O 1
ATOM 5386 N N . ILE A 1 687 ? 13.130 -38.471 11.119 1.00 91.81 687 ILE A N 1
ATOM 5387 C CA . ILE A 1 687 ? 11.912 -37.665 10.937 1.00 91.81 687 ILE A CA 1
ATOM 5388 C C . ILE A 1 687 ? 11.468 -37.696 9.477 1.00 91.81 687 ILE A C 1
ATOM 5390 O O . ILE A 1 687 ? 10.272 -37.820 9.208 1.00 91.81 687 ILE A O 1
ATOM 5394 N N . ILE A 1 688 ? 12.412 -37.596 8.539 1.00 91.88 688 ILE A N 1
ATOM 5395 C CA . ILE A 1 688 ? 12.088 -37.535 7.111 1.00 91.88 688 ILE A CA 1
ATOM 5396 C C . ILE A 1 688 ? 11.505 -38.863 6.621 1.00 91.88 688 ILE A C 1
ATOM 5398 O O . ILE A 1 688 ? 10.546 -38.867 5.860 1.00 91.88 688 ILE A O 1
ATOM 5402 N N . GLU A 1 689 ? 11.991 -39.987 7.145 1.00 91.12 689 GLU A N 1
ATOM 5403 C CA . GLU A 1 689 ? 11.475 -41.330 6.891 1.00 91.12 689 GLU A CA 1
ATOM 5404 C C . GLU A 1 689 ? 10.055 -41.474 7.439 1.00 91.12 689 GLU A C 1
ATOM 5406 O O . GLU A 1 689 ? 9.205 -42.110 6.818 1.00 91.12 689 GLU A O 1
ATOM 5411 N N . ARG A 1 690 ? 9.761 -40.852 8.589 1.00 90.00 690 ARG A N 1
ATOM 5412 C CA . ARG A 1 690 ? 8.405 -40.819 9.150 1.00 90.00 690 ARG A CA 1
ATOM 5413 C C . ARG A 1 690 ? 7.441 -40.033 8.259 1.00 90.00 690 ARG A C 1
ATOM 5415 O O . ARG A 1 690 ? 6.306 -40.469 8.095 1.00 90.00 690 ARG A O 1
ATOM 5422 N N . ILE A 1 691 ? 7.888 -38.920 7.674 1.00 91.06 691 ILE A N 1
ATOM 5423 C CA . ILE A 1 691 ? 7.107 -38.153 6.689 1.00 91.06 691 ILE A CA 1
ATOM 5424 C C . ILE A 1 691 ? 6.926 -38.981 5.408 1.00 91.06 691 ILE A C 1
ATOM 5426 O O . ILE A 1 691 ? 5.795 -39.166 4.961 1.00 91.06 691 ILE A O 1
ATOM 5430 N N . ALA A 1 692 ? 8.014 -39.562 4.890 1.00 90.31 692 ALA A N 1
ATOM 5431 C CA . ALA A 1 692 ? 8.049 -40.360 3.664 1.00 90.31 692 ALA A CA 1
ATOM 5432 C C . ALA A 1 692 ? 7.125 -41.587 3.706 1.00 90.31 692 ALA A C 1
ATOM 5434 O O . ALA A 1 692 ? 6.531 -41.940 2.690 1.00 90.31 692 ALA A O 1
ATOM 5435 N N . ARG A 1 693 ? 6.928 -42.202 4.885 1.00 87.44 693 ARG A N 1
ATOM 5436 C CA . ARG A 1 693 ? 5.937 -43.281 5.083 1.00 87.44 693 ARG A CA 1
ATOM 5437 C C . ARG A 1 693 ? 4.509 -42.851 4.749 1.00 87.44 693 ARG A C 1
ATOM 5439 O O . ARG A 1 693 ? 3.697 -43.696 4.379 1.00 87.44 693 ARG A O 1
ATOM 5446 N N . ARG A 1 694 ? 4.181 -41.569 4.932 1.00 87.62 694 ARG A N 1
ATOM 5447 C CA . ARG A 1 694 ? 2.843 -41.026 4.677 1.00 87.62 694 ARG A CA 1
ATOM 5448 C C . ARG A 1 694 ? 2.740 -40.358 3.311 1.00 87.62 694 ARG A C 1
ATOM 5450 O O . ARG A 1 694 ? 1.739 -40.566 2.628 1.00 87.62 694 ARG A O 1
ATOM 5457 N N . LYS A 1 695 ? 3.741 -39.557 2.944 1.00 91.06 695 LYS A N 1
ATOM 5458 C CA . LYS A 1 695 ? 3.823 -38.804 1.688 1.00 91.06 695 LYS A CA 1
ATOM 5459 C C . LYS A 1 695 ? 5.276 -38.799 1.194 1.00 91.06 695 LYS A C 1
ATOM 5461 O O . LYS A 1 695 ? 6.133 -38.334 1.947 1.00 91.06 695 LYS A O 1
ATOM 5466 N N . PRO A 1 696 ? 5.564 -39.261 -0.035 1.00 91.31 696 PRO A N 1
ATOM 5467 C CA . PRO A 1 696 ? 6.898 -39.184 -0.630 1.00 91.31 696 PRO A CA 1
ATOM 5468 C C . PRO A 1 696 ? 7.441 -37.751 -0.597 1.00 91.31 696 PRO A C 1
ATOM 5470 O O . PRO A 1 696 ? 6.688 -36.804 -0.832 1.00 91.31 696 PRO A O 1
ATOM 5473 N N . VAL A 1 697 ? 8.728 -37.593 -0.280 1.00 91.19 697 VAL A N 1
ATOM 5474 C CA . VAL A 1 697 ? 9.382 -36.283 -0.164 1.00 91.19 697 VAL A CA 1
ATOM 5475 C C . VAL A 1 697 ? 10.272 -36.052 -1.377 1.00 91.19 697 VAL A C 1
ATOM 5477 O O . VAL A 1 697 ? 11.174 -36.846 -1.628 1.00 91.19 697 VAL A O 1
ATOM 5480 N N . VAL A 1 698 ? 10.051 -34.943 -2.077 1.00 89.88 698 VAL A N 1
ATOM 5481 C CA . VAL A 1 698 ? 10.837 -34.511 -3.237 1.00 89.88 698 VAL A CA 1
ATOM 5482 C C . VAL A 1 698 ? 11.522 -33.182 -2.905 1.00 89.88 698 VAL A C 1
ATOM 5484 O O . VAL A 1 698 ? 10.913 -32.287 -2.316 1.00 89.88 698 VAL A O 1
ATOM 5487 N N . THR A 1 699 ? 12.798 -33.046 -3.261 1.00 86.31 699 THR A N 1
ATOM 5488 C CA . THR A 1 699 ? 13.622 -31.851 -3.011 1.00 86.31 699 THR A CA 1
ATOM 5489 C C . THR A 1 699 ? 13.994 -31.151 -4.314 1.00 86.31 699 THR A C 1
ATOM 5491 O O . THR A 1 699 ? 14.265 -31.824 -5.306 1.00 86.31 699 THR A O 1
ATOM 5494 N N . GLU A 1 700 ? 14.073 -29.818 -4.294 1.00 76.94 700 GLU A N 1
ATOM 5495 C CA . GLU A 1 700 ? 14.346 -28.956 -5.462 1.00 76.94 700 GLU A CA 1
ATOM 5496 C C . GLU A 1 700 ? 15.656 -29.260 -6.236 1.00 76.94 700 GLU A C 1
ATOM 5498 O O . GLU A 1 700 ? 15.747 -28.915 -7.410 1.00 76.94 700 GLU A O 1
ATOM 5503 N N . ASP A 1 701 ? 16.629 -29.969 -5.650 1.00 68.31 701 ASP A N 1
ATOM 5504 C CA . ASP A 1 701 ? 17.928 -30.271 -6.284 1.00 68.31 701 ASP A CA 1
ATOM 5505 C C . ASP A 1 701 ? 17.878 -31.289 -7.454 1.00 68.31 701 ASP A C 1
ATOM 5507 O O . ASP A 1 701 ? 18.887 -31.498 -8.132 1.00 68.31 701 ASP A O 1
ATOM 5511 N N . ALA A 1 702 ? 16.740 -31.943 -7.727 1.00 61.72 702 ALA A N 1
ATOM 5512 C CA . ALA A 1 702 ? 16.639 -32.947 -8.797 1.00 61.72 702 ALA A CA 1
ATOM 5513 C C . ALA A 1 702 ? 16.329 -32.337 -10.190 1.00 61.72 702 ALA A C 1
ATOM 5515 O O . ALA A 1 702 ? 15.621 -31.347 -10.333 1.00 61.72 702 ALA A O 1
ATOM 5516 N N . GLN A 1 703 ? 16.834 -32.934 -11.278 1.00 57.59 703 GLN A N 1
ATOM 5517 C CA . GLN A 1 703 ? 16.688 -32.363 -12.634 1.00 57.59 703 GLN A CA 1
ATOM 5518 C C . GLN A 1 703 ? 15.239 -32.371 -13.180 1.00 57.59 703 GLN A C 1
ATOM 5520 O O . GLN A 1 703 ? 14.947 -31.598 -14.089 1.00 57.59 703 GLN A O 1
ATOM 5525 N N . ASN A 1 704 ? 14.328 -33.171 -12.599 1.00 71.94 704 ASN A N 1
ATOM 5526 C CA . ASN A 1 704 ? 12.925 -33.340 -13.024 1.00 71.94 704 ASN A CA 1
ATOM 5527 C C . ASN A 1 704 ? 11.905 -33.250 -11.860 1.00 71.94 704 ASN A C 1
ATOM 5529 O O . ASN A 1 704 ? 10.875 -33.925 -11.880 1.00 71.94 704 ASN A O 1
ATOM 5533 N N . VAL A 1 705 ? 12.169 -32.401 -10.856 1.00 81.62 705 VAL A N 1
ATOM 5534 C CA . VAL A 1 705 ? 11.395 -32.317 -9.591 1.00 81.62 705 VAL A CA 1
ATOM 5535 C C . VAL A 1 705 ? 9.880 -32.221 -9.785 1.00 81.62 705 VAL A C 1
ATOM 5537 O O . VAL A 1 705 ? 9.119 -32.865 -9.071 1.00 81.62 705 VAL A O 1
ATOM 5540 N N . LEU A 1 706 ? 9.419 -31.394 -10.728 1.00 79.88 706 LEU A N 1
ATOM 5541 C CA . LEU A 1 706 ? 7.990 -31.112 -10.895 1.00 79.88 706 LEU A CA 1
ATOM 5542 C C . LEU A 1 706 ? 7.218 -32.300 -11.454 1.00 79.88 706 LEU A C 1
ATOM 5544 O O . LEU A 1 706 ? 6.131 -32.595 -10.966 1.00 79.88 706 LEU A O 1
ATOM 5548 N N . SER A 1 707 ? 7.772 -32.967 -12.465 1.00 82.62 707 SER A N 1
ATOM 5549 C CA . SER A 1 707 ? 7.148 -34.148 -13.060 1.00 82.62 707 SER A CA 1
ATOM 5550 C C . SER A 1 707 ? 7.042 -35.257 -12.020 1.00 82.62 707 SER A C 1
ATOM 5552 O O . SER A 1 707 ? 5.962 -35.802 -11.815 1.00 82.62 707 SER A O 1
ATOM 5554 N N . GLU A 1 708 ? 8.128 -35.489 -11.278 1.00 86.12 708 GLU A N 1
ATOM 5555 C CA . GLU A 1 708 ? 8.168 -36.454 -10.182 1.00 86.12 708 GLU A CA 1
ATOM 5556 C C . GLU A 1 708 ? 7.156 -36.107 -9.077 1.00 86.12 708 GLU A C 1
ATOM 5558 O O . GLU A 1 708 ? 6.417 -36.972 -8.612 1.00 86.12 708 GLU A O 1
ATOM 5563 N N . TYR A 1 709 ? 7.060 -34.839 -8.672 1.00 88.81 709 TYR A N 1
ATOM 5564 C CA . TYR A 1 709 ? 6.084 -34.399 -7.675 1.00 88.81 709 TYR A CA 1
ATOM 5565 C C . TYR A 1 709 ? 4.638 -34.623 -8.138 1.00 88.81 709 TYR A C 1
ATOM 5567 O O . TYR A 1 709 ? 3.827 -35.177 -7.395 1.00 88.81 709 TYR A O 1
ATOM 5575 N N . VAL A 1 710 ? 4.311 -34.231 -9.372 1.00 87.12 710 VAL A N 1
ATOM 5576 C CA . VAL A 1 710 ? 2.966 -34.396 -9.945 1.00 87.12 710 VAL A CA 1
ATOM 5577 C C . VAL A 1 710 ? 2.590 -35.876 -10.044 1.00 87.12 710 VAL A C 1
ATOM 5579 O O . VAL A 1 710 ? 1.452 -36.231 -9.729 1.00 87.12 710 VAL A O 1
ATOM 5582 N N . GLU A 1 711 ? 3.528 -36.738 -10.438 1.00 86.69 711 GLU A N 1
ATOM 5583 C CA . GLU A 1 711 ? 3.330 -38.190 -10.477 1.00 86.69 711 GLU A CA 1
ATOM 5584 C C . GLU A 1 711 ? 3.057 -38.764 -9.084 1.00 86.69 711 GLU A C 1
ATOM 5586 O O . GLU A 1 711 ? 2.096 -39.513 -8.915 1.00 86.69 711 GLU A O 1
ATOM 5591 N N . HIS A 1 712 ? 3.819 -38.364 -8.062 1.00 87.75 712 HIS A N 1
ATOM 5592 C CA . HIS A 1 712 ? 3.590 -38.827 -6.691 1.00 87.75 712 HIS A CA 1
ATOM 5593 C C . HIS A 1 712 ? 2.268 -38.326 -6.098 1.00 87.75 712 HIS A C 1
ATOM 5595 O O . HIS A 1 712 ? 1.624 -39.067 -5.358 1.00 87.75 712 HIS A O 1
ATOM 5601 N N . VAL A 1 713 ? 1.836 -37.100 -6.419 1.00 86.56 713 VAL A N 1
ATOM 5602 C CA . VAL A 1 713 ? 0.538 -36.568 -5.962 1.00 86.56 713 VAL A CA 1
ATOM 5603 C C . VAL A 1 713 ? -0.633 -37.305 -6.617 1.00 86.56 713 VAL A C 1
ATOM 5605 O O . VAL A 1 713 ? -1.634 -37.567 -5.951 1.00 86.56 713 VAL A O 1
ATOM 5608 N N . ARG A 1 714 ? -0.520 -37.634 -7.911 1.00 84.19 714 ARG A N 1
ATOM 5609 C CA . ARG A 1 714 ? -1.561 -38.342 -8.683 1.00 84.19 714 ARG A CA 1
ATOM 5610 C C . ARG A 1 714 ? -1.490 -39.868 -8.553 1.00 84.19 714 ARG A C 1
ATOM 5612 O O . ARG A 1 714 ? -2.381 -40.558 -9.044 1.00 84.19 714 ARG A O 1
ATOM 5619 N N . GLY A 1 715 ? -0.428 -40.382 -7.942 1.00 79.62 715 GLY A N 1
ATOM 5620 C CA . GLY A 1 715 ? -0.155 -41.803 -7.777 1.00 79.62 715 GLY A CA 1
ATOM 5621 C C . GLY A 1 715 ? -0.972 -42.479 -6.664 1.00 79.62 715 GLY A C 1
ATOM 5622 O O . GLY A 1 715 ? -1.894 -41.895 -6.095 1.00 79.62 715 GLY A O 1
ATOM 5623 N N . PRO A 1 716 ? -0.638 -43.738 -6.319 1.00 64.69 716 PRO A N 1
ATOM 5624 C CA . PRO A 1 716 ? -1.360 -44.516 -5.304 1.00 64.69 716 PRO A CA 1
ATOM 5625 C C . PRO A 1 716 ? -1.180 -43.965 -3.880 1.00 64.69 716 PRO A C 1
ATOM 5627 O O . PRO A 1 716 ? -2.017 -44.187 -3.000 1.00 64.69 716 PRO A O 1
ATOM 5630 N N . HIS A 1 717 ? -0.093 -43.230 -3.643 1.00 62.97 717 HIS A N 1
ATOM 5631 C CA . HIS A 1 717 ? 0.120 -42.475 -2.418 1.00 62.97 717 HIS A CA 1
ATOM 5632 C C . HIS A 1 717 ? -0.733 -41.203 -2.491 1.00 62.97 717 HIS A C 1
ATOM 5634 O O . HIS A 1 717 ? -0.553 -40.392 -3.386 1.00 62.97 717 HIS A O 1
ATOM 5640 N N . LYS A 1 718 ? -1.688 -41.029 -1.566 1.00 69.00 718 LYS A N 1
ATOM 5641 C CA . LYS A 1 718 ? -2.634 -39.892 -1.522 1.00 69.00 718 LYS A CA 1
ATOM 5642 C C . LYS A 1 718 ? -1.944 -38.557 -1.143 1.00 69.00 718 LYS A C 1
ATOM 5644 O O . LYS A 1 718 ? -2.293 -37.935 -0.130 1.00 69.00 718 LYS A O 1
ATOM 5649 N N . GLY A 1 719 ? -0.936 -38.135 -1.910 1.00 85.94 719 GLY A N 1
ATOM 5650 C CA . GLY A 1 719 ? -0.191 -36.883 -1.760 1.00 85.94 719 GLY A CA 1
ATOM 5651 C C . GLY A 1 719 ? 1.333 -37.026 -1.662 1.00 85.94 719 GLY A C 1
ATOM 5652 O O . GLY A 1 719 ? 1.848 -38.093 -1.340 1.00 85.94 719 GLY A O 1
ATOM 5653 N N . ALA A 1 720 ? 2.039 -35.910 -1.864 1.00 92.44 720 ALA A N 1
ATOM 5654 C CA . ALA A 1 720 ? 3.500 -35.792 -1.795 1.00 92.44 720 ALA A CA 1
ATOM 5655 C C . ALA A 1 720 ? 3.925 -34.496 -1.078 1.00 92.44 720 ALA A C 1
ATOM 5657 O O . ALA A 1 720 ? 3.131 -33.559 -0.965 1.00 92.44 720 ALA A O 1
ATOM 5658 N N . VAL A 1 721 ? 5.172 -34.433 -0.606 1.00 93.44 721 VAL A N 1
ATOM 5659 C CA . VAL A 1 721 ? 5.777 -33.239 0.007 1.00 93.44 721 VAL A CA 1
ATOM 5660 C C . VAL A 1 721 ? 6.868 -32.696 -0.909 1.00 93.44 721 VAL A C 1
ATOM 5662 O O . VAL A 1 721 ? 7.809 -33.415 -1.231 1.00 93.44 721 VAL A O 1
ATOM 5665 N N . LEU A 1 722 ? 6.765 -31.426 -1.294 1.00 92.44 722 LEU A N 1
ATOM 5666 C CA . LEU A 1 722 ? 7.790 -30.710 -2.051 1.00 92.44 722 LEU A CA 1
ATOM 5667 C C . LEU A 1 722 ? 8.550 -29.768 -1.120 1.00 92.44 722 LEU A C 1
ATOM 5669 O O . LEU A 1 722 ? 7.947 -28.868 -0.540 1.00 92.44 722 LEU A O 1
ATOM 5673 N N . LEU A 1 723 ? 9.862 -29.952 -0.991 1.00 92.69 723 LEU A N 1
ATOM 5674 C CA . LEU A 1 723 ? 10.741 -29.035 -0.264 1.00 92.69 723 LEU A CA 1
ATOM 5675 C C . LEU A 1 723 ? 11.423 -28.095 -1.265 1.00 92.69 723 LEU A C 1
ATOM 5677 O O . LEU A 1 723 ? 12.180 -28.549 -2.125 1.00 92.69 723 LEU A O 1
ATOM 5681 N N . SER A 1 724 ? 11.146 -26.798 -1.145 1.00 90.81 724 SER A N 1
ATOM 5682 C CA . SER A 1 724 ? 11.615 -25.753 -2.060 1.00 90.81 724 SER A CA 1
ATOM 5683 C C . SER A 1 724 ? 12.129 -24.530 -1.297 1.00 90.81 724 SER A C 1
ATOM 5685 O O . SER A 1 724 ? 11.854 -24.355 -0.109 1.00 90.81 724 SER A O 1
ATOM 5687 N N . VAL A 1 725 ? 12.902 -23.676 -1.960 1.00 90.00 725 VAL A N 1
ATOM 5688 C CA . VAL A 1 725 ? 13.461 -22.449 -1.377 1.00 90.00 725 VAL A CA 1
ATOM 5689 C C . VAL A 1 725 ? 12.710 -21.218 -1.888 1.00 90.00 725 VAL A C 1
ATOM 5691 O O . VAL A 1 725 ? 12.390 -21.117 -3.071 1.00 90.00 725 VAL A O 1
ATOM 5694 N N . VAL A 1 726 ? 12.432 -20.258 -1.000 1.00 87.06 726 VAL A N 1
ATOM 5695 C CA . VAL A 1 726 ? 11.836 -18.961 -1.365 1.00 87.06 726 VAL A CA 1
ATOM 5696 C C . VAL A 1 726 ? 12.783 -18.208 -2.306 1.00 87.06 726 VAL A C 1
ATOM 5698 O O . VAL A 1 726 ? 13.963 -18.056 -2.003 1.00 87.06 726 VAL A O 1
ATOM 5701 N N . GLY A 1 727 ? 12.280 -17.736 -3.446 1.00 75.44 727 GLY A N 1
ATOM 5702 C CA . GLY A 1 727 ? 13.103 -17.133 -4.503 1.00 75.44 727 GLY A CA 1
ATOM 5703 C C . GLY A 1 727 ? 13.914 -18.147 -5.326 1.00 75.44 727 GLY A C 1
ATOM 5704 O O . GLY A 1 727 ? 14.690 -17.749 -6.191 1.00 75.44 727 GLY A O 1
ATOM 5705 N N . GLY A 1 728 ? 13.751 -19.453 -5.075 1.00 75.62 728 GLY A N 1
ATOM 5706 C CA . GLY A 1 728 ? 14.288 -20.541 -5.890 1.00 75.62 728 GLY A CA 1
ATOM 5707 C C . GLY A 1 728 ? 13.538 -20.734 -7.211 1.00 75.62 728 GLY A C 1
ATOM 5708 O O . GLY A 1 728 ? 12.503 -20.110 -7.470 1.00 75.62 728 GLY A O 1
ATOM 5709 N N . ARG A 1 729 ? 14.039 -21.653 -8.041 1.00 70.44 729 ARG A N 1
ATOM 5710 C CA . ARG A 1 729 ? 13.543 -21.907 -9.403 1.00 70.44 729 ARG A CA 1
ATOM 5711 C C . ARG A 1 729 ? 12.090 -22.374 -9.403 1.00 70.44 729 ARG A C 1
ATOM 5713 O O . ARG A 1 729 ? 11.349 -22.032 -10.318 1.00 70.44 729 ARG A O 1
ATOM 5720 N N . LEU A 1 730 ? 11.693 -23.146 -8.391 1.00 69.00 730 LEU A N 1
ATOM 5721 C CA . LEU A 1 730 ? 10.335 -23.678 -8.264 1.00 69.00 730 LEU A CA 1
ATOM 5722 C C . LEU A 1 730 ? 9.352 -22.702 -7.600 1.00 69.00 730 LEU A C 1
ATOM 5724 O O . LEU A 1 730 ? 8.137 -22.824 -7.764 1.00 69.00 730 LEU A O 1
ATOM 5728 N N . SER A 1 731 ? 9.878 -21.709 -6.883 1.00 64.69 731 SER A N 1
ATOM 5729 C CA . SER A 1 731 ? 9.093 -20.661 -6.225 1.00 64.69 731 SER A CA 1
ATOM 5730 C C . SER A 1 731 ? 8.689 -19.520 -7.165 1.00 64.69 731 SER A C 1
ATOM 5732 O O . SER A 1 731 ? 7.848 -18.700 -6.793 1.00 64.69 731 SER A O 1
ATOM 5734 N N . GLU A 1 732 ? 9.232 -19.475 -8.388 1.00 63.69 732 GLU A N 1
ATOM 5735 C CA . GLU A 1 732 ? 8.873 -18.524 -9.441 1.00 63.69 732 GLU A CA 1
ATOM 5736 C C . GLU A 1 732 ? 8.208 -19.237 -10.633 1.00 63.69 732 GLU A C 1
ATOM 5738 O O . GLU A 1 732 ? 8.706 -20.222 -11.161 1.00 63.69 732 GLU A O 1
ATOM 5743 N N . GLY A 1 733 ? 7.050 -18.741 -11.082 1.00 60.03 733 GLY A N 1
ATOM 5744 C CA . GLY A 1 733 ? 6.408 -19.179 -12.333 1.00 60.03 733 GLY A CA 1
ATOM 5745 C C . GLY A 1 733 ? 5.585 -20.480 -12.311 1.00 60.03 733 GLY A C 1
ATOM 5746 O O . GLY A 1 733 ? 4.844 -20.708 -13.263 1.00 60.03 733 GLY A O 1
ATOM 5747 N N . ILE A 1 734 ? 5.628 -21.296 -11.251 1.00 68.50 734 ILE A N 1
ATOM 5748 C CA . ILE A 1 734 ? 4.861 -22.561 -11.179 1.00 68.50 734 ILE A CA 1
ATOM 5749 C C . ILE A 1 734 ? 3.530 -22.404 -10.432 1.00 68.50 734 ILE A C 1
ATOM 5751 O O . ILE A 1 734 ? 3.407 -21.622 -9.479 1.00 68.50 734 ILE A O 1
ATOM 5755 N N . ASN A 1 735 ? 2.519 -23.149 -10.892 1.00 71.00 735 ASN A N 1
ATOM 5756 C CA . ASN A 1 735 ? 1.162 -23.143 -10.356 1.00 71.00 735 ASN A CA 1
ATOM 5757 C C . ASN A 1 735 ? 0.827 -24.481 -9.682 1.00 71.00 735 ASN A C 1
ATOM 5759 O O . ASN A 1 735 ? 0.831 -25.516 -10.342 1.00 71.00 735 ASN A O 1
ATOM 5763 N N . PHE A 1 736 ? 0.495 -24.442 -8.387 1.00 81.06 736 PHE A N 1
ATOM 5764 C CA . PHE A 1 736 ? 0.031 -25.598 -7.618 1.00 81.06 736 PHE A CA 1
ATOM 5765 C C . PHE A 1 736 ? -1.494 -25.535 -7.504 1.00 81.06 736 PHE A C 1
ATOM 5767 O O . PHE A 1 736 ? -2.019 -24.950 -6.565 1.00 81.06 736 PHE A O 1
ATOM 5774 N N . SER A 1 737 ? -2.202 -26.042 -8.512 1.00 78.12 737 SER A N 1
ATOM 5775 C CA . SER A 1 737 ? -3.669 -26.066 -8.523 1.00 78.12 737 SER A CA 1
ATOM 5776 C C . SER A 1 737 ? -4.221 -27.328 -7.863 1.00 78.12 737 SER A C 1
ATOM 5778 O O . SER A 1 737 ? -3.680 -28.422 -8.065 1.00 78.12 737 SER A O 1
ATOM 5780 N N . ASP A 1 738 ? -5.336 -27.187 -7.149 1.00 85.06 738 ASP A N 1
ATOM 5781 C CA . ASP A 1 738 ? -6.109 -28.296 -6.590 1.00 85.06 738 ASP A CA 1
ATOM 5782 C C . ASP A 1 738 ? -5.266 -29.233 -5.699 1.00 85.06 738 ASP A C 1
ATOM 5784 O O . ASP A 1 738 ? -4.621 -28.813 -4.737 1.00 85.06 738 ASP A O 1
ATOM 5788 N N . GLU A 1 739 ? -5.246 -30.531 -6.018 1.00 87.44 739 GLU A N 1
ATOM 5789 C CA . GLU A 1 739 ? -4.522 -31.556 -5.263 1.00 87.44 739 GLU A CA 1
ATOM 5790 C C . GLU A 1 739 ? -3.006 -31.347 -5.249 1.00 87.44 739 GLU A C 1
ATOM 5792 O O . GLU A 1 739 ? -2.332 -31.922 -4.398 1.00 87.44 739 GLU A O 1
ATOM 5797 N N . LEU A 1 740 ? -2.453 -30.525 -6.147 1.00 86.81 740 LEU A N 1
ATOM 5798 C CA . LEU A 1 740 ? -1.018 -30.237 -6.190 1.00 86.81 740 LEU A CA 1
ATOM 5799 C C . LEU A 1 740 ? -0.554 -29.312 -5.056 1.00 86.81 740 LEU A C 1
ATOM 5801 O O . LEU A 1 740 ? 0.649 -29.179 -4.866 1.00 86.81 740 LEU A O 1
ATOM 5805 N N . GLY A 1 741 ? -1.460 -28.656 -4.326 1.00 87.69 741 GLY A N 1
ATOM 5806 C CA . GLY A 1 741 ? -1.091 -27.611 -3.365 1.00 87.69 741 GLY A CA 1
ATOM 5807 C C . GLY A 1 741 ? -2.106 -27.384 -2.251 1.00 87.69 741 GLY A C 1
ATOM 5808 O O . GLY A 1 741 ? -2.435 -26.241 -1.954 1.00 87.69 741 GLY A O 1
ATOM 5809 N N . ARG A 1 742 ? -2.584 -28.451 -1.598 1.00 91.12 742 ARG A N 1
ATOM 5810 C CA . ARG A 1 742 ? -3.563 -28.359 -0.496 1.00 91.12 742 ARG A CA 1
ATOM 5811 C C . ARG A 1 742 ? -3.017 -27.686 0.754 1.00 91.12 742 ARG A C 1
ATOM 5813 O O . ARG A 1 742 ? -3.799 -27.169 1.553 1.00 91.12 742 ARG A O 1
ATOM 5820 N N . ALA A 1 743 ? -1.697 -27.660 0.921 1.00 91.88 743 ALA A N 1
ATOM 5821 C CA . ALA A 1 743 ? -1.076 -26.774 1.887 1.00 91.88 743 ALA A CA 1
ATOM 5822 C C . ALA A 1 743 ? 0.240 -26.173 1.407 1.00 91.88 743 ALA A C 1
ATOM 5824 O O . ALA A 1 743 ? 1.075 -26.863 0.818 1.00 91.88 743 ALA A O 1
ATOM 5825 N N . VAL A 1 744 ? 0.441 -24.904 1.755 1.00 93.00 744 VAL A N 1
ATOM 5826 C CA . VAL A 1 744 ? 1.717 -24.201 1.640 1.00 93.00 744 VAL A CA 1
ATOM 5827 C C . VAL A 1 744 ? 2.241 -23.909 3.039 1.00 93.00 744 VAL A C 1
ATOM 5829 O O . VAL A 1 744 ? 1.571 -23.261 3.841 1.00 93.00 744 VAL A O 1
ATOM 5832 N N . VAL A 1 745 ? 3.440 -24.399 3.337 1.00 94.38 745 VAL A N 1
ATOM 5833 C CA . VAL A 1 745 ? 4.098 -24.265 4.637 1.00 94.38 745 VAL A CA 1
ATOM 5834 C C . VAL A 1 745 ? 5.319 -23.361 4.490 1.00 94.38 745 VAL A C 1
ATOM 5836 O O . VAL A 1 745 ? 6.237 -23.680 3.743 1.00 94.38 745 VAL A O 1
ATOM 5839 N N . MET A 1 746 ? 5.358 -22.252 5.220 1.00 94.06 746 MET A N 1
ATOM 5840 C CA . MET A 1 746 ? 6.491 -21.325 5.261 1.00 94.06 746 MET A CA 1
ATOM 5841 C C . MET A 1 746 ? 7.338 -21.611 6.504 1.00 94.06 746 MET A C 1
ATOM 5843 O O . MET A 1 746 ? 6.885 -21.374 7.624 1.00 94.06 746 MET A O 1
ATOM 5847 N N . VAL A 1 747 ? 8.559 -22.119 6.334 1.00 93.69 747 VAL A N 1
ATOM 5848 C CA . VAL A 1 747 ? 9.473 -22.424 7.448 1.00 93.69 747 VAL A CA 1
ATOM 5849 C C . VAL A 1 747 ? 10.385 -21.238 7.704 1.00 93.69 747 VAL A C 1
ATOM 5851 O O . VAL A 1 747 ? 11.281 -20.984 6.916 1.00 93.69 747 VAL A O 1
ATOM 5854 N N . GLY A 1 748 ? 10.232 -20.527 8.817 1.00 91.25 748 GLY A N 1
ATOM 5855 C CA . GLY A 1 748 ? 11.038 -19.328 9.052 1.00 91.25 748 GLY A CA 1
ATOM 5856 C C . GLY A 1 748 ? 10.620 -18.120 8.201 1.00 91.25 748 GLY A C 1
ATOM 5857 O O . GLY A 1 748 ? 9.734 -18.185 7.348 1.00 91.25 748 GLY A O 1
ATOM 5858 N N . VAL A 1 749 ? 11.276 -16.986 8.454 1.00 90.44 749 VAL A N 1
ATOM 5859 C CA . VAL A 1 749 ? 11.045 -15.719 7.744 1.00 90.44 749 VAL A CA 1
ATOM 5860 C C . VAL A 1 749 ? 12.231 -15.445 6.802 1.00 90.44 749 VAL A C 1
ATOM 5862 O O . VAL A 1 749 ? 13.356 -15.343 7.308 1.00 90.44 749 VAL A O 1
ATOM 5865 N N . PRO A 1 750 ? 12.026 -15.347 5.469 1.00 89.62 750 PRO A N 1
ATOM 5866 C CA . PRO A 1 750 ? 13.088 -15.283 4.458 1.00 89.62 750 PRO A CA 1
ATOM 5867 C C . PRO A 1 750 ? 13.714 -13.886 4.339 1.00 89.62 750 PRO A C 1
ATOM 5869 O O . PRO A 1 750 ? 13.648 -13.225 3.305 1.00 89.62 750 PRO A O 1
ATOM 5872 N N . PHE A 1 751 ? 14.330 -13.418 5.421 1.00 87.75 751 PHE A N 1
ATOM 5873 C CA . PHE A 1 751 ? 15.042 -12.148 5.420 1.00 87.75 751 PHE A CA 1
ATOM 5874 C C . PHE A 1 751 ? 16.289 -12.205 4.520 1.00 87.75 751 PHE A C 1
ATOM 5876 O O . PHE A 1 751 ? 17.105 -13.119 4.682 1.00 87.75 751 PHE A O 1
ATOM 5883 N N . PRO A 1 752 ? 16.485 -11.220 3.621 1.00 83.56 752 PRO A N 1
ATOM 5884 C CA . PRO A 1 752 ? 17.725 -11.087 2.867 1.00 83.56 752 PRO A CA 1
ATOM 5885 C C . PRO A 1 752 ? 18.939 -10.948 3.795 1.00 83.56 752 PRO A C 1
ATOM 5887 O O . PRO A 1 752 ? 18.839 -10.408 4.899 1.00 83.56 752 PRO A O 1
ATOM 5890 N N . SER A 1 753 ? 20.106 -11.419 3.363 1.00 81.81 753 SER A N 1
ATOM 5891 C CA . SER A 1 753 ? 21.309 -11.360 4.198 1.00 81.81 753 SER A CA 1
ATOM 5892 C C . SER A 1 753 ? 21.832 -9.928 4.332 1.00 81.81 753 SER A C 1
ATOM 5894 O O . SER A 1 753 ? 22.222 -9.322 3.336 1.00 81.81 753 SER A O 1
ATOM 5896 N N . LEU A 1 754 ? 21.931 -9.421 5.566 1.00 80.81 754 LEU A N 1
ATOM 5897 C CA . LEU A 1 754 ? 22.603 -8.147 5.874 1.00 80.81 754 LEU A CA 1
ATOM 5898 C C . LEU A 1 754 ? 24.129 -8.213 5.698 1.00 80.81 754 LEU A C 1
ATOM 5900 O O . LEU A 1 754 ? 24.803 -7.201 5.831 1.00 80.81 754 LEU A O 1
ATOM 5904 N N . ALA A 1 755 ? 24.696 -9.383 5.387 1.00 77.31 755 ALA A N 1
ATOM 5905 C CA . ALA A 1 755 ? 26.097 -9.476 4.983 1.00 77.31 755 ALA A CA 1
ATOM 5906 C C . ALA A 1 755 ? 26.327 -8.995 3.537 1.00 77.31 755 ALA A C 1
ATOM 5908 O O . ALA A 1 755 ? 27.473 -8.787 3.153 1.00 77.31 755 ALA A O 1
ATOM 5909 N N . SER A 1 756 ? 25.268 -8.827 2.726 1.00 82.25 756 SER A N 1
ATOM 5910 C CA . SER A 1 756 ? 25.401 -8.280 1.370 1.00 82.25 756 SER A CA 1
ATOM 5911 C C . SER A 1 756 ? 25.724 -6.779 1.435 1.00 82.25 756 SER A C 1
ATOM 5913 O O . SER A 1 756 ? 24.917 -6.004 1.962 1.00 82.25 756 SER A O 1
ATOM 5915 N N . PRO A 1 757 ? 26.868 -6.346 0.871 1.00 81.56 757 PRO A N 1
ATOM 5916 C CA . PRO A 1 757 ? 27.220 -4.931 0.823 1.00 81.56 757 PRO A CA 1
ATOM 5917 C C . PRO A 1 757 ? 26.223 -4.125 -0.015 1.00 81.56 757 PRO A C 1
ATOM 5919 O O . PRO A 1 757 ? 25.881 -3.006 0.352 1.00 81.56 757 PRO A O 1
ATOM 5922 N N . GLU A 1 758 ? 25.688 -4.710 -1.091 1.00 84.25 758 GLU A N 1
ATOM 5923 C CA . GLU A 1 758 ? 24.706 -4.062 -1.974 1.00 84.25 758 GLU A CA 1
ATOM 5924 C C . GLU A 1 758 ? 23.430 -3.720 -1.216 1.00 84.25 758 GLU A C 1
ATOM 5926 O O . GLU A 1 758 ? 22.888 -2.623 -1.353 1.00 84.25 758 GLU A O 1
ATOM 5931 N N . LEU A 1 759 ? 22.947 -4.667 -0.407 1.00 85.38 759 LEU A N 1
ATOM 5932 C CA . LEU A 1 759 ? 21.749 -4.464 0.388 1.00 85.38 759 LEU A CA 1
ATOM 5933 C C . LEU A 1 759 ? 21.978 -3.393 1.454 1.00 85.38 759 LEU A C 1
ATOM 5935 O O . LEU A 1 759 ? 21.125 -2.527 1.616 1.00 85.38 759 LEU A O 1
ATOM 5939 N N . ASN A 1 760 ? 23.114 -3.416 2.152 1.00 85.69 760 ASN A N 1
ATOM 5940 C CA . ASN A 1 760 ? 23.419 -2.412 3.173 1.00 85.69 760 ASN A CA 1
ATOM 5941 C C . ASN A 1 760 ? 23.509 -1.002 2.585 1.00 85.69 760 ASN A C 1
ATOM 5943 O O . ASN A 1 760 ? 22.947 -0.067 3.158 1.00 85.69 760 ASN A O 1
ATOM 5947 N N . GLU A 1 761 ? 24.140 -0.844 1.421 1.00 84.69 761 GLU A N 1
ATOM 5948 C CA . GLU A 1 761 ? 24.164 0.438 0.714 1.00 84.69 761 GLU A CA 1
ATOM 5949 C C . GLU A 1 761 ? 22.770 0.857 0.255 1.00 84.69 761 GLU A C 1
ATOM 5951 O O . GLU A 1 761 ? 22.395 2.013 0.437 1.00 84.69 761 GLU A O 1
ATOM 5956 N N . ARG A 1 762 ? 21.959 -0.072 -0.266 1.00 86.31 762 ARG A N 1
ATOM 5957 C CA . ARG A 1 762 ? 20.568 0.207 -0.651 1.00 86.31 762 ARG A CA 1
ATOM 5958 C C . ARG A 1 762 ? 19.731 0.663 0.541 1.00 86.31 762 ARG A C 1
ATOM 5960 O O . ARG A 1 762 ? 18.987 1.631 0.418 1.00 86.31 762 ARG A O 1
ATOM 5967 N N . LEU A 1 763 ? 19.858 0.002 1.691 1.00 87.31 763 LEU A N 1
ATOM 5968 C CA . LEU A 1 763 ? 19.162 0.377 2.924 1.00 87.31 763 LEU A CA 1
ATOM 5969 C C . LEU A 1 763 ? 19.625 1.747 3.437 1.00 87.31 763 LEU A C 1
ATOM 5971 O O . LEU A 1 763 ? 18.793 2.573 3.809 1.00 87.31 763 LEU A O 1
ATOM 5975 N N . THR A 1 764 ? 20.934 2.005 3.408 1.00 84.81 764 THR A N 1
ATOM 5976 C CA . THR A 1 764 ? 21.529 3.290 3.814 1.00 84.81 764 THR A CA 1
ATOM 5977 C C . THR A 1 764 ? 21.074 4.423 2.898 1.00 84.81 764 THR A C 1
ATOM 5979 O O . THR A 1 764 ? 20.677 5.490 3.367 1.00 84.81 764 THR A O 1
ATOM 5982 N N . TYR A 1 765 ? 21.072 4.181 1.587 1.00 82.38 765 TYR A N 1
ATOM 5983 C CA . TYR A 1 765 ? 20.562 5.119 0.597 1.00 82.38 765 TYR A CA 1
ATOM 5984 C C . TYR A 1 765 ? 19.075 5.400 0.824 1.00 82.38 765 TYR A C 1
ATOM 5986 O O . TYR A 1 765 ? 18.698 6.566 0.914 1.00 82.38 765 TYR A O 1
ATOM 5994 N N . TYR A 1 766 ? 18.248 4.365 1.002 1.00 81.69 766 TYR A N 1
ATOM 5995 C CA . TYR A 1 766 ? 16.807 4.517 1.221 1.00 81.69 766 TYR A CA 1
ATOM 5996 C C . TYR A 1 766 ? 16.478 5.342 2.472 1.00 81.69 766 TYR A C 1
ATOM 5998 O O . TYR A 1 766 ? 15.578 6.179 2.446 1.00 81.69 766 TYR A O 1
ATOM 6006 N N . GLU A 1 767 ? 17.246 5.171 3.551 1.00 83.38 767 GLU A N 1
ATOM 6007 C CA . GLU A 1 767 ? 17.109 5.986 4.764 1.00 83.38 767 GLU A CA 1
ATOM 6008 C C . GLU A 1 767 ? 17.457 7.466 4.514 1.00 83.38 767 GLU A C 1
ATOM 6010 O O . GLU A 1 767 ? 16.829 8.359 5.086 1.00 83.38 767 GLU A O 1
ATOM 6015 N N . SER A 1 768 ? 18.421 7.739 3.626 1.00 76.75 768 SER A N 1
ATOM 6016 C CA . SER A 1 768 ? 18.861 9.102 3.292 1.00 76.75 768 SER A CA 1
ATOM 6017 C C . SER A 1 768 ? 17.873 9.892 2.417 1.00 76.75 768 SER A C 1
ATOM 6019 O O . SER A 1 768 ? 17.962 11.122 2.343 1.00 76.75 768 SER A O 1
ATOM 6021 N N . ILE A 1 769 ? 16.911 9.222 1.766 1.00 70.31 769 ILE A N 1
ATOM 6022 C CA . ILE A 1 769 ? 15.908 9.864 0.903 1.00 70.31 769 ILE A CA 1
ATOM 6023 C C . ILE A 1 769 ? 15.050 10.823 1.746 1.00 70.31 769 ILE A C 1
ATOM 6025 O O . ILE A 1 769 ? 14.356 10.407 2.665 1.00 70.31 769 ILE A O 1
ATOM 6029 N N . GLY A 1 770 ? 15.051 12.123 1.437 1.00 56.69 770 GLY A N 1
ATOM 6030 C CA . GLY A 1 770 ? 14.228 13.127 2.133 1.00 56.69 770 GLY A CA 1
ATOM 6031 C C . GLY A 1 770 ? 14.848 13.782 3.369 1.00 56.69 770 GLY A C 1
ATOM 6032 O O . GLY A 1 770 ? 14.161 14.551 4.039 1.00 56.69 770 GLY A O 1
ATOM 6033 N N . GLN A 1 771 ? 16.132 13.547 3.646 1.00 57.41 771 GLN A N 1
ATOM 6034 C CA . GLN A 1 771 ? 16.903 14.366 4.586 1.00 57.41 771 GLN A CA 1
ATOM 6035 C C . GLN A 1 771 ? 17.564 15.539 3.836 1.00 57.41 771 GLN A C 1
ATOM 6037 O O . GLN A 1 771 ? 18.088 15.363 2.734 1.00 57.41 771 GLN A O 1
ATOM 6042 N N . LYS A 1 772 ? 17.532 16.759 4.400 1.00 39.06 772 LYS A N 1
ATOM 6043 C CA . LYS A 1 772 ? 18.288 17.899 3.842 1.00 39.06 772 LYS A CA 1
ATOM 6044 C C . LYS A 1 772 ? 19.786 17.555 3.872 1.00 39.06 772 LYS A C 1
ATOM 6046 O O . LYS A 1 772 ? 20.238 17.010 4.877 1.00 39.06 772 LYS A O 1
ATOM 6051 N N . PRO A 1 773 ? 20.570 17.884 2.830 1.00 36.62 773 PRO A N 1
ATOM 6052 C CA . PRO A 1 773 ? 22.000 17.614 2.823 1.00 36.62 773 PRO A CA 1
ATOM 6053 C C . PRO A 1 773 ? 22.698 18.537 3.830 1.00 36.62 773 PRO A C 1
ATOM 6055 O O . PRO A 1 773 ? 23.092 19.652 3.501 1.00 36.62 773 PRO A O 1
ATOM 6058 N N . THR A 1 774 ? 22.845 18.096 5.075 1.00 29.22 774 THR A N 1
ATOM 6059 C CA . THR A 1 774 ? 23.799 18.693 6.010 1.00 29.22 774 THR A CA 1
ATOM 6060 C C . THR A 1 774 ? 25.172 18.103 5.723 1.00 29.22 774 THR A C 1
ATOM 6062 O O . THR A 1 774 ? 25.394 16.903 5.870 1.00 29.22 774 THR A O 1
ATOM 6065 N N . MET A 1 775 ? 26.094 18.959 5.285 1.00 29.80 775 MET A N 1
ATOM 6066 C CA . MET A 1 775 ? 27.518 18.655 5.185 1.00 29.80 775 MET A CA 1
ATOM 6067 C C . MET A 1 775 ? 28.085 18.407 6.590 1.00 29.80 775 MET A C 1
ATOM 6069 O O . MET A 1 775 ? 28.583 19.326 7.232 1.00 29.80 775 MET A O 1
ATOM 6073 N N . SER A 1 776 ? 28.026 17.173 7.083 1.00 29.41 776 SER A N 1
ATOM 6074 C CA . SER A 1 776 ? 28.946 16.722 8.128 1.00 29.41 776 SER A CA 1
ATOM 6075 C C . SER A 1 776 ? 29.298 15.252 7.927 1.00 29.41 776 SER A C 1
ATOM 6077 O O . SER A 1 776 ? 28.466 14.367 8.106 1.00 29.41 776 SER A O 1
ATOM 6079 N N . THR A 1 777 ? 30.541 15.044 7.499 1.00 29.12 777 THR A N 1
ATOM 6080 C CA . THR A 1 777 ? 31.437 13.929 7.836 1.00 29.12 777 THR A CA 1
ATOM 6081 C C . THR A 1 777 ? 30.802 12.599 8.250 1.00 29.12 777 THR A C 1
ATOM 6083 O O . THR A 1 777 ? 30.347 12.420 9.375 1.00 29.12 777 THR A O 1
ATOM 6086 N N . VAL A 1 778 ? 30.917 11.651 7.318 1.00 35.75 778 VAL A N 1
ATOM 6087 C CA . VAL A 1 778 ? 31.151 10.210 7.491 1.00 35.75 778 VAL A CA 1
ATOM 6088 C C . VAL A 1 778 ? 31.447 9.791 8.939 1.00 35.75 778 VAL A C 1
ATOM 6090 O O . VAL A 1 778 ? 32.593 9.779 9.381 1.00 35.75 778 VAL A O 1
ATOM 6093 N N . ALA A 1 779 ? 30.414 9.351 9.649 1.00 27.91 779 ALA A N 1
ATOM 6094 C CA . ALA A 1 779 ? 30.554 8.349 10.693 1.00 27.91 779 ALA A CA 1
ATOM 6095 C C . ALA A 1 779 ? 29.742 7.132 10.244 1.00 27.91 779 ALA A C 1
ATOM 6097 O O . ALA A 1 779 ? 28.522 7.205 10.101 1.00 27.91 779 ALA A O 1
ATOM 6098 N N . ARG A 1 780 ? 30.430 6.019 9.961 1.00 34.56 780 ARG A N 1
ATOM 6099 C CA . ARG A 1 780 ? 29.783 4.715 9.772 1.00 34.56 780 ARG A CA 1
ATOM 6100 C C . ARG A 1 780 ? 28.968 4.415 11.038 1.00 34.56 780 ARG A C 1
ATOM 6102 O O . ARG A 1 780 ? 29.562 4.452 12.117 1.00 34.56 780 ARG A O 1
ATOM 6109 N N . PRO A 1 781 ? 27.662 4.109 10.955 1.00 32.72 781 PRO A N 1
ATOM 6110 C CA . PRO A 1 781 ? 26.923 3.670 12.127 1.00 32.72 781 PRO A CA 1
ATOM 6111 C C . PRO A 1 781 ? 27.492 2.319 12.563 1.00 32.72 781 PRO A C 1
ATOM 6113 O O . PRO A 1 781 ? 27.383 1.324 11.847 1.00 32.72 781 PRO A O 1
ATOM 6116 N N . ALA A 1 782 ? 28.141 2.296 13.722 1.00 32.25 782 ALA A N 1
ATOM 6117 C CA . ALA A 1 782 ? 28.475 1.065 14.414 1.00 32.25 782 ALA A CA 1
ATOM 6118 C C . ALA A 1 782 ? 27.166 0.377 14.842 1.00 32.25 782 ALA A C 1
ATOM 6120 O O . ALA A 1 782 ? 26.400 0.970 15.589 1.00 32.25 782 ALA A O 1
ATOM 6121 N N . GLU A 1 783 ? 26.915 -0.824 14.314 1.00 37.06 783 GLU A N 1
ATOM 6122 C CA . GLU A 1 783 ? 26.077 -1.953 14.784 1.00 37.06 783 GLU A CA 1
ATOM 6123 C C . GLU A 1 783 ? 24.780 -1.772 15.612 1.00 37.06 783 GLU A C 1
ATOM 6125 O O . GLU A 1 783 ? 24.175 -2.776 15.985 1.00 37.06 783 GLU A O 1
ATOM 6130 N N . GLN A 1 784 ? 24.245 -0.580 15.871 1.00 41.62 784 GLN A N 1
ATOM 6131 C CA . GLN A 1 784 ? 23.042 -0.427 16.692 1.00 41.62 784 GLN A CA 1
ATOM 6132 C C . GLN A 1 784 ? 22.021 0.512 16.044 1.00 41.62 784 GLN A C 1
ATOM 6134 O O . GLN A 1 784 ? 22.237 1.707 15.892 1.00 41.62 784 GLN A O 1
ATOM 6139 N N . SER A 1 785 ? 20.868 -0.089 15.720 1.00 52.03 785 SER A N 1
ATOM 6140 C CA . SER A 1 785 ? 19.617 0.511 15.236 1.00 52.03 785 SER A CA 1
ATOM 6141 C C . SER A 1 785 ? 19.563 0.912 13.751 1.00 52.03 785 SER A C 1
ATOM 6143 O O . SER A 1 785 ? 19.742 2.069 13.383 1.00 52.03 785 SER A O 1
ATOM 6145 N N . MET A 1 786 ? 19.151 -0.040 12.900 1.00 68.50 786 MET A N 1
ATOM 6146 C CA . MET A 1 786 ? 18.592 0.240 11.568 1.00 68.50 786 MET A CA 1
ATOM 6147 C C . MET A 1 786 ? 17.430 1.241 11.685 1.00 68.50 786 MET A C 1
ATOM 6149 O O . MET A 1 786 ? 16.507 0.996 12.470 1.00 68.50 786 MET A O 1
ATOM 6153 N N . GLY A 1 787 ? 17.477 2.331 10.913 1.00 74.62 787 GLY A N 1
ATOM 6154 C CA . GLY A 1 787 ? 16.439 3.367 10.879 1.00 74.62 787 GLY A CA 1
ATOM 6155 C C . GLY A 1 787 ? 15.055 2.831 10.478 1.00 74.62 787 GLY A C 1
ATOM 6156 O O . GLY A 1 787 ? 14.942 1.718 9.951 1.00 74.62 787 GLY A O 1
ATOM 6157 N N . PRO A 1 788 ? 13.971 3.574 10.766 1.00 78.75 788 PRO A N 1
ATOM 6158 C CA . PRO A 1 788 ? 12.605 3.099 10.558 1.00 78.75 788 PRO A CA 1
ATOM 6159 C C . PRO A 1 788 ? 12.279 2.827 9.081 1.00 78.75 788 PRO A C 1
ATOM 6161 O O . PRO A 1 788 ? 11.579 1.852 8.797 1.00 78.75 788 PRO A O 1
ATOM 6164 N N . ARG A 1 789 ? 12.806 3.620 8.133 1.00 80.00 789 ARG A N 1
ATOM 6165 C CA . ARG A 1 789 ? 12.545 3.428 6.694 1.00 80.00 789 ARG A CA 1
ATOM 6166 C C . ARG A 1 789 ? 13.323 2.247 6.137 1.00 80.00 789 ARG A C 1
ATOM 6168 O O . ARG A 1 789 ? 12.732 1.389 5.483 1.00 80.00 789 ARG A O 1
ATOM 6175 N N . ALA A 1 790 ? 14.612 2.153 6.459 1.00 84.50 790 ALA A N 1
ATOM 6176 C CA . ALA A 1 790 ? 15.440 1.000 6.117 1.00 84.50 790 ALA A CA 1
ATOM 6177 C C . ALA A 1 790 ? 14.839 -0.304 6.665 1.00 84.50 790 ALA A C 1
ATOM 6179 O O . ALA A 1 790 ? 14.742 -1.298 5.945 1.00 84.50 790 ALA A O 1
ATOM 6180 N N . ARG A 1 791 ? 14.352 -0.292 7.912 1.00 85.56 791 ARG A N 1
ATOM 6181 C CA . ARG A 1 791 ? 13.681 -1.450 8.519 1.00 85.56 791 ARG A CA 1
ATOM 6182 C C . ARG A 1 791 ? 12.400 -1.822 7.786 1.00 85.56 791 ARG A C 1
ATOM 6184 O O . ARG A 1 791 ? 12.193 -3.006 7.521 1.00 85.56 791 ARG A O 1
ATOM 6191 N N . SER A 1 792 ? 11.573 -0.838 7.430 1.00 85.81 792 SER A N 1
ATOM 6192 C CA . SER A 1 792 ? 10.354 -1.104 6.667 1.00 85.81 792 SER A CA 1
ATOM 6193 C C . SER A 1 792 ? 10.671 -1.753 5.321 1.00 85.81 792 SER A C 1
ATOM 6195 O O . SER A 1 792 ? 10.112 -2.811 5.035 1.00 85.81 792 SER A O 1
ATOM 6197 N N . LEU A 1 793 ? 11.626 -1.201 4.560 1.00 85.94 793 LEU A N 1
ATOM 6198 C CA . LEU A 1 793 ? 12.056 -1.755 3.273 1.00 85.94 793 LEU A CA 1
ATOM 6199 C C . LEU A 1 793 ? 12.596 -3.183 3.423 1.00 85.94 793 LEU A C 1
ATOM 6201 O O . LEU A 1 793 ? 12.215 -4.071 2.662 1.00 85.94 793 LEU A O 1
ATOM 6205 N N . TYR A 1 794 ? 13.448 -3.428 4.421 1.00 88.62 794 TYR A N 1
ATOM 6206 C CA . TYR A 1 794 ? 14.024 -4.748 4.687 1.00 88.62 794 TYR A CA 1
ATOM 6207 C C . TYR A 1 794 ? 12.951 -5.811 4.969 1.00 88.62 794 TYR A C 1
ATOM 6209 O O . TYR A 1 794 ? 12.984 -6.917 4.424 1.00 88.62 794 TYR A O 1
ATOM 6217 N N . GLU A 1 795 ? 11.953 -5.460 5.777 1.00 88.62 795 GLU A N 1
ATOM 6218 C CA . GLU A 1 795 ? 10.787 -6.305 6.031 1.00 88.62 795 GLU A CA 1
ATOM 6219 C C . GLU A 1 795 ? 9.907 -6.477 4.789 1.00 88.62 795 GLU A C 1
ATOM 6221 O O . GLU A 1 795 ? 9.423 -7.577 4.535 1.00 88.62 795 GLU A O 1
ATOM 6226 N N . SER A 1 796 ? 9.702 -5.431 3.991 1.00 87.00 796 SER A N 1
ATOM 6227 C CA . SER A 1 796 ? 8.863 -5.495 2.791 1.00 87.00 796 SER A CA 1
ATOM 6228 C C . SER A 1 796 ? 9.486 -6.344 1.684 1.00 87.00 796 SER A C 1
ATOM 6230 O O . SER A 1 796 ? 8.762 -7.074 1.010 1.00 87.00 796 SER A O 1
ATOM 6232 N N . LEU A 1 797 ? 10.815 -6.322 1.520 1.00 86.12 797 LEU A N 1
ATOM 6233 C CA . LEU A 1 797 ? 11.534 -7.232 0.616 1.00 86.12 797 LEU A CA 1
ATOM 6234 C C . LEU A 1 797 ? 11.275 -8.698 0.990 1.00 86.12 797 LEU A C 1
ATOM 6236 O O . LEU A 1 797 ? 10.959 -9.516 0.128 1.00 86.12 797 LEU A O 1
ATOM 6240 N N . CYS A 1 798 ? 11.342 -9.008 2.285 1.00 88.44 798 CYS A N 1
ATOM 6241 C CA . CYS A 1 798 ? 11.038 -10.334 2.812 1.00 88.44 798 CYS A CA 1
ATOM 6242 C C . CYS A 1 798 ? 9.569 -10.723 2.567 1.00 88.44 798 CYS A C 1
ATOM 6244 O O . CYS A 1 798 ? 9.277 -11.777 1.996 1.00 88.44 798 CYS A O 1
ATOM 6246 N N . MET A 1 799 ? 8.630 -9.854 2.947 1.00 88.62 799 MET A N 1
ATOM 6247 C CA . MET A 1 799 ? 7.201 -10.161 2.866 1.00 88.62 799 MET A CA 1
ATOM 6248 C C . MET A 1 799 ? 6.689 -10.253 1.432 1.00 88.62 799 MET A C 1
ATOM 6250 O O . MET A 1 799 ? 5.821 -11.077 1.164 1.00 88.62 799 MET A O 1
ATOM 6254 N N . ARG A 1 800 ? 7.272 -9.523 0.475 1.00 85.56 800 ARG A N 1
ATOM 6255 C CA . ARG A 1 800 ? 6.963 -9.703 -0.954 1.00 85.56 800 ARG A CA 1
ATOM 6256 C C . ARG A 1 800 ? 7.286 -11.119 -1.432 1.00 85.56 800 ARG A C 1
ATOM 6258 O O . ARG A 1 800 ? 6.458 -11.720 -2.113 1.00 85.56 800 ARG A O 1
ATOM 6265 N N . ALA A 1 801 ? 8.428 -11.679 -1.029 1.00 86.19 801 ALA A N 1
ATOM 6266 C CA . ALA A 1 801 ? 8.813 -13.047 -1.383 1.00 86.19 801 ALA A CA 1
ATOM 6267 C C . ALA A 1 801 ? 7.899 -14.104 -0.725 1.00 86.19 801 ALA A C 1
ATOM 6269 O O . ALA A 1 801 ? 7.504 -15.089 -1.360 1.00 86.19 801 ALA A O 1
ATOM 6270 N N . VAL A 1 802 ? 7.490 -13.871 0.529 1.00 88.94 802 VAL A N 1
ATOM 6271 C CA . VAL A 1 802 ? 6.491 -14.700 1.229 1.00 88.94 802 VAL A CA 1
ATOM 6272 C C . VAL A 1 802 ? 5.145 -14.655 0.502 1.00 88.94 802 VAL A C 1
ATOM 6274 O O . VAL A 1 802 ? 4.596 -15.702 0.158 1.00 88.94 802 VAL A O 1
ATOM 6277 N N . ASN A 1 803 ? 4.653 -13.455 0.191 1.00 86.44 803 ASN A N 1
ATOM 6278 C CA . ASN A 1 803 ? 3.365 -13.221 -0.464 1.00 86.44 803 ASN A CA 1
ATOM 6279 C C . ASN A 1 803 ? 3.313 -13.842 -1.867 1.00 86.44 803 ASN A C 1
ATOM 6281 O O . ASN A 1 803 ? 2.301 -14.429 -2.254 1.00 86.44 803 ASN A O 1
ATOM 6285 N N . GLN A 1 804 ? 4.427 -13.789 -2.599 1.00 84.62 804 GLN A N 1
ATOM 6286 C CA . GLN A 1 804 ? 4.596 -14.460 -3.887 1.00 84.62 804 GLN A CA 1
ATOM 6287 C C . GLN A 1 804 ? 4.493 -15.985 -3.771 1.00 84.62 804 GLN A C 1
ATOM 6289 O O . GLN A 1 804 ? 3.891 -16.623 -4.633 1.00 84.62 804 GLN A O 1
ATOM 6294 N N . SER A 1 805 ? 5.053 -16.567 -2.710 1.00 86.56 805 SER A N 1
ATOM 6295 C CA . SER A 1 805 ? 5.067 -18.018 -2.493 1.00 86.56 805 SER A CA 1
ATOM 6296 C C . SER A 1 805 ? 3.679 -18.543 -2.104 1.00 86.56 805 SER A C 1
ATOM 6298 O O . SER A 1 805 ? 3.181 -19.499 -2.700 1.00 86.56 805 SER A O 1
ATOM 6300 N N . ILE A 1 806 ? 3.008 -17.877 -1.161 1.00 86.19 806 ILE A N 1
ATOM 6301 C CA . ILE A 1 806 ? 1.676 -18.271 -0.664 1.00 86.19 806 ILE A CA 1
ATOM 6302 C C . ILE A 1 806 ? 0.553 -17.994 -1.673 1.00 86.19 806 ILE A C 1
ATOM 6304 O O . ILE A 1 806 ? -0.398 -18.769 -1.761 1.00 86.19 806 ILE A O 1
ATOM 6308 N N . GLY A 1 807 ? 0.693 -16.962 -2.513 1.00 80.19 807 GLY A N 1
ATOM 6309 C CA . GLY A 1 807 ? -0.240 -16.664 -3.606 1.00 80.19 807 GLY A CA 1
ATOM 6310 C C . GLY A 1 807 ? -0.302 -17.748 -4.691 1.00 80.19 807 GLY A C 1
ATOM 6311 O O . GLY A 1 807 ? -1.058 -17.620 -5.652 1.00 80.19 807 GLY A O 1
ATOM 6312 N N . ARG A 1 808 ? 0.478 -18.830 -4.577 1.00 79.38 808 ARG A N 1
ATOM 6313 C CA . ARG A 1 808 ? 0.469 -19.933 -5.546 1.00 79.38 808 ARG A CA 1
ATOM 6314 C C . ARG A 1 808 ? -0.558 -21.017 -5.262 1.00 79.38 808 ARG A C 1
ATOM 6316 O O . ARG A 1 808 ? -0.852 -21.759 -6.202 1.00 79.38 808 ARG A O 1
ATOM 6323 N N . ALA A 1 809 ? -1.049 -21.085 -4.025 1.00 81.38 809 ALA A N 1
ATOM 6324 C CA . ALA A 1 809 ? -1.865 -22.180 -3.507 1.00 81.38 809 ALA A CA 1
ATOM 6325 C C . ALA A 1 809 ? -3.307 -22.188 -4.028 1.00 81.38 809 ALA A C 1
ATOM 6327 O O . ALA A 1 809 ? -3.930 -23.236 -4.066 1.00 81.38 809 ALA A O 1
ATOM 6328 N N . ILE A 1 810 ? -3.844 -21.021 -4.401 1.00 80.69 810 ILE A N 1
ATOM 6329 C CA . ILE A 1 810 ? -5.262 -20.855 -4.734 1.00 80.69 810 ILE A CA 1
ATOM 6330 C C . ILE A 1 810 ? -5.393 -20.298 -6.148 1.00 80.69 810 ILE A C 1
ATOM 6332 O O . ILE A 1 810 ? -4.748 -19.303 -6.490 1.00 80.69 810 ILE A O 1
ATOM 6336 N N . ARG A 1 811 ? -6.214 -20.943 -6.990 1.00 77.81 811 ARG A N 1
ATOM 6337 C CA . ARG A 1 811 ? -6.300 -20.595 -8.424 1.00 77.81 811 ARG A CA 1
ATOM 6338 C C . ARG A 1 811 ? -7.677 -20.258 -8.960 1.00 77.81 811 ARG A C 1
ATOM 6340 O O . ARG A 1 811 ? -7.762 -19.545 -9.957 1.00 77.81 811 ARG A O 1
ATOM 6347 N N . HIS A 1 812 ? -8.743 -20.716 -8.324 1.00 80.94 812 HIS A N 1
ATOM 6348 C CA . HIS A 1 812 ? -10.103 -20.389 -8.743 1.00 80.94 812 HIS A CA 1
ATOM 6349 C C . HIS A 1 812 ? -11.062 -20.368 -7.557 1.00 80.94 812 HIS A C 1
ATOM 6351 O O . HIS A 1 812 ? -10.753 -20.885 -6.489 1.00 80.94 812 HIS A O 1
ATOM 6357 N N . ARG A 1 813 ? -12.270 -19.825 -7.759 1.00 80.00 813 ARG A N 1
ATOM 6358 C CA . ARG A 1 813 ? -13.288 -19.640 -6.707 1.00 80.00 813 ARG A CA 1
ATOM 6359 C C . ARG A 1 813 ? -13.617 -20.898 -5.884 1.00 80.00 813 ARG A C 1
ATOM 6361 O O . ARG A 1 813 ? -13.980 -20.781 -4.722 1.00 80.00 813 ARG A O 1
ATOM 6368 N N . GLY A 1 814 ? -13.526 -22.079 -6.501 1.00 81.50 814 GLY A N 1
ATOM 6369 C CA . GLY A 1 814 ? -13.821 -23.369 -5.865 1.00 81.50 814 GLY A CA 1
ATOM 6370 C C . GLY A 1 814 ? -12.610 -24.077 -5.256 1.00 81.50 814 GLY A C 1
ATOM 6371 O O . GLY A 1 814 ? -12.749 -25.219 -4.841 1.00 81.50 814 GLY A O 1
ATOM 6372 N N . ASP A 1 815 ? -11.434 -23.446 -5.254 1.00 86.69 815 ASP A N 1
ATOM 6373 C CA . ASP A 1 815 ? -10.208 -24.045 -4.719 1.00 86.69 815 ASP A CA 1
ATOM 6374 C C . ASP A 1 815 ? -10.109 -23.779 -3.213 1.00 86.69 815 ASP A C 1
ATOM 6376 O O . ASP A 1 815 ? -10.711 -22.821 -2.713 1.00 86.69 815 ASP A O 1
ATOM 6380 N N . PHE A 1 816 ? -9.353 -24.613 -2.502 1.00 88.38 816 PHE A N 1
ATOM 6381 C CA . PHE A 1 816 ? -9.112 -24.480 -1.068 1.00 88.38 816 PHE A CA 1
ATOM 6382 C C . PHE A 1 816 ? -7.698 -24.933 -0.702 1.00 88.38 816 PHE A C 1
ATOM 6384 O O . PHE A 1 816 ? -7.185 -25.924 -1.235 1.00 88.38 816 PHE A O 1
ATOM 6391 N N . ALA A 1 817 ? -7.083 -24.221 0.240 1.00 89.81 817 ALA A N 1
ATOM 6392 C CA . ALA A 1 817 ? -5.735 -24.514 0.705 1.00 89.81 817 ALA A CA 1
ATOM 6393 C C . ALA A 1 817 ? -5.511 -24.037 2.146 1.00 89.81 817 ALA A C 1
ATOM 6395 O O . ALA A 1 817 ? -6.090 -23.046 2.604 1.00 89.81 817 ALA A O 1
ATOM 6396 N N . ALA A 1 818 ? -4.624 -24.734 2.854 1.00 90.81 818 ALA A N 1
ATOM 6397 C CA . ALA A 1 818 ? -4.093 -24.294 4.137 1.00 90.81 818 ALA A CA 1
ATOM 6398 C C . ALA A 1 818 ? -2.757 -23.556 3.947 1.00 90.81 818 ALA A C 1
ATOM 6400 O O . ALA A 1 818 ? -1.863 -24.033 3.251 1.00 90.81 818 ALA A O 1
ATOM 6401 N N . ILE A 1 819 ? -2.596 -22.407 4.593 1.00 91.88 819 ILE A N 1
ATOM 6402 C CA . ILE A 1 819 ? -1.353 -21.634 4.615 1.00 91.88 819 ILE A CA 1
ATOM 6403 C C . ILE A 1 819 ? -0.819 -21.690 6.044 1.00 91.88 819 ILE A C 1
ATOM 6405 O O . ILE A 1 819 ? -1.460 -21.206 6.974 1.00 91.88 819 ILE A O 1
ATOM 6409 N N . VAL A 1 820 ? 0.335 -22.320 6.239 1.00 93.00 820 VAL A N 1
ATOM 6410 C CA . VAL A 1 820 ? 0.902 -22.563 7.570 1.00 93.00 820 VAL A CA 1
ATOM 6411 C C . VAL A 1 820 ? 2.241 -21.856 7.702 1.00 93.00 820 VAL A C 1
ATOM 6413 O O . VAL A 1 820 ? 3.164 -22.109 6.935 1.00 93.00 820 VAL A O 1
ATOM 6416 N N . PHE A 1 821 ? 2.377 -21.003 8.708 1.00 93.88 821 PHE A N 1
ATOM 6417 C CA . PHE A 1 821 ? 3.603 -20.282 9.024 1.00 93.88 821 PHE A CA 1
ATOM 6418 C C . PHE A 1 821 ? 4.288 -20.926 10.236 1.00 93.88 821 PHE A C 1
ATOM 6420 O O . PHE A 1 821 ? 3.754 -20.894 11.342 1.00 93.88 821 PHE A O 1
ATOM 6427 N N . LEU A 1 822 ? 5.472 -21.512 10.042 1.00 93.06 822 LEU A N 1
ATOM 6428 C CA . LEU A 1 822 ? 6.300 -22.116 11.095 1.00 93.06 822 LEU A CA 1
ATOM 6429 C C . LEU A 1 822 ? 7.400 -21.138 11.542 1.00 93.06 822 LEU A C 1
ATOM 6431 O O . LEU A 1 822 ? 8.587 -21.372 11.301 1.00 93.06 822 LEU A O 1
ATOM 6435 N N . ASP A 1 823 ? 7.008 -20.014 12.144 1.00 92.06 823 ASP A N 1
ATOM 6436 C CA . ASP A 1 823 ? 7.897 -19.096 12.872 1.00 92.06 823 ASP A CA 1
ATOM 6437 C C . ASP A 1 823 ? 7.061 -18.131 13.728 1.00 92.06 823 ASP A C 1
ATOM 6439 O O . ASP A 1 823 ? 6.121 -17.515 13.222 1.00 92.06 823 ASP A O 1
ATOM 6443 N N . ALA A 1 824 ? 7.432 -17.935 14.994 1.00 89.94 824 ALA A N 1
ATOM 6444 C CA . ALA A 1 824 ? 6.734 -17.030 15.908 1.00 89.94 824 ALA A CA 1
ATOM 6445 C C . ALA A 1 824 ? 6.712 -15.568 15.420 1.00 89.94 824 ALA A C 1
ATOM 6447 O O . ALA A 1 824 ? 5.793 -14.818 15.740 1.00 89.94 824 ALA A O 1
ATOM 6448 N N . ARG A 1 825 ? 7.680 -15.151 14.591 1.00 89.94 825 ARG A N 1
ATOM 6449 C CA . ARG A 1 825 ? 7.748 -13.779 14.057 1.00 89.94 825 ARG A CA 1
ATOM 6450 C C . ARG A 1 825 ? 6.572 -13.418 13.149 1.00 89.94 825 ARG A C 1
ATOM 6452 O O . ARG A 1 825 ? 6.279 -12.235 13.007 1.00 89.94 825 ARG A O 1
ATOM 6459 N N . TYR A 1 826 ? 5.887 -14.393 12.547 1.00 89.38 826 TYR A N 1
ATOM 6460 C CA . TYR A 1 826 ? 4.690 -14.117 11.743 1.00 89.38 826 TYR A CA 1
ATOM 6461 C C . TYR A 1 826 ? 3.497 -13.640 12.588 1.00 89.38 826 TYR A C 1
ATOM 6463 O O . TYR A 1 826 ? 2.598 -13.010 12.038 1.00 89.38 826 TYR A O 1
ATOM 6471 N N . ALA A 1 827 ? 3.502 -13.883 13.906 1.00 86.31 827 ALA A N 1
ATOM 6472 C CA . ALA A 1 827 ? 2.501 -13.351 14.832 1.00 86.31 827 ALA A CA 1
ATOM 6473 C C . ALA A 1 827 ? 2.771 -11.886 15.234 1.00 86.31 827 ALA A C 1
ATOM 6475 O O . ALA A 1 827 ? 1.887 -11.214 15.764 1.00 86.31 827 ALA A O 1
ATOM 6476 N N . GLU A 1 828 ? 3.975 -11.357 14.980 1.00 84.75 828 GLU A N 1
ATOM 6477 C CA . GLU A 1 828 ? 4.311 -9.979 15.338 1.00 84.75 828 GLU A CA 1
ATOM 6478 C C . GLU A 1 828 ? 3.523 -8.977 14.465 1.00 84.75 828 GLU A C 1
ATOM 6480 O O . GLU A 1 828 ? 3.586 -9.074 13.233 1.00 84.75 828 GLU A O 1
ATOM 6485 N N . PRO A 1 829 ? 2.857 -7.955 15.049 1.00 79.25 829 PRO A N 1
ATOM 6486 C CA . PRO A 1 829 ? 1.977 -7.047 14.305 1.00 79.25 829 PRO A CA 1
ATOM 6487 C C . PRO A 1 829 ? 2.644 -6.382 13.093 1.00 79.25 829 PRO A C 1
ATOM 6489 O O . PRO A 1 829 ? 2.016 -6.206 12.051 1.00 79.25 829 PRO A O 1
ATOM 6492 N N . ARG A 1 830 ? 3.936 -6.048 13.201 1.00 80.12 830 ARG A N 1
ATOM 6493 C CA . ARG A 1 830 ? 4.726 -5.437 12.118 1.00 80.12 830 ARG A CA 1
ATOM 6494 C C . ARG A 1 830 ? 4.857 -6.323 10.869 1.00 80.12 830 ARG A C 1
ATOM 6496 O O . ARG A 1 830 ? 4.856 -5.802 9.759 1.00 80.12 830 ARG A O 1
ATOM 6503 N N . ILE A 1 831 ? 4.959 -7.643 11.043 1.00 83.50 831 ILE A N 1
ATOM 6504 C CA . ILE A 1 831 ? 5.087 -8.624 9.954 1.00 83.50 831 ILE A CA 1
ATOM 6505 C C . ILE A 1 831 ? 3.693 -9.056 9.493 1.00 83.50 831 ILE A C 1
ATOM 6507 O O . ILE A 1 831 ? 3.432 -9.095 8.292 1.00 83.50 831 ILE A O 1
ATOM 6511 N N . ALA A 1 832 ? 2.776 -9.297 10.435 1.00 82.44 832 ALA A N 1
ATOM 6512 C CA . ALA A 1 832 ? 1.406 -9.712 10.147 1.00 82.44 832 ALA A CA 1
ATOM 6513 C C . ALA A 1 832 ? 0.652 -8.694 9.270 1.00 82.44 832 ALA A C 1
ATOM 6515 O O . ALA A 1 832 ? -0.025 -9.085 8.324 1.00 82.44 832 ALA A O 1
ATOM 6516 N N . ARG A 1 833 ? 0.830 -7.383 9.508 1.00 79.94 833 ARG A N 1
ATOM 6517 C CA . ARG A 1 833 ? 0.218 -6.309 8.694 1.00 79.94 833 ARG A CA 1
ATOM 6518 C C . ARG A 1 833 ? 0.696 -6.272 7.237 1.00 79.94 833 ARG A C 1
ATOM 6520 O O . ARG A 1 833 ? 0.046 -5.648 6.406 1.00 79.94 833 ARG A O 1
ATOM 6527 N N . LYS A 1 834 ? 1.829 -6.908 6.925 1.00 82.25 834 LYS A N 1
ATOM 6528 C CA . LYS A 1 834 ? 2.402 -6.976 5.570 1.00 82.25 834 LYS A CA 1
ATOM 6529 C C . LYS A 1 834 ? 1.936 -8.216 4.792 1.00 82.25 834 LYS A C 1
ATOM 6531 O O . LYS A 1 834 ? 2.311 -8.375 3.628 1.00 82.25 834 LYS A O 1
ATOM 6536 N N . LEU A 1 835 ? 1.133 -9.089 5.411 1.00 83.12 835 LEU A N 1
ATOM 6537 C CA . LEU A 1 835 ? 0.453 -10.186 4.722 1.00 83.12 835 LEU A CA 1
ATOM 6538 C C . LEU A 1 835 ? -0.771 -9.664 3.939 1.00 83.12 835 LEU A C 1
ATOM 6540 O O . LEU A 1 835 ? -1.409 -8.701 4.366 1.00 83.12 835 LEU A O 1
ATOM 6544 N N . PRO A 1 836 ? -1.141 -10.300 2.814 1.00 76.25 836 PRO A N 1
ATOM 6545 C CA . PRO A 1 836 ? -2.322 -9.945 2.046 1.00 76.25 836 PRO A CA 1
ATOM 6546 C C . PRO A 1 836 ? -3.594 -10.089 2.881 1.00 76.25 836 PRO A C 1
ATOM 6548 O O . PRO A 1 836 ? -3.776 -11.079 3.597 1.00 76.25 836 PRO A O 1
ATOM 6551 N N . ALA A 1 837 ? -4.525 -9.150 2.712 1.00 71.88 837 ALA A N 1
ATOM 6552 C CA . ALA A 1 837 ? -5.767 -9.099 3.483 1.00 71.88 837 ALA A CA 1
ATOM 6553 C C . ALA A 1 837 ? -6.633 -10.370 3.368 1.00 71.88 837 ALA A C 1
ATOM 6555 O O . ALA A 1 837 ? -7.416 -10.653 4.267 1.00 71.88 837 ALA A O 1
ATOM 6556 N N . TRP A 1 838 ? -6.493 -11.146 2.287 1.00 72.00 838 TRP A N 1
ATOM 6557 C CA . TRP A 1 838 ? -7.245 -12.386 2.076 1.00 72.00 838 TRP A CA 1
ATOM 6558 C C . TRP A 1 838 ? -6.694 -13.600 2.843 1.00 72.00 838 TRP A C 1
ATOM 6560 O O . TRP A 1 838 ? -7.412 -14.581 3.020 1.00 72.00 838 TRP A O 1
ATOM 6570 N N . ILE A 1 839 ? -5.438 -13.548 3.297 1.00 73.00 839 ILE A N 1
ATOM 6571 C CA . ILE A 1 839 ? -4.802 -14.604 4.111 1.00 73.00 839 ILE A CA 1
ATOM 6572 C C . ILE A 1 839 ? -5.096 -14.398 5.588 1.00 73.00 839 ILE A C 1
ATOM 6574 O O . ILE A 1 839 ? -5.181 -15.366 6.345 1.00 73.00 839 ILE A O 1
ATOM 6578 N N . ALA A 1 840 ? -5.332 -13.147 5.978 1.00 59.47 840 ALA A N 1
ATOM 6579 C CA . ALA A 1 840 ? -5.968 -12.797 7.234 1.00 59.47 840 ALA A CA 1
ATOM 6580 C C . ALA A 1 840 ? -7.448 -13.229 7.196 1.00 59.47 840 ALA A C 1
ATOM 6582 O O . ALA A 1 840 ? -8.361 -12.408 7.203 1.00 59.47 840 ALA A O 1
ATOM 6583 N N . GLY A 1 841 ? -7.696 -14.537 7.083 1.00 43.50 841 GLY A N 1
ATOM 6584 C CA . GLY A 1 841 ? -9.030 -15.110 7.160 1.00 43.50 841 GLY A CA 1
ATOM 6585 C C . GLY A 1 841 ? -9.683 -14.816 8.519 1.00 43.50 841 GLY A C 1
ATOM 6586 O O . GLY A 1 841 ? -9.003 -14.378 9.453 1.00 43.50 841 GLY A O 1
ATOM 6587 N N . PRO A 1 842 ? -10.980 -15.127 8.678 1.00 37.38 842 PRO A N 1
ATOM 6588 C CA . PRO A 1 842 ? -11.754 -14.859 9.894 1.00 37.38 842 PRO A CA 1
ATOM 6589 C C . PRO A 1 842 ? -11.198 -15.528 11.172 1.00 37.38 842 PRO A C 1
ATOM 6591 O O . PRO A 1 842 ? -11.625 -15.211 12.276 1.00 37.38 842 PRO A O 1
ATOM 6594 N N . ASN A 1 843 ? -10.230 -16.446 11.039 1.00 34.22 843 ASN A N 1
ATOM 6595 C CA . ASN A 1 843 ? -9.553 -17.106 12.160 1.00 34.22 843 ASN A CA 1
ATOM 6596 C C . ASN A 1 843 ? -8.156 -16.526 12.481 1.00 34.22 843 ASN A C 1
ATOM 6598 O O . ASN A 1 843 ? -7.597 -16.856 13.522 1.00 34.22 843 ASN A O 1
ATOM 6602 N N . GLN A 1 844 ? -7.606 -15.630 11.648 1.00 35.19 844 GLN A N 1
ATOM 6603 C CA . GLN A 1 844 ? -6.453 -14.768 11.989 1.00 35.19 844 GLN A CA 1
ATOM 6604 C C . GLN A 1 844 ? -6.860 -13.320 12.278 1.00 35.19 844 GLN A C 1
ATOM 6606 O O . GLN A 1 844 ? -6.134 -12.591 12.957 1.00 35.19 844 GLN A O 1
ATOM 6611 N N . SER A 1 845 ? -8.071 -12.926 11.892 1.00 32.72 845 SER A N 1
ATOM 6612 C CA . SER A 1 845 ? -8.732 -11.764 12.479 1.00 32.72 845 SER A CA 1
ATOM 6613 C C . SER A 1 845 ? -9.012 -11.923 13.984 1.00 32.72 845 SER A C 1
ATOM 6615 O O . SER A 1 845 ? -9.256 -10.937 14.677 1.00 32.72 845 SER A O 1
ATOM 6617 N N . GLY A 1 846 ? -8.846 -13.137 14.523 1.00 33.16 846 GLY A N 1
ATOM 6618 C CA . GLY A 1 846 ? -8.828 -13.408 15.956 1.00 33.16 846 GLY A CA 1
ATOM 6619 C C . GLY A 1 846 ? -7.668 -12.770 16.731 1.00 33.16 846 GLY A C 1
ATOM 6620 O O . GLY A 1 846 ? -7.787 -12.670 17.957 1.00 33.16 846 GLY A O 1
ATOM 6621 N N . LEU A 1 847 ? -6.583 -12.308 16.078 1.00 35.62 847 LEU A N 1
ATOM 6622 C CA . LEU A 1 847 ? -5.443 -11.760 16.825 1.00 35.62 847 LEU A CA 1
ATOM 6623 C C . LEU A 1 847 ? -4.868 -10.388 16.453 1.00 35.62 847 LEU A C 1
ATOM 6625 O O . LEU A 1 847 ? -4.260 -9.836 17.360 1.00 35.62 847 LEU A O 1
ATOM 6629 N N . MET A 1 848 ? -5.046 -9.765 15.275 1.00 36.09 848 MET A N 1
ATOM 6630 C CA . MET A 1 848 ? -4.335 -8.476 15.045 1.00 36.09 848 MET A CA 1
ATOM 6631 C C . MET A 1 848 ? -5.007 -7.376 14.178 1.00 36.09 848 MET A C 1
ATOM 6633 O O . MET A 1 848 ? -4.384 -6.326 14.025 1.00 36.09 848 MET A O 1
ATOM 6637 N N . SER A 1 849 ? -6.248 -7.497 13.662 1.00 35.25 849 SER A N 1
ATOM 6638 C CA . SER A 1 849 ? -6.943 -6.302 13.097 1.00 35.25 849 SER A CA 1
ATOM 6639 C C . SER A 1 849 ? -8.485 -6.292 12.998 1.00 35.25 849 SER A C 1
ATOM 6641 O O . SER A 1 849 ? -9.009 -5.338 12.430 1.00 35.25 849 SER A O 1
ATOM 6643 N N . ASP A 1 850 ? -9.229 -7.272 13.532 1.00 39.94 850 ASP A N 1
ATOM 6644 C CA . ASP A 1 850 ? -10.704 -7.142 13.679 1.00 39.94 850 ASP A CA 1
ATOM 6645 C C . ASP A 1 850 ? -11.132 -6.820 15.117 1.00 39.94 850 ASP A C 1
ATOM 6647 O O . ASP A 1 850 ? -12.321 -6.675 15.407 1.00 39.94 850 ASP A O 1
ATOM 6651 N N . ARG A 1 851 ? -10.183 -6.658 16.046 1.00 53.66 851 ARG A N 1
ATOM 6652 C CA . ARG A 1 851 ? -10.519 -6.041 17.325 1.00 53.66 851 ARG A CA 1
ATOM 6653 C C . ARG A 1 851 ? -10.604 -4.543 17.098 1.00 53.66 851 ARG A C 1
ATOM 6655 O O . ARG A 1 851 ? -9.585 -3.860 17.087 1.00 53.66 851 ARG A O 1
ATOM 6662 N N . LEU A 1 852 ? -11.834 -4.066 16.919 1.00 75.56 852 LEU A N 1
ATOM 6663 C CA . LEU A 1 852 ? -12.207 -2.721 17.348 1.00 75.56 852 LEU A CA 1
ATOM 6664 C C . LEU A 1 852 ? -11.521 -2.477 18.698 1.00 75.56 852 LEU A C 1
ATOM 6666 O O . LEU A 1 852 ? -11.586 -3.340 19.580 1.00 75.56 852 LEU A O 1
ATOM 6670 N N . GLU A 1 853 ? -10.803 -1.370 18.831 1.00 84.88 853 GLU A N 1
ATOM 6671 C CA . GLU A 1 853 ? -10.052 -1.072 20.051 1.00 84.88 853 GLU A CA 1
ATOM 6672 C C . GLU A 1 853 ? -11.030 -0.742 21.185 1.00 84.88 853 GLU A C 1
ATOM 6674 O O . GLU A 1 853 ? -10.849 -1.172 22.327 1.00 84.88 853 GLU A O 1
ATOM 6679 N N . PHE A 1 854 ? -12.127 -0.063 20.831 1.00 90.44 854 PHE A N 1
ATOM 6680 C CA . PHE A 1 854 ? -13.176 0.377 21.749 1.00 90.44 854 PHE A CA 1
ATOM 6681 C C . PHE A 1 854 ? -14.585 -0.068 21.297 1.00 90.44 854 PHE A C 1
ATOM 6683 O O . PHE A 1 854 ? -15.448 0.777 21.063 1.00 90.44 854 PHE A O 1
ATOM 6690 N N . PRO A 1 855 ? -14.873 -1.379 21.175 1.00 88.44 855 PRO A N 1
ATOM 6691 C CA . PRO A 1 855 ? -16.128 -1.872 20.593 1.00 88.44 855 PRO A CA 1
ATOM 6692 C C . PRO A 1 855 ? -17.363 -1.566 21.451 1.00 88.44 855 PRO A C 1
ATOM 6694 O O . PRO A 1 855 ? -18.454 -1.337 20.932 1.00 88.44 855 PRO A O 1
ATOM 6697 N N . ASP A 1 856 ? -17.195 -1.594 22.773 1.00 87.75 856 ASP A N 1
ATOM 6698 C CA . ASP A 1 856 ? -18.271 -1.396 23.750 1.00 87.75 856 ASP A CA 1
ATOM 6699 C C . ASP A 1 856 ? -18.331 0.037 24.296 1.00 87.75 856 ASP A C 1
ATOM 6701 O O . ASP A 1 856 ? -19.151 0.333 25.158 1.00 87.75 856 ASP A O 1
ATOM 6705 N N . GLY A 1 857 ? -17.488 0.928 23.769 1.00 90.81 857 GLY A N 1
ATOM 6706 C CA . GLY A 1 857 ? -17.325 2.282 24.277 1.00 90.81 857 GLY A CA 1
ATOM 6707 C C . GLY A 1 857 ? -16.468 2.339 25.546 1.00 90.81 857 GLY A C 1
ATOM 6708 O O . GLY A 1 857 ? -16.459 1.421 26.361 1.00 90.81 857 GLY A O 1
ATOM 6709 N N . VAL A 1 858 ? -15.710 3.418 25.727 1.00 93.62 858 VAL A N 1
ATOM 6710 C CA . VAL A 1 858 ? -14.917 3.658 26.940 1.00 93.62 858 VAL A CA 1
ATOM 6711 C C . VAL A 1 858 ? -14.842 5.147 27.248 1.00 93.62 858 VAL A C 1
ATOM 6713 O O . VAL A 1 858 ? -14.884 5.981 26.345 1.00 93.62 858 VAL A O 1
ATOM 6716 N N . VAL A 1 859 ? -14.684 5.481 28.529 1.00 94.31 859 VAL A N 1
ATOM 6717 C CA . VAL A 1 859 ? -14.351 6.836 28.975 1.00 94.31 859 VAL A CA 1
ATOM 6718 C C . VAL A 1 859 ? -12.898 6.869 29.430 1.00 94.31 859 VAL A C 1
ATOM 6720 O O . VAL A 1 859 ? -12.492 6.125 30.327 1.00 94.31 859 VAL A O 1
ATOM 6723 N N . ARG A 1 860 ? -12.111 7.739 28.803 1.00 93.94 860 ARG A N 1
ATOM 6724 C CA . ARG A 1 860 ? -10.710 8.019 29.135 1.00 93.94 860 ARG A CA 1
ATOM 6725 C C . ARG A 1 860 ? -10.553 9.471 29.560 1.00 93.94 860 ARG A C 1
ATOM 6727 O O . ARG A 1 860 ? -11.448 10.289 29.356 1.00 93.94 860 ARG A O 1
ATOM 6734 N N . VAL A 1 861 ? -9.396 9.787 30.127 1.00 92.94 861 VAL A N 1
ATOM 6735 C CA . VAL A 1 861 ? -9.010 11.166 30.449 1.00 92.94 861 VAL A CA 1
ATOM 6736 C C . VAL A 1 861 ? -7.898 11.660 29.524 1.00 92.94 861 VAL A C 1
ATOM 6738 O O . VAL A 1 861 ? -7.168 10.856 28.948 1.00 92.94 861 VAL A O 1
ATOM 6741 N N . THR A 1 862 ? -7.743 12.969 29.354 1.00 93.31 862 THR A N 1
ATOM 6742 C CA . THR A 1 862 ? -6.567 13.520 28.657 1.00 93.31 862 THR A CA 1
ATOM 6743 C C . THR A 1 862 ? -5.310 13.410 29.538 1.00 93.31 862 THR A C 1
ATOM 6745 O O . THR A 1 862 ? -5.415 13.320 30.770 1.00 93.31 862 THR A O 1
ATOM 6748 N N . PRO A 1 863 ? -4.104 13.344 28.947 1.00 91.31 863 PRO A N 1
ATOM 6749 C CA . PRO A 1 863 ? -2.868 13.296 29.717 1.00 91.31 863 PRO A CA 1
ATOM 6750 C C . PRO A 1 863 ? -2.562 14.652 30.365 1.00 91.31 863 PRO A C 1
ATOM 6752 O O . PRO A 1 863 ? -2.949 15.704 29.864 1.00 91.31 863 PRO A O 1
ATOM 6755 N N . LEU A 1 864 ? -1.822 14.618 31.472 1.00 88.75 864 LEU A N 1
ATOM 6756 C CA . LEU A 1 864 ? -1.242 15.803 32.099 1.00 88.75 864 LEU A CA 1
ATOM 6757 C C . LEU A 1 864 ? 0.280 15.757 31.952 1.00 88.75 864 LEU A C 1
ATOM 6759 O O . LEU A 1 864 ? 0.902 14.718 32.193 1.00 88.75 864 LEU A O 1
ATOM 6763 N N . VAL A 1 865 ? 0.901 16.874 31.570 1.00 85.38 865 VAL A N 1
ATOM 6764 C CA . VAL A 1 865 ? 2.361 16.949 31.399 1.00 85.38 865 VAL A CA 1
ATOM 6765 C C . VAL A 1 865 ? 3.052 16.596 32.712 1.00 85.38 865 VAL A C 1
ATOM 6767 O O . VAL A 1 865 ? 2.779 17.194 33.753 1.00 85.38 865 VAL A O 1
ATOM 6770 N N . GLY A 1 866 ? 3.963 15.623 32.649 1.00 79.50 866 GLY A N 1
ATOM 6771 C CA . GLY A 1 866 ? 4.740 15.156 33.798 1.00 79.50 866 GLY A CA 1
ATOM 6772 C C . GLY A 1 866 ? 4.011 14.174 34.721 1.00 79.50 866 GLY A C 1
ATOM 6773 O O . GLY A 1 866 ? 4.604 13.750 35.711 1.00 79.50 866 GLY A O 1
ATOM 6774 N N . VAL A 1 867 ? 2.770 13.777 34.409 1.00 81.00 867 VAL A N 1
ATOM 6775 C CA . VAL A 1 867 ? 1.986 12.829 35.217 1.00 81.00 867 VAL A CA 1
ATOM 6776 C C . VAL A 1 867 ? 1.637 11.593 34.377 1.00 81.00 867 VAL A C 1
ATOM 6778 O O . VAL A 1 867 ? 0.738 11.655 33.537 1.00 81.00 867 VAL A O 1
ATOM 6781 N N . PRO A 1 868 ? 2.322 10.451 34.571 1.00 76.31 868 PRO A N 1
ATOM 6782 C CA . PRO A 1 868 ? 1.978 9.221 33.867 1.00 76.31 868 PRO A CA 1
ATOM 6783 C C . PRO A 1 868 ? 0.642 8.663 34.385 1.00 76.31 868 PRO A C 1
ATOM 6785 O O . PRO A 1 868 ? 0.535 8.285 35.550 1.00 76.31 868 PRO A O 1
ATOM 6788 N N . ASP A 1 869 ? -0.371 8.573 33.518 1.00 80.56 869 ASP A N 1
ATOM 6789 C CA . ASP A 1 869 ? -1.661 7.937 33.828 1.00 80.56 869 ASP A CA 1
ATOM 6790 C C . ASP A 1 869 ? -2.011 6.891 32.759 1.00 80.56 869 ASP A C 1
ATOM 6792 O O . ASP A 1 869 ? -2.262 7.218 31.599 1.00 80.56 869 ASP A O 1
ATOM 6796 N N . SER A 1 870 ? -2.064 5.618 33.162 1.00 79.94 870 SER A N 1
ATOM 6797 C CA . SER A 1 870 ? -2.454 4.488 32.298 1.00 79.94 870 SER A CA 1
ATOM 6798 C C . SER A 1 870 ? -3.887 4.574 31.753 1.00 79.94 870 SER A C 1
ATOM 6800 O O . SER A 1 870 ? -4.228 3.865 30.810 1.00 79.94 870 SER A O 1
ATOM 6802 N N . GLN A 1 871 ? -4.738 5.412 32.353 1.00 84.25 871 GLN A N 1
ATOM 6803 C CA . GLN A 1 871 ? -6.112 5.657 31.908 1.00 84.25 871 GLN A CA 1
ATOM 6804 C C . GLN A 1 871 ? -6.221 6.880 30.981 1.00 84.25 871 GLN A C 1
ATOM 6806 O O . GLN A 1 871 ? -7.334 7.232 30.577 1.00 84.25 871 GLN A O 1
ATOM 6811 N N . SER A 1 872 ? -5.095 7.534 30.666 1.00 90.50 872 SER A N 1
ATOM 6812 C CA . SER A 1 872 ? -5.066 8.686 29.768 1.00 90.50 872 SER A CA 1
ATOM 6813 C C . SER A 1 872 ? -4.914 8.291 28.298 1.00 90.50 872 SER A C 1
ATOM 6815 O O . SER A 1 872 ? -4.329 7.255 27.980 1.00 90.50 872 SER A O 1
ATOM 6817 N N . ILE A 1 873 ? -5.440 9.120 27.394 1.00 92.75 873 ILE A N 1
ATOM 6818 C CA . ILE A 1 873 ? -5.278 8.961 25.946 1.00 92.75 873 ILE A CA 1
ATOM 6819 C C . ILE A 1 873 ? -4.833 10.279 25.307 1.00 92.75 873 ILE A C 1
ATOM 6821 O O . ILE A 1 873 ? -5.493 11.309 25.442 1.00 92.75 873 ILE A O 1
ATOM 6825 N N . SER A 1 874 ? -3.688 10.258 24.619 1.00 93.12 874 SER A N 1
ATOM 6826 C CA . SER A 1 874 ? -3.187 11.424 23.885 1.00 93.12 874 SER A CA 1
ATOM 6827 C C . SER A 1 874 ? -3.956 11.633 22.581 1.00 93.12 874 SER A C 1
ATOM 6829 O O . SER A 1 874 ? -4.470 10.678 21.995 1.00 93.12 874 SER A O 1
ATOM 6831 N N . LEU A 1 875 ? -3.961 12.869 22.070 1.00 93.62 875 LEU A N 1
ATOM 6832 C CA . LEU A 1 875 ? -4.575 13.180 20.778 1.00 93.62 875 LEU A CA 1
ATOM 6833 C C . LEU A 1 875 ? -3.953 12.358 19.635 1.00 93.62 875 LEU A C 1
ATOM 6835 O O . LEU A 1 875 ? -4.672 11.828 18.795 1.00 93.62 875 LEU A O 1
ATOM 6839 N N . SER A 1 876 ? -2.627 12.188 19.636 1.00 91.25 876 SER A N 1
ATOM 6840 C CA . SER A 1 876 ? -1.909 11.374 18.644 1.00 91.25 876 SER A CA 1
ATOM 6841 C C . SER A 1 876 ? -2.358 9.910 18.624 1.00 91.25 876 SER A C 1
ATOM 6843 O O . SER A 1 876 ? -2.547 9.344 17.550 1.00 91.25 876 SER A O 1
ATOM 6845 N N . THR A 1 877 ? -2.556 9.312 19.803 1.00 89.75 877 THR A N 1
ATOM 6846 C CA . THR A 1 877 ? -3.012 7.920 19.940 1.00 89.75 877 THR A CA 1
ATOM 6847 C C . THR A 1 877 ? -4.473 7.789 19.528 1.00 89.75 877 THR A C 1
ATOM 6849 O O . THR A 1 877 ? -4.837 6.847 18.834 1.00 89.75 877 THR A O 1
ATOM 6852 N N . LEU A 1 878 ? -5.306 8.759 19.917 1.00 93.31 878 LEU A N 1
ATOM 6853 C CA . LEU A 1 878 ? -6.723 8.785 19.572 1.00 93.31 878 LEU A CA 1
ATOM 6854 C C . LEU A 1 878 ? -6.948 8.874 18.055 1.00 93.31 878 LEU A C 1
ATOM 6856 O O . LEU A 1 878 ? -7.810 8.164 17.535 1.00 93.31 878 LEU A O 1
ATOM 6860 N N . LEU A 1 879 ? -6.189 9.743 17.374 1.00 93.69 879 LEU A N 1
ATOM 6861 C CA . LEU A 1 879 ? -6.304 9.980 15.933 1.00 93.69 879 LEU A CA 1
ATOM 6862 C C . LEU A 1 879 ? -5.722 8.847 15.092 1.00 93.69 879 LEU A C 1
ATOM 6864 O O . LEU A 1 879 ? -6.237 8.601 14.004 1.00 93.69 879 LEU A O 1
ATOM 6868 N N . ASP A 1 880 ? -4.650 8.195 15.553 1.00 88.75 880 ASP A N 1
ATOM 6869 C CA . ASP A 1 880 ? -3.897 7.201 14.777 1.00 88.75 880 ASP A CA 1
ATOM 6870 C C . ASP A 1 880 ? -3.688 7.658 13.320 1.00 88.75 880 ASP A C 1
ATOM 6872 O O . ASP A 1 880 ? -4.166 7.064 12.348 1.00 88.75 880 ASP A O 1
ATOM 6876 N N . ALA A 1 881 ? -3.008 8.799 13.177 1.00 83.75 881 ALA A N 1
ATOM 6877 C CA . ALA A 1 881 ? -2.937 9.552 11.926 1.00 83.75 881 ALA A CA 1
ATOM 6878 C C . ALA A 1 881 ? -2.351 8.766 10.740 1.00 83.75 881 ALA A C 1
ATOM 6880 O O . ALA A 1 881 ? -2.505 9.187 9.600 1.00 83.75 881 ALA A O 1
ATOM 6881 N N . GLN A 1 882 ? -1.672 7.642 10.989 1.00 80.69 882 GLN A N 1
ATOM 6882 C CA . GLN A 1 882 ? -1.145 6.768 9.938 1.00 80.69 882 GLN A CA 1
ATOM 6883 C C . GLN A 1 882 ? -2.247 5.991 9.207 1.00 80.69 882 GLN A C 1
ATOM 6885 O O . GLN A 1 882 ? -2.090 5.691 8.026 1.00 80.69 882 GLN A O 1
ATOM 6890 N N . HIS A 1 883 ? -3.345 5.665 9.893 1.00 82.88 883 HIS A N 1
ATOM 6891 C CA . HIS A 1 883 ? -4.435 4.842 9.355 1.00 82.88 883 HIS A CA 1
ATOM 6892 C C . HIS A 1 883 ? -5.719 5.642 9.093 1.00 82.88 883 HIS A C 1
ATOM 6894 O O . HIS A 1 883 ? -6.677 5.106 8.530 1.00 82.88 883 HIS A O 1
ATOM 6900 N N . LEU A 1 884 ? -5.748 6.910 9.505 1.00 88.94 884 LEU A N 1
ATOM 6901 C CA . LEU A 1 884 ? -6.886 7.805 9.354 1.00 88.94 884 LEU A CA 1
ATOM 6902 C C . LEU A 1 884 ? -7.129 8.139 7.873 1.00 88.94 884 LEU A C 1
ATOM 6904 O O . LEU A 1 884 ? -6.310 8.788 7.228 1.00 88.94 884 LEU A O 1
ATOM 6908 N N . LEU A 1 885 ? -8.274 7.714 7.330 1.00 88.69 885 LEU A N 1
ATOM 6909 C CA . LEU A 1 885 ? -8.644 7.968 5.932 1.00 88.69 885 LEU A CA 1
ATOM 6910 C C . LEU A 1 885 ? -9.270 9.346 5.736 1.00 88.69 885 LEU A C 1
ATOM 6912 O O . LEU A 1 885 ? -9.082 9.968 4.695 1.00 88.69 885 LEU A O 1
ATOM 6916 N N . SER A 1 886 ? -10.059 9.798 6.709 1.00 92.38 886 SER A N 1
ATOM 6917 C CA . SER A 1 886 ? -10.669 11.128 6.739 1.00 92.38 886 SER A CA 1
ATOM 6918 C C . SER A 1 886 ? -11.190 11.429 8.139 1.00 92.38 886 SER A C 1
ATOM 6920 O O . SER A 1 886 ? -11.515 10.500 8.883 1.00 92.38 886 SER A O 1
ATOM 6922 N N . ALA A 1 887 ? -11.336 12.708 8.474 1.00 93.19 887 ALA A N 1
ATOM 6923 C CA . ALA A 1 887 ? -11.896 13.126 9.755 1.00 93.19 887 ALA A CA 1
ATOM 6924 C C . ALA A 1 887 ? -12.898 14.275 9.608 1.00 93.19 887 ALA A C 1
ATOM 6926 O O . ALA A 1 887 ? -12.709 15.186 8.801 1.00 93.19 887 ALA A O 1
ATOM 6927 N N . LEU A 1 888 ? -13.945 14.242 10.431 1.00 92.69 888 LEU A N 1
ATOM 6928 C CA . LEU A 1 888 ? -14.836 15.369 10.696 1.00 92.69 888 LEU A CA 1
ATOM 6929 C C . LEU A 1 888 ? -14.654 15.769 12.157 1.00 92.69 888 LEU A C 1
ATOM 6931 O O . LEU A 1 888 ? -14.908 14.966 13.055 1.00 92.69 888 LEU A O 1
ATOM 6935 N N . LEU A 1 889 ? -14.190 16.995 12.389 1.00 93.00 889 LEU A N 1
ATOM 6936 C CA . LEU A 1 889 ? -13.885 17.509 13.720 1.00 93.00 889 LEU A CA 1
ATOM 6937 C C . LEU A 1 889 ? -14.653 18.797 13.979 1.00 93.00 889 LEU A C 1
ATOM 6939 O O . LEU A 1 889 ? -14.815 19.647 13.101 1.00 93.00 889 LEU A O 1
ATOM 6943 N N . THR A 1 890 ? -15.080 18.955 15.221 1.00 90.38 890 THR A N 1
ATOM 6944 C CA . THR A 1 890 ? -15.795 20.137 15.677 1.00 90.38 890 THR A CA 1
ATOM 6945 C C . THR A 1 890 ? -15.409 20.462 17.113 1.00 90.38 890 THR A C 1
ATOM 6947 O O . THR A 1 890 ? -15.300 19.568 17.951 1.00 90.38 890 THR A O 1
ATOM 6950 N N . SER A 1 891 ? -15.220 21.748 17.399 1.00 90.12 891 SER A N 1
ATOM 6951 C CA . SER A 1 891 ? -14.948 22.286 18.734 1.00 90.12 891 SER A CA 1
ATOM 6952 C C . SER A 1 891 ? -15.234 23.791 18.750 1.00 90.12 891 SER A C 1
ATOM 6954 O O . SER A 1 891 ? -15.240 24.434 17.702 1.00 90.12 891 SER A O 1
ATOM 6956 N N . PHE A 1 892 ? -15.461 24.374 19.932 1.00 84.81 892 PHE A N 1
ATOM 6957 C CA . PHE A 1 892 ? -15.668 25.822 20.064 1.00 84.81 892 PHE A CA 1
ATOM 6958 C C . PHE A 1 892 ? -14.374 26.610 19.814 1.00 84.81 892 PHE A C 1
ATOM 6960 O O . PHE A 1 892 ? -14.392 27.614 19.105 1.00 84.81 892 PHE A O 1
ATOM 6967 N N . ILE A 1 893 ? -13.252 26.127 20.356 1.00 84.75 893 ILE A N 1
ATOM 6968 C CA . ILE A 1 893 ? -11.912 26.671 20.099 1.00 84.75 893 ILE A CA 1
ATOM 6969 C C . ILE A 1 893 ? -11.071 25.585 19.427 1.00 84.75 893 ILE A C 1
ATOM 6971 O O . ILE A 1 893 ? -11.101 24.420 19.837 1.00 84.75 893 ILE A O 1
ATOM 6975 N N . ILE A 1 894 ? -10.354 25.963 18.371 1.00 87.44 894 ILE A N 1
ATOM 6976 C CA . ILE A 1 894 ? -9.437 25.089 17.640 1.00 87.44 894 ILE A CA 1
ATOM 6977 C C . ILE A 1 894 ? -8.131 25.857 17.441 1.00 87.44 894 ILE A C 1
ATOM 6979 O O . ILE A 1 894 ? -8.135 26.933 16.837 1.00 87.44 894 ILE A O 1
ATOM 6983 N N . ASN A 1 895 ? -7.028 25.304 17.946 1.00 89.06 895 ASN A N 1
ATOM 6984 C CA . ASN A 1 895 ? -5.687 25.696 17.527 1.00 89.06 895 ASN A CA 1
ATOM 6985 C C . ASN A 1 895 ? -5.337 24.857 16.296 1.00 89.06 895 ASN A C 1
ATOM 6987 O O . ASN A 1 895 ? -4.968 23.686 16.410 1.00 89.06 895 ASN A O 1
ATOM 6991 N N . THR A 1 896 ? -5.525 25.446 15.116 1.00 84.44 896 THR A N 1
ATOM 6992 C CA . THR A 1 896 ? -5.418 24.710 13.855 1.00 84.44 896 THR A CA 1
ATOM 6993 C C . THR A 1 896 ? -3.993 24.224 13.600 1.00 84.44 896 THR A C 1
ATOM 6995 O O . THR A 1 896 ? -3.824 23.074 13.214 1.00 84.44 896 THR A O 1
ATOM 6998 N N . ASP A 1 897 ? -2.963 25.023 13.886 1.00 86.50 897 ASP A N 1
ATOM 6999 C CA . ASP A 1 897 ? -1.568 24.612 13.663 1.00 86.50 897 ASP A CA 1
ATOM 7000 C C . ASP A 1 897 ? -1.168 23.433 14.561 1.00 86.50 897 ASP A C 1
ATOM 7002 O O . ASP A 1 897 ? -0.587 22.450 14.091 1.00 86.50 897 ASP A O 1
ATOM 7006 N N . TRP A 1 898 ? -1.550 23.479 15.840 1.00 90.50 898 TRP A N 1
ATOM 7007 C CA . TRP A 1 898 ? -1.323 22.371 16.768 1.00 90.50 898 TRP A CA 1
ATOM 7008 C C . TRP A 1 898 ? -2.088 21.110 16.348 1.00 90.50 898 TRP A C 1
ATOM 7010 O O . TRP A 1 898 ? -1.505 20.025 16.287 1.00 90.50 898 TRP A O 1
ATOM 7020 N N . LEU A 1 899 ? -3.369 21.232 15.997 1.00 89.94 899 LEU A N 1
ATOM 7021 C CA . LEU A 1 899 ? -4.185 20.100 15.554 1.00 89.94 899 LEU A CA 1
ATOM 7022 C C . LEU A 1 899 ? -3.624 19.462 14.276 1.00 89.94 899 LEU A C 1
ATOM 7024 O O . LEU A 1 899 ? -3.504 18.239 14.196 1.00 89.94 899 LEU A O 1
ATOM 7028 N N . LEU A 1 900 ? -3.249 20.280 13.291 1.00 88.38 900 LEU A N 1
ATOM 7029 C CA . LEU A 1 900 ? -2.698 19.809 12.023 1.00 88.38 900 LEU A CA 1
ATOM 7030 C C . LEU A 1 900 ? -1.329 19.145 12.198 1.00 88.38 900 LEU A C 1
ATOM 7032 O O . LEU A 1 900 ? -1.039 18.200 11.474 1.00 88.38 900 LEU A O 1
ATOM 7036 N N . SER A 1 901 ? -0.536 19.523 13.208 1.00 89.50 901 SER A N 1
ATOM 7037 C CA . SER A 1 901 ? 0.711 18.806 13.531 1.00 89.50 901 SER A CA 1
ATOM 7038 C C . SER A 1 901 ? 0.496 17.334 13.930 1.00 89.50 901 SER A C 1
ATOM 7040 O O . SER A 1 901 ? 1.423 16.528 13.840 1.00 89.50 901 SER A O 1
ATOM 7042 N N . HIS A 1 902 ? -0.731 16.963 14.315 1.00 89.50 902 HIS A N 1
ATOM 7043 C CA . HIS A 1 902 ? -1.118 15.599 14.677 1.00 89.50 902 HIS A CA 1
ATOM 7044 C C . HIS A 1 902 ? -1.807 14.831 13.536 1.00 89.50 902 HIS A C 1
ATOM 7046 O O . HIS A 1 902 ? -2.132 13.660 13.720 1.00 89.50 902 HIS A O 1
ATOM 7052 N N . ILE A 1 903 ? -2.047 15.452 12.374 1.00 89.12 903 ILE A N 1
ATOM 7053 C CA . ILE A 1 903 ? -2.776 14.865 11.236 1.00 89.12 903 ILE A CA 1
ATOM 7054 C C . ILE A 1 903 ? -1.872 14.866 9.997 1.00 89.12 903 ILE A C 1
ATOM 7056 O O . ILE A 1 903 ? -1.077 15.774 9.786 1.00 89.12 903 ILE A O 1
ATOM 7060 N N . GLN A 1 904 ? -1.982 13.852 9.136 1.00 85.81 904 GLN A N 1
ATOM 7061 C CA . GLN A 1 904 ? -1.182 13.818 7.910 1.00 85.81 904 GLN A CA 1
ATOM 7062 C C . GLN A 1 904 ? -1.649 14.890 6.897 1.00 85.81 904 GLN A C 1
ATOM 7064 O O . GLN A 1 904 ? -2.855 15.014 6.672 1.00 85.81 904 GLN A O 1
ATOM 7069 N N . PRO A 1 905 ? -0.735 15.596 6.195 1.00 82.38 905 PRO A N 1
ATOM 7070 C CA . PRO A 1 905 ? -1.055 16.673 5.240 1.00 82.38 905 PRO A CA 1
ATOM 7071 C C . PRO A 1 905 ? -2.115 16.367 4.176 1.00 82.38 905 PRO A C 1
ATOM 7073 O O . PRO A 1 905 ? -2.862 17.248 3.754 1.00 82.38 905 PRO A O 1
ATOM 7076 N N . HIS A 1 906 ? -2.189 15.107 3.751 1.00 80.19 906 HIS A N 1
ATOM 7077 C CA . HIS A 1 906 ? -3.066 14.642 2.681 1.00 80.19 906 HIS A CA 1
ATOM 7078 C C . HIS A 1 906 ? -4.430 14.136 3.176 1.00 80.19 906 HIS A C 1
ATOM 7080 O O . HIS A 1 906 ? -5.315 13.923 2.346 1.00 80.19 906 HIS A O 1
ATOM 7086 N N . THR A 1 907 ? -4.615 13.942 4.489 1.00 85.50 907 THR A N 1
ATOM 7087 C CA . THR A 1 907 ? -5.874 13.428 5.053 1.00 85.50 907 THR A CA 1
ATOM 7088 C C . THR A 1 907 ? -6.989 14.455 4.840 1.00 85.50 907 THR A C 1
ATOM 7090 O O . THR A 1 907 ? -6.867 15.578 5.332 1.00 85.50 907 THR A O 1
ATOM 7093 N N . PRO A 1 908 ? -8.083 14.109 4.134 1.00 89.69 908 PRO A N 1
ATOM 7094 C CA . PRO A 1 908 ? -9.240 14.983 4.006 1.00 89.69 908 PRO A CA 1
ATOM 7095 C C . PRO A 1 908 ? -9.839 15.297 5.377 1.00 89.69 908 PRO A C 1
ATOM 7097 O O . PRO A 1 908 ? -10.218 14.390 6.127 1.00 89.69 908 PRO A O 1
ATOM 7100 N N . LEU A 1 909 ? -9.943 16.587 5.685 1.00 89.56 909 LEU A N 1
ATOM 7101 C CA . LEU A 1 909 ? -10.401 17.075 6.977 1.00 89.56 909 LEU A CA 1
ATOM 7102 C C . LEU A 1 909 ? -11.603 17.999 6.799 1.00 89.56 909 LEU A C 1
ATOM 7104 O O . LEU A 1 909 ? -11.527 18.995 6.085 1.00 89.56 909 LEU A O 1
ATOM 7108 N N . THR A 1 910 ? -12.710 17.688 7.466 1.00 89.25 910 THR A N 1
ATOM 7109 C CA . THR A 1 910 ? -13.864 18.586 7.575 1.00 89.25 910 THR A CA 1
ATOM 7110 C C . THR A 1 910 ? -13.848 19.238 8.950 1.00 89.25 910 THR A C 1
ATOM 7112 O O . THR A 1 910 ? -14.043 18.556 9.955 1.00 89.25 910 THR A O 1
ATOM 7115 N N . LEU A 1 911 ? -13.598 20.545 9.000 1.00 88.81 911 LEU A N 1
ATOM 7116 C CA . LEU A 1 911 ? -13.608 21.324 10.237 1.00 88.81 911 LEU A CA 1
ATOM 7117 C C . LEU A 1 911 ? -14.893 22.136 10.328 1.00 88.81 911 LEU A C 1
ATOM 7119 O O . LEU A 1 911 ? -15.178 22.949 9.446 1.00 88.81 911 LEU A O 1
ATOM 7123 N N . ILE A 1 912 ? -15.653 21.932 11.402 1.00 86.38 912 ILE A N 1
ATOM 7124 C CA . ILE A 1 912 ? -16.835 22.740 11.710 1.00 86.38 912 ILE A CA 1
ATOM 7125 C C . ILE A 1 912 ? -16.453 23.770 12.773 1.00 86.38 912 ILE A C 1
ATOM 7127 O O . ILE A 1 912 ? -16.089 23.402 13.892 1.00 86.38 912 ILE A O 1
ATOM 7131 N N . ALA A 1 913 ? -16.477 25.052 12.403 1.00 79.81 913 ALA A N 1
ATOM 7132 C CA . ALA A 1 913 ? -16.046 26.148 13.270 1.00 79.81 913 ALA A CA 1
ATOM 7133 C C . ALA A 1 913 ? -16.734 27.478 12.924 1.00 79.81 913 ALA A C 1
ATOM 7135 O O . ALA A 1 913 ? -17.171 27.711 11.796 1.00 79.81 913 ALA A O 1
ATOM 7136 N N . ASN A 1 914 ? -16.771 28.399 13.894 1.00 69.75 914 ASN A N 1
ATOM 7137 C CA . ASN A 1 914 ? -17.408 29.714 13.742 1.00 69.75 914 ASN A CA 1
ATOM 7138 C C . ASN A 1 914 ? -16.680 30.653 12.758 1.00 69.75 914 ASN A C 1
ATOM 7140 O O . ASN A 1 914 ? -17.311 31.539 12.175 1.00 69.75 914 ASN A O 1
ATOM 7144 N N . GLN A 1 915 ? -15.366 30.495 12.580 1.00 64.44 915 GLN A N 1
ATOM 7145 C CA . GLN A 1 915 ? -14.543 31.283 11.658 1.00 64.44 915 GLN A CA 1
ATOM 7146 C C . GLN A 1 915 ? -13.490 30.381 11.005 1.00 64.44 915 GLN A C 1
ATOM 7148 O O . GLN A 1 915 ? -12.854 29.586 11.694 1.00 64.44 915 GLN A O 1
ATOM 7153 N N . ALA A 1 916 ? -13.294 30.525 9.692 1.00 61.19 916 ALA A N 1
ATOM 7154 C CA . ALA A 1 916 ? -12.162 29.913 9.006 1.00 61.19 916 ALA A CA 1
ATOM 7155 C C . ALA A 1 916 ? -10.886 30.674 9.397 1.00 61.19 916 ALA A C 1
ATOM 7157 O O . ALA A 1 916 ? -10.807 31.888 9.205 1.00 61.19 916 ALA A O 1
ATOM 7158 N N . GLN A 1 917 ? -9.911 29.975 9.974 1.00 62.91 917 GLN A N 1
ATOM 7159 C CA . GLN A 1 917 ? -8.598 30.545 10.281 1.00 62.91 917 GLN A CA 1
ATOM 7160 C C . GLN A 1 917 ? -7.698 30.456 9.039 1.00 62.91 917 GLN A C 1
ATOM 7162 O O . GLN A 1 917 ? -7.842 29.530 8.239 1.00 62.91 917 GLN A O 1
ATOM 7167 N N . SER A 1 918 ? -6.765 31.400 8.861 1.00 53.53 918 SER A N 1
ATOM 7168 C CA . SER A 1 918 ? -5.748 31.293 7.809 1.00 53.53 918 SER A CA 1
ATOM 7169 C C . SER A 1 918 ? -4.840 30.102 8.117 1.00 53.53 918 SER A C 1
ATOM 7171 O O . SER A 1 918 ? -4.014 30.170 9.024 1.00 53.53 918 SER A O 1
ATOM 7173 N N . THR A 1 919 ? -5.018 28.998 7.403 1.00 55.75 919 THR A N 1
ATOM 7174 C CA . THR A 1 919 ? -4.211 27.791 7.593 1.00 55.75 919 THR A CA 1
ATOM 7175 C C . THR A 1 919 ? -2.846 27.943 6.934 1.00 55.75 919 THR A C 1
ATOM 7177 O O . THR A 1 919 ? -2.723 28.584 5.887 1.00 55.75 919 THR A O 1
ATOM 7180 N N . SER A 1 920 ? -1.821 27.312 7.511 1.00 51.75 920 SER A N 1
ATOM 7181 C CA . SER A 1 920 ? -0.527 27.161 6.844 1.00 51.75 920 SER A CA 1
ATOM 7182 C C . SER A 1 920 ? -0.694 26.516 5.457 1.00 51.75 920 SER A C 1
ATOM 7184 O O . SER A 1 920 ? -1.567 25.676 5.235 1.00 51.75 920 SER A O 1
ATOM 7186 N N . SER A 1 921 ? 0.160 26.887 4.502 1.00 52.94 921 SER A N 1
ATOM 7187 C CA . SER A 1 921 ? 0.136 26.406 3.107 1.00 52.94 921 SER A CA 1
ATOM 7188 C C . SER A 1 921 ? 0.412 24.897 2.938 1.00 52.94 921 SER A C 1
ATOM 7190 O O . SER A 1 921 ? 0.463 24.402 1.812 1.00 52.94 921 SER A O 1
ATOM 7192 N N . LEU A 1 922 ? 0.591 24.168 4.045 1.00 52.44 922 LEU A N 1
ATOM 7193 C CA . LEU A 1 922 ? 1.013 22.768 4.116 1.00 52.44 922 LEU A CA 1
ATOM 7194 C C . LEU A 1 922 ? -0.144 21.755 4.024 1.00 52.44 922 LEU A C 1
ATOM 7196 O O . LEU A 1 922 ? 0.099 20.624 3.614 1.00 52.44 922 LEU A O 1
ATOM 7200 N N . HIS A 1 923 ? -1.384 22.129 4.363 1.00 58.34 923 HIS A N 1
ATOM 7201 C CA . HIS A 1 923 ? -2.556 21.239 4.299 1.00 58.34 923 HIS A CA 1
ATOM 7202 C C . HIS A 1 923 ? -3.574 21.750 3.269 1.00 58.34 923 HIS A C 1
ATOM 7204 O O . HIS A 1 923 ? -4.310 22.696 3.531 1.00 58.34 923 HIS A O 1
ATOM 7210 N N . GLN A 1 924 ? -3.633 21.115 2.092 1.00 59.44 924 GLN A N 1
ATOM 7211 C CA . GLN A 1 924 ? -4.481 21.565 0.972 1.00 59.44 924 GLN A CA 1
ATOM 7212 C C . GLN A 1 924 ? -5.909 20.971 0.977 1.00 59.44 924 GLN A C 1
ATOM 7214 O O . GLN A 1 924 ? -6.754 21.420 0.209 1.00 59.44 924 GLN A O 1
ATOM 7219 N N . ASN A 1 925 ? -6.208 20.006 1.862 1.00 75.00 925 ASN A N 1
ATOM 7220 C CA . ASN A 1 925 ? -7.454 19.217 1.859 1.00 75.00 925 ASN A CA 1
ATOM 7221 C C . ASN A 1 925 ? -8.386 19.509 3.058 1.00 75.00 925 ASN A C 1
ATOM 7223 O O . ASN A 1 925 ? -8.948 18.582 3.648 1.00 75.00 925 ASN A O 1
ATOM 7227 N N . ILE A 1 926 ? -8.543 20.781 3.442 1.00 83.38 926 ILE A N 1
ATOM 7228 C CA . ILE A 1 926 ? -9.426 21.189 4.550 1.00 83.38 926 ILE A CA 1
ATOM 7229 C C . ILE A 1 926 ? -10.723 21.785 3.996 1.00 83.38 926 ILE A C 1
ATOM 7231 O O . ILE A 1 926 ? -10.706 22.790 3.287 1.00 83.38 926 ILE A O 1
ATOM 7235 N N . SER A 1 927 ? -11.855 21.186 4.361 1.00 84.06 927 SER A N 1
ATOM 7236 C CA . SER A 1 927 ? -13.194 21.711 4.098 1.00 84.06 927 SER A CA 1
ATOM 7237 C C . SER A 1 927 ? -13.747 22.362 5.359 1.00 84.06 927 SER A C 1
ATOM 7239 O O . SER A 1 927 ? -13.931 21.698 6.379 1.00 84.06 927 SER A O 1
ATOM 7241 N N . TRP A 1 928 ? -14.053 23.654 5.287 1.00 83.38 928 TRP A N 1
ATOM 7242 C CA . TRP A 1 928 ? -14.664 24.386 6.393 1.00 83.38 928 TRP A CA 1
ATOM 7243 C C . TRP A 1 928 ? -16.186 24.351 6.275 1.00 83.38 928 TRP A C 1
ATOM 7245 O O . TRP A 1 928 ? -16.742 24.770 5.261 1.00 83.38 928 TRP A O 1
ATOM 7255 N N . CYS A 1 929 ? -16.856 23.874 7.321 1.00 77.12 929 CYS A N 1
ATOM 7256 C CA . CYS A 1 929 ? -18.305 23.969 7.464 1.00 77.12 929 CYS A CA 1
ATOM 7257 C C . CYS A 1 929 ? -18.625 25.028 8.516 1.00 77.12 929 CYS A C 1
ATOM 7259 O O . CYS A 1 929 ? -18.051 25.038 9.605 1.00 77.12 929 CYS A O 1
ATOM 7261 N N . LYS A 1 930 ? -19.548 25.926 8.185 1.00 76.75 930 LYS A N 1
ATOM 7262 C CA . LYS A 1 930 ? -19.991 26.987 9.081 1.00 76.75 930 LYS A CA 1
ATOM 7263 C C . LYS A 1 930 ? -21.488 26.802 9.334 1.00 76.75 930 LYS A C 1
ATOM 7265 O O . LYS A 1 930 ? -22.243 26.950 8.375 1.00 76.75 930 LYS A O 1
ATOM 7270 N N . PRO A 1 931 ? -21.918 26.477 10.565 1.00 72.25 931 PRO A N 1
ATOM 7271 C CA . PRO A 1 931 ? -23.338 26.343 10.871 1.00 72.25 931 PRO A CA 1
ATOM 7272 C C . PRO A 1 931 ? -24.084 27.661 10.647 1.00 72.25 931 PRO A C 1
ATOM 7274 O O . PRO A 1 931 ? -23.524 28.745 10.844 1.00 72.25 931 PRO A O 1
ATOM 7277 N N . GLU A 1 932 ? -25.360 27.578 10.274 1.00 64.38 932 GLU A N 1
ATOM 7278 C CA . GLU A 1 932 ? -26.218 28.758 10.144 1.00 64.38 932 GLU A CA 1
ATOM 7279 C C . GLU A 1 932 ? -26.446 29.442 11.504 1.00 64.38 932 GLU A C 1
ATOM 7281 O O . GLU A 1 932 ? -26.740 28.797 12.518 1.00 64.38 932 GLU A O 1
ATOM 7286 N N . PHE A 1 933 ? -26.329 30.776 11.523 1.00 63.50 933 PHE A N 1
ATOM 7287 C CA . PHE A 1 933 ? -26.631 31.584 12.704 1.00 63.50 933 PHE A CA 1
ATOM 7288 C C . PHE A 1 933 ? -28.096 31.994 12.703 1.00 63.50 933 PHE A C 1
ATOM 7290 O O . PHE A 1 933 ? -28.568 32.630 11.763 1.00 63.50 933 PHE A O 1
ATOM 7297 N N . VAL A 1 934 ? -28.788 31.731 13.809 1.00 56.38 934 VAL A N 1
ATOM 7298 C CA . VAL A 1 934 ? -30.165 32.213 13.987 1.00 56.38 934 VAL A CA 1
ATOM 7299 C C . VAL A 1 934 ? -30.201 33.683 14.439 1.00 56.38 934 VAL A C 1
ATOM 7301 O O . VAL A 1 934 ? -31.207 34.362 14.251 1.00 56.38 934 VAL A O 1
ATOM 7304 N N . VAL A 1 935 ? -29.093 34.211 14.985 1.00 56.84 935 VAL A N 1
ATOM 7305 C CA . VAL A 1 935 ? -28.954 35.628 15.364 1.00 56.84 935 VAL A CA 1
ATOM 7306 C C . VAL A 1 935 ? -27.614 36.186 14.857 1.00 56.84 935 VAL A C 1
ATOM 7308 O O . VAL A 1 935 ? -26.564 35.661 15.236 1.00 56.84 935 VAL A O 1
ATOM 7311 N N . PRO A 1 936 ? -27.609 37.247 14.025 1.00 50.28 936 PRO A N 1
ATOM 7312 C CA . PRO A 1 936 ? -26.377 37.898 13.584 1.00 50.28 936 PRO A CA 1
ATOM 7313 C C . PRO A 1 936 ? -25.573 38.436 14.780 1.00 50.28 936 PRO A C 1
ATOM 7315 O O . PRO A 1 936 ? -26.140 39.053 15.678 1.00 50.28 936 PRO A O 1
ATOM 7318 N N . ASN A 1 937 ? -24.249 38.252 14.766 1.00 50.09 937 ASN A N 1
ATOM 7319 C CA . ASN A 1 937 ? -23.278 38.823 15.719 1.00 50.09 937 ASN A CA 1
ATOM 7320 C C . ASN A 1 937 ? -23.229 38.238 17.149 1.00 50.09 937 ASN A C 1
ATOM 7322 O O . ASN A 1 937 ? -22.553 38.815 18.000 1.00 50.09 937 ASN A O 1
ATOM 7326 N N . MET A 1 938 ? -23.851 37.087 17.432 1.00 55.12 938 MET A N 1
ATOM 7327 C CA . MET A 1 938 ? -23.576 36.333 18.670 1.00 55.12 938 MET A CA 1
ATOM 7328 C C . MET A 1 938 ? -22.578 35.192 18.429 1.00 55.12 938 MET A C 1
ATOM 7330 O O . MET A 1 938 ? -22.725 34.418 17.486 1.00 55.12 938 MET A O 1
ATOM 7334 N N . GLN A 1 939 ? -21.567 35.070 19.298 1.00 57.91 939 GLN A N 1
ATOM 7335 C CA . GLN A 1 939 ? -20.691 33.895 19.330 1.00 57.91 939 GLN A CA 1
ATOM 7336 C C . GLN A 1 939 ? -21.465 32.713 19.924 1.00 57.91 939 GLN A C 1
ATOM 7338 O O . GLN A 1 939 ? -21.828 32.731 21.098 1.00 57.91 939 GLN A O 1
ATOM 7343 N N . ILE A 1 940 ? -21.730 31.700 19.102 1.00 68.25 940 ILE A N 1
ATOM 7344 C CA . ILE A 1 940 ? -22.450 30.486 19.494 1.00 68.25 940 ILE A CA 1
ATOM 7345 C C . ILE A 1 940 ? -21.424 29.428 19.919 1.00 68.25 940 ILE A C 1
ATOM 7347 O O . ILE A 1 940 ? -20.450 29.188 19.199 1.00 68.25 940 ILE A O 1
ATOM 7351 N N . MET A 1 941 ? -21.611 28.806 21.089 1.00 72.38 941 MET A N 1
ATOM 7352 C CA . MET A 1 941 ? -20.772 27.667 21.494 1.00 72.38 941 MET A CA 1
ATOM 7353 C C . MET A 1 941 ? -21.019 26.478 20.565 1.00 72.38 941 MET A C 1
ATOM 7355 O O . MET A 1 941 ? -22.139 26.294 20.089 1.00 72.38 941 MET A O 1
ATOM 7359 N N . HIS A 1 942 ? -19.975 25.688 20.316 1.00 75.56 942 HIS A N 1
ATOM 7360 C CA . HIS A 1 942 ? -20.011 24.599 19.346 1.00 75.56 942 HIS A CA 1
ATOM 7361 C C . HIS A 1 942 ? -19.769 23.226 19.991 1.00 75.56 942 HIS A C 1
ATOM 7363 O O . HIS A 1 942 ? -19.020 23.099 20.973 1.00 75.56 942 HIS A O 1
ATOM 7369 N N . THR A 1 943 ? -20.363 22.196 19.380 1.00 86.75 943 THR A N 1
ATOM 7370 C CA . THR A 1 943 ? -20.208 20.781 19.737 1.00 86.75 943 THR A CA 1
ATOM 7371 C C . THR A 1 943 ? -18.743 20.363 19.730 1.00 86.75 943 THR A C 1
ATOM 7373 O O . THR A 1 943 ? -17.970 20.818 18.885 1.00 86.75 943 THR A O 1
ATOM 7376 N N . LYS A 1 944 ? -18.360 19.454 20.630 1.00 92.50 944 LYS A N 1
ATOM 7377 C CA . LYS A 1 944 ? -16.992 18.925 20.740 1.00 92.50 944 LYS A CA 1
ATOM 7378 C C . LYS A 1 944 ? -16.990 17.437 20.389 1.00 92.50 944 LYS A C 1
ATOM 7380 O O . LYS A 1 944 ? -17.198 16.583 21.249 1.00 92.50 944 LYS A O 1
ATOM 7385 N N . LEU A 1 945 ? -16.832 17.149 19.103 1.00 93.44 945 LEU A N 1
ATOM 7386 C CA . LEU A 1 945 ? -17.040 15.829 18.504 1.00 93.44 945 LEU A CA 1
ATOM 7387 C C . LEU A 1 945 ? -15.933 15.546 17.482 1.00 93.44 945 LEU A C 1
ATOM 7389 O O . LEU A 1 945 ? -15.523 16.435 16.729 1.00 93.44 945 LEU A O 1
ATOM 7393 N N . MET A 1 946 ? -15.489 14.291 17.436 1.00 94.94 946 MET A N 1
ATOM 7394 C CA . MET A 1 946 ? -14.697 13.748 16.338 1.00 94.94 946 MET A CA 1
ATOM 7395 C C . MET A 1 946 ? -15.402 12.547 15.724 1.00 94.94 946 MET A C 1
ATOM 7397 O O . MET A 1 946 ? -15.877 11.653 16.427 1.00 94.94 946 MET A O 1
ATOM 7401 N N . PHE A 1 947 ? -15.406 12.511 14.401 1.00 93.50 947 PHE A N 1
ATOM 7402 C CA . PHE A 1 947 ? -15.832 11.367 13.617 1.00 93.50 947 PHE A CA 1
ATOM 7403 C C . PHE A 1 947 ? -14.672 10.964 12.708 1.00 93.50 947 PHE A C 1
ATOM 7405 O O . PHE A 1 947 ? -14.348 11.666 11.746 1.00 93.50 947 PHE A O 1
ATOM 7412 N N . LEU A 1 948 ? -13.991 9.879 13.073 1.00 95.56 948 LEU A N 1
ATOM 7413 C CA . LEU A 1 948 ? -12.721 9.460 12.478 1.00 95.56 948 LEU A CA 1
ATOM 7414 C C . LEU A 1 948 ? -12.938 8.189 11.658 1.00 95.56 948 LEU A C 1
ATOM 7416 O O . LEU A 1 948 ? -13.403 7.178 12.184 1.00 95.56 948 LEU A O 1
ATOM 7420 N N . VAL A 1 949 ? -12.627 8.238 10.365 1.00 93.19 949 VAL A N 1
ATOM 7421 C CA . VAL A 1 949 ? -12.899 7.136 9.434 1.00 93.19 949 VAL A CA 1
ATOM 7422 C C . VAL A 1 949 ? -11.624 6.346 9.173 1.00 93.19 949 VAL A C 1
ATOM 7424 O O . VAL A 1 949 ? -10.629 6.902 8.706 1.00 93.19 949 VAL A O 1
ATOM 7427 N N . TYR A 1 950 ? -11.691 5.038 9.404 1.00 91.25 950 TYR A N 1
ATOM 7428 C CA . TYR A 1 950 ? -10.628 4.072 9.133 1.00 91.25 950 TYR A CA 1
ATOM 7429 C C . TYR A 1 950 ? -11.092 3.050 8.081 1.00 91.25 950 TYR A C 1
ATOM 7431 O O . TYR A 1 950 ? -12.279 2.995 7.755 1.00 91.25 950 TYR A O 1
ATOM 7439 N N . PRO A 1 951 ? -10.199 2.198 7.538 1.00 83.88 951 PRO A N 1
ATOM 7440 C CA . PRO A 1 951 ? -10.559 1.268 6.462 1.00 83.88 951 PRO A CA 1
ATOM 7441 C C . PRO A 1 951 ? -11.701 0.288 6.771 1.00 83.88 951 PRO A C 1
ATOM 7443 O O . PRO A 1 951 ? -12.383 -0.142 5.846 1.00 83.88 951 PRO A O 1
ATOM 7446 N N . ARG A 1 952 ? -11.896 -0.091 8.043 1.00 81.81 952 ARG A N 1
ATOM 7447 C CA . ARG A 1 952 ? -12.880 -1.113 8.465 1.00 81.81 952 ARG A CA 1
ATOM 7448 C C . ARG A 1 952 ? -13.811 -0.683 9.599 1.00 81.81 952 ARG A C 1
ATOM 7450 O O . ARG A 1 952 ? -14.681 -1.451 9.996 1.00 81.81 952 ARG A O 1
ATOM 7457 N N . HIS A 1 953 ? -13.619 0.508 10.154 1.00 91.81 953 HIS A N 1
ATOM 7458 C CA . HIS A 1 953 ? -14.443 1.009 11.247 1.00 91.81 953 HIS A CA 1
ATOM 7459 C C . HIS A 1 953 ? -14.466 2.535 11.250 1.00 91.81 953 HIS A C 1
ATOM 7461 O O . HIS A 1 953 ? -13.638 3.195 10.619 1.00 91.81 953 HIS A O 1
ATOM 7467 N N . VAL A 1 954 ? -15.417 3.086 11.987 1.00 93.12 954 VAL A N 1
ATOM 7468 C CA . VAL A 1 954 ? -15.491 4.502 12.308 1.00 93.12 954 VAL A CA 1
ATOM 7469 C C . VAL A 1 954 ? -15.392 4.661 13.813 1.00 93.12 954 VAL A C 1
ATOM 7471 O O . VAL A 1 954 ? -16.087 3.976 14.559 1.00 93.12 954 VAL A O 1
ATOM 7474 N N . ARG A 1 955 ? -14.542 5.580 14.256 1.00 95.94 955 ARG A N 1
ATOM 7475 C CA . ARG A 1 955 ? -14.410 5.946 15.661 1.00 95.94 955 ARG A CA 1
ATOM 7476 C C . ARG A 1 955 ? -15.211 7.210 15.934 1.00 95.94 955 ARG A C 1
ATOM 7478 O O . ARG A 1 955 ? -14.963 8.266 15.347 1.00 95.94 955 ARG A O 1
ATOM 7485 N N . PHE A 1 956 ? -16.175 7.079 16.833 1.00 96.19 956 PHE A N 1
ATOM 7486 C CA . PHE A 1 956 ? -16.999 8.162 17.346 1.00 96.19 956 PHE A CA 1
ATOM 7487 C C . PHE A 1 956 ? -16.415 8.650 18.672 1.00 96.19 956 PHE A C 1
ATOM 7489 O O . PHE A 1 956 ? -16.239 7.856 19.601 1.00 96.19 956 PHE A O 1
ATOM 7496 N N . VAL A 1 957 ? -16.108 9.946 18.761 1.00 97.19 957 VAL A N 1
ATOM 7497 C CA . VAL A 1 957 ? -15.472 10.540 19.943 1.00 97.19 957 VAL A CA 1
ATOM 7498 C C . VAL A 1 957 ? -16.220 11.776 20.406 1.00 97.19 957 VAL A C 1
ATOM 7500 O O . VAL A 1 957 ? -16.379 12.721 19.638 1.00 97.19 957 VAL A O 1
ATOM 7503 N N . VAL A 1 958 ? -16.585 11.823 21.684 1.00 96.31 958 VAL A N 1
ATOM 7504 C CA . VAL A 1 958 ? -17.164 13.014 22.322 1.00 96.31 958 VAL A CA 1
ATOM 7505 C C . VAL A 1 958 ? -16.208 13.541 23.385 1.00 96.31 958 VAL A C 1
ATOM 7507 O O . VAL A 1 958 ? -15.712 12.785 24.221 1.00 96.31 958 VAL A O 1
ATOM 7510 N N . LEU A 1 959 ? -15.946 14.847 23.346 1.00 94.44 959 LEU A N 1
ATOM 7511 C CA . LEU A 1 959 ? -14.953 15.518 24.185 1.00 94.44 959 LEU A CA 1
ATOM 7512 C C . LEU A 1 959 ? -15.627 16.495 25.153 1.00 94.44 959 LEU A C 1
ATOM 7514 O O . LEU A 1 959 ? -16.590 17.175 24.798 1.00 94.44 959 LEU A O 1
ATOM 7518 N N . THR A 1 960 ? -15.062 16.648 26.351 1.00 93.75 960 THR A N 1
ATOM 7519 C CA . THR A 1 960 ? -15.449 17.736 27.270 1.00 93.75 960 THR A CA 1
ATOM 7520 C C . THR A 1 960 ? -14.614 19.007 27.088 1.00 93.75 960 THR A C 1
ATOM 7522 O O . THR A 1 960 ? -15.072 20.106 27.428 1.00 93.75 960 THR A O 1
ATOM 7525 N N . GLY A 1 961 ? -13.401 18.864 26.545 1.00 90.81 961 GLY A N 1
ATOM 7526 C CA . GLY A 1 961 ? -12.441 19.938 26.268 1.00 90.81 961 GLY A CA 1
ATOM 7527 C C . GLY A 1 961 ? -12.399 20.332 24.791 1.00 90.81 961 GLY A C 1
ATOM 7528 O O . GLY A 1 961 ? -12.863 19.593 23.922 1.00 90.81 961 GLY A O 1
ATOM 7529 N N . ASN A 1 962 ? -11.874 21.517 24.506 1.00 91.25 962 ASN A N 1
ATOM 7530 C CA . ASN A 1 962 ? -11.631 22.021 23.159 1.00 91.25 962 ASN A CA 1
ATOM 7531 C C . ASN A 1 962 ? -10.380 21.378 22.525 1.00 91.25 962 ASN A C 1
ATOM 7533 O O . ASN A 1 962 ? -9.646 20.611 23.148 1.00 91.25 962 ASN A O 1
ATOM 7537 N N . LEU A 1 963 ? -10.134 21.700 21.253 1.00 92.12 963 LEU A N 1
ATOM 7538 C CA . LEU A 1 963 ? -8.984 21.223 20.479 1.00 92.12 963 LEU A CA 1
ATOM 7539 C C . LEU A 1 963 ? -7.854 22.251 20.498 1.00 92.12 963 LEU A C 1
ATOM 7541 O O . LEU A 1 963 ? -7.514 22.852 19.477 1.00 92.12 963 LEU A O 1
ATOM 7545 N N . VAL A 1 964 ? -7.302 22.455 21.689 1.00 90.62 964 VAL A N 1
ATOM 7546 C CA . VAL A 1 964 ? -6.140 23.310 21.957 1.00 90.62 964 VAL A CA 1
ATOM 7547 C C . VAL A 1 964 ? -5.146 22.556 22.832 1.00 90.62 964 VAL A C 1
ATOM 7549 O O . VAL A 1 964 ? -5.551 21.723 23.644 1.00 90.62 964 VAL A O 1
ATOM 7552 N N . GLU A 1 965 ? -3.856 22.836 22.667 1.00 90.56 965 GLU A N 1
ATOM 7553 C CA . GLU A 1 965 ? -2.781 22.110 23.346 1.00 90.56 965 GLU A CA 1
ATOM 7554 C C . GLU A 1 965 ? -2.940 22.131 24.865 1.00 90.56 965 GLU A C 1
ATOM 7556 O O . GLU A 1 965 ? -2.802 21.101 25.526 1.00 90.56 965 GLU A O 1
ATOM 7561 N N . GLU A 1 966 ? -3.310 23.277 25.422 1.00 87.44 966 GLU A N 1
ATOM 7562 C CA . GLU A 1 966 ? -3.428 23.500 26.856 1.00 87.44 966 GLU A CA 1
ATOM 7563 C C . GLU A 1 966 ? -4.494 22.584 27.485 1.00 87.44 966 GLU A C 1
ATOM 7565 O O . GLU A 1 966 ? -4.260 21.963 28.524 1.00 87.44 966 GLU A O 1
ATOM 7570 N N . GLU A 1 967 ? -5.644 22.399 26.829 1.00 88.38 967 GLU A N 1
ATOM 7571 C CA . GLU A 1 967 ? -6.723 21.536 27.343 1.00 88.38 967 GLU A CA 1
ATOM 7572 C C . GLU A 1 967 ? -6.457 20.030 27.178 1.00 88.38 967 GLU A C 1
ATOM 7574 O O . GLU A 1 967 ? -7.210 19.204 27.705 1.00 88.38 967 GLU A O 1
ATOM 7579 N N . TRP A 1 968 ? -5.370 19.678 26.489 1.00 91.06 968 TRP A N 1
ATOM 7580 C CA . TRP A 1 968 ? -4.883 18.311 26.305 1.00 91.06 968 TRP A CA 1
ATOM 7581 C C . TRP A 1 968 ? -3.597 18.008 27.080 1.00 91.06 968 TRP A C 1
ATOM 7583 O O . TRP A 1 968 ? -3.152 16.861 27.058 1.00 91.06 968 TRP A O 1
ATOM 7593 N N . THR A 1 969 ? -2.997 19.006 27.738 1.00 87.81 969 THR A N 1
ATOM 7594 C CA . THR A 1 969 ? -1.673 18.883 28.370 1.00 87.81 969 THR A CA 1
ATOM 7595 C C . THR A 1 969 ? -1.627 19.431 29.795 1.00 87.81 969 THR A C 1
ATOM 7597 O O . THR A 1 969 ? -0.961 18.840 30.646 1.00 87.81 969 THR A O 1
ATOM 7600 N N . VAL A 1 970 ? -2.333 20.524 30.096 1.00 87.06 970 VAL A N 1
ATOM 7601 C CA . VAL A 1 970 ? -2.320 21.156 31.431 1.00 87.06 970 VAL A CA 1
ATOM 7602 C C . VAL A 1 970 ? -3.663 21.074 32.154 1.00 87.06 970 VAL A C 1
ATOM 7604 O O . VAL A 1 970 ? -3.734 21.329 33.356 1.00 87.06 970 VAL A O 1
ATOM 7607 N N . VAL A 1 971 ? -4.721 20.671 31.447 1.00 86.31 971 VAL A N 1
ATOM 7608 C CA . VAL A 1 971 ? -6.059 20.438 31.995 1.00 86.31 971 VAL A CA 1
ATOM 7609 C C . VAL A 1 971 ? -6.510 19.016 31.677 1.00 86.31 971 VAL A C 1
ATOM 7611 O O . VAL A 1 971 ? -6.478 18.586 30.526 1.00 86.31 971 VAL A O 1
ATOM 7614 N N . GLN A 1 972 ? -6.965 18.283 32.695 1.00 87.50 972 GLN A N 1
ATOM 7615 C CA . GLN A 1 972 ? -7.463 16.925 32.508 1.00 87.50 972 GLN A CA 1
ATOM 7616 C C . GLN A 1 972 ? -8.962 16.930 32.169 1.00 87.50 972 GLN A C 1
ATOM 7618 O O . GLN A 1 972 ? -9.806 17.248 33.006 1.00 87.50 972 GLN A O 1
ATOM 7623 N N . ASN A 1 973 ? -9.284 16.544 30.939 1.00 91.94 973 ASN A N 1
ATOM 7624 C CA . ASN A 1 973 ? -10.628 16.436 30.377 1.00 91.94 973 ASN A CA 1
ATOM 7625 C C . ASN A 1 973 ? -11.066 14.970 30.259 1.00 91.94 973 ASN A C 1
ATOM 7627 O O . ASN A 1 973 ? -10.245 14.065 30.383 1.00 91.94 973 ASN A O 1
ATOM 7631 N N . SER A 1 974 ? -12.356 14.727 30.007 1.00 93.62 974 SER A N 1
ATOM 7632 C CA . SER A 1 974 ? -12.893 13.396 29.686 1.00 93.62 974 SER A CA 1
ATOM 7633 C C . SER A 1 974 ? -13.136 13.236 28.187 1.00 93.62 974 SER A C 1
ATOM 7635 O O . SER A 1 974 ? -13.532 14.180 27.497 1.00 93.62 974 SER A O 1
ATOM 7637 N N . VAL A 1 975 ? -12.918 12.017 27.701 1.00 95.25 975 VAL A N 1
ATOM 7638 C CA . VAL A 1 975 ? -13.057 11.621 26.300 1.00 95.25 975 VAL A CA 1
ATOM 7639 C C . VAL A 1 975 ? -13.840 10.312 26.247 1.00 95.25 975 VAL A C 1
ATOM 7641 O O . VAL A 1 975 ? -13.368 9.290 26.748 1.00 95.25 975 VAL A O 1
ATOM 7644 N N . PHE A 1 976 ? -15.032 10.334 25.654 1.00 96.75 976 PHE A N 1
ATOM 7645 C CA . PHE A 1 976 ? -15.776 9.118 25.323 1.00 96.75 976 PHE A CA 1
ATOM 7646 C C . PHE A 1 976 ? -15.379 8.641 23.927 1.00 96.75 976 PHE A C 1
ATOM 7648 O O . PHE A 1 976 ? -15.338 9.455 23.006 1.00 96.75 976 PHE A O 1
ATOM 7655 N N . ILE A 1 977 ? -15.101 7.346 23.769 1.00 96.25 977 ILE A N 1
ATOM 7656 C CA . ILE A 1 977 ? -14.632 6.742 22.514 1.00 96.25 977 ILE A CA 1
ATOM 7657 C C . ILE A 1 977 ? -15.407 5.456 22.268 1.00 96.25 977 ILE A C 1
ATOM 7659 O O . ILE A 1 977 ? -15.422 4.596 23.146 1.00 96.25 977 ILE A O 1
ATOM 7663 N N . GLN A 1 978 ? -15.987 5.291 21.080 1.00 95.31 978 GLN A N 1
ATOM 7664 C CA . GLN A 1 978 ? -16.540 4.014 20.632 1.00 95.31 978 GLN A CA 1
ATOM 7665 C C . GLN A 1 978 ? -16.240 3.771 19.149 1.00 95.31 978 GLN A C 1
ATOM 7667 O O . GLN A 1 978 ? -16.435 4.656 18.315 1.00 95.31 978 GLN A O 1
ATOM 7672 N N . ASP A 1 979 ? -15.791 2.559 18.829 1.00 95.38 979 ASP A N 1
ATOM 7673 C CA . ASP A 1 979 ? -15.510 2.114 17.465 1.00 95.38 979 ASP A CA 1
ATOM 7674 C C . ASP A 1 979 ? -16.696 1.303 16.918 1.00 95.38 979 ASP A C 1
ATOM 7676 O O . ASP A 1 979 ? -17.164 0.358 17.557 1.00 95.38 979 ASP A O 1
ATOM 7680 N N . PHE A 1 980 ? -17.151 1.638 15.710 1.00 94.56 980 PHE A N 1
ATOM 7681 C CA . PHE A 1 980 ? -18.253 0.976 15.009 1.00 94.56 980 PHE A CA 1
ATOM 7682 C C . PHE A 1 980 ? -17.777 0.367 13.684 1.00 94.56 980 PHE A C 1
ATOM 7684 O O . PHE A 1 980 ? -17.092 1.059 12.928 1.00 94.56 980 PHE A O 1
ATOM 7691 N N . PRO A 1 981 ? -18.127 -0.890 13.353 1.00 92.38 981 PRO A N 1
ATOM 7692 C CA . PRO A 1 981 ? -17.774 -1.496 12.069 1.00 92.38 981 PRO A CA 1
ATOM 7693 C C . PRO A 1 981 ? -18.273 -0.681 10.870 1.00 92.38 981 PRO A C 1
ATOM 7695 O O . PRO A 1 981 ? -19.380 -0.145 10.892 1.00 92.38 981 PRO A O 1
ATOM 7698 N N . LEU A 1 982 ? -17.472 -0.629 9.807 1.00 87.50 982 LEU A N 1
ATOM 7699 C CA . LEU A 1 982 ? -17.791 0.057 8.555 1.00 87.50 982 LEU A CA 1
ATOM 7700 C C . LEU A 1 982 ? -17.810 -0.955 7.408 1.00 87.50 982 LEU A C 1
ATOM 7702 O O . LEU A 1 982 ? -16.796 -1.597 7.133 1.00 87.50 982 LEU A O 1
ATOM 7706 N N . ASP A 1 983 ? -18.946 -1.064 6.721 1.00 82.12 983 ASP A N 1
ATOM 7707 C CA . ASP A 1 983 ? -19.137 -1.963 5.583 1.00 82.12 983 ASP A CA 1
ATOM 7708 C C . ASP A 1 983 ? -19.880 -1.248 4.449 1.00 82.12 983 ASP A C 1
ATOM 7710 O O . ASP A 1 983 ? -21.103 -1.128 4.441 1.00 82.12 983 ASP A O 1
ATOM 7714 N N . TYR A 1 984 ? -19.127 -0.806 3.440 1.00 77.69 984 TYR A N 1
ATOM 7715 C CA . TYR A 1 984 ? -19.678 -0.137 2.258 1.00 77.69 984 TYR A CA 1
ATOM 7716 C C . TYR A 1 984 ? -20.535 -1.051 1.366 1.00 77.69 984 TYR A C 1
ATOM 7718 O O . TYR A 1 984 ? -21.212 -0.556 0.467 1.00 77.69 984 TYR A O 1
ATOM 7726 N N . THR A 1 985 ? -20.520 -2.370 1.584 1.00 68.81 985 THR A N 1
ATOM 7727 C CA . THR A 1 985 ? -21.333 -3.327 0.814 1.00 68.81 985 THR A CA 1
ATOM 7728 C C . THR A 1 985 ? -22.734 -3.510 1.388 1.00 68.81 985 THR A C 1
ATOM 7730 O O . THR A 1 985 ? -23.616 -4.036 0.706 1.00 68.81 985 THR A O 1
ATOM 7733 N N . ARG A 1 986 ? -22.956 -3.072 2.631 1.00 69.62 986 ARG A N 1
ATOM 7734 C CA . ARG A 1 986 ? -24.220 -3.229 3.350 1.00 69.62 986 ARG A CA 1
ATOM 7735 C C . ARG A 1 986 ? -24.799 -1.877 3.725 1.00 69.62 986 ARG A C 1
ATOM 7737 O O . ARG A 1 986 ? -24.083 -0.913 3.966 1.00 69.62 986 ARG A O 1
ATOM 7744 N N . VAL A 1 987 ? -26.122 -1.825 3.768 1.00 80.81 987 VAL A N 1
ATOM 7745 C CA . VAL A 1 987 ? -26.882 -0.695 4.299 1.00 80.81 987 VAL A CA 1
ATOM 7746 C C . VAL A 1 987 ? -27.564 -1.191 5.566 1.00 80.81 987 VAL A C 1
ATOM 7748 O O . VAL A 1 987 ? -28.371 -2.119 5.509 1.00 80.81 987 VAL A O 1
ATOM 7751 N N . PHE A 1 988 ? -27.200 -0.616 6.705 1.00 83.56 988 PHE A N 1
ATOM 7752 C CA . PHE A 1 988 ? -27.774 -0.944 8.003 1.00 83.56 988 PHE A CA 1
ATOM 7753 C C . PHE A 1 988 ? -29.065 -0.153 8.225 1.00 83.56 988 PHE A C 1
ATOM 7755 O O . PHE A 1 988 ? -29.202 0.992 7.789 1.00 83.56 988 PHE A O 1
ATOM 7762 N N . SER A 1 989 ? -30.034 -0.769 8.903 1.00 80.44 989 SER A N 1
ATOM 7763 C CA . SER A 1 989 ? -31.265 -0.088 9.304 1.00 80.44 989 SER A CA 1
ATOM 7764 C C . SER A 1 989 ? -30.964 0.976 10.355 1.00 80.44 989 SER A C 1
ATOM 7766 O O . SER A 1 989 ? -30.236 0.706 11.313 1.00 80.44 989 SER A O 1
ATOM 7768 N N . ALA A 1 990 ? -31.579 2.149 10.215 1.00 83.06 990 ALA A N 1
ATOM 7769 C CA . ALA A 1 990 ? -31.457 3.206 11.206 1.00 83.06 990 ALA A CA 1
ATOM 7770 C C . ALA A 1 990 ? -31.972 2.731 12.576 1.00 83.06 990 ALA A C 1
ATOM 7772 O O . ALA A 1 990 ? -33.079 2.209 12.702 1.00 83.06 990 ALA A O 1
ATOM 7773 N N . ASN A 1 991 ? -31.152 2.929 13.602 1.00 88.06 991 ASN A N 1
ATOM 7774 C CA . ASN A 1 991 ? -31.524 2.813 15.007 1.00 88.06 991 ASN A CA 1
ATOM 7775 C C . ASN A 1 991 ? -31.540 4.196 15.678 1.00 88.06 991 ASN A C 1
ATOM 7777 O O . ASN A 1 991 ? -31.164 5.202 15.070 1.00 88.06 991 ASN A O 1
ATOM 7781 N N . GLU A 1 992 ? -31.955 4.249 16.941 1.00 88.75 992 GLU A N 1
ATOM 7782 C CA . GLU A 1 992 ? -32.066 5.493 17.711 1.00 88.75 992 GLU A CA 1
ATOM 7783 C C . GLU A 1 992 ? -30.753 6.302 17.738 1.00 88.75 992 GLU A C 1
ATOM 7785 O O . GLU A 1 992 ? -30.778 7.518 17.523 1.00 88.75 992 GLU A O 1
ATOM 7790 N N . PHE A 1 993 ? -29.605 5.632 17.881 1.00 92.25 993 PHE A N 1
ATOM 7791 C CA . PHE A 1 993 ? -28.297 6.285 17.924 1.00 92.25 993 PHE A CA 1
ATOM 7792 C C . PHE A 1 993 ? -27.930 6.910 16.575 1.00 92.25 993 PHE A C 1
ATOM 7794 O O . PHE A 1 993 ? -27.617 8.097 16.497 1.00 92.25 993 PHE A O 1
ATOM 7801 N N . SER A 1 994 ? -28.016 6.126 15.497 1.00 91.56 994 SER A N 1
ATOM 7802 C CA . SER A 1 994 ? -27.713 6.577 14.132 1.00 91.56 994 SER A CA 1
ATOM 7803 C C . SER A 1 994 ? -28.653 7.691 13.664 1.00 91.56 994 SER A C 1
ATOM 7805 O O . SER A 1 994 ? -28.206 8.637 13.019 1.00 91.56 994 SER A O 1
ATOM 7807 N N . THR A 1 995 ? -29.931 7.628 14.053 1.00 89.31 995 THR A N 1
ATOM 7808 C CA . THR A 1 995 ? -30.935 8.657 13.752 1.00 89.31 995 THR A CA 1
ATOM 7809 C C . THR A 1 995 ? -30.600 9.955 14.477 1.00 89.31 995 THR A C 1
ATOM 7811 O O . THR A 1 995 ? -30.546 11.011 13.850 1.00 89.31 995 THR A O 1
ATOM 7814 N N . SER A 1 996 ? -30.301 9.875 15.777 1.00 89.50 996 SER A N 1
ATOM 7815 C CA . SER A 1 996 ? -29.894 11.036 16.575 1.00 89.50 996 SER A CA 1
ATOM 7816 C C . SER A 1 996 ? -28.625 11.680 16.015 1.00 89.50 996 SER A C 1
ATOM 7818 O O . SER A 1 996 ? -28.577 12.893 15.844 1.00 89.50 996 SER A O 1
ATOM 7820 N N . LEU A 1 997 ? -27.618 10.873 15.665 1.00 91.88 997 LEU A N 1
ATOM 7821 C CA . LEU A 1 997 ? -26.367 11.358 15.081 1.00 91.88 997 LEU A CA 1
ATOM 7822 C C . LEU A 1 997 ? -26.591 12.038 13.724 1.00 91.88 997 LEU A C 1
ATOM 7824 O O . LEU A 1 997 ? -26.052 13.117 13.483 1.00 91.88 997 LEU A O 1
ATOM 7828 N N . ALA A 1 998 ? -27.388 11.426 12.846 1.00 89.25 998 ALA A N 1
ATOM 7829 C CA . ALA A 1 998 ? -27.690 11.975 11.528 1.00 89.25 998 ALA A CA 1
ATOM 7830 C C . ALA A 1 998 ? -28.409 13.330 11.624 1.00 89.25 998 ALA A C 1
ATOM 7832 O O . ALA A 1 998 ? -28.039 14.259 10.904 1.00 89.25 998 ALA A O 1
ATOM 7833 N N . LEU A 1 999 ? -29.376 13.459 12.541 1.00 86.00 999 LEU A N 1
ATOM 7834 C CA . LEU A 1 999 ? -30.067 14.722 12.821 1.00 86.00 999 LEU A CA 1
ATOM 7835 C C . LEU A 1 999 ? -29.088 15.799 13.305 1.00 86.00 999 LEU A C 1
ATOM 7837 O O . LEU A 1 999 ? -29.060 16.895 12.746 1.00 86.00 999 LEU A O 1
ATOM 7841 N N . SER A 1 1000 ? -28.221 15.476 14.267 1.00 86.88 1000 SER A N 1
ATOM 7842 C CA . SER A 1 1000 ? -27.247 16.437 14.790 1.00 86.88 1000 SER A CA 1
ATOM 7843 C C . SER A 1 1000 ? -26.241 16.905 13.739 1.00 86.88 1000 SER A C 1
ATOM 7845 O O . SER A 1 1000 ? -25.920 18.090 13.684 1.00 86.88 1000 SER A O 1
ATOM 7847 N N . LEU A 1 1001 ? -25.734 16.005 12.888 1.00 88.38 1001 LEU A N 1
ATOM 7848 C CA . LEU A 1 1001 ? -24.812 16.387 11.812 1.00 88.38 1001 LEU A CA 1
ATOM 7849 C C . LEU A 1 1001 ? -25.509 17.245 10.751 1.00 88.38 1001 LEU A C 1
ATOM 7851 O O . LEU A 1 1001 ? -24.919 18.206 10.259 1.00 88.38 1001 LEU A O 1
ATOM 7855 N N . HIS A 1 1002 ? -26.766 16.937 10.428 1.00 84.94 1002 HIS A N 1
ATOM 7856 C CA . HIS A 1 1002 ? -27.566 17.760 9.528 1.00 84.94 1002 HIS A CA 1
ATOM 7857 C C . HIS A 1 1002 ? -27.745 19.187 10.075 1.00 84.94 1002 HIS A C 1
ATOM 7859 O O . HIS A 1 1002 ? -27.513 20.152 9.348 1.00 84.94 1002 HIS A O 1
ATOM 7865 N N . ASP A 1 1003 ? -28.077 19.341 11.362 1.00 81.75 1003 ASP A N 1
ATOM 7866 C CA . ASP A 1 1003 ? -28.210 20.660 12.002 1.00 81.75 1003 ASP A CA 1
ATOM 7867 C C . ASP A 1 1003 ? -26.885 21.442 12.061 1.00 81.75 1003 ASP A C 1
ATOM 7869 O O . ASP A 1 1003 ? -26.886 22.671 12.014 1.00 81.75 1003 ASP A O 1
ATOM 7873 N N . LEU A 1 1004 ? -25.742 20.749 12.076 1.00 82.00 1004 LEU A N 1
ATOM 7874 C CA . LEU A 1 1004 ? -24.409 21.351 11.949 1.00 82.00 1004 LEU A CA 1
ATOM 7875 C C . LEU A 1 1004 ? -24.037 21.730 10.503 1.00 82.00 1004 LEU A C 1
ATOM 7877 O O . LEU A 1 1004 ? -22.890 22.093 10.236 1.00 82.00 1004 LEU A O 1
ATOM 7881 N N . SER A 1 1005 ? -24.993 21.671 9.568 1.00 80.88 1005 SER A N 1
ATOM 7882 C CA . SER A 1 1005 ? -24.797 21.971 8.142 1.00 80.88 1005 SER A CA 1
ATOM 7883 C C . SER A 1 1005 ? -23.786 21.041 7.455 1.00 80.88 1005 SER A C 1
ATOM 7885 O O . SER A 1 1005 ? -23.147 21.417 6.469 1.00 80.88 1005 SER A O 1
ATOM 7887 N N . VAL A 1 1006 ? -23.629 19.810 7.958 1.00 82.75 1006 VAL A N 1
ATOM 7888 C CA . VAL A 1 1006 ? -22.809 18.785 7.303 1.00 82.75 1006 VAL A CA 1
ATOM 7889 C C . VAL A 1 1006 ? -23.522 18.323 6.025 1.00 82.75 1006 VAL A C 1
ATOM 7891 O O . VAL A 1 1006 ? -24.717 18.020 6.074 1.00 82.75 1006 VAL A O 1
ATOM 7894 N N . PRO A 1 1007 ? -22.827 18.226 4.873 1.00 78.94 1007 PRO A N 1
ATOM 7895 C CA . PRO A 1 1007 ? -23.458 17.831 3.619 1.00 78.94 1007 PRO A CA 1
ATOM 7896 C C . PRO A 1 1007 ? -24.189 16.490 3.720 1.00 78.94 1007 PRO A C 1
ATOM 7898 O O . PRO A 1 1007 ? -23.652 15.513 4.248 1.00 78.94 1007 PRO A O 1
ATOM 7901 N N . TYR A 1 1008 ? -25.379 16.406 3.119 1.00 78.12 1008 TYR A N 1
ATOM 7902 C CA . TYR A 1 1008 ? -26.184 15.179 3.114 1.00 78.12 1008 TYR A CA 1
ATOM 7903 C C . TYR A 1 1008 ? -25.418 13.965 2.565 1.00 78.12 1008 TYR A C 1
ATOM 7905 O O . TYR A 1 1008 ? -25.581 12.854 3.053 1.00 78.12 1008 TYR A O 1
ATOM 7913 N N . SER A 1 1009 ? -24.519 14.170 1.598 1.00 75.25 1009 SER A N 1
ATOM 7914 C CA . SER A 1 1009 ? -23.663 13.114 1.042 1.00 75.25 1009 SER A CA 1
ATOM 7915 C C . SER A 1 1009 ? -22.700 12.489 2.057 1.00 75.25 1009 SER A C 1
ATOM 7917 O O . SER A 1 1009 ? -22.271 11.353 1.861 1.00 75.25 1009 SER A O 1
ATOM 7919 N N . VAL A 1 1010 ? -22.352 13.211 3.125 1.00 79.06 1010 VAL A N 1
ATOM 7920 C CA . VAL A 1 1010 ? -21.549 12.708 4.247 1.00 79.06 1010 VAL A CA 1
ATOM 7921 C C . VAL A 1 1010 ? -22.458 12.000 5.249 1.00 79.06 1010 VAL A C 1
ATOM 7923 O O . VAL A 1 1010 ? -22.153 10.880 5.649 1.00 79.06 1010 VAL A O 1
ATOM 7926 N N . VAL A 1 1011 ? -23.608 12.596 5.581 1.00 82.81 1011 VAL A N 1
ATOM 7927 C CA . VAL A 1 1011 ? -24.606 12.005 6.493 1.00 82.81 1011 VAL A CA 1
ATOM 7928 C C . VAL A 1 1011 ? -25.138 10.670 5.959 1.00 82.81 1011 VAL A C 1
ATOM 7930 O O . VAL A 1 1011 ? -25.226 9.700 6.704 1.00 82.81 1011 VAL A O 1
ATOM 7933 N N . ALA A 1 1012 ? -25.402 10.565 4.656 1.00 81.44 1012 ALA A N 1
ATOM 7934 C CA . ALA A 1 1012 ? -25.881 9.338 4.018 1.00 81.44 1012 ALA A CA 1
ATOM 7935 C C . ALA A 1 1012 ? -24.899 8.160 4.155 1.00 81.44 1012 ALA A C 1
ATOM 7937 O O . ALA A 1 1012 ? -25.321 7.005 4.122 1.00 81.44 1012 ALA A O 1
ATOM 7938 N N . ARG A 1 1013 ? -23.598 8.424 4.354 1.00 84.25 1013 ARG A N 1
ATOM 7939 C CA . ARG A 1 1013 ? -22.594 7.366 4.562 1.00 84.25 1013 ARG A CA 1
ATOM 7940 C C . ARG A 1 1013 ? -22.717 6.685 5.921 1.00 84.25 1013 ARG A C 1
ATOM 7942 O O . ARG A 1 1013 ? -22.220 5.572 6.060 1.00 84.25 1013 ARG A O 1
ATOM 7949 N N . LEU A 1 1014 ? -23.400 7.299 6.893 1.00 86.94 1014 LEU A N 1
ATOM 7950 C CA . LEU A 1 1014 ? -23.688 6.670 8.188 1.00 86.94 1014 LEU A CA 1
ATOM 7951 C C . LEU A 1 1014 ? -24.490 5.375 8.036 1.00 86.94 1014 LEU A C 1
ATOM 7953 O O . LEU A 1 1014 ? -24.351 4.478 8.858 1.00 86.94 1014 LEU A O 1
ATOM 7957 N N . ASN A 1 1015 ? -25.256 5.236 6.952 1.00 88.06 1015 ASN A N 1
ATOM 7958 C CA . ASN A 1 1015 ? -26.006 4.019 6.648 1.00 88.06 1015 ASN A CA 1
ATOM 7959 C C . ASN A 1 1015 ? -25.106 2.794 6.395 1.00 88.06 1015 ASN A C 1
ATOM 7961 O O . ASN A 1 1015 ? -25.595 1.670 6.411 1.00 88.06 1015 ASN A O 1
ATOM 7965 N N . HIS A 1 1016 ? -23.807 2.992 6.161 1.00 89.06 1016 HIS A N 1
ATOM 7966 C CA . HIS A 1 1016 ? -22.819 1.920 5.987 1.00 89.06 1016 HIS A CA 1
ATOM 7967 C C . HIS A 1 1016 ? -22.072 1.568 7.282 1.00 89.06 1016 HIS A C 1
ATOM 7969 O O . HIS A 1 1016 ? -21.150 0.752 7.262 1.00 89.06 1016 HIS A O 1
ATOM 7975 N N . VAL A 1 1017 ? -22.434 2.191 8.405 1.00 91.12 1017 VAL A N 1
ATOM 7976 C CA . VAL A 1 1017 ? -21.819 1.955 9.713 1.00 91.12 1017 VAL A CA 1
ATOM 7977 C C . VAL A 1 1017 ? -22.772 1.144 10.583 1.00 91.12 1017 VAL A C 1
ATOM 7979 O O . VAL A 1 1017 ? -23.951 1.476 10.719 1.00 91.12 1017 VAL A O 1
ATOM 7982 N N . ASP A 1 1018 ? -22.254 0.086 11.198 1.00 91.81 1018 ASP A N 1
ATOM 7983 C CA . ASP A 1 1018 ? -23.025 -0.765 12.095 1.00 91.81 1018 ASP A CA 1
ATOM 7984 C C . ASP A 1 1018 ? -23.092 -0.161 13.507 1.00 91.81 1018 ASP A C 1
ATOM 7986 O O . ASP A 1 1018 ? -22.219 -0.376 14.351 1.00 91.81 1018 ASP A O 1
ATOM 7990 N N . PHE A 1 1019 ? -24.163 0.586 13.778 1.00 93.25 1019 PHE A N 1
ATOM 7991 C CA . PHE A 1 1019 ? -24.438 1.163 15.096 1.00 93.25 1019 PHE A CA 1
ATOM 7992 C C . PHE A 1 1019 ? -25.206 0.224 16.038 1.00 93.25 1019 PHE A C 1
ATOM 7994 O O . PHE A 1 1019 ? -25.668 0.674 17.087 1.00 93.25 1019 PHE A O 1
ATOM 8001 N N . THR A 1 1020 ? -25.382 -1.062 15.716 1.00 88.88 1020 THR A N 1
ATOM 8002 C CA . THR A 1 1020 ? -26.177 -1.990 16.553 1.00 88.88 1020 THR A CA 1
ATOM 8003 C C . THR A 1 1020 ? -25.639 -2.129 17.977 1.00 88.88 1020 THR A C 1
ATOM 8005 O O . THR A 1 1020 ? -26.415 -2.314 18.912 1.00 88.88 1020 THR A O 1
ATOM 8008 N N . ARG A 1 1021 ? -24.323 -1.974 18.166 1.00 88.81 1021 ARG A N 1
ATOM 8009 C CA . ARG A 1 1021 ? -23.651 -2.011 19.477 1.00 88.81 1021 ARG A CA 1
ATOM 8010 C C . ARG A 1 1021 ? -23.618 -0.663 20.208 1.00 88.81 1021 ARG A C 1
ATOM 8012 O O . ARG A 1 1021 ? -22.970 -0.558 21.250 1.00 88.81 1021 ARG A O 1
ATOM 8019 N N . ALA A 1 1022 ? -24.273 0.376 19.690 1.00 91.50 1022 ALA A N 1
ATOM 8020 C CA . ALA A 1 1022 ? -24.316 1.680 20.343 1.00 91.50 1022 ALA A CA 1
ATOM 8021 C C . ALA A 1 1022 ? -25.171 1.621 21.621 1.00 91.50 1022 ALA A C 1
ATOM 8023 O O . ALA A 1 1022 ? -26.396 1.484 21.573 1.00 91.50 1022 ALA A O 1
ATOM 8024 N N . ARG A 1 1023 ? -24.513 1.724 22.780 1.00 86.44 1023 ARG A N 1
ATOM 8025 C CA . ARG A 1 1023 ? -25.173 1.673 24.097 1.00 86.44 1023 ARG A CA 1
ATOM 8026 C C . ARG A 1 1023 ? -25.396 3.053 24.703 1.00 86.44 1023 ARG A C 1
ATOM 8028 O O . ARG A 1 1023 ? -26.389 3.265 25.389 1.00 86.44 1023 ARG A O 1
ATOM 8035 N N . ALA A 1 1024 ? -24.486 3.989 24.444 1.00 93.06 1024 ALA A N 1
ATOM 8036 C CA . ALA A 1 1024 ? -24.647 5.372 24.866 1.00 93.06 1024 ALA A CA 1
ATOM 8037 C C . ALA A 1 1024 ? -25.795 6.047 24.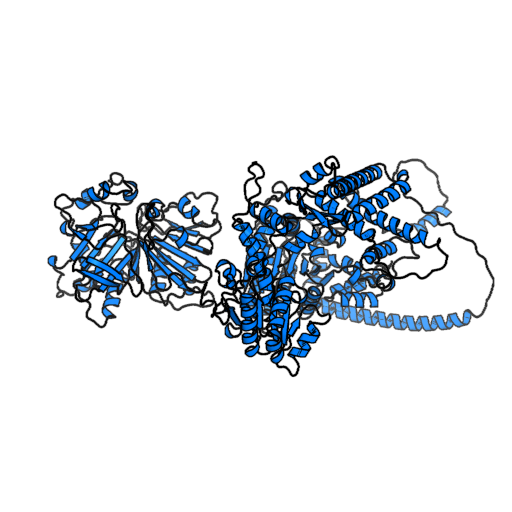094 1.00 93.06 1024 ALA A C 1
ATOM 8039 O O . ALA A 1 1024 ? -26.087 5.678 22.954 1.00 93.06 1024 ALA A O 1
ATOM 8040 N N . ARG A 1 1025 ? -26.436 7.047 24.702 1.00 94.44 1025 ARG A N 1
ATOM 8041 C CA . ARG A 1 1025 ? -27.506 7.839 24.071 1.00 94.44 1025 ARG A CA 1
ATOM 8042 C C . ARG A 1 1025 ? -27.032 9.253 23.790 1.00 94.44 1025 ARG A C 1
ATOM 8044 O O . ARG A 1 1025 ? -26.381 9.861 24.634 1.00 94.44 1025 ARG A O 1
ATOM 8051 N N . ILE A 1 1026 ? -27.340 9.775 22.607 1.00 94.75 1026 ILE A N 1
ATOM 8052 C CA . ILE A 1 1026 ? -26.901 11.110 22.188 1.00 94.75 1026 ILE A CA 1
ATOM 8053 C C . ILE A 1 1026 ? -27.904 12.157 22.677 1.00 94.75 1026 ILE A C 1
ATOM 8055 O O . ILE A 1 1026 ? -29.098 12.085 22.377 1.00 94.75 1026 ILE A O 1
ATOM 8059 N N . VAL A 1 1027 ? -27.393 13.181 23.357 1.00 93.56 1027 VAL A N 1
ATOM 8060 C CA . VAL A 1 1027 ? -28.145 14.388 23.711 1.00 93.56 1027 VAL A CA 1
ATOM 8061 C C . VAL A 1 1027 ? -27.525 15.566 22.978 1.00 93.56 1027 VAL A C 1
ATOM 8063 O O . VAL A 1 1027 ? -26.349 15.875 23.164 1.00 93.56 1027 VAL A O 1
ATOM 8066 N N . THR A 1 1028 ? -28.317 16.223 22.134 1.00 91.88 1028 THR A N 1
ATOM 8067 C CA . THR A 1 1028 ? -27.881 17.379 21.340 1.00 91.88 1028 THR A CA 1
ATOM 8068 C C . THR A 1 1028 ? -28.712 18.601 21.705 1.00 91.88 1028 THR A C 1
ATOM 8070 O O . THR A 1 1028 ? -29.895 18.479 21.995 1.00 91.88 1028 THR A O 1
ATOM 8073 N N . THR A 1 1029 ? -28.115 19.785 21.681 1.00 89.50 1029 THR A N 1
ATOM 8074 C CA . THR A 1 1029 ? -28.820 21.068 21.701 1.00 89.50 1029 THR A CA 1
ATOM 8075 C C . THR A 1 1029 ? -28.491 21.812 20.417 1.00 89.50 1029 THR A C 1
ATOM 8077 O O . THR A 1 1029 ? -27.330 21.844 20.011 1.00 89.50 1029 THR A O 1
ATOM 8080 N N . VAL A 1 1030 ? -29.501 22.421 19.798 1.00 84.31 1030 VAL A N 1
ATOM 8081 C CA . VAL A 1 1030 ? -29.338 23.292 18.629 1.00 84.31 1030 VAL A CA 1
ATOM 8082 C C . VAL A 1 1030 ? -30.005 24.641 18.900 1.00 84.31 1030 VAL A C 1
ATOM 8084 O O . VAL A 1 1030 ? -31.055 24.668 19.547 1.00 84.31 1030 VAL A O 1
ATOM 8087 N N . PRO A 1 1031 ? -29.449 25.771 18.430 1.00 79.19 1031 PRO A N 1
ATOM 8088 C CA . PRO A 1 1031 ? -30.075 27.074 18.610 1.00 79.19 1031 PRO A CA 1
ATOM 8089 C C . PRO A 1 1031 ? -31.429 27.163 17.888 1.00 79.19 1031 PRO A C 1
ATOM 8091 O O . PRO A 1 1031 ? -31.525 26.879 16.696 1.00 79.19 1031 PRO A O 1
ATOM 8094 N N . THR A 1 1032 ? -32.484 27.600 18.582 1.00 70.62 1032 THR A N 1
ATOM 8095 C CA . THR A 1 1032 ? -33.845 27.694 18.004 1.00 70.62 1032 THR A CA 1
ATOM 8096 C C . THR A 1 1032 ? -34.242 29.104 17.571 1.00 70.62 1032 THR A C 1
ATOM 8098 O O . THR A 1 1032 ? -35.183 29.263 16.788 1.00 70.62 1032 THR A O 1
ATOM 8101 N N . GLY A 1 1033 ? -33.548 30.129 18.086 1.00 60.41 1033 GLY A N 1
ATOM 8102 C CA . GLY A 1 1033 ? -33.771 31.561 17.825 1.00 60.41 1033 GLY A CA 1
ATOM 8103 C C . GLY A 1 1033 ? -35.233 32.017 17.828 1.00 60.41 1033 GLY A C 1
ATOM 8104 O O . GLY A 1 1033 ? -35.612 32.906 17.069 1.00 60.41 1033 GLY A O 1
ATOM 8105 N N . GLY A 1 1034 ? -36.065 31.380 18.655 1.00 52.78 1034 GLY A N 1
ATOM 8106 C CA . GLY A 1 1034 ? -37.458 31.763 18.894 1.00 52.78 1034 GLY A CA 1
ATOM 8107 C C . GLY A 1 1034 ? -38.444 31.577 17.729 1.00 52.78 1034 GLY A C 1
ATOM 8108 O O . GLY A 1 1034 ? -39.598 31.953 17.892 1.00 52.78 1034 GLY A O 1
ATOM 8109 N N . LYS A 1 1035 ? -38.048 31.025 16.566 1.00 46.12 1035 LYS A N 1
ATOM 8110 C CA . LYS A 1 1035 ? -38.925 30.921 15.370 1.00 46.12 1035 LYS A CA 1
ATOM 8111 C C . LYS A 1 1035 ? -39.084 29.519 14.762 1.00 46.12 1035 LYS A C 1
ATOM 8113 O O . LYS A 1 1035 ? -39.890 29.351 13.850 1.00 46.12 1035 LYS A O 1
ATOM 8118 N N . ARG A 1 1036 ? -38.366 28.495 15.238 1.00 51.59 1036 ARG A N 1
ATOM 8119 C CA . ARG A 1 1036 ? -38.546 27.101 14.775 1.00 51.59 1036 ARG A CA 1
ATOM 8120 C C . ARG A 1 1036 ? -39.745 26.442 15.488 1.00 51.59 1036 ARG A C 1
ATOM 8122 O O . ARG A 1 1036 ? -39.563 25.660 16.407 1.00 51.59 1036 ARG A O 1
ATOM 8129 N N . VAL A 1 1037 ? -40.968 26.767 15.055 1.00 43.50 1037 VAL A N 1
ATOM 8130 C CA . VAL A 1 1037 ? -42.251 26.327 15.668 1.00 43.50 1037 VAL A CA 1
ATOM 8131 C C . VAL A 1 1037 ? -42.654 24.878 15.294 1.00 43.50 1037 VAL A C 1
ATOM 8133 O O . VAL A 1 1037 ? -43.646 24.360 15.788 1.00 43.50 1037 VAL A O 1
ATOM 8136 N N . HIS A 1 1038 ? -41.879 24.181 14.451 1.00 47.06 1038 HIS A N 1
ATOM 8137 C CA . HIS A 1 1038 ? -42.247 22.861 13.899 1.00 47.06 1038 HIS A CA 1
ATOM 8138 C C . HIS A 1 1038 ? -41.265 21.717 14.216 1.00 47.06 1038 HIS A C 1
ATOM 8140 O O . HIS A 1 1038 ? -41.306 20.682 13.555 1.00 47.06 1038 HIS A O 1
ATOM 8146 N N . MET A 1 1039 ? -40.362 21.879 15.189 1.00 55.47 1039 MET A N 1
ATOM 8147 C CA . MET A 1 1039 ? -39.419 20.814 15.559 1.00 55.47 1039 MET A CA 1
ATOM 8148 C C . MET A 1 1039 ? -39.980 19.902 16.654 1.00 55.47 1039 MET A C 1
ATOM 8150 O O . MET A 1 1039 ? -40.673 20.362 17.556 1.00 55.47 1039 MET A O 1
ATOM 8154 N N . ASN A 1 1040 ? -39.655 18.607 16.585 1.00 64.81 1040 ASN A N 1
ATOM 8155 C CA . ASN A 1 1040 ? -39.940 17.641 17.644 1.00 64.81 1040 ASN A CA 1
ATOM 8156 C C . ASN A 1 1040 ? -39.068 17.973 18.872 1.00 64.81 1040 ASN A C 1
ATOM 8158 O O . ASN A 1 1040 ? -37.931 17.513 18.967 1.00 64.81 1040 ASN A O 1
ATOM 8162 N N . MET A 1 1041 ? -39.560 18.844 19.758 1.00 65.56 1041 MET A N 1
ATOM 8163 C CA . MET A 1 1041 ? -38.771 19.487 20.823 1.00 65.56 1041 MET A CA 1
ATOM 8164 C C . MET A 1 1041 ? -38.191 18.506 21.855 1.00 65.56 1041 MET A C 1
ATOM 8166 O O . MET A 1 1041 ? -37.168 18.810 22.464 1.00 65.56 1041 MET A O 1
ATOM 8170 N N . GLU A 1 1042 ? -38.756 17.301 21.978 1.00 71.81 1042 GLU A N 1
ATOM 8171 C CA . GLU A 1 1042 ? -38.180 16.184 22.750 1.00 71.81 1042 GLU A CA 1
ATOM 8172 C C . GLU A 1 1042 ? -36.834 15.690 22.191 1.00 71.81 1042 GLU A C 1
ATOM 8174 O O . GLU A 1 1042 ? -36.131 14.911 22.828 1.00 71.81 1042 GLU A O 1
ATOM 8179 N N . SER A 1 1043 ? -36.438 16.145 21.000 1.00 76.50 1043 SER A N 1
ATOM 8180 C CA . SER A 1 1043 ? -35.182 15.753 20.356 1.00 76.50 1043 SER A CA 1
ATOM 8181 C C . SER A 1 1043 ? -33.972 16.556 20.849 1.00 76.50 1043 SER A C 1
ATOM 8183 O O . SER A 1 1043 ? -32.843 16.154 20.563 1.00 76.50 1043 SER A O 1
ATOM 8185 N N . TYR A 1 1044 ? -34.168 17.650 21.613 1.00 87.06 1044 TYR A N 1
ATOM 8186 C CA . TYR A 1 1044 ? -33.070 18.542 22.014 1.00 87.06 1044 TYR A CA 1
ATOM 8187 C C . TYR A 1 1044 ? -33.003 18.933 23.508 1.00 87.06 1044 TYR A C 1
ATOM 8189 O O . TYR A 1 1044 ? -34.001 19.035 24.223 1.00 87.06 1044 TYR A O 1
ATOM 8197 N N . GLY A 1 1045 ? -31.782 19.215 23.977 1.00 89.44 1045 GLY A N 1
ATOM 8198 C CA . GLY A 1 1045 ? -31.474 19.784 25.294 1.00 89.44 1045 GLY A CA 1
ATOM 8199 C C . GLY A 1 1045 ? -31.990 18.968 26.481 1.00 89.44 1045 GLY A C 1
ATOM 8200 O O . GLY A 1 1045 ? -31.924 17.741 26.482 1.00 89.44 1045 GLY A O 1
ATOM 8201 N N . MET A 1 1046 ? -32.487 19.647 27.520 1.00 89.38 1046 MET A N 1
ATOM 8202 C CA . MET A 1 1046 ? -33.000 18.969 28.721 1.00 89.38 1046 MET A CA 1
ATOM 8203 C C . MET A 1 1046 ? -34.223 18.079 28.452 1.00 89.38 1046 MET A C 1
ATOM 8205 O O . MET A 1 1046 ? -34.363 17.055 29.106 1.00 89.38 1046 MET A O 1
ATOM 8209 N N . LEU A 1 1047 ? -35.070 18.411 27.468 1.00 87.75 1047 LEU A N 1
ATOM 8210 C CA . LEU A 1 1047 ? -36.220 17.570 27.109 1.00 87.75 1047 LEU A CA 1
ATOM 8211 C C . LEU A 1 1047 ? -35.767 16.265 26.450 1.00 87.75 1047 LEU A C 1
ATOM 8213 O O . LEU A 1 1047 ? -36.333 15.209 26.713 1.00 87.75 1047 LEU A O 1
ATOM 8217 N N . ARG A 1 1048 ? -34.680 16.313 25.672 1.00 90.38 1048 ARG A N 1
ATOM 8218 C CA . ARG A 1 1048 ? -34.032 15.100 25.165 1.00 90.38 1048 ARG A CA 1
ATOM 8219 C C . ARG A 1 1048 ? -33.463 14.235 26.271 1.00 90.38 1048 ARG A C 1
ATOM 8221 O O . ARG A 1 1048 ? -33.589 13.017 26.206 1.00 90.38 1048 ARG A O 1
ATOM 8228 N N . LEU A 1 1049 ? -32.845 14.855 27.275 1.00 91.81 1049 LEU A N 1
ATOM 8229 C CA . LEU A 1 1049 ? -32.392 14.134 28.461 1.00 91.81 1049 LEU A CA 1
ATOM 8230 C C . LEU A 1 1049 ? -33.576 13.465 29.173 1.00 91.81 1049 LEU A C 1
ATOM 8232 O O . LEU A 1 1049 ? -33.478 12.281 29.474 1.00 91.81 1049 LEU A O 1
ATOM 8236 N N . ALA A 1 1050 ? -34.692 14.180 29.354 1.00 89.19 1050 ALA A N 1
ATOM 8237 C CA . ALA A 1 1050 ? -35.911 13.629 29.945 1.00 89.19 1050 ALA A CA 1
ATOM 8238 C C . ALA A 1 1050 ? -36.410 12.407 29.177 1.00 89.19 1050 ALA A C 1
ATOM 8240 O O . ALA A 1 1050 ? -36.564 11.344 29.761 1.00 89.19 1050 ALA A O 1
ATOM 8241 N N . HIS A 1 1051 ? -36.547 12.516 27.859 1.00 88.69 1051 HIS A N 1
ATOM 8242 C CA . HIS A 1 1051 ? -36.983 11.405 27.018 1.00 88.69 1051 HIS A CA 1
ATOM 8243 C C . HIS A 1 1051 ? -36.039 10.190 27.101 1.00 88.69 1051 HIS A C 1
ATOM 8245 O O . HIS A 1 1051 ? -36.487 9.051 27.202 1.00 88.69 1051 HIS A O 1
ATOM 8251 N N . VAL A 1 1052 ? -34.720 10.414 27.079 1.00 90.19 1052 VAL A N 1
ATOM 8252 C CA . VAL A 1 1052 ? -33.715 9.340 27.182 1.00 90.19 1052 VAL A CA 1
ATOM 8253 C C . VAL A 1 1052 ? -33.769 8.641 28.544 1.00 90.19 1052 VAL A C 1
ATOM 8255 O O . VAL A 1 1052 ? -33.655 7.416 28.602 1.00 90.19 1052 VAL A O 1
ATOM 8258 N N . VAL A 1 1053 ? -33.934 9.400 29.629 1.00 88.25 1053 VAL A N 1
ATOM 8259 C CA . VAL A 1 1053 ? -34.026 8.853 30.990 1.00 88.25 1053 VAL A CA 1
ATOM 8260 C C . VAL A 1 1053 ? -35.373 8.161 31.217 1.00 88.25 1053 VAL A C 1
ATOM 8262 O O . VAL A 1 1053 ? -35.399 7.082 31.793 1.00 88.25 1053 VAL A O 1
ATOM 8265 N N . ASP A 1 1054 ? -36.479 8.700 30.709 1.00 86.25 1054 ASP A N 1
ATOM 8266 C CA . ASP A 1 1054 ? -37.807 8.080 30.809 1.00 86.25 1054 ASP A CA 1
ATOM 8267 C C . ASP A 1 1054 ? -37.873 6.725 30.088 1.00 86.25 1054 ASP A C 1
ATOM 8269 O O . ASP A 1 1054 ? -38.306 5.715 30.649 1.00 86.25 1054 ASP A O 1
ATOM 8273 N N . GLN A 1 1055 ? -37.333 6.655 28.866 1.00 84.75 1055 GLN A N 1
ATOM 8274 C CA . GLN A 1 1055 ? -37.197 5.391 28.137 1.00 84.75 1055 GLN A CA 1
ATOM 8275 C C . GLN A 1 1055 ? -36.364 4.361 28.898 1.00 84.75 1055 GLN A C 1
ATOM 8277 O O . GLN A 1 1055 ? -36.613 3.162 28.800 1.00 84.75 1055 GLN A O 1
ATOM 8282 N N . PHE A 1 1056 ? -35.356 4.815 29.634 1.00 83.19 1056 PHE A N 1
ATOM 8283 C CA . PHE A 1 1056 ? -34.543 3.932 30.450 1.00 83.19 1056 PHE A CA 1
ATOM 8284 C C . PHE A 1 1056 ? -35.302 3.448 31.689 1.00 83.19 1056 PHE A C 1
ATOM 8286 O O . PHE A 1 1056 ? -35.341 2.245 31.948 1.00 83.19 1056 PHE A O 1
ATOM 8293 N N . ASN A 1 1057 ? -35.968 4.360 32.398 1.00 79.69 1057 ASN A N 1
ATOM 8294 C CA . ASN A 1 1057 ? -36.765 4.059 33.585 1.00 79.69 1057 ASN A CA 1
ATOM 8295 C C . ASN A 1 1057 ? -37.895 3.068 33.276 1.00 79.69 1057 ASN A C 1
ATOM 8297 O O . ASN A 1 1057 ? -38.153 2.165 34.063 1.00 79.69 1057 ASN A O 1
ATOM 8301 N N . THR A 1 1058 ? -38.534 3.190 32.110 1.00 76.75 1058 THR A N 1
ATOM 8302 C CA . THR A 1 1058 ? -39.607 2.283 31.664 1.00 76.75 1058 THR A CA 1
ATOM 8303 C C . THR A 1 1058 ? -39.114 0.895 31.236 1.00 76.75 1058 THR A C 1
ATOM 8305 O O . THR A 1 1058 ? -39.899 -0.053 31.230 1.00 76.75 1058 THR A O 1
ATOM 8308 N N . GLN A 1 1059 ? -37.834 0.745 30.879 1.00 72.25 1059 GLN A N 1
ATOM 8309 C CA . GLN A 1 1059 ? -37.244 -0.530 30.444 1.00 72.25 1059 GLN A CA 1
ATOM 8310 C C . GLN A 1 1059 ? -36.733 -1.400 31.600 1.00 72.25 1059 GLN A C 1
ATOM 8312 O O . GLN A 1 1059 ? -36.567 -2.610 31.425 1.00 72.25 1059 GLN A O 1
ATOM 8317 N N . ILE A 1 1060 ? -36.470 -0.819 32.771 1.00 67.81 1060 ILE A N 1
ATOM 8318 C CA . ILE A 1 1060 ? -36.001 -1.554 33.948 1.00 67.81 1060 ILE A CA 1
ATOM 8319 C C . ILE A 1 1060 ? -37.223 -2.064 34.728 1.00 67.81 1060 ILE A C 1
ATOM 8321 O O . ILE A 1 1060 ? -38.084 -1.291 35.122 1.00 67.81 1060 ILE A O 1
ATOM 8325 N N . ALA A 1 1061 ? -37.309 -3.380 34.953 1.00 49.34 1061 ALA A N 1
ATOM 8326 C CA . ALA A 1 1061 ? -38.441 -4.022 35.641 1.00 49.34 1061 ALA A CA 1
ATOM 8327 C C . ALA A 1 1061 ? -38.510 -3.745 37.163 1.00 49.34 1061 ALA A C 1
ATOM 8329 O O . ALA A 1 1061 ? -39.489 -4.111 37.809 1.00 49.34 1061 ALA A O 1
ATOM 8330 N N . GLU A 1 1062 ? -37.470 -3.134 37.734 1.00 57.22 1062 GLU A N 1
ATOM 8331 C CA . GLU A 1 1062 ? -37.398 -2.681 39.127 1.00 57.22 1062 GLU A CA 1
ATOM 8332 C C . GLU A 1 1062 ? -37.722 -1.180 39.179 1.00 57.22 1062 GLU A C 1
ATOM 8334 O O . GLU A 1 1062 ? -37.183 -0.420 38.376 1.00 57.22 1062 GLU A O 1
ATOM 8339 N N . GLU A 1 1063 ? -38.584 -0.745 40.108 1.00 55.06 1063 GLU A N 1
ATOM 8340 C CA . GLU A 1 1063 ? -38.923 0.673 40.299 1.00 55.06 1063 GLU A CA 1
ATOM 8341 C C . GLU A 1 1063 ? -37.638 1.500 40.506 1.00 55.06 1063 GLU A C 1
ATOM 8343 O O . GLU A 1 1063 ? -36.952 1.374 41.524 1.00 55.06 1063 GLU A O 1
ATOM 8348 N N . TRP A 1 1064 ? -37.284 2.328 39.520 1.00 59.53 1064 TRP A N 1
ATOM 8349 C CA . TRP A 1 1064 ? -36.213 3.317 39.640 1.00 59.53 1064 TRP A CA 1
ATOM 8350 C C . TRP A 1 1064 ? -36.502 4.218 40.845 1.00 59.53 1064 TRP A C 1
ATOM 8352 O O . TRP A 1 1064 ? -37.553 4.860 40.884 1.00 59.53 1064 TRP A O 1
ATOM 8362 N N . GLU A 1 1065 ? -35.595 4.287 41.827 1.00 59.81 1065 GLU A N 1
ATOM 8363 C CA . GLU A 1 1065 ? -35.794 5.168 42.984 1.00 59.81 1065 GLU A CA 1
ATOM 8364 C C . GLU A 1 1065 ? -35.765 6.644 42.525 1.00 59.81 1065 GLU A C 1
ATOM 8366 O O . GLU A 1 1065 ? -34.758 7.090 41.967 1.00 59.81 1065 GLU A O 1
ATOM 8371 N N . PRO A 1 1066 ? -36.832 7.435 42.760 1.00 55.28 1066 PRO A N 1
ATOM 8372 C CA . PRO A 1 1066 ? -36.912 8.831 42.319 1.00 55.28 1066 PRO A CA 1
ATOM 8373 C C . PRO A 1 1066 ? -35.994 9.789 43.101 1.00 55.28 1066 PRO A C 1
ATOM 8375 O O . PRO A 1 1066 ? -35.964 10.975 42.792 1.00 55.28 1066 PRO A O 1
ATOM 8378 N N . ASP A 1 1067 ? -35.226 9.292 44.075 1.00 63.25 1067 ASP A N 1
ATOM 8379 C CA . ASP A 1 1067 ? -34.361 10.083 44.957 1.00 63.25 1067 ASP A CA 1
ATOM 8380 C C . ASP A 1 1067 ? -32.901 10.138 44.451 1.00 63.25 1067 ASP A C 1
ATOM 8382 O O . ASP A 1 1067 ? -31.948 9.983 45.222 1.00 63.25 1067 ASP A O 1
ATOM 8386 N N . ALA A 1 1068 ? -32.682 10.316 43.140 1.00 72.56 1068 ALA A N 1
ATOM 8387 C CA . ALA A 1 1068 ? -31.327 10.400 42.595 1.00 72.56 1068 ALA A CA 1
ATOM 8388 C C . ALA A 1 1068 ? -30.725 11.801 42.803 1.00 72.56 1068 ALA A C 1
ATOM 8390 O O . ALA A 1 1068 ? -31.254 12.821 42.353 1.00 72.56 1068 ALA A O 1
ATOM 8391 N N . ARG A 1 1069 ? -29.557 11.852 43.449 1.00 85.69 1069 ARG A N 1
ATOM 8392 C CA . ARG A 1 1069 ? -28.783 13.087 43.609 1.00 85.69 1069 ARG A CA 1
ATOM 8393 C C . ARG A 1 1069 ? -28.022 13.404 42.328 1.00 85.69 1069 ARG A C 1
ATOM 8395 O O . ARG A 1 1069 ? -27.379 12.523 41.747 1.00 85.69 1069 ARG A O 1
ATOM 8402 N N . LEU A 1 1070 ? -28.050 14.670 41.912 1.00 89.81 1070 LEU A N 1
ATOM 8403 C CA . LEU A 1 1070 ? -27.340 15.143 40.723 1.00 89.81 1070 LEU A CA 1
ATOM 8404 C C . LEU A 1 1070 ? -26.047 15.858 41.101 1.00 89.81 1070 LEU A C 1
ATOM 8406 O O . LEU A 1 1070 ? -26.046 16.816 41.869 1.00 89.81 1070 LEU A O 1
ATOM 8410 N N . TYR A 1 1071 ? -24.950 15.428 40.499 1.00 90.69 1071 TYR A N 1
ATOM 8411 C CA . TYR A 1 1071 ? -23.626 16.004 40.671 1.00 90.69 1071 TYR A CA 1
ATOM 8412 C C . TYR A 1 1071 ? -23.165 16.605 39.344 1.00 90.69 1071 TYR A C 1
ATOM 8414 O O . TYR A 1 1071 ? -22.814 15.886 38.406 1.00 90.69 1071 TYR A O 1
ATOM 8422 N N . CYS A 1 1072 ? -23.179 17.928 39.252 1.00 93.12 1072 CYS A N 1
ATOM 8423 C CA . CYS A 1 1072 ? -22.979 18.670 38.014 1.00 93.12 1072 CYS A CA 1
ATOM 8424 C C . CYS A 1 1072 ? -21.655 19.435 38.046 1.00 93.12 1072 CYS A C 1
ATOM 8426 O O . CYS A 1 1072 ? -21.407 20.204 38.973 1.00 93.12 1072 CYS A O 1
ATOM 8428 N N . ILE A 1 1073 ? -20.824 19.285 37.014 1.00 91.31 1073 ILE A N 1
ATOM 8429 C CA . ILE A 1 1073 ? -19.591 20.068 36.834 1.00 91.31 1073 ILE A CA 1
ATOM 8430 C C . ILE A 1 1073 ? -19.617 20.731 35.464 1.00 91.31 1073 ILE A C 1
ATOM 8432 O O . ILE A 1 1073 ? -20.013 20.130 34.462 1.00 91.31 1073 ILE A O 1
ATOM 8436 N N . GLY A 1 1074 ? -19.170 21.981 35.419 1.00 88.75 1074 GLY A N 1
ATOM 8437 C CA . GLY A 1 1074 ? -18.958 22.715 34.181 1.00 88.75 1074 GLY A CA 1
ATOM 8438 C C . GLY A 1 1074 ? -17.784 23.673 34.304 1.00 88.75 1074 GLY A C 1
ATOM 8439 O O . GLY A 1 1074 ? -17.340 24.005 35.401 1.00 88.75 1074 GLY A O 1
ATOM 8440 N N . SER A 1 1075 ? -17.305 24.161 33.164 1.00 87.69 1075 SER A N 1
ATOM 8441 C CA . SER A 1 1075 ? -16.281 25.206 33.113 1.00 87.69 1075 SER A CA 1
ATOM 8442 C C . SER A 1 1075 ? -16.875 26.611 32.986 1.00 87.69 1075 SER A C 1
ATOM 8444 O O . SER A 1 1075 ? -16.137 27.591 32.948 1.00 87.69 1075 SER A O 1
ATOM 8446 N N . SER A 1 1076 ? -18.205 26.740 32.928 1.00 89.00 1076 SER A N 1
ATOM 8447 C CA . SER A 1 1076 ? -18.901 28.025 32.951 1.00 89.00 1076 SER A CA 1
ATOM 8448 C C . SER A 1 1076 ? -20.045 28.046 33.960 1.00 89.00 1076 SER A C 1
ATOM 8450 O O . SER A 1 1076 ? -20.877 27.139 33.977 1.00 89.00 1076 SER A O 1
ATOM 8452 N N . LEU A 1 1077 ? -20.099 29.116 34.755 1.00 86.56 1077 LEU A N 1
ATOM 8453 C CA . LEU A 1 1077 ? -21.184 29.415 35.678 1.00 86.56 1077 LEU A CA 1
ATOM 8454 C C . LEU A 1 1077 ? -22.158 30.395 35.008 1.00 86.56 1077 LEU A C 1
ATOM 8456 O O . LEU A 1 1077 ? -21.861 31.576 34.811 1.00 86.56 1077 LEU A O 1
ATOM 8460 N N . GLY A 1 1078 ? -23.315 29.876 34.600 1.00 85.19 1078 GLY A N 1
ATOM 8461 C CA . GLY A 1 1078 ? -24.375 30.646 33.950 1.00 85.19 1078 GLY A CA 1
ATOM 8462 C C . GLY A 1 1078 ? -25.279 31.385 34.940 1.00 85.19 1078 GLY A C 1
ATOM 8463 O O . GLY A 1 1078 ? -25.058 31.385 36.148 1.00 85.19 1078 GLY A O 1
ATOM 8464 N N . LYS A 1 1079 ? -26.356 31.992 34.424 1.00 85.88 1079 LYS A N 1
ATOM 8465 C CA . LYS A 1 1079 ? -27.421 32.597 35.244 1.00 85.88 1079 LYS A CA 1
ATOM 8466 C C . LYS A 1 1079 ? -28.333 31.508 35.823 1.00 85.88 1079 LYS A C 1
ATOM 8468 O O . LYS A 1 1079 ? -29.444 31.326 35.333 1.00 85.88 1079 LYS A O 1
ATOM 8473 N N . LEU A 1 1080 ? -27.827 30.753 36.796 1.00 88.94 1080 LEU A N 1
ATOM 8474 C CA . LEU A 1 1080 ? -28.602 29.738 37.510 1.00 88.94 1080 LEU A CA 1
ATOM 8475 C C . LEU A 1 1080 ? -29.654 30.407 38.403 1.00 88.94 1080 LEU A C 1
ATOM 8477 O O . LEU A 1 1080 ? -29.366 31.399 39.072 1.00 88.94 1080 LEU A O 1
ATOM 8481 N N . ASP A 1 1081 ? -30.858 29.844 38.423 1.00 88.12 1081 ASP A N 1
ATOM 8482 C CA . ASP A 1 1081 ? -31.929 30.199 39.353 1.00 88.12 1081 ASP A CA 1
ATOM 8483 C C . ASP A 1 1081 ? -32.709 28.947 39.766 1.00 88.12 1081 ASP A C 1
ATOM 8485 O O . ASP A 1 1081 ? -32.658 27.914 39.093 1.00 88.12 1081 ASP A O 1
ATOM 8489 N N . THR A 1 1082 ? -33.419 29.034 40.890 1.00 85.69 1082 THR A N 1
ATOM 8490 C CA . THR A 1 1082 ? -34.119 27.895 41.502 1.00 85.69 1082 THR A CA 1
ATOM 8491 C C . THR A 1 1082 ? -35.170 27.270 40.583 1.00 85.69 1082 THR A C 1
ATOM 8493 O O . THR A 1 1082 ? -35.366 26.058 40.617 1.00 85.69 1082 THR A O 1
ATOM 8496 N N . ASN A 1 1083 ? -35.826 28.063 39.729 1.00 84.81 1083 ASN A N 1
ATOM 8497 C CA . ASN A 1 1083 ? -36.838 27.535 38.813 1.00 84.81 1083 ASN A CA 1
ATOM 8498 C C . ASN A 1 1083 ? -36.196 26.671 37.731 1.00 84.81 1083 ASN A C 1
ATOM 8500 O O . ASN A 1 1083 ? -36.651 25.560 37.491 1.00 84.81 1083 ASN A O 1
ATOM 8504 N N . TRP A 1 1084 ? -35.102 27.143 37.134 1.00 88.38 1084 TRP A N 1
ATOM 8505 C CA . TRP A 1 1084 ? -34.380 26.356 36.143 1.00 88.38 1084 TRP A CA 1
ATOM 8506 C C . TRP A 1 1084 ? -33.766 25.081 36.738 1.00 88.38 1084 TRP A C 1
ATOM 8508 O O . TRP A 1 1084 ? -33.808 24.034 36.097 1.00 88.38 1084 TRP A O 1
ATOM 8518 N N . LEU A 1 1085 ? -33.237 25.141 37.969 1.00 89.19 1085 LEU A N 1
ATOM 8519 C CA . LEU A 1 1085 ? -32.746 23.944 38.664 1.00 89.19 1085 LEU A CA 1
ATOM 8520 C C . LEU A 1 1085 ? -33.859 22.916 38.884 1.00 89.19 1085 LEU A C 1
ATOM 8522 O O . LEU A 1 1085 ? -33.616 21.728 38.697 1.00 89.19 1085 LEU A O 1
ATOM 8526 N N . ARG A 1 1086 ? -35.072 23.364 39.230 1.00 86.38 1086 ARG A N 1
ATOM 8527 C CA . ARG A 1 1086 ? -36.248 22.494 39.359 1.00 86.38 1086 ARG A CA 1
ATOM 8528 C C . ARG A 1 1086 ? -36.596 21.826 38.029 1.00 86.38 1086 ARG A C 1
ATOM 8530 O O . ARG A 1 1086 ? -36.730 20.609 37.990 1.00 86.38 1086 ARG A O 1
ATOM 8537 N N . ASP A 1 1087 ? -36.690 22.601 36.951 1.00 87.12 1087 ASP A N 1
ATOM 8538 C CA . ASP A 1 1087 ? -37.019 22.078 35.618 1.00 87.12 1087 ASP A CA 1
ATOM 8539 C C . ASP A 1 1087 ? -35.976 21.051 35.148 1.00 87.12 1087 ASP A C 1
ATOM 8541 O O . ASP A 1 1087 ? -36.325 19.978 34.653 1.00 87.12 1087 ASP A O 1
ATOM 8545 N N . PHE A 1 1088 ? -34.689 21.350 35.356 1.00 90.44 1088 PHE A N 1
ATOM 8546 C CA . PHE A 1 1088 ? -33.605 20.430 35.023 1.00 90.44 1088 PHE A CA 1
ATOM 8547 C C . PHE A 1 1088 ? -33.645 19.165 35.885 1.00 90.44 1088 PHE A C 1
ATOM 8549 O O . PHE A 1 1088 ? -33.471 18.071 35.355 1.00 90.44 1088 PHE A O 1
ATOM 8556 N N . TYR A 1 1089 ? -33.886 19.300 37.194 1.00 88.81 1089 TYR A N 1
ATOM 8557 C CA . TYR A 1 1089 ? -34.011 18.170 38.117 1.00 88.81 1089 TYR A CA 1
ATOM 8558 C C . TYR A 1 1089 ? -35.100 17.201 37.658 1.00 88.81 1089 TYR A C 1
ATOM 8560 O O . TYR A 1 1089 ? -34.856 16.002 37.574 1.00 88.81 1089 TYR A O 1
ATOM 8568 N N . MET A 1 1090 ? -36.272 17.725 37.293 1.00 84.81 1090 MET A N 1
ATOM 8569 C CA . MET A 1 1090 ? -37.379 16.926 36.766 1.00 84.81 1090 MET A CA 1
ATOM 8570 C C . MET A 1 1090 ? -36.979 16.195 35.477 1.00 84.81 1090 MET A C 1
ATOM 8572 O O . MET A 1 1090 ? -37.135 14.978 35.393 1.00 84.81 1090 MET A O 1
ATOM 8576 N N . CYS A 1 1091 ? -36.371 16.901 34.518 1.00 88.44 1091 CYS A N 1
ATOM 8577 C CA . CYS A 1 1091 ? -35.898 16.289 33.272 1.00 88.44 1091 CYS A CA 1
ATOM 8578 C C . CYS A 1 1091 ? -34.854 15.188 33.524 1.00 88.44 1091 CYS A C 1
ATOM 8580 O O . CYS A 1 1091 ? -34.885 14.134 32.902 1.00 88.44 1091 CYS A O 1
ATOM 8582 N N . ALA A 1 1092 ? -33.937 15.399 34.464 1.00 88.94 1092 ALA A N 1
ATOM 8583 C CA . ALA A 1 1092 ? -32.920 14.423 34.849 1.00 88.94 1092 ALA A CA 1
ATOM 8584 C C . ALA A 1 1092 ? -33.498 13.137 35.481 1.00 88.94 1092 ALA A C 1
ATOM 8586 O O . ALA A 1 1092 ? -32.801 12.124 35.524 1.00 88.94 1092 ALA A O 1
ATOM 8587 N N . HIS A 1 1093 ? -34.759 13.169 35.926 1.00 84.94 1093 HIS A N 1
ATOM 8588 C CA . HIS A 1 1093 ? -35.521 12.020 36.431 1.00 84.94 1093 HIS A CA 1
ATOM 8589 C C . HIS A 1 1093 ? -36.476 11.419 35.385 1.00 84.94 1093 HIS A C 1
ATOM 8591 O O . HIS A 1 1093 ? -37.240 10.510 35.700 1.00 84.94 1093 HIS A O 1
ATOM 8597 N N . GLY A 1 1094 ? -36.430 11.897 34.138 1.00 84.75 1094 GLY A N 1
ATOM 8598 C CA . GLY A 1 1094 ? -37.307 11.436 33.059 1.00 84.75 1094 GLY A CA 1
ATOM 8599 C C . GLY A 1 1094 ? -38.664 12.141 33.006 1.00 84.75 1094 GLY A C 1
ATOM 8600 O O . GLY A 1 1094 ? -39.535 11.750 32.241 1.00 84.75 1094 GLY A O 1
ATOM 8601 N N . TRP A 1 1095 ? -38.881 13.191 33.798 1.00 83.12 1095 TRP A N 1
ATOM 8602 C CA . TRP A 1 1095 ? -40.162 13.895 33.825 1.00 83.12 1095 TRP A CA 1
ATOM 8603 C C . TRP A 1 1095 ? -40.156 15.107 32.898 1.00 83.12 1095 TRP A C 1
ATOM 8605 O O . TRP A 1 1095 ? -39.242 15.928 32.962 1.00 83.12 1095 TRP A O 1
ATOM 8615 N N . ASP A 1 1096 ? -41.210 15.266 32.094 1.00 80.06 1096 ASP A N 1
ATOM 8616 C CA . ASP A 1 1096 ? -41.444 16.486 31.314 1.00 80.06 1096 ASP A CA 1
ATOM 8617 C C . ASP A 1 1096 ? -42.156 17.562 32.167 1.00 80.06 1096 ASP A C 1
ATOM 8619 O O . ASP A 1 1096 ? -43.336 17.400 32.517 1.00 80.06 1096 ASP A O 1
ATOM 8623 N N . PRO A 1 1097 ? -41.491 18.696 32.475 1.00 73.19 1097 PRO A N 1
ATOM 8624 C CA . PRO A 1 1097 ? -42.085 19.774 33.262 1.00 73.19 1097 PRO A CA 1
ATOM 8625 C C . PRO A 1 1097 ? -43.304 20.429 32.595 1.00 73.19 1097 PRO A C 1
ATOM 8627 O O . PRO A 1 1097 ? -44.157 20.975 33.299 1.00 73.19 1097 PRO A O 1
ATOM 8630 N N . GLN A 1 1098 ? -43.412 20.399 31.259 1.00 69.88 1098 GLN A N 1
ATOM 8631 C CA . GLN A 1 1098 ? -44.528 21.018 30.533 1.00 69.88 1098 GLN A CA 1
ATOM 8632 C C . GLN A 1 1098 ? -45.795 20.151 30.587 1.00 69.88 1098 GLN A C 1
ATOM 8634 O O . GLN A 1 1098 ? -46.873 20.672 30.888 1.00 69.88 1098 GLN A O 1
ATOM 8639 N N . SER A 1 1099 ? -45.669 18.836 30.389 1.00 64.88 1099 SER A N 1
ATOM 8640 C CA . SER A 1 1099 ? -46.784 17.881 30.498 1.00 64.88 1099 SER A CA 1
ATOM 8641 C C . SER A 1 1099 ? -47.373 17.800 31.913 1.00 64.88 1099 SER A C 1
ATOM 8643 O O . SER A 1 1099 ? -48.589 17.688 32.084 1.00 64.88 1099 SER A O 1
ATOM 8645 N N . LEU A 1 1100 ? -46.539 17.926 32.950 1.00 59.41 1100 LEU A N 1
ATOM 8646 C CA . LEU A 1 1100 ? -46.980 17.927 34.352 1.00 59.41 1100 LEU A CA 1
ATOM 8647 C C . LEU A 1 1100 ? -47.723 19.213 34.753 1.00 59.41 1100 LEU A C 1
ATOM 8649 O O . LEU A 1 1100 ? -48.628 19.158 35.586 1.00 59.41 1100 LEU A O 1
ATOM 8653 N N . ALA A 1 1101 ? -47.404 20.356 34.137 1.00 56.22 1101 ALA A N 1
ATOM 8654 C CA . ALA A 1 1101 ? -48.045 21.642 34.429 1.00 56.22 1101 ALA A CA 1
ATOM 8655 C C . ALA A 1 1101 ? -49.502 21.749 33.925 1.00 56.22 1101 ALA A C 1
ATOM 8657 O O . ALA A 1 1101 ? -50.256 22.584 34.427 1.00 56.22 1101 ALA A O 1
ATOM 8658 N N . LEU A 1 1102 ? -49.910 20.917 32.957 1.00 53.22 1102 LEU A N 1
ATOM 8659 C CA . LEU A 1 1102 ? -51.277 20.873 32.409 1.00 53.22 1102 LEU A CA 1
ATOM 8660 C C . LEU A 1 1102 ? -52.263 20.103 33.309 1.00 53.22 1102 LEU A C 1
ATOM 8662 O O . LEU A 1 1102 ? -53.465 20.371 33.284 1.00 53.22 1102 LEU A O 1
ATOM 8666 N N . ASN A 1 1103 ? -51.768 19.190 34.149 1.00 49.94 1103 ASN A N 1
ATOM 8667 C CA . ASN A 1 1103 ? -52.578 18.419 35.088 1.00 49.94 1103 ASN A CA 1
ATOM 8668 C C . ASN A 1 1103 ? -52.624 19.130 36.449 1.00 49.94 1103 ASN A C 1
ATOM 8670 O O . ASN A 1 1103 ? -51.735 18.964 37.279 1.00 49.94 1103 ASN A O 1
ATOM 8674 N N . ALA A 1 1104 ? -53.695 19.885 36.718 1.00 43.22 1104 ALA A N 1
ATOM 8675 C CA . ALA A 1 1104 ? -53.900 20.700 37.930 1.00 43.22 1104 ALA A CA 1
ATOM 8676 C C . ALA A 1 1104 ? -53.986 19.927 39.279 1.00 43.22 1104 ALA A C 1
ATOM 8678 O O . ALA A 1 1104 ? -54.534 20.437 40.256 1.00 43.22 1104 ALA A O 1
ATOM 8679 N N . ARG A 1 1105 ? -53.468 18.693 39.355 1.00 36.94 1105 ARG A N 1
ATOM 8680 C CA . ARG A 1 1105 ? -53.394 17.851 40.564 1.00 36.94 1105 ARG A CA 1
ATOM 8681 C C . ARG A 1 1105 ? -52.061 17.106 40.755 1.00 36.94 1105 ARG A C 1
ATOM 8683 O O . ARG A 1 1105 ? -51.969 16.324 41.695 1.00 36.94 1105 ARG A O 1
ATOM 8690 N N . ALA A 1 1106 ? -51.033 17.342 39.936 1.00 40.06 1106 ALA A N 1
ATOM 8691 C CA . ALA A 1 1106 ? -49.705 16.764 40.159 1.00 40.06 1106 ALA A CA 1
ATOM 8692 C C . ALA A 1 1106 ? -48.827 17.726 40.978 1.00 40.06 1106 ALA A C 1
ATOM 8694 O O . ALA A 1 1106 ? -48.611 18.878 40.609 1.00 40.06 1106 ALA A O 1
ATOM 8695 N N . SER A 1 1107 ? -48.376 17.246 42.130 1.00 44.28 1107 SER A N 1
ATOM 8696 C CA . SER A 1 1107 ? -47.556 17.926 43.128 1.00 44.28 1107 SER A CA 1
ATOM 8697 C C . SER A 1 1107 ? -46.365 18.666 42.504 1.00 44.28 1107 SER A C 1
ATOM 8699 O O . SER A 1 1107 ? -45.510 18.055 41.870 1.00 44.28 1107 SER A O 1
ATOM 8701 N N . ILE A 1 1108 ? -46.277 19.983 42.716 1.00 55.84 1108 ILE A N 1
ATOM 8702 C CA . ILE A 1 1108 ? -45.038 20.747 42.505 1.00 55.84 1108 ILE A CA 1
ATOM 8703 C C . ILE A 1 1108 ? -43.957 20.057 43.343 1.00 55.84 1108 ILE A C 1
ATOM 8705 O O . ILE A 1 1108 ? -44.145 19.959 44.554 1.00 55.84 1108 ILE A O 1
ATOM 8709 N N . VAL A 1 1109 ? -42.860 19.586 42.735 1.00 60.75 1109 VAL A N 1
ATOM 8710 C CA . VAL A 1 1109 ? -41.694 19.081 43.483 1.00 60.75 1109 VAL A CA 1
ATOM 8711 C C . VAL A 1 1109 ? -41.261 20.197 44.445 1.00 60.75 1109 VAL A C 1
ATOM 8713 O O . VAL A 1 1109 ? -40.846 21.267 43.974 1.00 60.75 1109 VAL A O 1
ATOM 8716 N N . PRO A 1 1110 ? -41.438 20.031 45.769 1.00 59.66 1110 PRO A N 1
ATOM 8717 C CA . PRO A 1 1110 ? -41.184 21.115 46.703 1.00 59.66 1110 PRO A CA 1
ATOM 8718 C C . PRO A 1 1110 ? -39.671 21.384 46.776 1.00 59.66 1110 PRO A C 1
ATOM 8720 O O . PRO A 1 1110 ? -38.860 20.488 46.559 1.00 59.66 1110 PRO A O 1
ATOM 8723 N N . GLU A 1 1111 ? -39.266 22.638 47.014 1.00 60.19 1111 GLU A N 1
ATOM 8724 C CA . GLU A 1 1111 ? -37.852 23.062 46.896 1.00 60.19 1111 GLU A CA 1
ATOM 8725 C C . GLU A 1 1111 ? -36.888 22.269 47.791 1.00 60.19 1111 GLU A C 1
ATOM 8727 O O . GLU A 1 1111 ? -35.717 22.127 47.456 1.00 60.19 1111 GLU A O 1
ATOM 8732 N N . ASN A 1 1112 ? -37.384 21.712 48.894 1.00 62.97 1112 ASN A N 1
ATOM 8733 C CA . ASN A 1 1112 ? -36.643 20.849 49.812 1.00 62.97 1112 ASN A CA 1
ATOM 8734 C C . ASN A 1 1112 ? -36.351 19.437 49.266 1.00 62.97 1112 ASN A C 1
ATOM 8736 O O . ASN A 1 1112 ? -35.606 18.707 49.910 1.00 62.97 1112 ASN A O 1
ATOM 8740 N N . MET A 1 1113 ? -36.930 19.051 48.126 1.00 64.81 1113 MET A N 1
ATOM 8741 C CA . MET A 1 1113 ? -36.712 17.756 47.469 1.00 64.81 1113 MET A CA 1
ATOM 8742 C C . MET A 1 1113 ? -35.672 17.834 46.332 1.00 64.81 1113 MET A C 1
ATOM 8744 O O . MET A 1 1113 ? -35.257 16.810 45.805 1.00 64.81 1113 MET A O 1
ATOM 8748 N N . ILE A 1 1114 ? -35.224 19.037 45.946 1.00 75.69 1114 ILE A N 1
ATOM 8749 C CA . ILE A 1 1114 ? -34.232 19.223 44.875 1.00 75.69 1114 ILE A CA 1
ATOM 8750 C C . ILE A 1 1114 ? -32.824 18.991 45.436 1.00 75.69 1114 ILE A C 1
ATOM 8752 O O . ILE A 1 1114 ? -32.281 19.857 46.123 1.00 75.69 1114 ILE A O 1
ATOM 8756 N N . ASP A 1 1115 ? -32.205 17.859 45.093 1.00 85.00 1115 ASP A N 1
ATOM 8757 C CA . ASP A 1 1115 ? -30.828 17.540 45.491 1.00 85.00 1115 ASP A CA 1
ATOM 8758 C C . ASP A 1 1115 ? -29.852 17.624 44.303 1.00 85.00 1115 ASP A C 1
ATOM 8760 O O . ASP A 1 1115 ? -29.609 16.657 43.573 1.00 85.00 1115 ASP A O 1
ATOM 8764 N N . ILE A 1 1116 ? -29.303 18.826 44.097 1.00 90.50 1116 ILE A N 1
ATOM 8765 C CA . ILE A 1 1116 ? -28.290 19.119 43.075 1.00 90.50 1116 ILE A CA 1
ATOM 8766 C C . ILE A 1 1116 ? -27.048 19.712 43.740 1.00 90.50 1116 ILE A C 1
ATOM 8768 O O . ILE A 1 1116 ? -27.122 20.731 44.427 1.00 90.50 1116 ILE A O 1
ATOM 8772 N N . ALA A 1 1117 ? -25.889 19.119 43.463 1.00 91.56 1117 ALA A N 1
ATOM 8773 C CA . ALA A 1 1117 ? -24.575 19.652 43.790 1.00 91.56 1117 ALA A CA 1
ATOM 8774 C C . ALA A 1 1117 ? -23.886 20.163 42.517 1.00 91.56 1117 ALA A C 1
ATOM 8776 O O . ALA A 1 1117 ? -23.586 19.394 41.607 1.00 91.56 1117 ALA A O 1
ATOM 8777 N N . VAL A 1 1118 ? -23.611 21.463 42.454 1.00 93.00 1118 VAL A N 1
ATOM 8778 C CA . VAL A 1 1118 ? -22.904 22.117 41.349 1.00 93.00 1118 VAL A CA 1
ATOM 8779 C C . VAL A 1 1118 ? -21.475 22.410 41.778 1.00 93.00 1118 VAL A C 1
ATOM 8781 O O . VAL A 1 1118 ? -21.243 23.241 42.656 1.00 93.00 1118 VAL A O 1
ATOM 8784 N N . ALA A 1 1119 ? -20.507 21.747 41.148 1.00 91.88 1119 ALA A N 1
ATOM 8785 C CA . ALA A 1 1119 ? -19.099 21.985 41.413 1.00 91.88 1119 ALA A CA 1
ATOM 8786 C C . ALA A 1 1119 ? -18.481 23.013 40.470 1.00 91.88 1119 ALA A C 1
ATOM 8788 O O . ALA A 1 1119 ? -18.631 22.953 39.248 1.00 91.88 1119 ALA A O 1
ATOM 8789 N N . PHE A 1 1120 ? -17.742 23.941 41.073 1.00 91.88 1120 PHE A N 1
ATOM 8790 C CA . PHE A 1 1120 ? -16.985 24.972 40.373 1.00 91.88 1120 PHE A CA 1
ATOM 8791 C C . PHE A 1 1120 ? -15.708 25.309 41.169 1.00 91.88 1120 PHE A C 1
ATOM 8793 O O . PHE A 1 1120 ? -15.742 25.257 42.402 1.00 91.88 1120 PHE A O 1
ATOM 8800 N N . PRO A 1 1121 ? -14.573 25.630 40.523 1.00 90.38 1121 PRO A N 1
ATOM 8801 C CA . PRO A 1 1121 ? -13.331 25.954 41.231 1.00 90.38 1121 PRO A CA 1
ATOM 8802 C C . PRO A 1 1121 ? -13.401 27.299 41.966 1.00 90.38 1121 PRO A C 1
ATOM 8804 O O . PRO A 1 1121 ? -13.950 28.273 41.447 1.00 90.38 1121 PRO A O 1
ATOM 8807 N N . THR A 1 1122 ? -12.799 27.365 43.155 1.00 89.75 1122 THR A N 1
ATOM 8808 C CA . THR A 1 1122 ? -12.644 28.597 43.949 1.00 89.75 1122 THR A CA 1
ATOM 8809 C C . THR A 1 1122 ? -11.303 29.287 43.689 1.00 89.75 1122 THR A C 1
ATOM 8811 O O . THR A 1 1122 ? -10.373 28.693 43.141 1.00 89.75 1122 THR A O 1
ATOM 8814 N N . HIS A 1 1123 ? -11.143 30.529 44.158 1.00 86.38 1123 HIS A N 1
ATOM 8815 C CA . HIS A 1 1123 ? -9.842 31.218 44.135 1.00 86.38 1123 HIS A CA 1
ATOM 8816 C C . HIS A 1 1123 ? -8.718 30.438 44.845 1.00 86.38 1123 HIS A C 1
ATOM 8818 O O . HIS A 1 1123 ? -7.573 30.479 44.396 1.00 86.38 1123 HIS A O 1
ATOM 8824 N N . SER A 1 1124 ? -9.029 29.704 45.920 1.00 85.94 1124 SER A N 1
ATOM 8825 C CA . SER A 1 1124 ? -8.051 28.876 46.639 1.00 85.94 1124 SER A CA 1
ATOM 8826 C C . SER A 1 1124 ? -7.633 27.643 45.831 1.00 85.94 1124 SER A C 1
ATOM 8828 O O . SER A 1 1124 ? -6.448 27.301 45.807 1.00 85.94 1124 SER A O 1
ATOM 8830 N N . ASP A 1 1125 ? -8.575 27.017 45.122 1.00 84.81 1125 ASP A N 1
ATOM 8831 C CA . ASP A 1 1125 ? -8.285 25.870 44.250 1.00 84.81 1125 ASP A CA 1
ATOM 8832 C C . ASP A 1 1125 ? -7.341 26.281 43.109 1.00 84.81 1125 ASP A C 1
ATOM 8834 O O . ASP A 1 1125 ? -6.385 25.575 42.796 1.00 84.81 1125 ASP A O 1
ATOM 8838 N N . VAL A 1 1126 ? -7.543 27.477 42.548 1.00 83.94 1126 VAL A N 1
ATOM 8839 C CA . VAL A 1 1126 ? -6.656 28.043 41.519 1.00 83.94 1126 VAL A CA 1
ATOM 8840 C C . VAL A 1 1126 ? -5.286 28.412 42.074 1.00 83.94 1126 VAL A C 1
ATOM 8842 O O . VAL A 1 1126 ? -4.272 28.114 41.448 1.00 83.94 1126 VAL A O 1
ATOM 8845 N N . ALA A 1 1127 ? -5.233 29.049 43.246 1.00 82.81 1127 ALA A N 1
ATOM 8846 C CA . ALA A 1 1127 ? -3.975 29.478 43.854 1.00 82.81 1127 ALA A CA 1
ATOM 8847 C C . ALA A 1 1127 ? -3.050 28.302 44.212 1.00 82.81 1127 ALA A C 1
ATOM 8849 O O . ALA A 1 1127 ? -1.834 28.467 44.262 1.00 82.81 1127 ALA A O 1
ATOM 8850 N N . THR A 1 1128 ? -3.617 27.120 44.459 1.00 83.81 1128 THR A N 1
ATOM 8851 C CA . THR A 1 1128 ? -2.873 25.908 44.836 1.00 83.81 1128 THR A CA 1
ATOM 8852 C C . THR A 1 1128 ? -2.568 24.974 43.656 1.00 83.81 1128 THR A C 1
ATOM 8854 O O . THR A 1 1128 ? -1.900 23.954 43.848 1.00 83.81 1128 THR A O 1
ATOM 8857 N N . ASN A 1 1129 ? -3.010 25.321 42.441 1.00 84.88 1129 ASN A N 1
ATOM 8858 C CA . ASN A 1 1129 ? -2.807 24.546 41.217 1.00 84.88 1129 ASN A CA 1
ATOM 8859 C C . ASN A 1 1129 ? -1.352 24.593 40.714 1.00 84.88 1129 ASN A C 1
ATOM 8861 O O . ASN A 1 1129 ? -0.774 25.669 40.560 1.00 84.88 1129 ASN A O 1
ATOM 8865 N N . VAL A 1 1130 ? -0.788 23.437 40.352 1.00 85.06 1130 VAL A N 1
ATOM 8866 C CA . VAL A 1 1130 ? 0.605 23.312 39.871 1.00 85.06 1130 VAL A CA 1
ATOM 8867 C C . VAL A 1 1130 ? 0.812 23.956 38.499 1.00 85.06 1130 VAL A C 1
ATOM 8869 O O . VAL A 1 1130 ? 1.880 24.503 38.237 1.00 85.06 1130 VAL A O 1
ATOM 8872 N N . TYR A 1 1131 ? -0.205 23.942 37.636 1.00 83.38 1131 TYR A N 1
ATOM 8873 C CA . TYR A 1 1131 ? -0.113 24.504 36.283 1.00 83.38 1131 TYR A CA 1
ATOM 8874 C C . TYR A 1 1131 ? -0.430 26.007 36.219 1.00 83.38 1131 TYR A C 1
ATOM 8876 O O . TYR A 1 1131 ? -0.400 26.597 35.143 1.00 83.38 1131 TYR A O 1
ATOM 8884 N N . GLY A 1 1132 ? -0.724 26.645 37.359 1.00 78.31 1132 GLY A N 1
ATOM 8885 C CA . GLY A 1 1132 ? -0.958 28.086 37.457 1.00 78.31 1132 GLY A CA 1
ATOM 8886 C C . GLY A 1 1132 ? -2.172 28.589 36.662 1.00 78.31 1132 GLY A C 1
ATOM 8887 O O . GLY A 1 1132 ? -3.182 27.895 36.528 1.00 78.31 1132 GLY A O 1
ATOM 8888 N N . LYS A 1 1133 ? -2.070 29.830 36.157 1.00 72.12 1133 LYS A N 1
ATOM 8889 C CA . LYS A 1 1133 ? -3.126 30.528 35.395 1.00 72.12 1133 LYS A CA 1
ATOM 8890 C C . LYS A 1 1133 ? -3.512 29.874 34.050 1.00 72.12 1133 LYS A C 1
ATOM 8892 O O . LYS A 1 1133 ? -4.704 29.905 33.755 1.00 72.12 1133 LYS A O 1
ATOM 8897 N N . PRO A 1 1134 ? -2.599 29.272 33.252 1.00 77.56 1134 PRO A N 1
ATOM 8898 C CA . PRO A 1 1134 ? -2.955 28.631 31.977 1.00 77.56 1134 PRO A CA 1
ATOM 8899 C C . PRO A 1 1134 ? -4.101 27.612 32.064 1.00 77.56 1134 PRO A C 1
ATOM 8901 O O . PRO A 1 1134 ? -4.977 27.595 31.207 1.00 77.56 1134 PRO A O 1
ATOM 8904 N N . ALA A 1 1135 ? -4.177 26.832 33.148 1.00 76.81 1135 ALA A N 1
ATOM 8905 C CA . ALA A 1 1135 ? -5.256 25.860 33.358 1.00 76.81 1135 ALA A CA 1
ATOM 8906 C C . ALA A 1 1135 ? -6.651 26.495 33.568 1.00 76.81 1135 ALA A C 1
ATOM 8908 O O . ALA A 1 1135 ? -7.661 25.794 33.553 1.00 76.81 1135 ALA A O 1
ATOM 8909 N N . MET A 1 1136 ? -6.718 27.815 33.772 1.00 80.31 1136 MET A N 1
ATOM 8910 C CA . MET A 1 1136 ? -7.943 28.555 34.094 1.00 80.31 1136 MET A CA 1
ATOM 8911 C C . MET A 1 1136 ? -8.433 29.465 32.968 1.00 80.31 1136 MET A C 1
ATOM 8913 O O . MET A 1 1136 ? -9.478 30.102 33.114 1.00 80.31 1136 MET A O 1
ATOM 8917 N N . GLN A 1 1137 ? -7.722 29.505 31.838 1.00 77.69 1137 GLN A N 1
ATOM 8918 C CA . GLN A 1 1137 ? -8.010 30.412 30.723 1.00 77.69 1137 GLN A CA 1
ATOM 8919 C C . GLN A 1 1137 ? -9.444 30.266 30.187 1.00 77.69 1137 GLN A C 1
ATOM 8921 O O . GLN A 1 1137 ? -10.061 31.250 29.788 1.00 77.69 1137 GLN A O 1
ATOM 8926 N N . TYR A 1 1138 ? -10.004 29.054 30.243 1.00 78.75 1138 TYR A N 1
ATOM 8927 C CA . TYR A 1 1138 ? -11.332 28.732 29.708 1.00 78.75 1138 TYR A CA 1
ATOM 8928 C C . TYR A 1 1138 ? -12.410 28.544 30.787 1.00 78.75 1138 TYR A C 1
ATOM 8930 O O . TYR A 1 1138 ? -13.443 27.920 30.524 1.00 78.75 1138 TYR A O 1
ATOM 8938 N N . VAL A 1 1139 ? -12.175 29.040 32.007 1.00 83.06 1139 VAL A N 1
ATOM 8939 C CA . VAL A 1 1139 ? -13.179 29.056 33.081 1.00 83.06 1139 VAL A CA 1
ATOM 8940 C C . VAL A 1 1139 ? -13.930 30.382 33.075 1.00 83.06 1139 VAL A C 1
ATOM 8942 O O . VAL A 1 1139 ? -13.332 31.449 33.179 1.00 83.06 1139 VAL A O 1
ATOM 8945 N N . MET A 1 1140 ? -15.256 30.313 32.958 1.00 84.94 1140 MET A N 1
ATOM 8946 C CA . MET A 1 1140 ? -16.122 31.475 32.750 1.00 84.94 1140 MET A CA 1
ATOM 8947 C C . MET A 1 1140 ? -17.131 31.631 33.889 1.00 84.94 1140 MET A C 1
ATOM 8949 O O . MET A 1 1140 ? -18.178 30.987 33.882 1.00 84.94 1140 MET A O 1
ATOM 8953 N N . ALA A 1 1141 ? -16.869 32.535 34.829 1.00 88.25 1141 ALA A N 1
ATOM 8954 C CA . ALA A 1 1141 ? -17.840 32.958 35.836 1.00 88.25 1141 ALA A CA 1
ATOM 8955 C C . ALA A 1 1141 ? -17.865 34.484 35.926 1.00 88.25 1141 ALA A C 1
ATOM 8957 O O . ALA A 1 1141 ? -16.816 35.125 35.928 1.00 88.25 1141 ALA A O 1
ATOM 8958 N N . LYS A 1 1142 ? -19.064 35.069 36.017 1.00 87.81 1142 LYS A N 1
ATOM 8959 C CA . LYS A 1 1142 ? -19.238 36.516 36.193 1.00 87.81 1142 LYS A CA 1
ATOM 8960 C C . LYS A 1 1142 ? -19.658 36.827 37.621 1.00 87.81 1142 LYS A C 1
ATOM 8962 O O . LYS A 1 1142 ? -20.653 36.285 38.105 1.00 87.81 1142 LYS A O 1
ATOM 8967 N N . GLN A 1 1143 ? -18.933 37.735 38.267 1.00 89.50 1143 GLN A N 1
ATOM 8968 C CA . GLN A 1 1143 ? -19.171 38.099 39.663 1.00 89.50 1143 GLN A CA 1
ATOM 8969 C C . GLN A 1 1143 ? -20.576 38.670 39.876 1.00 89.50 1143 GLN A C 1
ATOM 8971 O O . GLN A 1 1143 ? -21.306 38.191 40.737 1.00 89.50 1143 GLN A O 1
ATOM 8976 N N . ASN A 1 1144 ? -21.022 39.571 38.997 1.00 88.81 1144 ASN A N 1
ATOM 8977 C CA . ASN A 1 1144 ? -22.374 40.134 39.046 1.00 88.81 1144 ASN A CA 1
ATOM 8978 C C . ASN A 1 1144 ? -23.505 39.094 38.880 1.00 88.81 1144 ASN A C 1
ATOM 8980 O O . ASN A 1 1144 ? -24.627 39.327 39.327 1.00 88.81 1144 ASN A O 1
ATOM 8984 N N . VAL A 1 1145 ? -23.240 37.952 38.233 1.00 87.25 1145 VAL A N 1
ATOM 8985 C CA . VAL A 1 1145 ? -24.209 36.853 38.103 1.00 87.25 1145 VAL A CA 1
ATOM 8986 C C . VAL A 1 1145 ? -24.271 36.041 39.394 1.00 87.25 1145 VAL A C 1
ATOM 8988 O O . VAL A 1 1145 ? -25.368 35.739 39.854 1.00 87.25 1145 VAL A O 1
ATOM 8991 N N . TYR A 1 1146 ? -23.120 35.727 39.993 1.00 90.12 1146 TYR A N 1
ATOM 8992 C CA . TYR A 1 1146 ? -23.038 34.970 41.247 1.00 90.12 1146 TYR A CA 1
ATOM 8993 C C . TYR A 1 1146 ? -23.547 35.760 42.463 1.00 90.12 1146 TYR A C 1
ATOM 8995 O O . TYR A 1 1146 ? -24.152 35.205 43.380 1.00 90.12 1146 TYR A O 1
ATOM 9003 N N . GLU A 1 1147 ? -23.317 37.072 42.480 1.00 90.19 1147 GLU A N 1
ATOM 9004 C CA . GLU A 1 1147 ? -23.776 37.961 43.551 1.00 90.19 1147 GLU A CA 1
ATOM 9005 C C . GLU A 1 1147 ? -25.281 38.248 43.494 1.00 90.19 1147 GLU A C 1
ATOM 9007 O O . GLU A 1 1147 ? -25.841 38.754 44.467 1.00 90.19 1147 GLU A O 1
ATOM 9012 N N . ASN A 1 1148 ? -25.957 37.886 42.398 1.00 89.69 1148 ASN A N 1
ATOM 9013 C CA . ASN A 1 1148 ? -27.397 38.061 42.266 1.00 89.69 1148 ASN A CA 1
ATOM 9014 C C . ASN A 1 1148 ? -28.146 37.303 43.384 1.00 89.69 1148 ASN A C 1
ATOM 9016 O O . ASN A 1 1148 ? -27.923 36.103 43.547 1.00 89.69 1148 ASN A O 1
ATOM 9020 N N . PRO A 1 1149 ? -29.089 37.938 44.109 1.00 87.25 1149 PRO A N 1
ATOM 9021 C CA . PRO A 1 1149 ? -29.849 37.277 45.175 1.00 87.25 1149 PRO A CA 1
ATOM 9022 C C . PRO A 1 1149 ? -30.640 36.039 44.731 1.00 87.25 1149 PRO A C 1
ATOM 9024 O O . PRO A 1 1149 ? -30.946 35.187 45.558 1.00 87.25 1149 PRO A O 1
ATOM 9027 N N . LYS A 1 1150 ? -30.984 35.932 43.440 1.00 87.06 1150 LYS A N 1
ATOM 9028 C CA . LYS A 1 1150 ? -31.690 34.771 42.869 1.00 87.06 1150 LYS A CA 1
ATOM 9029 C C . LYS A 1 1150 ? -30.771 33.585 42.564 1.00 87.06 1150 LYS A C 1
ATOM 9031 O O . LYS A 1 1150 ? -31.273 32.519 42.214 1.00 87.06 1150 LYS A O 1
ATOM 9036 N N . PHE A 1 1151 ? -29.453 33.767 42.648 1.00 90.12 1151 PHE A N 1
ATOM 9037 C CA . PHE A 1 1151 ? -28.494 32.702 42.394 1.00 90.12 1151 PHE A CA 1
ATOM 9038 C C . PHE A 1 1151 ? -28.490 31.703 43.571 1.00 90.12 1151 PHE A C 1
ATOM 9040 O O . PHE A 1 1151 ? -28.293 32.113 44.720 1.00 90.12 1151 PHE A O 1
ATOM 9047 N N . PRO A 1 1152 ? -28.667 30.394 43.326 1.00 88.88 1152 PRO A N 1
ATOM 9048 C CA . PRO A 1 1152 ? -28.811 29.392 44.380 1.00 88.88 1152 PRO A CA 1
ATOM 9049 C C . PRO A 1 1152 ? -27.450 29.006 44.984 1.00 88.88 1152 PRO A C 1
ATOM 9051 O O . PRO A 1 1152 ? -26.887 27.961 44.678 1.00 88.88 1152 PRO A O 1
ATOM 9054 N N . LYS A 1 1153 ? -26.892 29.836 45.874 1.00 90.00 1153 LYS A N 1
ATOM 9055 C CA . LYS A 1 1153 ? -25.560 29.595 46.475 1.00 90.00 1153 LYS A CA 1
ATOM 9056 C C . LYS A 1 1153 ? -25.470 28.304 47.301 1.00 90.00 1153 LYS A C 1
ATOM 9058 O O . LYS A 1 1153 ? -24.386 27.750 47.431 1.00 90.00 1153 LYS A O 1
ATOM 9063 N N . SER A 1 1154 ? -26.592 27.810 47.829 1.00 88.00 1154 SER A N 1
ATOM 9064 C CA . SER A 1 1154 ? -26.657 26.573 48.621 1.00 88.00 1154 SER A CA 1
ATOM 9065 C C . SER A 1 1154 ? -26.316 25.307 47.829 1.00 88.00 1154 SER A C 1
ATOM 9067 O O . SER A 1 1154 ? -25.936 24.313 48.437 1.00 88.00 1154 SER A O 1
ATOM 9069 N N . CYS A 1 1155 ? -26.417 25.336 46.494 1.00 89.56 1155 CYS A N 1
ATOM 9070 C CA . CYS A 1 1155 ? -26.076 24.196 45.641 1.00 89.56 1155 CYS A CA 1
ATOM 9071 C C . CYS A 1 1155 ? -24.600 24.173 45.208 1.00 89.56 1155 CYS A C 1
ATOM 9073 O O . CYS A 1 1155 ? -24.233 23.331 44.399 1.00 89.56 1155 CYS A O 1
ATOM 9075 N N . MET A 1 1156 ? -23.751 25.081 45.708 1.00 92.62 1156 MET A N 1
ATOM 9076 C CA . MET A 1 1156 ? -22.349 25.191 45.287 1.00 92.62 1156 MET A CA 1
ATOM 9077 C C . MET A 1 1156 ? -21.417 24.295 46.108 1.00 92.62 1156 MET A C 1
ATOM 9079 O O . MET A 1 1156 ? -21.406 24.335 47.341 1.00 92.62 1156 MET A O 1
ATOM 9083 N N . PHE A 1 1157 ? -20.593 23.519 45.407 1.00 92.44 1157 PHE A N 1
ATOM 9084 C CA . PHE A 1 1157 ? -19.662 22.550 45.980 1.00 92.44 1157 PHE A CA 1
ATOM 9085 C C . PHE A 1 1157 ? -18.263 22.687 45.373 1.00 92.44 1157 PHE A C 1
ATOM 9087 O O . PHE A 1 1157 ? -18.072 23.118 44.238 1.00 92.44 1157 PHE A O 1
ATOM 9094 N N . ARG A 1 1158 ? -17.257 22.285 46.140 1.00 89.12 1158 ARG A N 1
ATOM 9095 C CA . ARG A 1 1158 ? -15.896 22.010 45.686 1.00 89.12 1158 ARG A CA 1
ATOM 9096 C C . ARG A 1 1158 ? -15.774 20.516 45.444 1.00 89.12 1158 ARG A C 1
ATOM 9098 O O . ARG A 1 1158 ? -16.362 19.716 46.171 1.00 89.12 1158 ARG A O 1
ATOM 9105 N N . VAL A 1 1159 ? -14.987 20.145 44.445 1.00 87.94 1159 VAL A N 1
ATOM 9106 C CA . VAL A 1 1159 ? -14.701 18.744 44.136 1.00 87.94 1159 VAL A CA 1
ATOM 9107 C C . VAL A 1 1159 ? -13.198 18.521 44.163 1.00 87.94 1159 VAL A C 1
ATOM 9109 O O . VAL A 1 1159 ? -12.427 19.354 43.681 1.00 87.94 1159 VAL A O 1
ATOM 9112 N N . GLN A 1 1160 ? -12.770 17.406 44.749 1.00 86.06 1160 GLN A N 1
ATOM 9113 C CA . GLN A 1 1160 ? -11.355 17.061 44.773 1.00 86.06 1160 GLN A CA 1
ATOM 9114 C C . GLN A 1 1160 ? -10.919 16.543 43.388 1.00 86.06 1160 GLN A C 1
ATOM 9116 O O . GLN A 1 1160 ? -11.548 15.622 42.861 1.00 86.06 1160 GLN A O 1
ATOM 9121 N N . PRO A 1 1161 ? -9.845 17.081 42.784 1.00 87.75 1161 PRO A N 1
ATOM 9122 C CA . PRO A 1 1161 ? -9.320 16.559 41.527 1.00 87.75 1161 PRO A CA 1
ATOM 9123 C C . PRO A 1 1161 ? -8.777 15.135 41.703 1.00 87.75 1161 PRO A C 1
ATOM 9125 O O . PRO A 1 1161 ? -8.290 14.769 42.773 1.00 87.75 1161 PRO A O 1
ATOM 9128 N N . ARG A 1 1162 ? -8.813 14.335 40.633 1.00 86.44 1162 ARG A N 1
ATOM 9129 C CA . ARG A 1 1162 ? -8.220 12.985 40.610 1.00 86.44 1162 ARG A CA 1
ATOM 9130 C C . ARG A 1 1162 ? -6.709 13.036 40.851 1.00 86.44 1162 ARG A C 1
ATOM 9132 O O . ARG A 1 1162 ? -6.167 12.195 41.564 1.00 86.44 1162 ARG A O 1
ATOM 9139 N N . VAL A 1 1163 ? -6.039 14.023 40.257 1.00 85.75 1163 VAL A N 1
ATOM 9140 C CA . VAL A 1 1163 ? -4.612 14.294 40.452 1.00 85.75 1163 VAL A CA 1
ATOM 9141 C C . VAL A 1 1163 ? -4.469 15.481 41.400 1.00 85.75 1163 VAL A C 1
ATOM 9143 O O . VAL A 1 1163 ? -4.982 16.567 41.131 1.00 85.75 1163 VAL A O 1
ATOM 9146 N N . ASN A 1 1164 ? -3.780 15.282 42.524 1.00 83.31 1164 ASN A N 1
ATOM 9147 C CA . ASN A 1 1164 ? -3.624 16.322 43.540 1.00 83.31 1164 ASN A CA 1
ATOM 9148 C C . ASN A 1 1164 ? -3.005 17.605 42.964 1.00 83.31 1164 ASN A C 1
ATOM 9150 O O . ASN A 1 1164 ? -2.074 17.547 42.163 1.00 83.31 1164 ASN A O 1
ATOM 9154 N N . ARG A 1 1165 ? -3.488 18.758 43.448 1.00 83.50 1165 ARG A N 1
ATOM 9155 C CA . ARG A 1 1165 ? -3.054 20.105 43.032 1.00 83.50 1165 ARG A CA 1
ATOM 9156 C C . ARG A 1 1165 ? -3.266 20.407 41.539 1.00 83.50 1165 ARG A C 1
ATOM 9158 O O . ARG A 1 1165 ? -2.484 21.142 40.941 1.00 83.50 1165 ARG A O 1
ATOM 9165 N N . THR A 1 1166 ? -4.326 19.851 40.957 1.00 86.00 1166 THR A N 1
ATOM 9166 C CA . THR A 1 1166 ? -4.832 20.217 39.625 1.00 86.00 1166 THR A CA 1
ATOM 9167 C C . THR A 1 1166 ? -6.234 20.810 39.739 1.00 86.00 1166 THR A C 1
ATOM 9169 O O . THR A 1 1166 ? -6.865 20.699 40.791 1.00 86.00 1166 THR A O 1
ATOM 9172 N N . VAL A 1 1167 ? -6.734 21.456 38.685 1.00 82.44 1167 VAL A N 1
ATOM 9173 C CA . VAL A 1 1167 ? -8.112 21.967 38.659 1.00 82.44 1167 VAL A CA 1
ATOM 9174 C C . VAL A 1 1167 ? -8.977 21.085 37.770 1.00 82.44 1167 VAL A C 1
ATOM 9176 O O . VAL A 1 1167 ? -8.561 20.659 36.694 1.00 82.44 1167 VAL A O 1
ATOM 9179 N N . VAL A 1 1168 ? -10.200 20.823 38.227 1.00 82.69 1168 VAL A N 1
ATOM 9180 C CA . VAL A 1 1168 ? -11.197 20.067 37.471 1.00 82.69 1168 VAL A CA 1
ATOM 9181 C C . VAL A 1 1168 ? -11.888 21.000 36.485 1.00 82.69 1168 VAL A C 1
ATOM 9183 O O . VAL A 1 1168 ? -12.545 21.964 36.875 1.00 82.69 1168 VAL A O 1
ATOM 9186 N N . HIS A 1 1169 ? -11.766 20.686 35.200 1.00 80.81 1169 HIS A N 1
ATOM 9187 C CA . HIS A 1 1169 ? -12.399 21.420 34.109 1.00 80.81 1169 HIS A CA 1
ATOM 9188 C C . HIS A 1 1169 ? -12.996 20.403 33.144 1.00 80.81 1169 HIS A C 1
ATOM 9190 O O . HIS A 1 1169 ? -12.377 19.941 32.194 1.00 80.81 1169 HIS A O 1
ATOM 9196 N N . VAL A 1 1170 ? -14.205 19.965 33.472 1.00 89.81 1170 VAL A N 1
ATOM 9197 C CA . VAL A 1 1170 ? -14.935 18.934 32.736 1.00 89.81 1170 VAL A CA 1
ATOM 9198 C C . VAL A 1 1170 ? -16.396 19.345 32.664 1.00 89.81 1170 VAL A C 1
ATOM 9200 O O . VAL A 1 1170 ? -16.865 20.165 33.450 1.00 89.81 1170 VAL A O 1
ATOM 9203 N N . LYS A 1 1171 ? -17.114 18.816 31.685 1.00 92.81 1171 LYS A N 1
ATOM 9204 C CA . LYS A 1 1171 ? -18.539 19.066 31.478 1.00 92.81 1171 LYS A CA 1
ATOM 9205 C C . LYS A 1 1171 ? -19.227 17.723 31.607 1.00 92.81 1171 LYS A C 1
ATOM 9207 O O . LYS A 1 1171 ? -19.237 16.923 30.672 1.00 92.81 1171 LYS A O 1
ATOM 9212 N N . ALA A 1 1172 ? -19.651 17.441 32.831 1.00 93.62 1172 ALA A N 1
ATOM 9213 C CA . ALA A 1 1172 ? -20.131 16.132 33.233 1.00 93.62 1172 ALA A CA 1
ATOM 9214 C C . ALA A 1 1172 ? -21.278 16.272 34.230 1.00 93.62 1172 ALA A C 1
ATOM 9216 O O . ALA A 1 1172 ? -21.277 17.178 35.068 1.00 93.62 1172 ALA A O 1
ATOM 9217 N N . ILE A 1 1173 ? -22.237 15.357 34.143 1.00 93.81 1173 ILE A N 1
ATOM 9218 C CA . ILE A 1 1173 ? -23.312 15.220 35.127 1.00 93.81 1173 ILE A CA 1
ATOM 9219 C C . ILE A 1 1173 ? -23.340 13.764 35.557 1.00 93.81 1173 ILE A C 1
ATOM 9221 O O . ILE A 1 1173 ? -23.343 12.867 34.718 1.00 93.81 1173 ILE A O 1
ATOM 9225 N N . VAL A 1 1174 ? -23.331 13.534 36.860 1.00 91.00 1174 VAL A N 1
ATOM 9226 C CA . VAL A 1 1174 ? -23.416 12.204 37.454 1.00 91.00 1174 VAL A CA 1
ATOM 9227 C C . VAL A 1 1174 ? -24.712 12.162 38.249 1.00 91.00 1174 VAL A C 1
ATOM 9229 O O . VAL A 1 1174 ? -24.864 12.916 39.207 1.00 91.00 1174 VAL A O 1
ATOM 9232 N N . ALA A 1 1175 ? -25.645 11.310 37.845 1.00 88.94 1175 ALA A N 1
ATOM 9233 C CA . ALA A 1 1175 ? -26.867 11.046 38.590 1.00 88.94 1175 ALA A CA 1
ATOM 9234 C C . ALA A 1 1175 ? -26.707 9.729 39.339 1.00 88.94 1175 ALA A C 1
ATOM 9236 O O . ALA A 1 1175 ? -26.413 8.704 38.723 1.00 88.94 1175 ALA A O 1
ATOM 9237 N N . ARG A 1 1176 ? -26.882 9.752 40.659 1.00 83.81 1176 ARG A N 1
ATOM 9238 C CA . ARG A 1 1176 ? -26.697 8.577 41.514 1.00 83.81 1176 ARG A CA 1
ATOM 9239 C C . ARG A 1 1176 ? -27.918 8.378 42.405 1.00 83.81 1176 ARG A C 1
ATOM 9241 O O . ARG A 1 1176 ? -28.278 9.275 43.160 1.00 83.81 1176 ARG A O 1
ATOM 9248 N N . THR A 1 1177 ? -28.510 7.191 42.326 1.00 77.75 1177 THR A N 1
ATOM 9249 C CA . THR A 1 1177 ? -29.562 6.723 43.245 1.00 77.75 1177 THR A CA 1
ATOM 9250 C C . THR A 1 1177 ? -28.987 6.421 44.633 1.00 77.75 1177 THR A C 1
ATOM 9252 O O . THR A 1 1177 ? -27.769 6.282 44.798 1.00 77.75 1177 THR A O 1
ATOM 9255 N N . GLY A 1 1178 ? -29.858 6.331 45.640 1.00 68.31 1178 GLY A N 1
ATOM 9256 C CA . GLY A 1 1178 ? -29.476 6.044 47.022 1.00 68.31 1178 GLY A CA 1
ATOM 9257 C C . GLY A 1 1178 ? -28.727 4.714 47.210 1.00 68.31 1178 GLY A C 1
ATOM 9258 O O . GLY A 1 1178 ? -28.560 3.905 46.293 1.00 68.31 1178 GLY A O 1
ATOM 9259 N N . GLU A 1 1179 ? -28.271 4.458 48.441 1.00 61.34 1179 GLU A N 1
ATOM 9260 C CA . GLU A 1 1179 ? -27.415 3.303 48.779 1.00 61.34 1179 GLU A CA 1
ATOM 9261 C C . GLU A 1 1179 ? -28.028 1.931 48.461 1.00 61.34 1179 GLU A C 1
ATOM 9263 O O . GLU A 1 1179 ? -27.286 0.956 48.334 1.00 61.34 1179 GLU A O 1
ATOM 9268 N N . ARG A 1 1180 ? -29.358 1.846 48.324 1.00 62.91 1180 ARG A N 1
ATOM 9269 C CA . ARG A 1 1180 ? -30.073 0.601 48.016 1.00 62.91 1180 ARG A CA 1
ATOM 9270 C C . ARG A 1 1180 ? -29.803 0.103 46.602 1.00 62.91 1180 ARG A C 1
ATOM 9272 O O . ARG A 1 1180 ? -29.597 -1.093 46.424 1.00 62.91 1180 ARG A O 1
ATOM 9279 N N . GLN A 1 1181 ? -29.792 1.005 45.620 1.00 69.00 1181 GLN A N 1
ATOM 9280 C CA . GLN A 1 1181 ? -29.609 0.648 44.213 1.00 69.00 1181 GLN A CA 1
ATOM 9281 C C . GLN A 1 1181 ? -28.173 0.899 43.737 1.00 69.00 1181 GLN A C 1
ATOM 9283 O O . GLN A 1 1181 ? -27.673 0.111 42.937 1.00 69.00 1181 GLN A O 1
ATOM 9288 N N . ASN A 1 1182 ? -27.483 1.945 44.229 1.00 77.88 1182 ASN A N 1
ATOM 9289 C CA . ASN A 1 1182 ? -26.137 2.347 43.770 1.00 77.88 1182 ASN A CA 1
ATOM 9290 C C . ASN A 1 1182 ? -25.998 2.307 42.230 1.00 77.88 1182 ASN A C 1
ATOM 9292 O O . ASN A 1 1182 ? -24.968 1.909 41.675 1.00 77.88 1182 ASN A O 1
ATOM 9296 N N . ARG A 1 1183 ? -27.058 2.720 41.533 1.00 82.25 1183 ARG A N 1
ATOM 9297 C CA . ARG A 1 1183 ? -27.156 2.796 40.070 1.00 82.25 1183 ARG A CA 1
ATOM 9298 C C . ARG A 1 1183 ? -27.444 4.225 39.629 1.00 82.25 1183 ARG A C 1
ATOM 9300 O O . ARG A 1 1183 ? -27.773 5.087 40.446 1.00 82.25 1183 ARG A O 1
ATOM 9307 N N . GLY A 1 1184 ? -27.314 4.498 38.344 1.00 86.81 1184 GLY A N 1
ATOM 9308 C CA . GLY A 1 1184 ? -27.689 5.788 37.788 1.00 86.81 1184 GLY A CA 1
ATOM 9309 C C . GLY A 1 1184 ? -27.176 5.969 36.374 1.00 86.81 1184 GLY A C 1
ATOM 9310 O O . GLY A 1 1184 ? -27.091 5.009 35.607 1.00 86.81 1184 GLY A O 1
ATOM 9311 N N . TRP A 1 1185 ? -26.841 7.204 36.024 1.00 91.00 1185 TRP A N 1
ATOM 9312 C CA . TRP A 1 1185 ? -26.358 7.540 34.692 1.00 91.00 1185 TRP A CA 1
ATOM 9313 C C . TRP A 1 1185 ? -25.299 8.638 34.738 1.00 91.00 1185 TRP A C 1
ATOM 9315 O O . TRP A 1 1185 ? -25.226 9.444 35.669 1.00 91.00 1185 TRP A O 1
ATOM 9325 N N . VAL A 1 1186 ? -24.452 8.662 33.712 1.00 93.38 1186 VAL A N 1
ATOM 9326 C CA . VAL A 1 1186 ? -23.377 9.649 33.571 1.00 93.38 1186 VAL A CA 1
ATOM 9327 C C . VAL A 1 1186 ? -23.483 10.324 32.216 1.00 93.38 1186 VAL A C 1
ATOM 9329 O O . VAL A 1 1186 ? -23.473 9.661 31.184 1.00 93.38 1186 VAL A O 1
ATOM 9332 N N . TYR A 1 1187 ? -23.547 11.648 32.210 1.00 96.06 1187 TYR A N 1
ATOM 9333 C CA . TYR A 1 1187 ? -23.459 12.465 31.008 1.00 96.06 1187 TYR A CA 1
ATOM 9334 C C . TYR A 1 1187 ? -22.036 13.008 30.825 1.00 96.06 1187 TYR A C 1
ATOM 9336 O O . TYR A 1 1187 ? -21.427 13.494 31.783 1.00 96.06 1187 TYR A O 1
ATOM 9344 N N . LEU A 1 1188 ? -21.543 12.982 29.584 1.00 95.38 1188 LEU A N 1
ATOM 9345 C CA . LEU A 1 1188 ? -20.270 13.569 29.156 1.00 95.38 1188 LEU A CA 1
ATOM 9346 C C . LEU A 1 1188 ? -20.440 14.273 27.810 1.00 95.38 1188 LEU A C 1
ATOM 9348 O O . LEU A 1 1188 ? -20.945 13.677 26.858 1.00 95.38 1188 LEU A O 1
ATOM 9352 N N . GLY A 1 1189 ? -19.970 15.511 27.690 1.00 94.94 1189 GLY A N 1
ATOM 9353 C CA . GLY A 1 1189 ? -20.011 16.209 26.407 1.00 94.94 1189 GLY A CA 1
ATOM 9354 C C . GLY A 1 1189 ? -19.642 17.675 26.480 1.00 94.94 1189 GLY A C 1
ATOM 9355 O O . GLY A 1 1189 ? -18.898 18.106 27.360 1.00 94.94 1189 GLY A O 1
ATOM 9356 N N . SER A 1 1190 ? -20.149 18.454 25.528 1.00 93.25 1190 SER A N 1
ATOM 9357 C CA . SER A 1 1190 ? -19.813 19.871 25.411 1.00 93.25 1190 SER A CA 1
ATOM 9358 C C . SER A 1 1190 ? -20.688 20.797 26.263 1.00 93.25 1190 SER A C 1
ATOM 9360 O O . SER A 1 1190 ? -20.281 21.940 26.487 1.00 93.25 1190 SER A O 1
ATOM 9362 N N . HIS A 1 1191 ? -21.825 20.318 26.788 1.00 93.31 1191 HIS A N 1
ATOM 9363 C CA . HIS A 1 1191 ? -22.783 21.134 27.535 1.00 93.31 1191 HIS A CA 1
ATOM 9364 C C . HIS A 1 1191 ? -22.227 21.573 28.898 1.00 93.31 1191 HIS A C 1
ATOM 9366 O O . HIS A 1 1191 ? -22.060 20.769 29.813 1.00 93.31 1191 HIS A O 1
ATOM 9372 N N . ASN A 1 1192 ? -22.029 22.877 29.097 1.00 91.94 1192 ASN A N 1
ATOM 9373 C CA . ASN A 1 1192 ? -21.879 23.413 30.454 1.00 91.94 1192 ASN A CA 1
ATOM 9374 C C . ASN A 1 1192 ? -23.208 23.309 31.216 1.00 91.94 1192 ASN A C 1
ATOM 9376 O O . ASN A 1 1192 ? -24.267 23.498 30.620 1.00 91.94 1192 ASN A O 1
ATOM 9380 N N . PHE A 1 1193 ? -23.172 23.090 32.533 1.00 93.12 1193 PHE A N 1
ATOM 9381 C CA . PHE A 1 1193 ? -24.376 23.050 33.376 1.00 93.12 1193 PHE A CA 1
ATOM 9382 C C . PHE A 1 1193 ? -25.014 24.444 33.538 1.00 93.12 1193 PHE A C 1
ATOM 9384 O O . PHE A 1 1193 ? -24.855 25.126 34.547 1.00 93.12 1193 PHE A O 1
ATOM 9391 N N . THR A 1 1194 ? -25.678 24.915 32.481 1.00 90.94 1194 THR A N 1
ATOM 9392 C CA . THR A 1 1194 ? -26.247 26.261 32.367 1.00 90.94 1194 THR A CA 1
ATOM 9393 C C . THR A 1 1194 ? -27.521 26.262 31.514 1.00 90.94 1194 THR A C 1
ATOM 9395 O O . THR A 1 1194 ? -27.643 25.442 30.595 1.00 90.94 1194 THR A O 1
ATOM 9398 N N . PRO A 1 1195 ? -28.419 27.249 31.708 1.00 88.94 1195 PRO A N 1
ATOM 9399 C CA . PRO A 1 1195 ? -29.608 27.397 30.870 1.00 88.94 1195 PRO A CA 1
ATOM 9400 C C . PRO A 1 1195 ? -29.304 27.633 29.385 1.00 88.94 1195 PRO A C 1
ATOM 9402 O O . PRO A 1 1195 ? -30.092 27.268 28.525 1.00 88.94 1195 PRO A O 1
ATOM 9405 N N . ALA A 1 1196 ? -28.158 28.238 29.055 1.00 84.12 1196 ALA A N 1
ATOM 9406 C CA . ALA A 1 1196 ? -27.796 28.520 27.664 1.00 84.12 1196 ALA A CA 1
ATOM 9407 C C . ALA A 1 1196 ? -27.474 27.245 26.863 1.00 84.12 1196 ALA A C 1
ATOM 9409 O O . ALA A 1 1196 ? -27.798 27.174 25.678 1.00 84.12 1196 ALA A O 1
ATOM 9410 N N . ALA A 1 1197 ? -26.863 26.251 27.517 1.00 88.75 1197 ALA A N 1
ATOM 9411 C CA . ALA A 1 1197 ? -26.446 24.997 26.893 1.00 88.75 1197 ALA A CA 1
ATOM 9412 C C . ALA A 1 1197 ? -27.552 23.929 26.898 1.00 88.75 1197 ALA A C 1
ATOM 9414 O O . ALA A 1 1197 ? -27.719 23.202 25.922 1.00 88.75 1197 ALA A O 1
ATOM 9415 N N . TRP A 1 1198 ? -28.324 23.835 27.983 1.00 90.50 1198 TRP A N 1
ATOM 9416 C CA . TRP A 1 1198 ? -29.377 22.820 28.143 1.00 90.50 1198 TRP A CA 1
ATOM 9417 C C . TRP A 1 1198 ? -30.782 23.317 27.789 1.00 90.50 1198 TRP A C 1
ATOM 9419 O O . TRP A 1 1198 ? -31.700 22.508 27.656 1.00 90.50 1198 TRP A O 1
ATOM 9429 N N . GLY A 1 1199 ? -30.941 24.628 27.601 1.00 87.31 1199 GLY A N 1
ATOM 9430 C CA . GLY A 1 1199 ? -32.200 25.290 27.278 1.00 87.31 1199 GLY A CA 1
ATOM 9431 C C . GLY A 1 1199 ? -32.883 25.918 28.486 1.00 87.31 1199 GLY A C 1
ATOM 9432 O O . GLY A 1 1199 ? -32.554 25.639 29.641 1.00 87.31 1199 GLY A O 1
ATOM 9433 N N . ARG A 1 1200 ? -33.864 26.777 28.211 1.00 85.12 1200 ARG A N 1
ATOM 9434 C CA . ARG A 1 1200 ? -34.787 27.306 29.218 1.00 85.12 1200 ARG A CA 1
ATOM 9435 C C . ARG A 1 1200 ? -36.221 27.077 28.765 1.00 85.12 1200 ARG A C 1
ATOM 9437 O O . ARG A 1 1200 ? -36.584 27.502 27.668 1.00 85.12 1200 ARG A O 1
ATOM 9444 N N . LEU A 1 1201 ? -37.020 26.438 29.616 1.00 78.31 1201 LEU A N 1
ATOM 9445 C CA . LEU A 1 1201 ? -38.449 26.264 29.385 1.00 78.31 1201 LEU A CA 1
ATOM 9446 C C . LEU A 1 1201 ? -39.170 27.587 29.667 1.00 78.31 1201 LEU A C 1
ATOM 9448 O O . LEU A 1 1201 ? -38.920 28.244 30.680 1.00 78.31 1201 LEU A O 1
ATOM 9452 N N . GLN A 1 1202 ? -40.051 27.992 28.757 1.00 71.25 1202 GLN A N 1
ATOM 9453 C CA . GLN A 1 1202 ? -40.963 29.117 28.949 1.00 71.25 1202 GLN A CA 1
ATOM 9454 C C . GLN A 1 1202 ? -42.392 28.565 28.988 1.00 71.25 1202 GLN A C 1
ATOM 9456 O O . GLN A 1 1202 ? -42.735 27.662 28.229 1.00 71.25 1202 GLN A O 1
ATOM 9461 N N . ARG A 1 1203 ? -43.227 29.041 29.921 1.00 63.88 1203 ARG A N 1
ATOM 9462 C CA . ARG A 1 1203 ? -44.594 28.517 30.084 1.00 63.88 1203 ARG A CA 1
ATOM 9463 C C . ARG A 1 1203 ? -45.438 28.860 28.857 1.00 63.88 1203 ARG A C 1
ATOM 9465 O O . ARG A 1 1203 ? -45.626 30.035 28.572 1.00 63.88 1203 ARG A O 1
ATOM 9472 N N . GLY A 1 1204 ? -45.972 27.839 28.188 1.00 59.03 1204 GLY A N 1
ATOM 9473 C CA . GLY A 1 1204 ? -46.801 28.003 26.988 1.00 59.03 1204 GLY A CA 1
ATOM 9474 C C . GLY A 1 1204 ? -46.020 28.326 25.709 1.00 59.03 1204 GLY A C 1
ATOM 9475 O O . GLY A 1 1204 ? -46.641 28.533 24.672 1.00 59.03 1204 GLY A O 1
ATOM 9476 N N . GLU A 1 1205 ? -44.684 28.343 25.762 1.00 62.94 1205 GLU A N 1
ATOM 9477 C CA . GLU A 1 1205 ? -43.815 28.633 24.621 1.00 62.94 1205 GLU A CA 1
ATOM 9478 C C . GLU A 1 1205 ? -42.754 27.538 24.421 1.00 62.94 1205 GLU A C 1
ATOM 9480 O O . GLU A 1 1205 ? -42.444 26.742 25.312 1.00 62.94 1205 GLU A O 1
ATOM 9485 N N . SER A 1 1206 ? -42.181 27.500 23.217 1.00 63.94 1206 SER A N 1
ATOM 9486 C CA . SER A 1 1206 ? -41.105 26.571 22.872 1.00 63.94 1206 SER A CA 1
ATOM 9487 C C . SER A 1 1206 ? -39.832 26.850 23.689 1.00 63.94 1206 SER A C 1
ATOM 9489 O O . SER A 1 1206 ? -39.454 28.014 23.848 1.00 63.94 1206 SER A O 1
ATOM 9491 N N . PRO A 1 1207 ? -39.127 25.806 24.169 1.00 69.56 1207 PRO A N 1
ATOM 9492 C CA . PRO A 1 1207 ? -37.831 25.955 24.815 1.00 69.56 1207 PRO A CA 1
ATOM 9493 C C . PRO A 1 1207 ? -36.850 26.805 24.000 1.00 69.56 1207 PRO A C 1
ATOM 9495 O O . PRO A 1 1207 ? -36.705 26.656 22.780 1.00 69.56 1207 PRO A O 1
ATOM 9498 N N . TYR A 1 1208 ? -36.142 27.686 24.698 1.00 75.50 1208 TYR A N 1
ATOM 9499 C CA . TYR A 1 1208 ? -35.169 28.581 24.088 1.00 75.50 1208 TYR A CA 1
ATOM 9500 C C . TYR A 1 1208 ? -33.747 28.036 24.260 1.00 75.50 1208 TYR A C 1
ATOM 9502 O O . TYR A 1 1208 ? -33.281 27.865 25.391 1.00 75.50 1208 TYR A O 1
ATOM 9510 N N . TYR A 1 1209 ? -33.055 27.798 23.141 1.00 78.00 1209 TYR A N 1
ATOM 9511 C CA . TYR A 1 1209 ? -31.681 27.290 23.093 1.00 78.00 1209 TYR A CA 1
ATOM 9512 C C . TYR A 1 1209 ? -30.767 28.255 22.327 1.00 78.00 1209 TYR A C 1
ATOM 9514 O O . TYR A 1 1209 ? -31.154 28.776 21.278 1.00 78.00 1209 TYR A O 1
ATOM 9522 N N . ASN A 1 1210 ? -29.546 28.461 22.832 1.00 75.81 1210 ASN A N 1
ATOM 9523 C CA . ASN A 1 1210 ? -28.582 29.421 22.274 1.00 75.81 1210 ASN A CA 1
ATOM 9524 C C . ASN A 1 1210 ? -27.347 28.787 21.628 1.00 75.81 1210 ASN A C 1
ATOM 9526 O O . ASN A 1 1210 ? -26.691 29.458 20.837 1.00 75.81 1210 ASN A O 1
ATOM 9530 N N . ASN A 1 1211 ? -27.015 27.542 21.977 1.00 84.44 1211 ASN A N 1
ATOM 9531 C CA . ASN A 1 1211 ? -25.737 26.912 21.648 1.00 84.44 1211 ASN A CA 1
ATOM 9532 C C . ASN A 1 1211 ? -25.918 25.622 20.846 1.00 84.44 1211 ASN A C 1
ATOM 9534 O O . ASN A 1 1211 ? -26.918 24.925 21.020 1.00 84.44 1211 ASN A O 1
ATOM 9538 N N . TYR A 1 1212 ? -24.920 25.290 20.025 1.00 87.12 1212 TYR A N 1
ATOM 9539 C CA . TYR A 1 1212 ? -24.750 23.939 19.503 1.00 87.12 1212 TYR A CA 1
ATOM 9540 C C . TYR A 1 1212 ? -23.971 23.126 20.533 1.00 87.12 1212 TYR A C 1
ATOM 9542 O O . TYR A 1 1212 ? -22.809 23.416 20.815 1.00 87.12 1212 TYR A O 1
ATOM 9550 N N . GLU A 1 1213 ? -24.602 22.110 21.107 1.00 90.75 1213 GLU A N 1
ATOM 9551 C CA . GLU A 1 1213 ? -23.982 21.268 22.127 1.00 90.75 1213 GLU A CA 1
ATOM 9552 C C . GLU A 1 1213 ? -24.297 19.795 21.863 1.00 90.75 1213 GLU A C 1
ATOM 9554 O O . GLU A 1 1213 ? -25.379 19.465 21.386 1.00 90.75 1213 GLU A O 1
ATOM 9559 N N . MET A 1 1214 ? -23.361 18.896 22.152 1.00 93.38 1214 MET A N 1
ATOM 9560 C CA . MET A 1 1214 ? -23.552 17.456 21.991 1.00 93.38 1214 MET A CA 1
ATOM 9561 C C . MET A 1 1214 ? -22.837 16.720 23.117 1.00 93.38 1214 MET A C 1
ATOM 9563 O O . MET A 1 1214 ? -21.697 17.039 23.464 1.00 93.38 1214 MET A O 1
ATOM 9567 N N . GLY A 1 1215 ? -23.503 15.706 23.654 1.00 95.12 1215 GLY A N 1
ATOM 9568 C CA . GLY A 1 1215 ? -22.916 14.772 24.595 1.00 95.12 1215 GLY A CA 1
ATOM 9569 C C . GLY A 1 1215 ? -23.531 13.386 24.507 1.00 95.12 1215 GLY A C 1
ATOM 9570 O O . GLY A 1 1215 ? -24.493 13.151 23.771 1.00 95.12 1215 GLY A O 1
ATOM 9571 N N . VAL A 1 1216 ? -22.960 12.478 25.284 1.00 96.38 1216 VAL A N 1
ATOM 9572 C CA . VAL A 1 1216 ? -23.445 11.116 25.474 1.00 96.38 1216 VAL A CA 1
ATOM 9573 C C . VAL A 1 1216 ? -23.934 10.920 26.902 1.00 96.38 1216 VAL A C 1
ATOM 9575 O O . VAL A 1 1216 ? -23.324 11.418 27.847 1.00 96.38 1216 VAL A O 1
ATOM 9578 N N . VAL A 1 1217 ? -25.018 10.166 27.053 1.00 96.00 1217 VAL A N 1
ATOM 9579 C CA . VAL A 1 1217 ? -25.521 9.661 28.331 1.00 96.00 1217 VAL A CA 1
ATOM 9580 C C . VAL A 1 1217 ? -25.235 8.166 28.394 1.00 96.00 1217 VAL A C 1
ATOM 9582 O O . VAL A 1 1217 ? -25.690 7.391 27.548 1.00 96.00 1217 VAL A O 1
ATOM 9585 N N . LEU A 1 1218 ? -24.453 7.776 29.393 1.00 95.00 1218 LEU A N 1
ATOM 9586 C CA . LEU A 1 1218 ? -24.189 6.397 29.772 1.00 95.00 1218 LEU A CA 1
ATOM 9587 C C . LEU A 1 1218 ? -25.270 5.991 30.769 1.00 95.00 1218 LEU A C 1
ATOM 9589 O O . LEU A 1 1218 ? -25.271 6.462 31.906 1.00 95.00 1218 LEU A O 1
ATOM 9593 N N . LEU A 1 1219 ? -26.216 5.177 30.313 1.00 90.19 1219 LEU A N 1
ATOM 9594 C CA . LEU A 1 1219 ? -27.295 4.637 31.138 1.00 90.19 1219 LEU A CA 1
ATOM 9595 C C . LEU A 1 1219 ? -26.820 3.376 31.870 1.00 90.19 1219 LEU A C 1
ATOM 9597 O O . LEU A 1 1219 ? -25.870 2.727 31.436 1.00 90.19 1219 LEU A O 1
ATOM 9601 N N . ASP A 1 1220 ? -27.498 3.027 32.957 1.00 87.12 1220 ASP A N 1
ATOM 9602 C CA . ASP A 1 1220 ? -27.214 1.854 33.794 1.00 87.12 1220 ASP A CA 1
ATOM 9603 C C . ASP A 1 1220 ? -25.783 1.763 34.340 1.00 87.12 1220 ASP A C 1
ATOM 9605 O O . ASP A 1 1220 ? -25.099 0.737 34.284 1.00 87.12 1220 ASP A O 1
ATOM 9609 N N . VAL A 1 1221 ? -25.299 2.877 34.869 1.00 88.44 1221 VAL A N 1
ATOM 9610 C CA . VAL A 1 1221 ? -23.987 2.942 35.500 1.00 88.44 1221 VAL A CA 1
ATOM 9611 C C . VAL A 1 1221 ? -24.089 2.438 36.938 1.00 88.44 1221 VAL A C 1
ATOM 9613 O O . VAL A 1 1221 ? -24.954 2.876 37.694 1.00 88.44 1221 VAL A O 1
ATOM 9616 N N . LYS A 1 1222 ? -23.180 1.543 37.333 1.00 87.25 1222 LYS A N 1
ATOM 9617 C CA . LYS A 1 1222 ? -23.070 0.998 38.692 1.00 87.25 1222 LYS A CA 1
ATOM 9618 C C . LYS A 1 1222 ? -21.976 1.718 39.473 1.00 87.25 1222 LYS A C 1
ATOM 9620 O O . LYS A 1 1222 ? -20.866 1.919 38.974 1.00 87.25 1222 LYS A O 1
ATOM 9625 N N . TYR A 1 1223 ? -22.277 2.066 40.716 1.00 81.56 1223 TYR A N 1
ATOM 9626 C CA . TYR A 1 1223 ? -21.357 2.732 41.633 1.00 81.56 1223 TYR A CA 1
ATOM 9627 C C . TYR A 1 1223 ? -20.864 1.728 42.680 1.00 81.56 1223 TYR A C 1
ATOM 9629 O O . TYR A 1 1223 ? -21.629 1.268 43.524 1.00 81.56 1223 TYR A O 1
ATOM 9637 N N . GLU A 1 1224 ? -19.577 1.377 42.644 1.00 79.25 1224 GLU A N 1
ATOM 9638 C CA . GLU A 1 1224 ? -18.956 0.540 43.677 1.00 79.25 1224 GLU A CA 1
ATOM 9639 C C . GLU A 1 1224 ? -18.469 1.438 44.824 1.00 79.25 1224 GLU A C 1
ATOM 9641 O O . GLU A 1 1224 ? -17.507 2.206 44.679 1.00 79.25 1224 GLU A O 1
ATOM 9646 N N . CYS A 1 1225 ? -19.120 1.350 45.982 1.00 65.50 1225 CYS A N 1
ATOM 9647 C CA . CYS A 1 1225 ? -18.874 2.234 47.123 1.00 65.50 1225 CYS A CA 1
ATOM 9648 C C . CYS A 1 1225 ? -18.115 1.526 48.251 1.00 65.50 1225 CYS A C 1
ATOM 9650 O O . CYS A 1 1225 ? -18.343 0.349 48.523 1.00 65.50 1225 CYS A O 1
ATOM 9652 N N . ARG A 1 1226 ? -17.232 2.264 48.940 1.00 55.34 1226 ARG A N 1
ATOM 9653 C CA . ARG A 1 1226 ? -16.643 1.834 50.227 1.00 55.34 1226 ARG A CA 1
ATOM 9654 C C . ARG A 1 1226 ? -17.403 2.408 51.433 1.00 55.34 1226 ARG A C 1
ATOM 9656 O O . ARG A 1 1226 ? -17.337 1.819 52.505 1.00 55.34 1226 ARG A O 1
ATOM 9663 N N . SER A 1 1227 ? -18.105 3.534 51.259 1.00 54.81 1227 SER A N 1
ATOM 9664 C CA . SER A 1 1227 ? -19.000 4.175 52.241 1.00 54.81 1227 SER A CA 1
ATOM 9665 C C . SER A 1 1227 ? -19.979 5.150 51.552 1.00 54.81 1227 SER A C 1
ATOM 9667 O O . SER A 1 1227 ? -19.848 5.401 50.351 1.00 54.81 1227 SER A O 1
ATOM 9669 N N . GLN A 1 1228 ? -20.927 5.711 52.318 1.00 46.62 1228 GLN A N 1
ATOM 9670 C CA . GLN A 1 1228 ? -21.995 6.637 51.890 1.00 46.62 1228 GLN A CA 1
ATOM 9671 C C . GLN A 1 1228 ? -21.467 7.824 51.044 1.00 46.62 1228 GLN A C 1
ATOM 9673 O O . GLN A 1 1228 ? -22.016 8.127 49.982 1.00 46.62 1228 GLN A O 1
ATOM 9678 N N . ASP A 1 1229 ? -20.302 8.373 51.416 1.00 47.84 1229 ASP A N 1
ATOM 9679 C CA . ASP A 1 1229 ? -19.661 9.533 50.768 1.00 47.84 1229 ASP A CA 1
ATOM 9680 C C . ASP A 1 1229 ? -18.438 9.189 49.888 1.00 47.84 1229 ASP A C 1
ATOM 9682 O O . ASP A 1 1229 ? -17.721 10.083 49.434 1.00 47.84 1229 ASP A O 1
ATOM 9686 N N . CYS A 1 1230 ? -18.147 7.903 49.649 1.00 54.78 1230 CYS A N 1
ATOM 9687 C CA . CYS A 1 1230 ? -16.930 7.480 48.947 1.00 54.78 1230 CYS A CA 1
ATOM 9688 C C . CYS A 1 1230 ? -17.210 6.415 47.875 1.00 54.78 1230 CYS A C 1
ATOM 9690 O O . CYS A 1 1230 ? -17.281 5.211 48.155 1.00 54.78 1230 CYS A O 1
ATOM 9692 N N . VAL A 1 1231 ? -17.315 6.868 46.619 1.00 58.97 1231 VAL A N 1
ATOM 9693 C CA . VAL A 1 1231 ? -17.362 5.991 45.438 1.00 58.97 1231 VAL A CA 1
ATOM 9694 C C . VAL A 1 1231 ? -15.937 5.546 45.091 1.00 58.97 1231 VAL A C 1
ATOM 9696 O O . VAL A 1 1231 ? -15.067 6.338 44.748 1.00 58.97 1231 VAL A O 1
ATOM 9699 N N . SER A 1 1232 ? -15.661 4.253 45.160 1.00 61.34 1232 SER A N 1
ATOM 9700 C CA . SER A 1 1232 ? -14.336 3.746 44.789 1.00 61.34 1232 SER A CA 1
ATOM 9701 C C . SER A 1 1232 ? -14.173 3.598 43.277 1.00 61.34 1232 SER A C 1
ATOM 9703 O O . SER A 1 1232 ? -13.063 3.740 42.761 1.00 61.34 1232 SER A O 1
ATOM 9705 N N . LYS A 1 1233 ? -15.272 3.327 42.561 1.00 78.44 1233 LYS A N 1
ATOM 9706 C CA . LYS A 1 1233 ? -15.250 3.038 41.128 1.00 78.44 1233 LYS A CA 1
ATOM 9707 C C . LYS A 1 1233 ? -16.630 3.227 40.499 1.00 78.44 1233 LYS A C 1
ATOM 9709 O O . LYS A 1 1233 ? -17.642 2.862 41.091 1.00 78.44 1233 LYS A O 1
ATOM 9714 N N . ILE A 1 1234 ? -16.653 3.776 39.289 1.00 86.50 1234 ILE A N 1
ATOM 9715 C CA . ILE A 1 1234 ? -17.849 3.886 38.452 1.00 86.50 1234 ILE A CA 1
ATOM 9716 C C . ILE A 1 1234 ? -17.687 2.880 37.314 1.00 86.50 1234 ILE A C 1
ATOM 9718 O O . ILE A 1 1234 ? -16.684 2.917 36.595 1.00 86.50 1234 ILE A O 1
ATOM 9722 N N . VAL A 1 1235 ? -18.640 1.966 37.172 1.00 87.19 1235 VAL A N 1
ATOM 9723 C CA . VAL A 1 1235 ? -18.596 0.896 36.174 1.00 87.19 1235 VAL A CA 1
ATOM 9724 C C . VAL A 1 1235 ? -19.790 1.030 35.251 1.00 87.19 1235 VAL A C 1
ATOM 9726 O O . VAL A 1 1235 ? -20.937 1.019 35.688 1.00 87.19 1235 VAL A O 1
ATOM 9729 N N . TRP A 1 1236 ? -19.508 1.142 33.962 1.00 90.06 1236 TRP A N 1
ATOM 9730 C CA . TRP A 1 1236 ? -20.508 1.047 32.917 1.00 90.06 1236 TRP A CA 1
ATOM 9731 C C . TRP A 1 1236 ? -20.296 -0.282 32.206 1.00 90.06 1236 TRP A C 1
ATOM 9733 O O . TRP A 1 1236 ? -19.290 -0.479 31.514 1.00 90.06 1236 TRP A O 1
ATOM 9743 N N . GLU A 1 1237 ? -21.213 -1.217 32.454 1.00 81.75 1237 GLU A N 1
ATOM 9744 C CA . GLU A 1 1237 ? -21.131 -2.602 31.984 1.00 81.75 1237 GLU A CA 1
ATOM 9745 C C . GLU A 1 1237 ? -19.855 -3.303 32.483 1.00 81.75 1237 GLU A C 1
ATOM 9747 O O . GLU A 1 1237 ? -19.742 -3.629 33.662 1.00 81.75 1237 GLU A O 1
ATOM 9752 N N . ASN A 1 1238 ? -18.873 -3.495 31.598 1.00 79.44 1238 ASN A N 1
ATOM 9753 C CA . ASN A 1 1238 ? -17.574 -4.104 31.899 1.00 79.44 1238 ASN A CA 1
ATOM 9754 C C . ASN A 1 1238 ? -16.419 -3.089 31.828 1.00 79.44 1238 ASN A C 1
ATOM 9756 O O . ASN A 1 1238 ? -15.249 -3.475 31.854 1.00 79.44 1238 ASN A O 1
ATOM 9760 N N . THR A 1 1239 ? -16.726 -1.796 31.697 1.00 83.94 1239 THR A N 1
ATOM 9761 C CA . THR A 1 1239 ? -15.735 -0.732 31.510 1.00 83.94 1239 THR A CA 1
ATOM 9762 C C . THR A 1 1239 ? -15.744 0.249 32.674 1.00 83.94 1239 THR A C 1
ATOM 9764 O O . THR A 1 1239 ? -16.786 0.594 33.227 1.00 83.94 1239 THR A O 1
ATOM 9767 N N . ASN A 1 1240 ? -14.557 0.709 33.063 1.00 87.06 1240 ASN A N 1
ATOM 9768 C CA . ASN A 1 1240 ? -14.431 1.717 34.108 1.00 87.06 1240 ASN A CA 1
ATOM 9769 C C . ASN A 1 1240 ? -14.691 3.096 33.507 1.00 87.06 1240 ASN A C 1
ATOM 9771 O O . ASN A 1 1240 ? -14.027 3.483 32.544 1.00 87.06 1240 ASN A O 1
ATOM 9775 N N . VAL A 1 1241 ? -15.597 3.855 34.115 1.00 89.75 1241 VAL A N 1
ATOM 9776 C CA . VAL A 1 1241 ? -15.821 5.259 33.771 1.00 89.75 1241 VAL A CA 1
ATOM 9777 C C . VAL A 1 1241 ? -14.833 6.103 34.567 1.00 89.75 1241 VAL A C 1
ATOM 9779 O O . VAL A 1 1241 ? -14.947 6.259 35.783 1.00 89.75 1241 VAL A O 1
ATOM 9782 N N . VAL A 1 1242 ? -13.816 6.612 33.877 1.00 87.75 1242 VAL A N 1
ATOM 9783 C CA . VAL A 1 1242 ? -12.719 7.375 34.478 1.00 87.75 1242 VAL A CA 1
ATOM 9784 C C . VAL A 1 1242 ? -13.012 8.866 34.342 1.00 87.75 1242 VAL A C 1
ATOM 9786 O O . VAL A 1 1242 ? -13.012 9.398 33.238 1.00 87.75 1242 VAL A O 1
ATOM 9789 N N . LEU A 1 1243 ? -13.236 9.542 35.471 1.00 90.19 1243 LEU A N 1
ATOM 9790 C CA . LEU A 1 1243 ? -13.483 10.985 35.533 1.00 90.19 1243 LEU A CA 1
ATOM 9791 C C . LEU A 1 1243 ? -12.269 11.721 36.137 1.00 90.19 1243 LEU A C 1
ATOM 9793 O O . LEU A 1 1243 ? -11.545 11.134 36.947 1.00 90.19 1243 LEU A O 1
ATOM 9797 N N . PRO A 1 1244 ? -12.030 13.001 35.785 1.00 89.31 1244 PRO A N 1
ATOM 9798 C CA . PRO A 1 1244 ? -10.877 13.786 36.248 1.00 89.31 1244 PRO A CA 1
ATOM 9799 C C . PRO A 1 1244 ? -11.015 14.287 37.695 1.00 89.31 1244 PRO A C 1
ATOM 9801 O O . PRO A 1 1244 ? -10.213 15.089 38.172 1.00 89.31 1244 PRO A O 1
ATOM 9804 N N . PHE A 1 1245 ? -12.027 13.817 38.418 1.00 88.19 1245 PHE A N 1
ATOM 9805 C CA . PHE A 1 1245 ? -12.325 14.204 39.786 1.00 88.19 1245 PHE A CA 1
ATOM 9806 C C . PHE A 1 1245 ? -12.671 12.985 40.640 1.00 88.19 1245 PHE A C 1
ATOM 9808 O O . PHE A 1 1245 ? -13.148 11.962 40.149 1.00 88.19 1245 PHE A O 1
ATOM 9815 N N . SER A 1 1246 ? -12.401 13.116 41.932 1.00 79.44 1246 SER A N 1
ATOM 9816 C CA . SER A 1 1246 ? -12.818 12.189 42.974 1.00 79.44 1246 SER A CA 1
ATOM 9817 C C . SER A 1 1246 ? -14.284 12.461 43.339 1.00 79.44 1246 SER A C 1
ATOM 9819 O O . SER A 1 1246 ? -14.715 13.613 43.296 1.00 79.44 1246 SER A O 1
ATOM 9821 N N . PRO A 1 1247 ? -15.068 11.456 43.755 1.00 67.94 1247 PRO A N 1
ATOM 9822 C CA . PRO A 1 1247 ? -16.457 11.626 44.204 1.00 67.94 1247 PRO A CA 1
ATOM 9823 C C . PRO A 1 1247 ? -16.590 12.328 45.567 1.00 67.94 1247 PRO A C 1
ATOM 9825 O O . PRO A 1 1247 ? -17.627 12.211 46.209 1.00 67.94 1247 PRO A O 1
ATOM 9828 N N . VAL A 1 1248 ? -15.551 13.013 46.046 1.00 77.31 1248 VAL A N 1
ATOM 9829 C CA . VAL A 1 1248 ? -15.589 13.765 47.300 1.00 77.31 1248 VAL A CA 1
ATOM 9830 C C . VAL A 1 1248 ? -16.056 15.184 46.990 1.00 77.31 1248 VAL A C 1
ATOM 9832 O O . VAL A 1 1248 ? -15.314 15.977 46.403 1.00 77.31 1248 VAL A O 1
ATOM 9835 N N . TRP A 1 1249 ? -17.293 15.485 47.387 1.00 85.38 1249 TRP A N 1
ATOM 9836 C CA . TRP A 1 1249 ? -17.953 16.773 47.173 1.00 85.38 1249 TRP A CA 1
ATOM 9837 C C . TRP A 1 1249 ? -18.105 17.504 48.498 1.00 85.38 1249 TRP A C 1
ATOM 9839 O O . TRP A 1 1249 ? -18.777 17.027 49.409 1.00 85.38 1249 TRP A O 1
ATOM 9849 N N . VAL A 1 1250 ? -17.494 18.679 48.599 1.00 87.75 1250 VAL A N 1
ATOM 9850 C CA . VAL A 1 1250 ? -17.480 19.486 49.822 1.00 87.75 1250 VAL A CA 1
ATOM 9851 C C . VAL A 1 1250 ? -18.310 20.748 49.583 1.00 87.75 1250 VAL A C 1
ATOM 9853 O O . VAL A 1 1250 ? -18.011 21.465 48.631 1.00 87.75 1250 VAL A O 1
ATOM 9856 N N . PRO A 1 1251 ? -19.342 21.054 50.389 1.00 90.06 1251 PRO A N 1
ATOM 9857 C CA . PRO A 1 1251 ? -20.085 22.306 50.253 1.00 90.06 1251 PRO A CA 1
ATOM 9858 C C . PRO A 1 1251 ? -19.155 23.521 50.338 1.00 90.06 1251 PRO A C 1
ATOM 9860 O O . PRO A 1 1251 ? -18.175 23.500 51.085 1.00 90.06 1251 PRO A O 1
ATOM 9863 N N . TYR A 1 1252 ? -19.466 24.592 49.609 1.00 92.38 1252 TYR A N 1
ATOM 9864 C CA . TYR A 1 1252 ? -18.733 25.854 49.739 1.00 92.38 1252 TYR A CA 1
ATOM 9865 C C . TYR A 1 1252 ? -18.767 26.366 51.188 1.00 92.38 1252 TYR A C 1
ATOM 9867 O O . TYR A 1 1252 ? -19.828 26.465 51.811 1.00 92.38 1252 TYR A O 1
ATOM 9875 N N . GLY A 1 1253 ? -17.599 26.718 51.726 1.00 86.50 1253 GLY A N 1
ATOM 9876 C CA . GLY A 1 1253 ? -17.480 27.386 53.017 1.00 86.50 1253 GLY A CA 1
ATOM 9877 C C . GLY A 1 1253 ? -18.014 28.823 52.983 1.00 86.50 1253 GLY A C 1
ATOM 9878 O O . GLY A 1 1253 ? -18.213 29.413 51.924 1.00 86.50 1253 GLY A O 1
ATOM 9879 N N . ARG A 1 1254 ? -18.195 29.444 54.159 1.00 80.69 1254 ARG A N 1
ATOM 9880 C CA . ARG A 1 1254 ? -18.693 30.836 54.263 1.00 80.69 1254 ARG A CA 1
ATOM 9881 C C . ARG A 1 1254 ? -17.805 31.870 53.554 1.00 80.69 1254 ARG A C 1
ATOM 9883 O O . ARG A 1 1254 ? -18.302 32.923 53.175 1.00 80.69 1254 ARG A O 1
ATOM 9890 N N . SER A 1 1255 ? -16.512 31.582 53.415 1.00 82.62 1255 SER A N 1
ATOM 9891 C CA . SER A 1 1255 ? -15.522 32.420 52.729 1.00 82.62 1255 SER A CA 1
ATOM 9892 C C . SER A 1 1255 ? -15.248 31.993 51.283 1.00 82.62 1255 SER A C 1
ATOM 9894 O O . SER A 1 1255 ? -14.454 32.648 50.612 1.00 82.62 1255 SER A O 1
ATOM 9896 N N . ASP A 1 1256 ? -15.849 30.897 50.810 1.00 89.12 1256 ASP A N 1
ATOM 9897 C CA . ASP A 1 1256 ? -15.592 30.389 49.466 1.00 89.12 1256 ASP A CA 1
ATOM 9898 C C . ASP A 1 1256 ? -16.388 31.189 48.427 1.00 89.12 1256 ASP A C 1
ATOM 9900 O O . ASP A 1 1256 ? -17.585 31.452 48.570 1.00 89.12 1256 ASP A O 1
ATOM 9904 N N . ALA A 1 1257 ? -15.709 31.555 47.343 1.00 88.94 1257 ALA A N 1
ATOM 9905 C CA . ALA A 1 1257 ? -16.309 32.163 46.166 1.00 88.94 1257 ALA A CA 1
ATOM 9906 C C . ALA A 1 1257 ? -15.756 31.492 44.898 1.00 88.94 1257 ALA A C 1
ATOM 9908 O O . ALA A 1 1257 ? -14.586 31.080 44.896 1.00 88.94 1257 ALA A O 1
ATOM 9909 N N . PRO A 1 1258 ? -16.563 31.395 43.822 1.00 90.75 1258 PRO A N 1
ATOM 9910 C CA . PRO A 1 1258 ? -16.093 30.930 42.524 1.00 90.75 1258 PRO A CA 1
ATOM 9911 C C . PRO A 1 1258 ? -14.878 31.732 42.067 1.00 90.75 1258 PRO A C 1
ATOM 9913 O O . PRO A 1 1258 ? -14.785 32.929 42.327 1.00 90.75 1258 PRO A O 1
ATOM 9916 N N . TYR A 1 1259 ? -13.963 31.091 41.350 1.00 89.44 1259 TYR A N 1
ATOM 9917 C CA . TYR A 1 1259 ? -12.909 31.812 40.660 1.00 89.44 1259 TYR A CA 1
ATOM 9918 C C . TYR A 1 1259 ? -13.502 32.665 39.535 1.00 89.44 1259 TYR A C 1
ATOM 9920 O O . TYR A 1 1259 ? -14.127 32.142 38.608 1.00 89.44 1259 TYR A O 1
ATOM 9928 N N . PHE A 1 1260 ? -13.264 33.973 39.596 1.00 89.06 1260 PHE A N 1
ATOM 9929 C CA . PHE A 1 1260 ? -13.595 34.896 38.517 1.00 89.06 1260 PHE A CA 1
ATOM 9930 C C . PHE A 1 1260 ? -12.336 35.209 37.704 1.00 89.06 1260 PHE A C 1
ATOM 9932 O O . PHE A 1 1260 ? -11.384 35.787 38.227 1.00 89.06 1260 PHE A O 1
ATOM 9939 N N . ASN A 1 1261 ? -12.319 34.804 36.431 1.00 82.00 1261 ASN A N 1
ATOM 9940 C CA . ASN A 1 1261 ? -11.187 35.057 35.543 1.00 82.00 1261 ASN A CA 1
ATOM 9941 C C . ASN A 1 1261 ? -11.113 36.563 35.198 1.00 82.00 1261 ASN A C 1
ATOM 9943 O O . ASN A 1 1261 ? -12.059 37.070 34.588 1.00 82.00 1261 ASN A O 1
ATOM 9947 N N . PRO A 1 1262 ? -10.026 37.276 35.558 1.00 75.44 1262 PRO A N 1
ATOM 9948 C CA . PRO A 1 1262 ? -9.902 38.716 35.330 1.00 75.44 1262 PRO A CA 1
ATOM 9949 C C . PRO A 1 1262 ? -9.823 39.105 33.849 1.00 75.44 1262 PRO A C 1
ATOM 9951 O O . PRO A 1 1262 ? -10.143 40.240 33.527 1.00 75.44 1262 PRO A O 1
ATOM 9954 N N . ASP A 1 1263 ? -9.451 38.186 32.952 1.00 69.44 1263 ASP A N 1
ATOM 9955 C CA . ASP A 1 1263 ? -9.396 38.454 31.506 1.00 69.44 1263 ASP A CA 1
ATOM 9956 C C . ASP A 1 1263 ? -10.790 38.393 30.839 1.00 69.44 1263 ASP A C 1
ATOM 9958 O O . ASP A 1 1263 ? -10.943 38.712 29.661 1.00 69.44 1263 ASP A O 1
ATOM 9962 N N . ILE A 1 1264 ? -11.808 37.928 31.579 1.00 62.72 1264 ILE A N 1
ATOM 9963 C CA . ILE A 1 1264 ? -13.188 37.696 31.113 1.00 62.72 1264 ILE A CA 1
ATOM 9964 C C . ILE A 1 1264 ? -14.199 38.614 31.827 1.00 62.72 1264 ILE A C 1
ATOM 9966 O O . ILE A 1 1264 ? -15.307 38.814 31.311 1.00 62.72 1264 ILE A O 1
ATOM 9970 N N . GLN A 1 1265 ? -13.851 39.117 33.019 1.00 46.66 1265 GLN A N 1
ATOM 9971 C CA . GLN A 1 1265 ? -14.617 40.152 33.725 1.00 46.66 1265 GLN A CA 1
ATOM 9972 C C . GLN A 1 1265 ? -14.599 41.463 32.942 1.00 46.66 1265 GLN A C 1
ATOM 9974 O O . GLN A 1 1265 ? -15.686 42.088 32.889 1.00 46.66 1265 GLN A O 1
#

Foldseek 3Di:
DDDDDDDQDDQDQDPVLLFQLDPDADPVLSVLLSVLLVQLRQLFAEEAAEFFQNCQLSSCLSNVVSSLVVVVVRVVPPPPDCPPDDPVVVVVVVVVVVLPNDCVVNVVVVVVVVVVVVVVVVVVVVVVVVVVVVVVVVVVVVPPDDDDDDDDDDDDDDDDDDDDDDDDDDDDDDDDPVVVVVCVVVVVPDPDDDDDDDDDDDDDPDDPPPDPQRAAEEEAEADLVVLVVSLVSCCSGPNQQVFQEFEADDCQLQFLDVCLNVVDDPLCSVLLQVVLCPDPDPRHQQQDDPDCVLLVVLLVVSGRGRDRSVRLSVVSNVSSHGSNVSRLVNQRVGRYYYYYLLCLLDPVSCVVSVHFQANYEYEYEACLCVLVSLQVSLKFKAFLLLLVLVLVLLVVVCVVCVVVDDPLVNVLSVLVNVLSVLVNVLQVVVVPVPPPDDQKDKAQLCRVCVSSVNNPRLLLSNLVCCVPVVVLSVSLVSVVVVVVVPVVPDDDDDDDDDDDDDDDDDRNSVSSVSVSSVSVLSNDDCLQVWMWMWHQDPRGIMTMTTGQASQQSLLVSLQNHSYYYYYHNQCFVVVLVLCRNQPQQRPPPPVPDDPVSVVSSHSVSYHYDHDAHLADLVQEAEAEDQAFPVRHGQACDPVCLPPLVSLVRVLRVVLVVLVPFFAEEEEEELDPVSVVVSVVSCVVVVSQVSSCVQANEFEPPDPPRVVVQVCRRPDPRRYHYYYYYQVDPCLPDDAQFARSAQEYEYRHFNFDDPVDPSLVSSLVVQVCRPDDDDPDDDDDDPDDDRDPRSVLVRLLVRLSSVQSNRSRRYNHHPHHHYYYYRHNCCLPQSNVVRHDPNNCRPVVCVRHPVPPVFALKFKAKFDAAPDDDPRHDAPLRVQVQVFFQEKEFEFADAPPVVNVVSHDLAHAYEYEYCDDDDDDPRRPRYHYQYFDDLDPPDRFGAWGWMWTDGPFKIKTKFWQDGHDPLCRYAAMTMMMIHIWTFAPVAFADDDQALVLVLVLCVNSVNDVVVSNSSRRTPCVSPQWHKEWAHFPSQPPPDDPLCSHFLSVLLQVLLVQCVPDPDRDDLLWAKEWEALADALDFLVQLQCSSCSNNSHHPQVQVVPPPDDRCDSVSRHYAYEFDWPVLQVQAPSHCSNNPSRHDDPVSCPPPRHPLQNYKHFAFPDHRGDHHFGKMWIADAPVQQWGKMKGHHAHPYCQRRFDDDHPGRTGHRHTIMIIMQHTWHFCAPDRQAGPFIDRPPHTNDGRTGSHIGRADPPTDHDHDPVND

Secondary structure (DSSP, 8-state):
------PPPPPP-SGGGGT-SSSS--HHHHHHHHHHHHHHHHT-EEEEE--TTS-HHHHHHHHHHHHHHHHHHHGGGS--S--S--HHHHHHHHHHHHTTS-HHHHHHHHHHHHHHHHHHHHHHHHHHHHHHHHHHHHHHTTTTS---------------PPP----------PPPHHHHHHHHHHHTT--SS-----------S-PPP-------EEEEESSHHHHHHHHHHHHHSTHHHHS-EEE---HHHH---HHHHHSS-TTTHHHHHHHHHHS-TTSS-TTS-SSSHHHHHHHHHHHHS---HHHHHHHHHHTT--HHHHHHHHGGG-SEEEEEHHHHH-HHHHHHHT---TT-EEEEETGGGHHHHHHHHT-EEEEHHHHHHHHHHHHHHHHHHGGGS-HHHHHHHHHHHHHHHHHHHHHHHHHH-TTTS-SEEEEEHHHHHHHTT-TTS-HHHHHHHHHHH-HHHHHHHHHHHHHHHTTTS-----------PPP-PPPHHHHHHHHHHHHHHHTS-GGG--EEEEEEETTEEEEEEE----HHHHHHHHHH-SEEEEEES---S-HHHHHHHS-TT----TTTS-HHHHHHT-GGGEEEEE---SS-GGGEEEEE--B-TTS-B----GGGGG-HHHHHHHHHHHHHHHHH--S-EEEEES-HHHHHHHHHHHHHTTHHHHHHTTS-EEETTSTTHHHHHHHHHHSSSS--EEEEETTSTTTSS----GGG-SEEEEES--PPPTT-HHHHHHHHHHHHTT------------SS---HHHHHHHHHHHHHHHHHHHTTS--STT--EEEEEESGGGGSHHHHTTS-TTTS-TTTTTTTTS--SSTT-EEEE--BTTB--TTB--HHHHHTTTT--EEEEE-SSB-HHHHHHTS-TTS-EEEE-SS-----TT---EEEE-PPPSSTT-------EEEEE-SSEEEEEEESS-BSHHHHHTS--EEEEEEEEB-TT--PPP-HHHHHHHHHHHHTT--HHHHGGGGGB--TT--SEEEEE---TTT-TTS-GGGBHHHHHHHHHHHHHHH-SS---S-PEEEEE-SEE----HHHHHHHHHHHTT--HHHHHHSTTSPP--GGG--EEEE--BHHHHHT-TT-GGGGTT-EE-HHHHTSTTS-GGGEEEEEESSTT------EEEEE--TTT-EEEEEEES--SSHHHH-EEETTEEEE--S-EEEEEEEEEEEEEEETTEEEEEEETTEEB--SEEEEEEEPPTT--B---TTT-

Sequence (1265 aa):
MVDLTEARLATPQTAADFSFPIATPYAIQVEFVQRLFETLERGEFGIFESPTGTGKSLSIICGSLTWLTHHHARAPATIDKDDGRPVWVRDYERKQRESSVNPDAVAREKYENWAKSVRRKESAEQRERKQNARRVGAVRAKASKRGSEQSPHNSDDEVVAEYHSSEETKGDGEYSESVRKLLHARAQSRVYEDSDIDSDEDIDQNAEPEEPSISKIFYASRTHSQLQQFISEIKRTKFGHATPCVTLGSRVQLCTNDEVRTGCASAMLNERCLEMQQNGRSKRCGHLPVQRTPMLDLKDHMQTRAMDIEDLVVQARKLSVCAYYGARASVQQAHVVALPYNMLLSRSAREALGVSLKNSVVIIDEAHNLVDTILATHSALLDARCVTLLLDLVQRYFKKYWQRLRGSNVVHIRRTIALLRALDKYMRAVKTEDSRTPDVLVKGVNEFLHDAHADHINVFTIDRYLRESKIGRKLNMFADRQVGSNNDAEKRPRAQTAAGPQKSEIAPATAVAALEAFIAGIGSPDRTGARIVVRNGAHGVELSYVLLDPSEAFGELRREARAVVLAGGTMTPATDVVEQLLPRFGRLSRDTCSPAELMKLDPDNARLFSWSHVVSPSHICSLVIESGPTNTPLKFAFQDQQNTLRIRECGQALAALCNVIPGGVVVFFPSYALLSKMLSVWRENRIIERIARRKPVVTEDAQNVLSEYVEHVRGPHKGAVLLSVVGGRLSEGINFSDELGRAVVMVGVPFPSLASPELNERLTYYESIGQKPTMSTVARPAEQSMGPRARSLYESLCMRAVNQSIGRAIRHRGDFAAIVFLDARYAEPRIARKLPAWIAGPNQSGLMSDRLEFPDGVVRVTPLVGVPDSQSISLSTLLDAQHLLSALLTSFIINTDWLLSHIQPHTPLTLIANQAQSTSSLHQNISWCKPEFVVPNMQIMHTKLMFLVYPRHVRFVVLTGNLVEEEWTVVQNSVFIQDFPLDYTRVFSANEFSTSLALSLHDLSVPYSVVARLNHVDFTRARARIVTTVPTGGKRVHMNMESYGMLRLAHVVDQFNTQIAEEWEPDARLYCIGSSLGKLDTNWLRDFYMCAHGWDPQSLALNARASIVPENMIDIAVAFPTHSDVATNVYGKPAMQYVMAKQNVYENPKFPKSCMFRVQPRVNRTVVHVKAIVARTGERQNRGWVYLGSHNFTPAAWGRLQRGESPYYNNYEMGVVLLDVKYECRSQDCVSKIVWENTNVVLPFSPVWVPYGRSDAPYFNPDIQ

Radius of gyration: 41.42 Å; chains: 1; bounding box: 104×85×136 Å